Protein AF-0000000082298185 (afdb_homodimer)

Secondary structure (DSSP, 8-state):
--SS------------------------------------------TTTTTHHHHHHHHHHHHHHHHHHHHHHHHHHHHHHHHHHHHHHHHHHHHHHHHHHHHHTS-TTTT-SSPPP-B-HHHHS-TTGGGS-----SS-HHHHHHHHHHHHHHHHHHHHHHHHTS--HHHHHHHHHHHHHHHHHHHHHTTB---SHHHHHHHHHHHHHHHHHHTTTTS-TTSHHHHHHHHHHHHHHHHHHHHHHHHHHHTTT--TTSHHHHHHHHHHHHHHHHHHHHHHHHHHHHHS-GGGHHHHHHHHHHHHT----TTS---HHHHHHHHHHHHHHHHHHHHHHHHHHHHHHHTTSPPPHHHHHHHHHHHHHHHHHHHHHHGGGGS-GGGSHHHH-HHHHHHHHHHHHHHHHHHHHHHHHHHHHHHHHHTT-SSS-HHHHHHHHHHHHHHHHHHHHHHHTS---B-SSHHHHHHHHHHHHHHHHHHHHHHHHHHHHHH--STHHHHH-SSHHHHHHHHHHHHHHHHHHHHHHHHHHHHHHGGG-S-GGG-B----S--TT---SS-HHHHHHHHHHHHHHHHH----HHHHHHHH-HHHHHHHHTT-SSSS-------/--SS------------------------------------------S-TTTHHHHHHHHHHHHHHHHHHHHHHHHHHHHHHHHHHHHHHHHHHHHHHHHHHHHHTS-TTTT-SSPPP-B-HHHHS-GGGGGS-----SS-HHHHHHHHHHHHHHHHHHHHHHHHTS--HHHHHHHHHHHHHHHHHHHHHTTB---SHHHHHHHHHHHHHHHHHHTTTTS-TTSHHHHHHHHHHHHHHHHHHHHHHHHHHHTTT--TTSHHHHHHHHHHHHHHHHHHHHHHHHHHHHHS-GGGHHHHHHHHHHHHT----TTS---HHHHHHHHHHHHHHHHHHHHHHHHHHHHHHHTTSPPPHHHHHHHHHHHHHHHHHHHHHHGGGGS-GGGSHHHH-HHHHHHHHHHHHHHHHHHHHHHHHHHHHHHHHHTT-SSS-HHHHHHHHHHHHHHHHHHHHHHHTS---EESSHHHHHHHHHHHHHHHHHHHHHHHHHHHHHH--STTHHHH-SSHHHHHHHHHHHHHHHHHHHHHHHHHHHHHHGGG-S-GGGEE----S--TT---SS-HHHHHHHHHHHHHHHHH----HHHHHHHH-HHHHHHHHHHHSSS--------

Organism: NCBI:txid303405

Radius of gyration: 36.88 Å; Cα contacts (8 Å, |Δi|>4): 1419; chains: 2; bounding box: 71×133×99 Å

Nearest PDB structures (foldseek):
  7lf6-assembly1_B  TM=5.526E-01  e=3.864E-03  Homo sapiens
  8qai-assembly2_B  TM=2.306E-01  e=5.561E-01  synthetic construct
  3eb7-assembly1_A  TM=2.299E-01  e=6.810E+00  Bacillus thuringiensis
  7fii-assembly1_R  TM=1.609E-01  e=3.832E+00  Homo sapiens
  7lf6-assembly1_B  TM=5.091E-01  e=2.296E-03  Homo sapiens

Sequence (1222 aa):
MNIFRKTPSKKAAPPRVVDFEESVHSSSLSENNSNPNSNGATIITGNGNNSTKSSSKDISYYKKEIKKEKEGKRKLYHSLIKLADELKKLRSQTADLQQNDQYRNQTWYEGGLWRAPQVLPEVQREVAHNQRARQREAISLSDMFLNLVIVTGFTRVGLAITSTGQVQVESVLYFAVFWTIWGKEASYSSRFDTTDLSAQFETLLACFAVLFASLSVSLPMNSEGGARIMMMAGFCSFLHVCLMGRVLWWYMDAPISTVEHHVKHYALYNTLMNAAETATWILGWLYVPPDWRWVIFLLATVMALRIPRAFLANDFHAANSQRGVLFILLLGFMLQSVVVVATDFFQYDTPDTEQYFFIGATCLLLFCIKLLYCDDANTLASDHALLVNRTAAWFFNIGQFALLFSTTIMGSGLNLLTHSYLAAAAALPGPAKSLVCGGFAAVLLSTAFIKSMHLKRVPIIPAQRALFVGAYAIQALATVAVAVISILMAIGEGGYLQVLMQNDVELMWVLSGFAVLLVLLSWLDETLELALQGENEGDTGDFLVSPFGFWWCLTPEVDPEEMLVEEAQAAQTLSRRHPSSGARLSEFSPLLGESVANMKLSTVDLGSLQYMNIFRKTPSKKAAPPRVVDFEESVHSSSLSENNSNPNSNGATIITGNGNNSTKSSSKDISYYKKEIKKEKEGKRKLYHSLIKLADELKKLRSQTADLQQNDQYRNQTWYEGGLWRAPQVLPEVQREVAHNQRARQREAISLSDMFLNLVIVTGFTRVGLAITSTGQVQVESVLYFAVFWTIWGKEASYSSRFDTTDLSAQFETLLACFAVLFASLSVSLPMNSEGGARIMMMAGFCSFLHVCLMGRVLWWYMDAPISTVEHHVKHYALYNTLMNAAETATWILGWLYVPPDWRWVIFLLATVMALRIPRAFLANDFHAANSQRGVLFILLLGFMLQSVVVVATDFFQYDTPDTEQYFFIGATCLLLFCIKLLYCDDANTLASDHALLVNRTAAWFFNIGQFALLFSTTIMGSGLNLLTHSYLAAAAALPGPAKSLVCGGFAAVLLSTAFIKSMHLKRVPIIPAQRALFVGAYAIQALATVAVAVISILMAIGEGGYLQVLMQNDVELMWVLSGFAVLLVLLSWLDETLELALQGENEGDTGDFLVSPFGFWWCLTPEVDPEEMLVEEAQAAQTLSRRHPSSGARLSEFSPLLGESVANMKLSTVDLGSLQY

Structure (mmCIF, N/CA/C/O backbone):
data_AF-0000000082298185-model_v1
#
loop_
_entity.id
_entity.type
_entity.pdbx_description
1 polymer 'Bacterial low temperature requirement A protein LtrA'
#
loop_
_atom_site.group_PDB
_atom_site.id
_atom_site.type_symbol
_atom_site.label_atom_id
_atom_site.label_alt_id
_atom_site.label_comp_id
_atom_site.label_asym_id
_atom_site.label_entity_id
_atom_site.label_seq_id
_atom_site.pdbx_PDB_ins_code
_atom_site.Cartn_x
_atom_site.Cartn_y
_atom_site.Cartn_z
_atom_site.occupancy
_atom_site.B_iso_or_equiv
_atom_site.auth_seq_id
_atom_site.auth_comp_id
_atom_site.auth_asym_id
_atom_site.auth_atom_id
_atom_site.pdbx_PDB_model_num
ATOM 1 N N . MET A 1 1 ? 9.258 27.438 -28.516 1 20.06 1 MET A N 1
ATOM 2 C CA . MET A 1 1 ? 8.289 26.906 -27.562 1 20.06 1 MET A CA 1
ATOM 3 C C . MET A 1 1 ? 8.984 26.406 -26.297 1 20.06 1 MET A C 1
ATOM 5 O O . MET A 1 1 ? 9.852 25.531 -26.359 1 20.06 1 MET A O 1
ATOM 9 N N . ASN A 1 2 ? 9.109 27.203 -25.219 1 24.64 2 ASN A N 1
ATOM 10 C CA . ASN A 1 2 ? 10.141 27.109 -24.188 1 24.64 2 ASN A CA 1
ATOM 11 C C . ASN A 1 2 ? 9.883 25.938 -23.25 1 24.64 2 ASN A C 1
ATOM 13 O O . ASN A 1 2 ? 9.047 26.016 -22.344 1 24.64 2 ASN A O 1
ATOM 17 N N . ILE A 1 3 ? 9.945 24.719 -23.688 1 34.69 3 ILE A N 1
ATOM 18 C CA . ILE A 1 3 ? 9.844 23.406 -23.047 1 34.69 3 ILE A CA 1
ATOM 19 C C . ILE A 1 3 ? 10.617 23.422 -21.734 1 34.69 3 ILE A C 1
ATOM 21 O O . ILE A 1 3 ? 10.18 22.844 -20.734 1 34.69 3 ILE A O 1
ATOM 25 N N . PHE A 1 4 ? 11.891 23.797 -21.812 1 33.88 4 PHE A N 1
ATOM 26 C CA . PHE A 1 4 ? 12.844 23.766 -20.719 1 33.88 4 PHE A CA 1
ATOM 27 C C . PHE A 1 4 ? 12.82 25.078 -19.922 1 33.88 4 PHE A C 1
ATOM 29 O O . PHE A 1 4 ? 13.523 26.031 -20.281 1 33.88 4 PHE A O 1
ATOM 36 N N . ARG A 1 5 ? 11.727 25.688 -19.562 1 31.8 5 ARG A N 1
ATOM 37 C CA . ARG A 1 5 ? 11.938 26.969 -18.875 1 31.8 5 ARG A CA 1
ATOM 38 C C . ARG A 1 5 ? 12.617 26.766 -17.531 1 31.8 5 ARG A C 1
ATOM 40 O O . ARG A 1 5 ? 12.148 25.969 -16.703 1 31.8 5 ARG A O 1
ATOM 47 N N . LYS A 1 6 ? 13.867 27.078 -17.484 1 32.12 6 LYS A N 1
ATOM 48 C CA . LYS A 1 6 ? 14.469 27.312 -16.172 1 32.12 6 LYS A CA 1
ATOM 49 C C . LYS A 1 6 ? 13.602 28.25 -15.328 1 32.12 6 LYS A C 1
ATOM 51 O O . LYS A 1 6 ? 13.328 29.391 -15.734 1 32.12 6 LYS A O 1
ATOM 56 N N . THR A 1 7 ? 12.641 27.797 -14.773 1 30.73 7 THR A N 1
ATOM 57 C CA . THR A 1 7 ? 11.953 28.734 -13.898 1 30.73 7 THR A CA 1
ATOM 58 C C . THR A 1 7 ? 12.961 29.641 -13.188 1 30.73 7 THR A C 1
ATOM 60 O O . THR A 1 7 ? 13.922 29.172 -12.594 1 30.73 7 THR A O 1
ATOM 63 N N . PRO A 1 8 ? 13.164 30.859 -13.664 1 27.05 8 PRO A N 1
ATOM 64 C CA . PRO A 1 8 ? 14.078 31.734 -12.93 1 27.05 8 PRO A CA 1
ATOM 65 C C . PRO A 1 8 ? 13.859 31.688 -11.422 1 27.05 8 PRO A C 1
ATOM 67 O O . PRO A 1 8 ? 12.727 31.516 -10.961 1 27.05 8 PRO A O 1
ATOM 70 N N . SER A 1 9 ? 14.789 31.078 -10.75 1 27.19 9 SER A N 1
ATOM 71 C CA . SER A 1 9 ? 14.812 31.156 -9.297 1 27.19 9 SER A CA 1
ATOM 72 C C . SER A 1 9 ? 14.398 32.531 -8.812 1 27.19 9 SER A C 1
ATOM 74 O O . SER A 1 9 ? 15.016 33.531 -9.172 1 27.19 9 SER A O 1
ATOM 76 N N . LYS A 1 10 ? 13.086 32.875 -8.789 1 31.3 10 LYS A N 1
ATOM 77 C CA . LYS A 1 10 ? 12.742 34.094 -8.07 1 31.3 10 LYS A CA 1
ATOM 78 C C . LYS A 1 10 ? 13.617 34.281 -6.832 1 31.3 10 LYS A C 1
ATOM 80 O O . LYS A 1 10 ? 13.508 33.5 -5.875 1 31.3 10 LYS A O 1
ATOM 85 N N . LYS A 1 11 ? 14.828 34.719 -7.023 1 31.78 11 LYS A N 1
ATOM 86 C CA . LYS A 1 11 ? 15.609 35.281 -5.918 1 31.78 11 LYS A CA 1
ATOM 87 C C . LYS A 1 11 ? 14.742 36.125 -4.988 1 31.78 11 LYS A C 1
ATOM 89 O O . LYS A 1 11 ? 14.211 37.156 -5.398 1 31.78 11 LYS A O 1
ATOM 94 N N . ALA A 1 12 ? 13.953 35.469 -4.223 1 29.03 12 ALA A N 1
ATOM 95 C CA . ALA A 1 12 ? 13.414 36.344 -3.174 1 29.03 12 ALA A CA 1
ATOM 96 C C . ALA A 1 12 ? 14.477 37.312 -2.646 1 29.03 12 ALA A C 1
ATOM 98 O O . ALA A 1 12 ? 15.555 36.875 -2.23 1 29.03 12 ALA A O 1
ATOM 99 N N . ALA A 1 13 ? 14.602 38.438 -3.303 1 26.53 13 ALA A N 1
ATOM 100 C CA . ALA A 1 13 ? 15.5 39.5 -2.865 1 26.53 13 ALA A CA 1
ATOM 101 C C . ALA A 1 13 ? 15.562 39.594 -1.342 1 26.53 13 ALA A C 1
ATOM 103 O O . ALA A 1 13 ? 14.539 39.469 -0.664 1 26.53 13 ALA A O 1
ATOM 104 N N . PRO A 1 14 ? 16.672 39.062 -0.814 1 27.41 14 PRO A N 1
ATOM 105 C CA . PRO A 1 14 ? 16.719 39.188 0.645 1 27.41 14 PRO A CA 1
ATOM 106 C C . PRO A 1 14 ? 16.156 40.5 1.147 1 27.41 14 PRO A C 1
ATOM 108 O O . PRO A 1 14 ? 16.188 41.531 0.436 1 27.41 14 PRO A O 1
ATOM 111 N N . PRO A 1 15 ? 15 40.5 1.781 1 25.92 15 PRO A N 1
ATOM 112 C CA . PRO A 1 15 ? 14.57 41.844 2.219 1 25.92 15 PRO A CA 1
ATOM 113 C C . PRO A 1 15 ? 15.734 42.719 2.67 1 25.92 15 PRO A C 1
ATOM 115 O O . PRO A 1 15 ? 16.672 42.219 3.295 1 25.92 15 PRO A O 1
ATOM 118 N N . ARG A 1 16 ? 16.203 43.656 1.803 1 24.34 16 ARG A N 1
ATOM 119 C CA . ARG A 1 16 ? 17.25 44.625 2.127 1 24.34 16 ARG A CA 1
ATOM 120 C C . ARG A 1 16 ? 17.141 45.062 3.576 1 24.34 16 ARG A C 1
ATOM 122 O O . ARG A 1 16 ? 16.141 45.688 3.965 1 24.34 16 ARG A O 1
ATOM 129 N N . VAL A 1 17 ? 17.594 44.25 4.445 1 25.84 17 VAL A N 1
ATOM 130 C CA . VAL A 1 17 ? 17.797 44.781 5.785 1 25.84 17 VAL A CA 1
ATOM 131 C C . VAL A 1 17 ? 18.594 46.094 5.695 1 25.84 17 VAL A C 1
ATOM 133 O O . VAL A 1 17 ? 19.719 46.094 5.215 1 25.84 17 VAL A O 1
ATOM 136 N N . VAL A 1 18 ? 17.953 47.125 5.133 1 22.86 18 VAL A N 1
ATOM 137 C CA . VAL A 1 18 ? 18.609 48.406 5.23 1 22.86 18 VAL A CA 1
ATOM 138 C C . VAL A 1 18 ? 19.297 48.562 6.59 1 22.86 18 VAL A C 1
ATOM 140 O O . VAL A 1 18 ? 18.641 48.406 7.629 1 22.86 18 VAL A O 1
ATOM 143 N N . ASP A 1 19 ? 20.547 48.094 6.605 1 23.69 19 ASP A N 1
ATOM 144 C CA . ASP A 1 19 ? 21.469 48.312 7.715 1 23.69 19 ASP A CA 1
ATOM 145 C C . ASP A 1 19 ? 21.438 49.781 8.172 1 23.69 19 ASP A C 1
ATOM 147 O O . ASP A 1 19 ? 21.859 50.688 7.441 1 23.69 19 ASP A O 1
ATOM 151 N N . PHE A 1 20 ? 20.266 50.281 8.57 1 21.22 20 PHE A N 1
ATOM 152 C CA . PHE A 1 20 ? 20.297 51.625 9.109 1 21.22 20 PHE A CA 1
ATOM 153 C C . PHE A 1 20 ? 21.375 51.781 10.164 1 21.22 20 PHE A C 1
ATOM 155 O O . PHE A 1 20 ? 21.234 51.281 11.289 1 21.22 20 PHE A O 1
ATOM 162 N N . GLU A 1 21 ? 22.641 51.438 9.812 1 22.02 21 GLU A N 1
ATOM 163 C CA . GLU A 1 21 ? 23.75 51.781 10.703 1 22.02 21 GLU A CA 1
ATOM 164 C C . GLU A 1 21 ? 23.672 53.25 11.172 1 22.02 21 GLU A C 1
ATOM 166 O O . GLU A 1 21 ? 24.094 54.156 10.461 1 22.02 21 GLU A O 1
ATOM 171 N N . GLU A 1 22 ? 22.375 53.781 11.305 1 20.84 22 GLU A N 1
ATOM 172 C CA . GLU A 1 22 ? 22.5 55.156 11.75 1 20.84 22 GLU A CA 1
ATOM 173 C C . GLU A 1 22 ? 23.469 55.25 12.938 1 20.84 22 GLU A C 1
ATOM 175 O O . GLU A 1 22 ? 23.328 54.531 13.914 1 20.84 22 GLU A O 1
ATOM 180 N N . SER A 1 23 ? 24.688 55.656 12.656 1 21.39 23 SER A N 1
ATOM 181 C CA . SER A 1 23 ? 25.781 56.125 13.5 1 21.39 23 SER A CA 1
ATOM 182 C C . SER A 1 23 ? 25.281 57 14.633 1 21.39 23 SER A C 1
ATOM 184 O O . SER A 1 23 ? 24.844 58.125 14.391 1 21.39 23 SER A O 1
ATOM 186 N N . VAL A 1 24 ? 24.391 56.438 15.477 1 21.73 24 VAL A N 1
ATOM 187 C CA . VAL A 1 24 ? 23.938 57.219 16.641 1 21.73 24 VAL A CA 1
ATOM 188 C C . VAL A 1 24 ? 25.156 57.75 17.391 1 21.73 24 VAL A C 1
ATOM 190 O O . VAL A 1 24 ? 26 57 17.859 1 21.73 24 VAL A O 1
ATOM 193 N N . HIS A 1 25 ? 25.781 58.844 16.859 1 20.78 25 HIS A N 1
ATOM 194 C CA . HIS A 1 25 ? 26.781 59.625 17.562 1 20.78 25 HIS A CA 1
ATOM 195 C C . HIS A 1 25 ? 26.359 59.906 19 1 20.78 25 HIS A C 1
ATOM 197 O O . HIS A 1 25 ? 25.25 60.375 19.234 1 20.78 25 HIS A O 1
ATOM 203 N N . SER A 1 26 ? 26.719 59 19.891 1 20.78 26 SER A N 1
ATOM 204 C CA . SER A 1 26 ? 26.594 58.969 21.344 1 20.78 26 SER A CA 1
ATOM 205 C C . SER A 1 26 ? 27.031 60.312 21.953 1 20.78 26 SER A C 1
ATOM 207 O O . SER A 1 26 ? 28.219 60.625 21.953 1 20.78 26 SER A O 1
ATOM 209 N N . SER A 1 27 ? 26.438 61.438 21.438 1 20.48 27 SER A N 1
ATOM 210 C CA . SER A 1 27 ? 26.891 62.656 22.109 1 20.48 27 SER A CA 1
ATOM 211 C C . SER A 1 27 ? 26.781 62.531 23.625 1 20.48 27 SER A C 1
ATOM 213 O O . SER A 1 27 ? 25.766 62.094 24.156 1 20.48 27 SER A O 1
ATOM 215 N N . SER A 1 28 ? 27.906 62.281 24.281 1 21.08 28 SER A N 1
ATOM 216 C CA . SER A 1 28 ? 28.328 62.156 25.672 1 21.08 28 SER A CA 1
ATOM 217 C C . SER A 1 28 ? 27.828 63.344 26.5 1 21.08 28 SER A C 1
ATOM 219 O O . SER A 1 28 ? 28.312 64.5 26.344 1 21.08 28 SER A O 1
ATOM 221 N N . LEU A 1 29 ? 26.469 63.562 26.562 1 20.78 29 LEU A N 1
ATOM 222 C CA . LEU A 1 29 ? 25.984 64.688 27.359 1 20.78 29 LEU A CA 1
ATOM 223 C C . LEU A 1 29 ? 26.531 64.562 28.781 1 20.78 29 LEU A C 1
ATOM 225 O O . LEU A 1 29 ? 26.375 63.562 29.453 1 20.78 29 LEU A O 1
ATOM 229 N N . SER A 1 30 ? 27.719 65.188 28.984 1 20.84 30 SER A N 1
ATOM 230 C CA . SER A 1 30 ? 28.438 65.375 30.234 1 20.84 30 SER A CA 1
ATOM 231 C C . SER A 1 30 ? 27.531 66.062 31.281 1 20.84 30 SER A C 1
ATOM 233 O O . SER A 1 30 ? 26.969 67.125 31.031 1 20.84 30 SER A O 1
ATOM 235 N N . GLU A 1 31 ? 26.766 65.188 31.969 1 20.83 31 GLU A N 1
ATOM 236 C CA . GLU A 1 31 ? 25.812 65.562 33.031 1 20.83 31 GLU A CA 1
ATOM 237 C C . GLU A 1 31 ? 26.5 66.312 34.156 1 20.83 31 GLU A C 1
ATOM 239 O O . GLU A 1 31 ? 27.391 65.812 34.812 1 20.83 31 GLU A O 1
ATOM 244 N N . ASN A 1 32 ? 26.922 67.562 33.781 1 19.91 32 ASN A N 1
ATOM 245 C CA . ASN A 1 32 ? 27.516 68.438 34.812 1 19.91 32 ASN A CA 1
ATOM 246 C C . ASN A 1 32 ? 26.578 68.562 36.031 1 19.91 32 ASN A C 1
ATOM 248 O O . ASN A 1 32 ? 25.422 68.938 35.875 1 19.91 32 ASN A O 1
ATOM 252 N N . ASN A 1 33 ? 26.734 67.688 36.969 1 20.72 33 ASN A N 1
ATOM 253 C CA . ASN A 1 33 ? 26.078 67.438 38.25 1 20.72 33 ASN A CA 1
ATOM 254 C C . ASN A 1 33 ? 26.141 68.688 39.125 1 20.72 33 ASN A C 1
ATOM 256 O O . ASN A 1 33 ? 26.25 68.625 40.344 1 20.72 33 ASN A O 1
ATOM 260 N N . SER A 1 34 ? 26.109 69.938 38.438 1 20.3 34 SER A N 1
ATOM 261 C CA . SER A 1 34 ? 26.422 71 39.406 1 20.3 34 SER A CA 1
ATOM 262 C C . SER A 1 34 ? 25.422 71 40.562 1 20.3 34 SER A C 1
ATOM 264 O O . SER A 1 34 ? 24.219 70.812 40.344 1 20.3 34 SER A O 1
ATOM 266 N N . ASN A 1 35 ? 25.906 70.75 41.75 1 21.44 35 ASN A N 1
ATOM 267 C CA . ASN A 1 35 ? 25.406 70.625 43.125 1 21.44 35 ASN A CA 1
ATOM 268 C C . ASN A 1 35 ? 24.719 71.875 43.594 1 21.44 35 ASN A C 1
ATOM 270 O O . ASN A 1 35 ? 24.281 72 44.75 1 21.44 35 ASN A O 1
ATOM 274 N N . PRO A 1 36 ? 23.828 72.562 42.781 1 20.91 36 PRO A N 1
ATOM 275 C CA . PRO A 1 36 ? 23.594 73.875 43.312 1 20.91 36 PRO A CA 1
ATOM 276 C C . PRO A 1 36 ? 22.938 73.875 44.688 1 20.91 36 PRO A C 1
ATOM 278 O O . PRO A 1 36 ? 22.062 73.062 44.938 1 20.91 36 PRO A O 1
ATOM 281 N N . ASN A 1 37 ? 23.641 74.125 45.75 1 21.7 37 ASN A N 1
ATOM 282 C CA . ASN A 1 37 ? 23.359 74.188 47.188 1 21.7 37 ASN A CA 1
ATOM 283 C C . ASN A 1 37 ? 22.297 75.25 47.5 1 21.7 37 ASN A C 1
ATOM 285 O O . ASN A 1 37 ? 22.016 75.5 48.656 1 21.7 37 ASN A O 1
ATOM 289 N N . SER A 1 38 ? 21.578 75.688 46.438 1 19.84 38 SER A N 1
ATOM 290 C CA . SER A 1 38 ? 21.094 77 46.875 1 19.84 38 SER A CA 1
ATOM 291 C C . SER A 1 38 ? 20.141 76.938 48.062 1 19.84 38 SER A C 1
ATOM 293 O O . SER A 1 38 ? 19.422 75.938 48.188 1 19.84 38 SER A O 1
ATOM 295 N N . ASN A 1 39 ? 20.453 77.688 49.125 1 22.73 39 ASN A N 1
ATOM 296 C CA . ASN A 1 39 ? 20.016 78 50.469 1 22.73 39 ASN A CA 1
ATOM 297 C C . ASN A 1 39 ? 18.578 78.5 50.5 1 22.73 39 ASN A C 1
ATOM 299 O O . ASN A 1 39 ? 18.25 79.5 49.844 1 22.73 39 ASN A O 1
ATOM 303 N N . GLY A 1 40 ? 17.656 77.625 50.219 1 22.25 40 GLY A N 1
ATOM 304 C CA . GLY A 1 40 ? 16.234 78 50.188 1 22.25 40 GLY A CA 1
ATOM 305 C C . GLY A 1 40 ? 15.758 78.688 51.469 1 22.25 40 GLY A C 1
ATOM 306 O O . GLY A 1 40 ? 15.898 78.125 52.562 1 22.25 40 GLY A O 1
ATOM 307 N N . ALA A 1 41 ? 16.094 80 51.531 1 23.77 41 ALA A N 1
ATOM 308 C CA . ALA A 1 41 ? 15.586 80.812 52.625 1 23.77 41 ALA A CA 1
ATOM 309 C C . ALA A 1 41 ? 14.07 80.688 52.75 1 23.77 41 ALA A C 1
ATOM 311 O O . ALA A 1 41 ? 13.367 80.5 51.75 1 23.77 41 ALA A O 1
ATOM 312 N N . THR A 1 42 ? 13.672 80.312 53.938 1 23.38 42 THR A N 1
ATOM 313 C CA . THR A 1 42 ? 12.422 79.812 54.531 1 23.38 42 THR A CA 1
ATOM 314 C C . THR A 1 42 ? 11.375 80.938 54.5 1 23.38 42 THR A C 1
ATOM 316 O O . THR A 1 42 ? 10.234 80.688 54.938 1 23.38 42 THR A O 1
ATOM 319 N N . ILE A 1 43 ? 11.312 81.75 53.375 1 23.19 43 ILE A N 1
ATOM 320 C CA . ILE A 1 43 ? 10.477 82.875 53.719 1 23.19 43 ILE A CA 1
ATOM 321 C C . ILE A 1 43 ? 9.047 82.438 53.969 1 23.19 43 ILE A C 1
ATOM 323 O O . ILE A 1 43 ? 8.445 81.75 53.094 1 23.19 43 ILE A O 1
ATOM 327 N N . ILE A 1 44 ? 8.695 82.25 55.188 1 22.83 44 ILE A N 1
ATOM 328 C CA . ILE A 1 44 ? 7.457 81.75 55.781 1 22.83 44 ILE A CA 1
ATOM 329 C C . ILE A 1 44 ? 6.305 82.688 55.406 1 22.83 44 ILE A C 1
ATOM 331 O O . ILE A 1 44 ? 5.156 82.438 55.781 1 22.83 44 ILE A O 1
ATOM 335 N N . THR A 1 45 ? 6.359 83.375 54.219 1 26.88 45 THR A N 1
ATOM 336 C CA . THR A 1 45 ? 5.348 84.438 54.25 1 26.88 45 THR A CA 1
ATOM 337 C C . THR A 1 45 ? 3.945 83.812 54.25 1 26.88 45 THR A C 1
ATOM 339 O O . THR A 1 45 ? 3.652 82.938 53.438 1 26.88 45 THR A O 1
ATOM 342 N N . GLY A 1 46 ? 3.223 83.812 55.344 1 23.39 46 GLY A N 1
ATOM 343 C CA . GLY A 1 46 ? 2.016 83.188 55.844 1 23.39 46 GLY A CA 1
ATOM 344 C C . GLY A 1 46 ? 0.8 83.438 54.969 1 23.39 46 GLY A C 1
ATOM 345 O O . GLY A 1 46 ? 0.025 82.5 54.719 1 23.39 46 GLY A O 1
ATOM 346 N N . ASN A 1 47 ? 0.448 84.625 54.844 1 27.22 47 ASN A N 1
ATOM 347 C CA . ASN A 1 47 ? -0.97 84.812 55.125 1 27.22 47 ASN A CA 1
ATOM 348 C C . ASN A 1 47 ? -1.837 84.438 53.906 1 27.22 47 ASN A C 1
ATOM 350 O O . ASN A 1 47 ? -3.002 84.062 54.062 1 27.22 47 ASN A O 1
ATOM 354 N N . GLY A 1 48 ? -1.547 85 52.75 1 30.64 48 GLY A N 1
ATOM 355 C CA . GLY A 1 48 ? -2.643 85.375 51.875 1 30.64 48 GLY A CA 1
ATOM 356 C C . GLY A 1 48 ? -3.141 84.25 51 1 30.64 48 GLY A C 1
ATOM 357 O O . GLY A 1 48 ? -3.848 84.5 50.031 1 30.64 48 GLY A O 1
ATOM 358 N N . ASN A 1 49 ? -2.867 83 51.281 1 32.44 49 ASN A N 1
ATOM 359 C CA . ASN A 1 49 ? -2.641 82 50.25 1 32.44 49 ASN A CA 1
ATOM 360 C C . ASN A 1 49 ? -3.953 81.438 49.75 1 32.44 49 ASN A C 1
ATOM 362 O O . ASN A 1 49 ? -4.27 80.25 50.031 1 32.44 49 ASN A O 1
ATOM 366 N N . ASN A 1 50 ? -5.055 82.188 49.844 1 36.47 50 ASN A N 1
ATOM 367 C CA . ASN A 1 50 ? -6.285 81.438 49.625 1 36.47 50 ASN A CA 1
ATOM 368 C C . ASN A 1 50 ? -6.434 81 48.156 1 36.47 50 ASN A C 1
ATOM 370 O O . ASN A 1 50 ? -7.184 80.062 47.875 1 36.47 50 ASN A O 1
ATOM 374 N N . SER A 1 51 ? -6.09 81.875 47.188 1 41.72 51 SER A N 1
ATOM 375 C CA . SER A 1 51 ? -6.473 81.625 45.812 1 41.72 51 SER A CA 1
ATOM 376 C C . SER A 1 51 ? -5.609 80.5 45.188 1 41.72 51 SER A C 1
ATOM 378 O O . SER A 1 51 ? -5.824 80.125 44.062 1 41.72 51 SER A O 1
ATOM 380 N N . THR A 1 52 ? -4.477 80.125 45.812 1 46.12 52 THR A N 1
ATOM 381 C CA . THR A 1 52 ? -3.496 79.188 45.281 1 46.12 52 THR A CA 1
ATOM 382 C C . THR A 1 52 ? -3.988 77.75 45.406 1 46.12 52 THR A C 1
ATOM 384 O O . THR A 1 52 ? -3.332 76.812 44.938 1 46.12 52 THR A O 1
ATOM 387 N N . LYS A 1 53 ? -5.176 77.562 46.062 1 55.91 53 LYS A N 1
ATOM 388 C CA . LYS A 1 53 ? -5.59 76.188 46.344 1 55.91 53 LYS A CA 1
ATOM 389 C C . LYS A 1 53 ? -6.305 75.562 45.156 1 55.91 53 LYS A C 1
ATOM 391 O O . LYS A 1 53 ? -6.223 74.375 44.938 1 55.91 53 LYS A O 1
ATOM 396 N N . SER A 1 54 ? -6.969 76.5 44.438 1 56.59 54 SER A N 1
ATOM 397 C CA . SER A 1 54 ? -7.785 75.875 43.375 1 56.59 54 SER A CA 1
ATOM 398 C C . SER A 1 54 ? -6.922 75.375 42.25 1 56.59 54 SER A C 1
ATOM 400 O O . SER A 1 54 ? -7.18 74.25 41.688 1 56.59 54 SER A O 1
ATOM 402 N N . SER A 1 55 ? -5.852 76 42 1 61.34 55 SER A N 1
ATOM 403 C CA . SER A 1 55 ? -4.98 75.688 40.875 1 61.34 55 SER A CA 1
ATOM 404 C C . SER A 1 55 ? -4.164 74.438 41.156 1 61.34 55 SER A C 1
ATOM 406 O O . SER A 1 55 ? -3.92 73.625 40.281 1 61.34 55 SER A O 1
ATOM 408 N N . SER A 1 56 ? -3.957 74.25 42.438 1 64.38 56 SER A N 1
ATOM 409 C CA . SER A 1 56 ? -3.156 73.062 42.844 1 64.38 56 SER A CA 1
ATOM 410 C C . SER A 1 56 ? -3.969 71.812 42.781 1 64.38 56 SER A C 1
ATOM 412 O O . SER A 1 56 ? -3.434 70.75 42.469 1 64.38 56 SER A O 1
ATOM 414 N N . LYS A 1 57 ? -5.254 71.875 42.969 1 71.19 57 LYS A N 1
ATOM 415 C CA . LYS A 1 57 ? -6.129 70.688 42.906 1 71.19 57 LYS A CA 1
ATOM 416 C C . LYS A 1 57 ? -6.344 70.25 41.469 1 71.19 57 LYS A C 1
ATOM 418 O O . LYS A 1 57 ? -6.395 69.062 41.219 1 71.19 57 LYS A O 1
ATOM 423 N N . ASP A 1 58 ? -6.355 71.25 40.656 1 72.38 58 ASP A N 1
ATOM 424 C CA . ASP A 1 58 ? -6.551 70.938 39.219 1 72.38 58 ASP A CA 1
ATOM 425 C C . ASP A 1 58 ? -5.316 70.25 38.656 1 72.38 58 ASP A C 1
ATOM 427 O O . ASP A 1 58 ? -5.438 69.25 37.906 1 72.38 58 ASP A O 1
ATOM 431 N N . ILE A 1 59 ? -4.188 70.688 39.062 1 77.88 59 ILE A N 1
ATOM 432 C CA . ILE A 1 59 ? -2.939 70.062 38.594 1 77.88 59 ILE A CA 1
ATOM 433 C C . ILE A 1 59 ? -2.797 68.625 39.125 1 77.88 59 ILE A C 1
ATOM 435 O O . ILE A 1 59 ? -2.357 67.75 38.406 1 77.88 59 ILE A O 1
ATOM 439 N N . SER A 1 60 ? -3.268 68.562 40.344 1 78.62 60 SER A N 1
ATOM 440 C CA . SER A 1 60 ? -3.215 67.188 40.938 1 78.62 60 SER A CA 1
ATOM 441 C C . SER A 1 60 ? -4.156 66.25 40.219 1 78.62 60 SER A C 1
ATOM 443 O O . SER A 1 60 ? -3.812 65.062 40 1 78.62 60 SER A O 1
ATOM 445 N N . TYR A 1 61 ? -5.254 66.688 39.781 1 80.75 61 TYR A N 1
ATOM 446 C CA . TYR A 1 61 ? -6.219 65.938 39.031 1 80.75 61 TYR A CA 1
ATOM 447 C C . TYR A 1 61 ? -5.645 65.5 37.688 1 80.75 61 TYR A C 1
ATOM 449 O O . TYR A 1 61 ? -5.711 64.312 37.312 1 80.75 61 TYR A O 1
ATOM 457 N N . TYR A 1 62 ? -5.023 66.375 37 1 80 62 TYR A N 1
ATOM 458 C CA . TYR A 1 62 ? -4.5 66.062 35.688 1 80 62 TYR A CA 1
ATOM 459 C C . TYR A 1 62 ? -3.299 65.125 35.781 1 80 62 TYR A C 1
ATOM 461 O O . TYR A 1 62 ? -3.135 64.25 34.938 1 80 62 TYR A O 1
ATOM 469 N N . LYS A 1 63 ? -2.555 65.25 36.812 1 78 63 LYS A N 1
ATOM 470 C CA . LYS A 1 63 ? -1.428 64.375 37.031 1 78 63 LYS A CA 1
ATOM 471 C C . LYS A 1 63 ? -1.907 62.938 37.312 1 78 63 LYS A C 1
ATOM 473 O O . LYS A 1 63 ? -1.329 61.969 36.812 1 78 63 LYS A O 1
ATOM 478 N N . LYS A 1 64 ? -2.959 62.812 38 1 79.94 64 LYS A N 1
ATOM 479 C CA . LYS A 1 64 ? -3.527 61.5 38.312 1 79.94 64 LYS A CA 1
ATOM 480 C C . LYS A 1 64 ? -4.121 60.875 37.062 1 79.94 64 LYS A C 1
ATOM 482 O O . LYS A 1 64 ? -3.988 59.656 36.844 1 79.94 64 LYS A O 1
ATOM 487 N N . GLU A 1 65 ? -4.656 61.719 36.25 1 80.62 65 GLU A N 1
ATOM 488 C CA . GLU A 1 65 ? -5.246 61.219 35 1 80.62 65 GLU A CA 1
ATOM 489 C C . GLU A 1 65 ? -4.172 60.75 34.031 1 80.62 65 GLU A C 1
ATOM 491 O O . GLU A 1 65 ? -4.332 59.719 33.375 1 80.62 65 GLU A O 1
ATOM 496 N N . ILE A 1 66 ? -3.119 61.469 34 1 78.69 66 ILE A N 1
ATOM 497 C CA . ILE A 1 66 ? -2.004 61.062 33.156 1 78.69 66 ILE A CA 1
ATOM 498 C C . ILE A 1 66 ? -1.41 59.75 33.625 1 78.69 66 ILE A C 1
ATOM 500 O O . ILE A 1 66 ? -1.1 58.875 32.812 1 78.69 66 ILE A O 1
ATOM 504 N N . LYS A 1 67 ? -1.373 59.625 34.875 1 76.56 67 LYS A N 1
ATOM 505 C CA . LYS A 1 67 ? -0.845 58.375 35.438 1 76.56 67 LYS A CA 1
ATOM 506 C C . LYS A 1 67 ? -1.758 57.219 35.125 1 76.56 67 LYS A C 1
ATOM 508 O O . LYS A 1 67 ? -1.282 56.125 34.781 1 76.56 67 LYS A O 1
ATOM 513 N N . LYS A 1 68 ? -2.953 57.438 35.156 1 78 68 LYS A N 1
ATOM 514 C CA . LYS A 1 68 ? -3.934 56.406 34.844 1 78 68 LYS A CA 1
ATOM 515 C C . LYS A 1 68 ? -3.859 56 33.375 1 78 68 LYS A C 1
ATOM 517 O O . LYS A 1 68 ? -3.885 54.812 33.062 1 78 68 LYS A O 1
ATOM 522 N N . GLU A 1 69 ? -3.727 56.938 32.562 1 78.06 69 GLU A N 1
ATOM 523 C CA . GLU A 1 69 ? -3.654 56.688 31.125 1 78.06 69 GLU A CA 1
ATOM 524 C C . GLU A 1 69 ? -2.344 55.969 30.766 1 78.06 69 GLU A C 1
ATOM 526 O O . GLU A 1 69 ? -2.324 55.094 29.922 1 78.06 69 GLU A O 1
ATOM 531 N N . LYS A 1 70 ? -1.317 56.375 31.422 1 72.56 70 LYS A N 1
ATOM 532 C CA . LYS A 1 70 ? -0.03 55.719 31.188 1 72.56 70 LYS A CA 1
ATOM 533 C C . LYS A 1 70 ? -0.057 54.281 31.656 1 72.56 70 LYS A C 1
ATOM 535 O O . LYS A 1 70 ? 0.496 53.375 30.984 1 72.56 70 LYS A O 1
ATOM 540 N N . GLU A 1 71 ? -0.699 54 32.688 1 76.94 71 GLU A N 1
ATOM 541 C CA . GLU A 1 71 ? -0.853 52.625 33.156 1 76.94 71 GLU A CA 1
ATOM 542 C C . GLU A 1 71 ? -1.711 51.812 32.219 1 76.94 71 GLU A C 1
ATOM 544 O O . GLU A 1 71 ? -1.412 50.625 31.953 1 76.94 71 GLU A O 1
ATOM 549 N N . GLY A 1 72 ? -2.721 52.469 31.75 1 72.88 72 GLY A N 1
ATOM 550 C CA . GLY A 1 72 ? -3.537 51.812 30.75 1 72.88 72 GLY A CA 1
ATOM 551 C C . GLY A 1 72 ? -2.775 51.469 29.469 1 72.88 72 GLY A C 1
ATOM 552 O O . GLY A 1 72 ? -2.902 50.375 28.922 1 72.88 72 GLY A O 1
ATOM 553 N N . LYS A 1 73 ? -1.986 52.312 29.047 1 72.12 73 LYS A N 1
ATOM 554 C CA . LYS A 1 73 ? -1.14 52.094 27.875 1 72.12 73 LYS A CA 1
ATOM 555 C C . LYS A 1 73 ? -0.143 50.969 28.109 1 72.12 73 LYS A C 1
ATOM 557 O O . LYS A 1 73 ? 0.074 50.125 27.234 1 72.12 73 LYS A O 1
ATOM 562 N N . ARG A 1 74 ? 0.355 50.938 29.234 1 70.94 74 ARG A N 1
ATOM 563 C CA . ARG A 1 74 ? 1.308 49.875 29.562 1 70.94 74 ARG A CA 1
ATOM 564 C C . ARG A 1 74 ? 0.638 48.5 29.547 1 70.94 74 ARG A C 1
ATOM 566 O O . ARG A 1 74 ? 1.203 47.531 29.031 1 70.94 74 ARG A O 1
ATOM 573 N N . LYS A 1 75 ? -0.479 48.469 30.062 1 70.44 75 LYS A N 1
ATOM 574 C CA . LYS A 1 75 ? -1.213 47.188 30.078 1 70.44 75 LYS A CA 1
ATOM 575 C C . LYS A 1 75 ? -1.571 46.75 28.672 1 70.44 75 LYS A C 1
ATOM 577 O O . LYS A 1 75 ? -1.448 45.562 28.328 1 70.44 75 LYS A O 1
ATOM 582 N N . LEU A 1 76 ? -1.926 47.688 27.875 1 73.56 76 LEU A N 1
ATOM 583 C CA . LEU A 1 76 ? -2.271 47.375 26.5 1 73.56 76 LEU A CA 1
ATOM 584 C C . LEU A 1 76 ? -1.041 46.938 25.719 1 73.56 76 LEU A C 1
ATOM 586 O O . LEU A 1 76 ? -1.117 46 24.906 1 73.56 76 LEU A O 1
ATOM 590 N N . TYR A 1 77 ? 0.012 47.531 26.016 1 72.06 77 TYR A N 1
ATOM 591 C CA . TYR A 1 77 ? 1.257 47.156 25.359 1 72.06 77 TYR A CA 1
ATOM 592 C C . TYR A 1 77 ? 1.685 45.75 25.766 1 72.06 77 TYR A C 1
ATOM 594 O O . TYR A 1 77 ? 2.09 44.938 24.922 1 72.06 77 TYR A O 1
ATOM 602 N N . HIS A 1 78 ? 1.535 45.438 26.969 1 68.81 78 HIS A N 1
ATOM 603 C CA . HIS A 1 78 ? 1.87 44.094 27.422 1 68.81 78 HIS A CA 1
ATOM 604 C C . HIS A 1 78 ? 0.954 43.062 26.797 1 68.81 78 HIS A C 1
ATOM 606 O O . HIS A 1 78 ? 1.406 41.969 26.422 1 68.81 78 HIS A O 1
ATOM 612 N N . SER A 1 79 ? -0.258 43.406 26.688 1 71.81 79 SER A N 1
ATOM 613 C CA . SER A 1 79 ? -1.197 42.5 26.047 1 71.81 79 SER A CA 1
ATOM 614 C C . SER A 1 79 ? -0.868 42.312 24.562 1 71.81 79 SER A C 1
ATOM 616 O O . SER A 1 79 ? -0.994 41.188 24.031 1 71.81 79 SER A O 1
ATOM 618 N N . LEU A 1 80 ? -0.42 43.312 24 1 72.62 80 LEU A N 1
ATOM 619 C CA . LEU A 1 80 ? -0.021 43.25 22.594 1 72.62 80 LEU A CA 1
ATOM 620 C C . LEU A 1 80 ? 1.192 42.344 22.406 1 72.62 80 LEU A C 1
ATOM 622 O O . LEU A 1 80 ? 1.236 41.562 21.469 1 72.62 80 LEU A O 1
ATOM 626 N N . ILE A 1 81 ? 2.057 42.469 23.281 1 66.88 81 ILE A N 1
ATOM 627 C CA . ILE A 1 81 ? 3.256 41.656 23.203 1 66.88 81 ILE A CA 1
ATOM 628 C C . ILE A 1 81 ? 2.887 40.188 23.438 1 66.88 81 ILE A C 1
ATOM 630 O O . ILE A 1 81 ? 3.383 39.312 22.734 1 66.88 81 ILE A O 1
ATOM 634 N N . LYS A 1 82 ? 2.035 39.906 24.281 1 70 82 LYS A N 1
ATOM 635 C CA . LYS A 1 82 ? 1.606 38.531 24.547 1 70 82 LYS A CA 1
ATOM 636 C C . LYS A 1 82 ? 0.911 37.938 23.344 1 70 82 LYS A C 1
ATOM 638 O O . LYS A 1 82 ? 1.168 36.781 22.984 1 70 82 LYS A O 1
ATOM 643 N N . LEU A 1 83 ? 0.134 38.688 22.734 1 72.75 83 LEU A N 1
ATOM 644 C CA . LEU A 1 83 ? -0.583 38.219 21.562 1 72.75 83 LEU A CA 1
ATOM 645 C C . LEU A 1 83 ? 0.37 38 20.391 1 72.75 83 LEU A C 1
ATOM 647 O O . LEU A 1 83 ? 0.225 37.062 19.625 1 72.75 83 LEU A O 1
ATOM 651 N N . ALA A 1 84 ? 1.211 38.875 20.281 1 68 84 ALA A N 1
ATOM 652 C CA . ALA A 1 84 ? 2.197 38.75 19.219 1 68 84 ALA A CA 1
ATOM 653 C C . ALA A 1 84 ? 3.064 37.5 19.391 1 68 84 ALA A C 1
ATOM 655 O O . ALA A 1 84 ? 3.395 36.844 18.422 1 68 84 ALA A O 1
ATOM 656 N N . ASP A 1 85 ? 3.309 37.25 20.609 1 66.94 85 ASP A N 1
ATOM 657 C CA . ASP A 1 85 ? 4.094 36.062 20.906 1 66.94 85 ASP A CA 1
ATOM 658 C C . ASP A 1 85 ? 3.293 34.781 20.609 1 66.94 85 ASP A C 1
ATOM 660 O O . ASP A 1 85 ? 3.832 33.812 20.078 1 66.94 85 ASP A O 1
ATOM 664 N N . GLU A 1 86 ? 2.131 34.844 20.969 1 71.5 86 GLU A N 1
ATOM 665 C CA . GLU A 1 86 ? 1.271 33.688 20.688 1 71.5 86 GLU A CA 1
ATOM 666 C C . GLU A 1 86 ? 1.106 33.5 19.188 1 71.5 86 GLU A C 1
ATOM 668 O O . GLU A 1 86 ? 1.113 32.344 18.703 1 71.5 86 GLU A O 1
ATOM 673 N N . LEU A 1 87 ? 0.968 34.5 18.516 1 73.38 87 LEU A N 1
ATOM 674 C CA . LEU A 1 87 ? 0.829 34.406 17.062 1 73.38 87 LEU A CA 1
ATOM 675 C C . LEU A 1 87 ? 2.096 33.844 16.422 1 73.38 87 LEU A C 1
ATOM 677 O O . LEU A 1 87 ? 2.023 33.031 15.508 1 73.38 87 LEU A O 1
ATOM 681 N N . LYS A 1 88 ? 3.115 34.312 16.922 1 65.88 88 LYS A N 1
ATOM 682 C CA . LYS A 1 88 ? 4.391 33.812 16.422 1 65.88 88 LYS A CA 1
ATOM 683 C C . LYS A 1 88 ? 4.539 32.312 16.672 1 65.88 88 LYS A C 1
ATOM 685 O O . LYS A 1 88 ? 4.973 31.562 15.797 1 65.88 88 LYS A O 1
ATOM 690 N N . LYS A 1 89 ? 4.168 32 17.797 1 66.94 89 LYS A N 1
ATOM 691 C CA . LYS A 1 89 ? 4.246 30.594 18.156 1 66.94 89 LYS A CA 1
ATOM 692 C C . LYS A 1 89 ? 3.33 29.75 17.266 1 66.94 89 LYS A C 1
ATOM 694 O O . LYS A 1 89 ? 3.732 28.703 16.766 1 66.94 89 LYS A O 1
ATOM 699 N N . LEU A 1 90 ? 2.207 30.25 17.109 1 73.12 90 LEU A N 1
ATOM 700 C CA . LEU A 1 90 ? 1.242 29.531 16.297 1 73.12 90 LEU A CA 1
ATOM 701 C C . LEU A 1 90 ? 1.705 29.453 14.836 1 73.12 90 LEU A C 1
ATOM 703 O O . LEU A 1 90 ? 1.549 28.406 14.188 1 73.12 90 LEU A O 1
ATOM 707 N N . ARG A 1 91 ? 2.242 30.453 14.414 1 68.62 91 ARG A N 1
ATOM 708 C CA . ARG A 1 91 ? 2.729 30.469 13.031 1 68.62 91 ARG A CA 1
ATOM 709 C C . ARG A 1 91 ? 3.902 29.516 12.852 1 68.62 91 ARG A C 1
ATOM 711 O O . ARG A 1 91 ? 4 28.828 11.828 1 68.62 91 ARG A O 1
ATOM 718 N N . SER A 1 92 ? 4.699 29.531 13.805 1 65.06 92 SER A N 1
ATOM 719 C CA . SER A 1 92 ? 5.855 28.641 13.719 1 65.06 92 SER A CA 1
ATOM 720 C C . SER A 1 92 ? 5.438 27.188 13.781 1 65.06 92 SER A C 1
ATOM 722 O O . SER A 1 92 ? 6 26.344 13.086 1 65.06 92 SER A O 1
ATOM 724 N N . GLN A 1 93 ? 4.426 27.016 14.562 1 63.72 93 GLN A N 1
ATOM 725 C CA . GLN A 1 93 ? 3.959 25.656 14.727 1 63.72 93 GLN A CA 1
ATOM 726 C C . GLN A 1 93 ? 3.172 25.188 13.508 1 63.72 93 GLN A C 1
ATOM 728 O O . GLN A 1 93 ? 3.211 24.016 13.148 1 63.72 93 GLN A O 1
ATOM 733 N N . THR A 1 94 ? 2.535 26.172 12.914 1 66.12 94 THR A N 1
ATOM 734 C CA . THR A 1 94 ? 1.625 25.781 11.852 1 66.12 94 THR A CA 1
ATOM 735 C C . THR A 1 94 ? 2.279 25.953 10.484 1 66.12 94 THR A C 1
ATOM 737 O O . THR A 1 94 ? 1.795 25.422 9.484 1 66.12 94 THR A O 1
ATOM 740 N N . ALA A 1 95 ? 3.299 26.719 10.5 1 64.44 95 ALA A N 1
ATOM 741 C CA . ALA A 1 95 ? 3.953 26.953 9.219 1 64.44 95 ALA A CA 1
ATOM 742 C C . ALA A 1 95 ? 4.32 25.641 8.531 1 64.44 95 ALA A C 1
ATOM 744 O O . ALA A 1 95 ? 4.117 25.484 7.324 1 64.44 95 ALA A O 1
ATOM 745 N N . ASP A 1 96 ? 4.762 24.766 9.375 1 63.47 96 ASP A N 1
ATOM 746 C CA . ASP A 1 96 ? 5.168 23.484 8.836 1 63.47 96 ASP A CA 1
ATOM 747 C C . ASP A 1 96 ? 3.959 22.703 8.32 1 63.47 96 ASP A C 1
ATOM 749 O O . ASP A 1 96 ? 4.031 22.047 7.27 1 63.47 96 ASP A O 1
ATOM 753 N N . LEU A 1 97 ? 2.967 22.844 9.031 1 64.69 97 LEU A N 1
ATOM 754 C CA . LEU A 1 97 ? 1.744 22.156 8.641 1 64.69 97 LEU A CA 1
ATOM 755 C C . LEU A 1 97 ? 1.175 22.734 7.355 1 64.69 97 LEU A C 1
ATOM 757 O O . LEU A 1 97 ? 0.676 22.016 6.496 1 64.69 97 LEU A O 1
ATOM 761 N N . GLN A 1 98 ? 1.352 24.047 7.273 1 64.81 98 GLN A N 1
ATOM 762 C CA . GLN A 1 98 ? 0.844 24.703 6.078 1 64.81 98 GLN A CA 1
ATOM 763 C C . GLN A 1 98 ? 1.691 24.359 4.859 1 64.81 98 GLN A C 1
ATOM 765 O O . GLN A 1 98 ? 1.159 24.156 3.766 1 64.81 98 GLN A O 1
ATOM 770 N N . GLN A 1 99 ? 2.947 24.344 5.07 1 63.97 99 GLN A N 1
ATOM 771 C CA . GLN A 1 99 ? 3.826 23.984 3.963 1 63.97 99 GLN A CA 1
ATOM 772 C C . GLN A 1 99 ? 3.547 22.562 3.475 1 63.97 99 GLN A C 1
ATOM 774 O O . GLN A 1 99 ? 3.541 22.312 2.27 1 63.97 99 GLN A O 1
ATOM 779 N N . ASN A 1 100 ? 3.363 21.781 4.387 1 62.47 100 ASN A N 1
ATOM 780 C CA . ASN A 1 100 ? 3.021 20.422 4.031 1 62.47 100 ASN A CA 1
ATOM 781 C C . ASN A 1 100 ? 1.69 20.344 3.287 1 62.47 100 ASN A C 1
ATOM 783 O O . ASN A 1 100 ? 1.55 19.578 2.33 1 62.47 100 ASN A O 1
ATOM 787 N N . ASP A 1 101 ? 0.812 21.125 3.797 1 61.38 101 ASP A N 1
ATOM 788 C CA . ASP A 1 101 ? -0.504 21.141 3.168 1 61.38 101 ASP A CA 1
ATOM 789 C C . ASP A 1 101 ? -0.431 21.719 1.754 1 61.38 101 ASP A C 1
ATOM 791 O O . ASP A 1 101 ? -1.068 21.203 0.834 1 61.38 101 ASP A O 1
ATOM 795 N N . GLN A 1 102 ? 0.388 22.719 1.589 1 60.75 102 GLN A N 1
ATOM 796 C CA . GLN A 1 102 ? 0.566 23.312 0.268 1 60.75 102 GLN A CA 1
ATOM 797 C C . GLN A 1 102 ? 1.219 22.312 -0.696 1 60.75 102 GLN A C 1
ATOM 799 O O . GLN A 1 102 ? 0.833 22.234 -1.863 1 60.75 102 GLN A O 1
ATOM 804 N N . TYR A 1 103 ? 2.154 21.656 -0.198 1 61.91 103 TYR A N 1
ATOM 805 C CA . TYR A 1 103 ? 2.832 20.672 -1.038 1 61.91 103 TYR A CA 1
ATOM 806 C C . TYR A 1 103 ? 1.88 19.562 -1.45 1 61.91 103 TYR A C 1
ATOM 808 O O . TYR A 1 103 ? 1.914 19.094 -2.592 1 61.91 103 TYR A O 1
ATOM 816 N N . ARG A 1 104 ? 1.118 19.281 -0.538 1 61.03 104 ARG A N 1
ATOM 817 C CA . ARG A 1 104 ? 0.189 18.188 -0.799 1 61.03 104 ARG A CA 1
ATOM 818 C C . ARG A 1 104 ? -0.866 18.594 -1.821 1 61.03 104 ARG A C 1
ATOM 820 O O . ARG A 1 104 ? -1.371 17.75 -2.57 1 61.03 104 ARG A O 1
ATOM 827 N N . ASN A 1 105 ? -1.147 19.828 -1.725 1 55 105 ASN A N 1
ATOM 828 C CA . ASN A 1 105 ? -2.205 20.312 -2.605 1 55 105 ASN A CA 1
ATOM 829 C C . ASN A 1 105 ? -1.646 20.781 -3.945 1 55 105 ASN A C 1
ATOM 831 O O . ASN A 1 105 ? -2.387 21.297 -4.789 1 55 105 ASN A O 1
ATOM 835 N N . GLN A 1 106 ? -0.307 20.656 -3.9 1 56.19 106 GLN A N 1
ATOM 836 C CA . GLN A 1 106 ? 0.277 21.047 -5.18 1 56.19 106 GLN A CA 1
ATOM 837 C C . GLN A 1 106 ? -0.041 20.016 -6.266 1 56.19 106 GLN A C 1
ATOM 839 O O . GLN A 1 106 ? -0.011 18.812 -6.012 1 56.19 106 GLN A O 1
ATOM 844 N N . THR A 1 107 ? -0.604 20.562 -7.262 1 51.12 107 THR A N 1
ATOM 845 C CA . THR A 1 107 ? -0.867 19.688 -8.391 1 51.12 107 THR A CA 1
ATOM 846 C C . THR A 1 107 ? 0.427 19.047 -8.898 1 51.12 107 THR A C 1
ATOM 848 O O . THR A 1 107 ? 1.496 19.656 -8.812 1 51.12 107 THR A O 1
ATOM 851 N N . TRP A 1 108 ? 0.464 17.828 -9.078 1 52.47 108 TRP A N 1
ATOM 852 C CA . TRP A 1 108 ? 1.646 17.094 -9.5 1 52.47 108 TRP A CA 1
ATOM 853 C C . TRP A 1 108 ? 2.369 17.812 -10.633 1 52.47 108 TRP A C 1
ATOM 855 O O . TRP A 1 108 ? 3.564 17.609 -10.852 1 52.47 108 TRP A O 1
ATOM 865 N N . TYR A 1 109 ? 1.52 18.641 -11.312 1 48.62 109 TYR A N 1
ATOM 866 C CA . TYR A 1 109 ? 2.088 19.281 -12.492 1 48.62 109 TYR A CA 1
ATOM 867 C C . TYR A 1 109 ? 2.686 20.641 -12.141 1 48.62 109 TYR A C 1
ATOM 869 O O . TYR A 1 109 ? 3.221 21.328 -13.008 1 48.62 109 TYR A O 1
ATOM 877 N N . GLU A 1 110 ? 2.561 20.875 -10.883 1 50.69 110 GLU A N 1
ATOM 878 C CA . GLU A 1 110 ? 3.125 22.172 -10.547 1 50.69 110 GLU A CA 1
ATOM 879 C C . GLU A 1 110 ? 4.645 22.172 -10.672 1 50.69 110 GLU A C 1
ATOM 881 O O . GLU A 1 110 ? 5.316 21.328 -10.078 1 50.69 110 GLU A O 1
ATOM 886 N N . GLY A 1 111 ? 5.242 22.875 -11.57 1 53.78 111 GLY A N 1
ATOM 887 C CA . GLY A 1 111 ? 6.66 23.016 -11.852 1 53.78 111 GLY A CA 1
ATOM 888 C C . GLY A 1 111 ? 7.066 22.391 -13.18 1 53.78 111 GLY A C 1
ATOM 889 O O . GLY A 1 111 ? 8.234 22.453 -13.57 1 53.78 111 GLY A O 1
ATOM 890 N N . GLY A 1 112 ? 6.074 21.766 -13.93 1 59.59 112 GLY A N 1
ATOM 891 C CA . GLY A 1 112 ? 6.367 21.203 -15.234 1 59.59 112 GLY A CA 1
ATOM 892 C C . GLY A 1 112 ? 6.578 19.703 -15.195 1 59.59 112 GLY A C 1
ATOM 893 O O . GLY A 1 112 ? 6.66 19.109 -14.117 1 59.59 112 GLY A O 1
ATOM 894 N N . LEU A 1 113 ? 6.508 19.125 -16.344 1 65.69 113 LEU A N 1
ATOM 895 C CA . LEU A 1 113 ? 6.699 17.672 -16.469 1 65.69 113 LEU A CA 1
ATOM 896 C C . LEU A 1 113 ? 8.133 17.281 -16.156 1 65.69 113 LEU A C 1
ATOM 898 O O . LEU A 1 113 ? 8.375 16.25 -15.523 1 65.69 113 LEU A O 1
ATOM 902 N N . TRP A 1 114 ? 9.086 18.141 -16.625 1 73.31 114 TRP A N 1
ATOM 903 C CA . TRP A 1 114 ? 10.492 17.891 -16.297 1 73.31 114 TRP A CA 1
ATOM 904 C C . TRP A 1 114 ? 11 18.906 -15.289 1 73.31 114 TRP A C 1
ATOM 906 O O . TRP A 1 114 ? 11.75 19.828 -15.641 1 73.31 114 TRP A O 1
ATOM 916 N N . ARG A 1 115 ? 10.695 18.672 -14.164 1 76.06 115 ARG A N 1
ATOM 917 C CA . ARG A 1 115 ? 11.023 19.578 -13.078 1 76.06 115 ARG A CA 1
ATOM 918 C C . ARG A 1 115 ? 12.391 19.266 -12.484 1 76.06 115 ARG A C 1
ATOM 920 O O . ARG A 1 115 ? 12.891 18.141 -12.633 1 76.06 115 ARG A O 1
ATOM 927 N N . ALA A 1 116 ? 12.906 20.359 -11.922 1 77.81 116 ALA A N 1
ATOM 928 C CA . ALA A 1 116 ? 14.133 20.156 -11.141 1 77.81 116 ALA A CA 1
ATOM 929 C C . ALA A 1 116 ? 13.867 19.281 -9.922 1 77.81 116 ALA A C 1
ATOM 931 O O . ALA A 1 116 ? 12.758 19.266 -9.391 1 77.81 116 ALA A O 1
ATOM 932 N N . PRO A 1 117 ? 14.883 18.5 -9.625 1 81.94 117 PRO A N 1
ATOM 933 C CA . PRO A 1 117 ? 14.703 17.703 -8.414 1 81.94 117 PRO A CA 1
ATOM 934 C C . PRO A 1 117 ? 14.367 18.547 -7.191 1 81.94 117 PRO A C 1
ATOM 936 O O . PRO A 1 117 ? 15.102 19.484 -6.863 1 81.94 117 PRO A O 1
ATOM 939 N N . GLN A 1 118 ? 13.219 18.25 -6.652 1 77.94 118 GLN A N 1
ATOM 940 C CA . GLN A 1 118 ? 12.766 19.016 -5.496 1 77.94 118 GLN A CA 1
ATOM 941 C C . GLN A 1 118 ? 12.906 18.203 -4.211 1 77.94 118 GLN A C 1
ATOM 943 O O . GLN A 1 118 ? 12.492 17.047 -4.156 1 77.94 118 GLN A O 1
ATOM 948 N N . VAL A 1 119 ? 13.539 18.859 -3.256 1 78.38 119 VAL A N 1
ATOM 949 C CA . VAL A 1 119 ? 13.68 18.234 -1.945 1 78.38 119 VAL A CA 1
ATOM 950 C C . VAL A 1 119 ? 12.344 18.297 -1.203 1 78.38 119 VAL A C 1
ATOM 952 O O . VAL A 1 119 ? 11.641 19.312 -1.253 1 78.38 119 VAL A O 1
ATOM 955 N N . LEU A 1 120 ? 12.031 17.281 -0.564 1 75.19 120 LEU A N 1
ATOM 956 C CA . LEU A 1 120 ? 10.789 17.234 0.203 1 75.19 120 LEU A CA 1
ATOM 957 C C . LEU A 1 120 ? 10.82 18.234 1.351 1 75.19 120 LEU A C 1
ATOM 959 O O . LEU A 1 120 ? 11.883 18.484 1.931 1 75.19 120 LEU A O 1
ATOM 963 N N . PRO A 1 121 ? 9.727 18.859 1.611 1 68.62 121 PRO A N 1
ATOM 964 C CA . PRO A 1 121 ? 9.695 19.906 2.637 1 68.62 121 PRO A CA 1
ATOM 965 C C . PRO A 1 121 ? 10.211 19.422 3.988 1 68.62 121 PRO A C 1
ATOM 967 O O . PRO A 1 121 ? 10.828 20.188 4.73 1 68.62 121 PRO A O 1
ATOM 970 N N . GLU A 1 122 ? 10.008 18.203 4.285 1 65.5 122 GLU A N 1
ATOM 971 C CA . GLU A 1 122 ? 10.43 17.688 5.586 1 65.5 122 GLU A CA 1
ATOM 972 C C . GLU A 1 122 ? 11.945 17.609 5.684 1 65.5 122 GLU A C 1
ATOM 974 O O . GLU A 1 122 ? 12.508 17.672 6.781 1 65.5 122 GLU A O 1
ATOM 979 N N . VAL A 1 123 ? 12.539 17.453 4.559 1 63 123 VAL A N 1
ATOM 980 C CA . VAL A 1 123 ? 14 17.359 4.531 1 63 123 VAL A CA 1
ATOM 981 C C . VAL A 1 123 ? 14.602 18.766 4.676 1 63 123 VAL A C 1
ATOM 983 O O . VAL A 1 123 ? 15.688 18.922 5.234 1 63 123 VAL A O 1
ATOM 986 N N . GLN A 1 124 ? 13.844 19.672 4.105 1 59.41 124 GLN A N 1
ATOM 987 C CA . GLN A 1 124 ? 14.328 21.047 4.168 1 59.41 124 GLN A CA 1
ATOM 988 C C . GLN A 1 124 ? 14.32 21.562 5.602 1 59.41 124 GLN A C 1
ATOM 990 O O . GLN A 1 124 ? 15.102 22.453 5.945 1 59.41 124 GLN A O 1
ATOM 995 N N . ARG A 1 125 ? 13.438 20.984 6.414 1 54.25 125 ARG A N 1
ATOM 996 C CA . ARG A 1 125 ? 13.328 21.422 7.801 1 54.25 125 ARG A CA 1
ATOM 997 C C . ARG A 1 125 ? 14.555 21 8.609 1 54.25 125 ARG A C 1
ATOM 999 O O . ARG A 1 125 ? 15.172 19.984 8.32 1 54.25 125 ARG A O 1
ATOM 1006 N N . GLU A 1 126 ? 15.398 21.844 9.07 1 44.5 126 GLU A N 1
ATOM 1007 C CA . GLU A 1 126 ? 16.5 21.531 9.984 1 44.5 126 GLU A CA 1
ATOM 1008 C C . GLU A 1 126 ? 16.125 20.391 10.922 1 44.5 126 GLU A C 1
ATOM 1010 O O . GLU A 1 126 ? 14.938 20.188 11.227 1 44.5 126 GLU A O 1
ATOM 1015 N N . VAL A 1 127 ? 16.969 19.375 11.156 1 38.88 127 VAL A N 1
ATOM 1016 C CA . VAL A 1 127 ? 16.922 18.203 12.023 1 38.88 127 VAL A CA 1
ATOM 1017 C C . VAL A 1 127 ? 16.125 18.516 13.273 1 38.88 127 VAL A C 1
ATOM 1019 O O . VAL A 1 127 ? 15.438 17.641 13.82 1 38.88 127 VAL A O 1
ATOM 1022 N N . ALA A 1 128 ? 16.438 19.641 13.953 1 33.03 128 ALA A N 1
ATOM 1023 C CA . ALA A 1 128 ? 15.914 19.875 15.297 1 33.03 128 ALA A CA 1
ATOM 1024 C C . ALA A 1 128 ? 14.391 19.828 15.32 1 33.03 128 ALA A C 1
ATOM 1026 O O . ALA A 1 128 ? 13.797 19.328 16.281 1 33.03 128 ALA A O 1
ATOM 1027 N N . HIS A 1 129 ? 13.734 20.688 14.617 1 34.25 129 HIS A N 1
ATOM 1028 C CA . HIS A 1 129 ? 12.289 20.781 14.734 1 34.25 129 HIS A CA 1
ATOM 1029 C C . HIS A 1 129 ? 11.602 19.609 14.039 1 34.25 129 HIS A C 1
ATOM 1031 O O . HIS A 1 129 ? 10.375 19.578 13.93 1 34.25 129 HIS A O 1
ATOM 1037 N N . ASN A 1 130 ? 12.312 18.891 13.453 1 36.59 130 ASN A N 1
ATOM 1038 C CA . ASN A 1 130 ? 11.82 17.781 12.648 1 36.59 130 ASN A CA 1
ATOM 1039 C C . ASN A 1 130 ? 11.023 16.781 13.484 1 36.59 130 ASN A C 1
ATOM 1041 O O . ASN A 1 130 ? 10.812 15.648 13.07 1 36.59 130 ASN A O 1
ATOM 1045 N N . GLN A 1 131 ? 11.148 17.078 14.773 1 31.56 131 GLN A N 1
ATOM 1046 C CA . GLN A 1 131 ? 10.438 16.078 15.555 1 31.56 131 GLN A CA 1
ATOM 1047 C C . GLN A 1 131 ? 9.016 15.891 15.047 1 31.56 131 GLN A C 1
ATOM 1049 O O . GLN A 1 131 ? 8.32 14.961 15.461 1 31.56 131 GLN A O 1
ATOM 1054 N N . ARG A 1 132 ? 8.336 17.125 14.953 1 32.25 132 ARG A N 1
ATOM 1055 C CA . ARG A 1 132 ? 6.883 17.016 14.828 1 32.25 132 ARG A CA 1
ATOM 1056 C C . ARG A 1 132 ? 6.488 16.578 13.422 1 32.25 132 ARG A C 1
ATOM 1058 O O . ARG A 1 132 ? 6.379 17.406 12.516 1 32.25 132 ARG A O 1
ATOM 1065 N N . ALA A 1 133 ? 7.012 15.562 12.844 1 34.06 133 ALA A N 1
ATOM 1066 C CA . ALA A 1 133 ? 7.098 14.898 11.547 1 34.06 133 ALA A CA 1
ATOM 1067 C C . ALA A 1 133 ? 5.711 14.68 10.953 1 34.06 133 ALA A C 1
ATOM 1069 O O . ALA A 1 133 ? 4.848 14.062 11.578 1 34.06 133 ALA A O 1
ATOM 1070 N N . ARG A 1 134 ? 5.238 15.695 10.188 1 33.66 134 ARG A N 1
ATOM 1071 C CA . ARG A 1 134 ? 4.012 15.734 9.398 1 33.66 134 ARG A CA 1
ATOM 1072 C C . ARG A 1 134 ? 3.867 14.484 8.539 1 33.66 134 ARG A C 1
ATOM 1074 O O . ARG A 1 134 ? 4.801 14.102 7.832 1 33.66 134 ARG A O 1
ATOM 1081 N N . GLN A 1 135 ? 3.121 13.633 8.68 1 36.69 135 GLN A N 1
ATOM 1082 C CA . GLN A 1 135 ? 2.896 12.32 8.086 1 36.69 135 GLN A CA 1
ATOM 1083 C C . GLN A 1 135 ? 2.447 12.445 6.633 1 36.69 135 GLN A C 1
ATOM 1085 O O . GLN A 1 135 ? 1.388 13 6.352 1 36.69 135 GLN A O 1
ATOM 1090 N N . ARG A 1 136 ? 3.188 13.203 5.57 1 38.78 136 ARG A N 1
ATOM 1091 C CA . ARG A 1 136 ? 2.898 13.055 4.148 1 38.78 136 ARG A CA 1
ATOM 1092 C C . ARG A 1 136 ? 2.184 11.734 3.875 1 38.78 136 ARG A C 1
ATOM 1094 O O . ARG A 1 136 ? 2.342 10.766 4.625 1 38.78 136 ARG A O 1
ATOM 1101 N N . GLU A 1 137 ? 1.369 11.789 2.816 1 50.53 137 GLU A N 1
ATOM 1102 C CA . GLU A 1 137 ? 0.746 10.617 2.217 1 50.53 137 GLU A CA 1
ATOM 1103 C C . GLU A 1 137 ? 1.736 9.461 2.109 1 50.53 137 GLU A C 1
ATOM 1105 O O . GLU A 1 137 ? 2.844 9.633 1.596 1 50.53 137 GLU A O 1
ATOM 1110 N N . ALA A 1 138 ? 1.767 8.555 2.93 1 52 138 ALA A N 1
ATOM 1111 C CA . ALA A 1 138 ? 2.873 7.648 3.234 1 52 138 ALA A CA 1
ATOM 1112 C C . ALA A 1 138 ? 3.514 7.117 1.955 1 52 138 ALA A C 1
ATOM 1114 O O . ALA A 1 138 ? 4.742 7.102 1.828 1 52 138 ALA A O 1
ATOM 1115 N N . ILE A 1 139 ? 2.879 6.566 0.959 1 64.19 139 ILE A N 1
ATOM 1116 C CA . ILE A 1 139 ? 3.541 5.934 -0.176 1 64.19 139 ILE A CA 1
ATOM 1117 C C . ILE A 1 139 ? 2.812 6.297 -1.468 1 64.19 139 ILE A C 1
ATOM 1119 O O . ILE A 1 139 ? 1.583 6.223 -1.537 1 64.19 139 ILE A O 1
ATOM 1123 N N . SER A 1 140 ? 3.502 7.016 -2.465 1 74.69 140 SER A N 1
ATOM 1124 C CA . SER A 1 140 ? 2.943 7.281 -3.785 1 74.69 140 SER A CA 1
ATOM 1125 C C . SER A 1 140 ? 2.537 5.988 -4.488 1 74.69 140 SER A C 1
ATOM 1127 O O . SER A 1 140 ? 3.057 4.918 -4.172 1 74.69 140 SER A O 1
ATOM 1129 N N . LEU A 1 141 ? 1.588 6.09 -5.391 1 78 141 LEU A N 1
ATOM 1130 C CA . LEU A 1 141 ? 1.136 4.922 -6.141 1 78 141 LEU A CA 1
ATOM 1131 C C . LEU A 1 141 ? 2.26 4.363 -7.004 1 78 141 LEU A C 1
ATOM 1133 O O . LEU A 1 141 ? 2.35 3.148 -7.203 1 78 141 LEU A O 1
ATOM 1137 N N . SER A 1 142 ? 3.119 5.23 -7.461 1 79.62 142 SER A N 1
ATOM 1138 C CA . SER A 1 142 ? 4.254 4.773 -8.258 1 79.62 142 SER A CA 1
ATOM 1139 C C . SER A 1 142 ? 5.238 3.979 -7.406 1 79.62 142 SER A C 1
ATOM 1141 O O . SER A 1 142 ? 5.746 2.943 -7.844 1 79.62 142 SER A O 1
ATOM 1143 N N . ASP A 1 143 ? 5.426 4.477 -6.254 1 84.25 143 ASP A N 1
ATOM 1144 C CA . ASP A 1 143 ? 6.305 3.746 -5.348 1 84.25 143 ASP A CA 1
ATOM 1145 C C . ASP A 1 143 ? 5.699 2.396 -4.965 1 84.25 143 ASP A C 1
ATOM 1147 O O . ASP A 1 143 ? 6.418 1.405 -4.824 1 84.25 143 ASP A O 1
ATOM 1151 N N . MET A 1 144 ? 4.453 2.408 -4.891 1 87.38 144 MET A N 1
ATOM 1152 C CA . MET A 1 144 ? 3.775 1.161 -4.551 1 87.38 144 MET A CA 1
ATOM 1153 C C . MET A 1 144 ? 3.92 0.142 -5.676 1 87.38 144 MET A C 1
ATOM 1155 O O . MET A 1 144 ? 4.125 -1.046 -5.422 1 87.38 144 MET A O 1
ATOM 1159 N N . PHE A 1 145 ? 3.811 0.568 -6.859 1 88.94 145 PHE A N 1
ATOM 1160 C CA . PHE A 1 145 ? 3.973 -0.333 -7.996 1 88.94 145 PHE A CA 1
ATOM 1161 C C . PHE A 1 145 ? 5.387 -0.899 -8.039 1 88.94 145 PHE A C 1
ATOM 1163 O O . PHE A 1 145 ? 5.574 -2.094 -8.281 1 88.94 145 PHE A O 1
ATOM 1170 N N . LEU A 1 146 ? 6.297 -0.032 -7.832 1 93.06 146 LEU A N 1
ATOM 1171 C CA . LEU A 1 146 ? 7.68 -0.497 -7.777 1 93.06 146 LEU A CA 1
ATOM 1172 C C . LEU A 1 146 ? 7.867 -1.515 -6.66 1 93.06 146 LEU A C 1
ATOM 1174 O O . LEU A 1 146 ? 8.547 -2.527 -6.844 1 93.06 146 LEU A O 1
ATOM 1178 N N . ASN A 1 147 ? 7.301 -1.218 -5.512 1 94.81 147 ASN A N 1
ATOM 1179 C CA . ASN A 1 147 ? 7.387 -2.15 -4.395 1 94.81 147 ASN A CA 1
ATOM 1180 C C . ASN A 1 147 ? 6.812 -3.516 -4.758 1 94.81 147 ASN A C 1
ATOM 1182 O O . ASN A 1 147 ? 7.344 -4.551 -4.348 1 94.81 147 ASN A O 1
ATOM 1186 N N . LEU A 1 148 ? 5.793 -3.494 -5.492 1 94.69 148 LEU A N 1
ATOM 1187 C CA . LEU A 1 148 ? 5.191 -4.75 -5.926 1 94.69 148 LEU A CA 1
ATOM 1188 C C . LEU A 1 148 ? 6.137 -5.52 -6.844 1 94.69 148 LEU A C 1
ATOM 1190 O O . LEU A 1 148 ? 6.246 -6.742 -6.738 1 94.69 148 LEU A O 1
ATOM 1194 N N . VAL A 1 149 ? 6.777 -4.809 -7.684 1 95.5 149 VAL A N 1
ATOM 1195 C CA . VAL A 1 149 ? 7.738 -5.441 -8.586 1 95.5 149 VAL A CA 1
ATOM 1196 C C . VAL A 1 149 ? 8.898 -6.016 -7.777 1 95.5 149 VAL A C 1
ATOM 1198 O O . VAL A 1 149 ? 9.352 -7.129 -8.047 1 95.5 149 VAL A O 1
ATOM 1201 N N . ILE A 1 150 ? 9.312 -5.312 -6.812 1 97.25 150 ILE A N 1
ATOM 1202 C CA . ILE A 1 150 ? 10.406 -5.758 -5.965 1 97.25 150 ILE A CA 1
ATOM 1203 C C . ILE A 1 150 ? 9.984 -7.004 -5.188 1 97.25 150 ILE A C 1
ATOM 1205 O O . ILE A 1 150 ? 10.742 -7.973 -5.094 1 97.25 150 ILE A O 1
ATOM 1209 N N . VAL A 1 151 ? 8.828 -6.957 -4.676 1 97 151 VAL A N 1
ATOM 1210 C CA . VAL A 1 151 ? 8.328 -8.086 -3.9 1 97 151 VAL A CA 1
ATOM 1211 C C . VAL A 1 151 ? 8.188 -9.312 -4.805 1 97 151 VAL A C 1
ATOM 1213 O O . VAL A 1 151 ? 8.391 -10.445 -4.363 1 97 151 VAL A O 1
ATOM 1216 N N . THR A 1 152 ? 7.863 -9.047 -6.062 1 94.94 152 THR A N 1
ATOM 1217 C CA . THR A 1 152 ? 7.871 -10.148 -7.016 1 94.94 152 THR A CA 1
ATOM 1218 C C . THR A 1 152 ? 9.258 -10.781 -7.094 1 94.94 152 THR A C 1
ATOM 1220 O O . THR A 1 152 ? 9.383 -12.008 -7.152 1 94.94 152 THR A O 1
ATOM 1223 N N . GLY A 1 153 ? 10.289 -9.961 -7.105 1 96.12 153 GLY A N 1
ATOM 1224 C CA . GLY A 1 153 ? 11.641 -10.484 -7.047 1 96.12 153 GLY A CA 1
ATOM 1225 C C . GLY A 1 153 ? 11.906 -11.312 -5.805 1 96.12 153 GLY A C 1
ATOM 1226 O O . GLY A 1 153 ? 12.484 -12.398 -5.887 1 96.12 153 GLY A O 1
ATOM 1227 N N . PHE A 1 154 ? 11.414 -10.852 -4.621 1 97.38 154 PHE A N 1
ATOM 1228 C CA . PHE A 1 154 ? 11.562 -11.578 -3.367 1 97.38 154 PHE A CA 1
ATOM 1229 C C . PHE A 1 154 ? 10.875 -12.938 -3.436 1 97.38 154 PHE A C 1
ATOM 1231 O O . PHE A 1 154 ? 11.438 -13.945 -3.002 1 97.38 154 PHE A O 1
ATOM 1238 N N . THR A 1 155 ? 9.703 -12.914 -3.986 1 94.5 155 THR A N 1
ATOM 1239 C CA . THR A 1 155 ? 8.914 -14.141 -4.023 1 94.5 155 THR A CA 1
ATOM 1240 C C . THR A 1 155 ? 9.539 -15.156 -4.977 1 94.5 155 THR A C 1
ATOM 1242 O O . THR A 1 155 ? 9.461 -16.359 -4.742 1 94.5 155 THR A O 1
ATOM 1245 N N . ARG A 1 156 ? 10.188 -14.648 -5.996 1 94.25 156 ARG A N 1
ATOM 1246 C CA . ARG A 1 156 ? 10.883 -15.562 -6.898 1 94.25 156 ARG A CA 1
ATOM 1247 C C . ARG A 1 156 ? 12.055 -16.234 -6.195 1 94.25 156 ARG A C 1
ATOM 1249 O O . ARG A 1 156 ? 12.344 -17.406 -6.449 1 94.25 156 ARG A O 1
ATOM 1256 N N . VAL A 1 157 ? 12.703 -15.508 -5.383 1 95.94 157 VAL A N 1
ATOM 1257 C CA . VAL A 1 157 ? 13.75 -16.109 -4.57 1 95.94 157 VAL A CA 1
ATOM 1258 C C . VAL A 1 157 ? 13.141 -17.172 -3.65 1 95.94 157 VAL A C 1
ATOM 1260 O O . VAL A 1 157 ? 13.727 -18.25 -3.461 1 95.94 157 VAL A O 1
ATOM 1263 N N . GLY A 1 158 ? 11.969 -16.875 -3.086 1 94.56 158 GLY A N 1
ATOM 1264 C CA . GLY A 1 158 ? 11.266 -17.844 -2.264 1 94.56 158 GLY A CA 1
ATOM 1265 C C . GLY A 1 158 ? 10.938 -19.125 -3.004 1 94.56 158 GLY A C 1
ATOM 1266 O O . GLY A 1 158 ? 11.062 -20.219 -2.447 1 94.56 158 GLY A O 1
ATOM 1267 N N . LEU A 1 159 ? 10.578 -19 -4.219 1 91.12 159 LEU A N 1
ATOM 1268 C CA . LEU A 1 159 ? 10.258 -20.172 -5.02 1 91.12 159 LEU A CA 1
ATOM 1269 C C . LEU A 1 159 ? 11.508 -21 -5.297 1 91.12 159 LEU A C 1
ATOM 1271 O O . LEU A 1 159 ? 11.438 -22.234 -5.352 1 91.12 159 LEU A O 1
ATOM 1275 N N . ALA A 1 160 ? 12.586 -20.328 -5.512 1 92.25 160 ALA A N 1
ATOM 1276 C CA . ALA A 1 160 ? 13.844 -21.047 -5.676 1 92.25 160 ALA A CA 1
ATOM 1277 C C . ALA A 1 160 ? 14.188 -21.844 -4.418 1 92.25 160 ALA A C 1
ATOM 1279 O O . ALA A 1 160 ? 14.641 -22.984 -4.508 1 92.25 160 ALA A O 1
ATOM 1280 N N . ILE A 1 161 ? 13.93 -21.281 -3.275 1 94.44 161 ILE A N 1
ATOM 1281 C CA . ILE A 1 161 ? 14.164 -21.953 -2.004 1 94.44 161 ILE A CA 1
ATOM 1282 C C . ILE A 1 161 ? 13.211 -23.141 -1.863 1 94.44 161 ILE A C 1
ATOM 1284 O O . ILE A 1 161 ? 13.609 -24.203 -1.383 1 94.44 161 ILE A O 1
ATOM 1288 N N . THR A 1 162 ? 11.984 -22.906 -2.252 1 91.44 162 THR A N 1
ATOM 1289 C CA . THR A 1 162 ? 10.984 -23.984 -2.209 1 91.44 162 THR A CA 1
ATOM 1290 C C . THR A 1 162 ? 11.43 -25.172 -3.053 1 91.44 162 THR A C 1
ATOM 1292 O O . THR A 1 162 ? 11.266 -26.312 -2.645 1 91.44 162 THR A O 1
ATOM 1295 N N . SER A 1 163 ? 12.008 -24.938 -4.18 1 88.94 163 SER A N 1
ATOM 1296 C CA . SER A 1 163 ? 12.414 -25.984 -5.109 1 88.94 163 SER A CA 1
ATOM 1297 C C . SER A 1 163 ? 13.586 -26.781 -4.559 1 88.94 163 SER A C 1
ATOM 1299 O O . SER A 1 163 ? 13.656 -28 -4.75 1 88.94 163 SER A O 1
ATOM 1301 N N . THR A 1 164 ? 14.469 -26.141 -3.879 1 90.38 164 THR A N 1
ATOM 1302 C CA . THR A 1 164 ? 15.641 -26.828 -3.348 1 90.38 164 THR A CA 1
ATOM 1303 C C . THR A 1 164 ? 15.352 -27.375 -1.951 1 90.38 164 THR A C 1
ATOM 1305 O O . THR A 1 164 ? 16.031 -28.297 -1.493 1 90.38 164 THR A O 1
ATOM 1308 N N . GLY A 1 165 ? 14.43 -26.781 -1.236 1 90.5 165 GLY A N 1
ATOM 1309 C CA . GLY A 1 165 ? 14.07 -27.188 0.111 1 90.5 165 GLY A CA 1
ATOM 1310 C C . GLY A 1 165 ? 15.039 -26.688 1.167 1 90.5 165 GLY A C 1
ATOM 1311 O O . GLY A 1 165 ? 14.977 -27.125 2.32 1 90.5 165 GLY A O 1
ATOM 1312 N N . GLN A 1 166 ? 15.984 -25.906 0.736 1 91.81 166 GLN A N 1
ATOM 1313 C CA . GLN A 1 166 ? 16.969 -25.375 1.659 1 91.81 166 GLN A CA 1
ATOM 1314 C C . GLN A 1 166 ? 17.391 -23.953 1.254 1 91.81 166 GLN A C 1
ATOM 1316 O O . GLN A 1 166 ? 17.219 -23.562 0.103 1 91.81 166 GLN A O 1
ATOM 1321 N N . VAL A 1 167 ? 17.859 -23.281 2.24 1 93.81 167 VAL A N 1
ATOM 1322 C CA . VAL A 1 167 ? 18.359 -21.938 1.987 1 93.81 167 VAL A CA 1
ATOM 1323 C C . VAL A 1 167 ? 19.828 -22.016 1.543 1 93.81 167 VAL A C 1
ATOM 1325 O O . VAL A 1 167 ? 20.688 -22.469 2.301 1 93.81 167 VAL A O 1
ATOM 1328 N N . GLN A 1 168 ? 20.125 -21.625 0.35 1 93.06 168 GLN A N 1
ATOM 1329 C CA . GLN A 1 168 ? 21.484 -21.594 -0.179 1 93.06 168 GLN A CA 1
ATOM 1330 C C . GLN A 1 168 ? 22.047 -20.188 -0.145 1 93.06 168 GLN A C 1
ATOM 1332 O O . GLN A 1 168 ? 21.312 -19.203 -0.013 1 93.06 168 GLN A O 1
ATOM 1337 N N . VAL A 1 169 ? 23.297 -20.062 -0.222 1 91.19 169 VAL A N 1
ATOM 1338 C CA . VAL A 1 169 ? 23.984 -18.766 -0.204 1 91.19 169 VAL A CA 1
ATOM 1339 C C . VAL A 1 169 ? 23.531 -17.938 -1.401 1 91.19 169 VAL A C 1
ATOM 1341 O O . VAL A 1 169 ? 23.422 -16.703 -1.301 1 91.19 169 VAL A O 1
ATOM 1344 N N . GLU A 1 170 ? 23.297 -18.594 -2.498 1 93.75 170 GLU A N 1
ATOM 1345 C CA . GLU A 1 170 ? 22.859 -17.906 -3.705 1 93.75 170 GLU A CA 1
ATOM 1346 C C . GLU A 1 170 ? 21.531 -17.188 -3.482 1 93.75 170 GLU A C 1
ATOM 1348 O O . GLU A 1 170 ? 21.344 -16.062 -3.947 1 93.75 170 GLU A O 1
ATOM 1353 N N . SER A 1 171 ? 20.625 -17.844 -2.734 1 94.94 171 SER A N 1
ATOM 1354 C CA . SER A 1 171 ? 19.328 -17.25 -2.461 1 94.94 171 SER A CA 1
ATOM 1355 C C . SER A 1 171 ? 19.469 -16 -1.592 1 94.94 171 SER A C 1
ATOM 1357 O O . SER A 1 171 ? 18.734 -15.016 -1.784 1 94.94 171 SER A O 1
ATOM 1359 N N . VAL A 1 172 ? 20.406 -16 -0.705 1 95.56 172 VAL A N 1
ATOM 1360 C CA . VAL A 1 172 ? 20.625 -14.867 0.176 1 95.56 172 VAL A CA 1
ATOM 1361 C C . VAL A 1 172 ? 21.172 -13.688 -0.63 1 95.56 172 VAL A C 1
ATOM 1363 O O . VAL A 1 172 ? 20.703 -12.555 -0.477 1 95.56 172 VAL A O 1
ATOM 1366 N N . LEU A 1 173 ? 22.078 -13.992 -1.494 1 95.94 173 LEU A N 1
ATOM 1367 C CA . LEU A 1 173 ? 22.734 -12.93 -2.26 1 95.94 173 LEU A CA 1
ATOM 1368 C C . LEU A 1 173 ? 21.781 -12.367 -3.311 1 95.94 173 LEU A C 1
ATOM 1370 O O . LEU A 1 173 ? 21.766 -11.156 -3.553 1 95.94 173 LEU A O 1
ATOM 1374 N N . TYR A 1 174 ? 21.031 -13.234 -3.982 1 97 174 TYR A N 1
ATOM 1375 C CA . TYR A 1 174 ? 20.031 -12.75 -4.926 1 97 174 TYR A CA 1
ATOM 1376 C C . TYR A 1 174 ? 19 -11.875 -4.227 1 97 174 TYR A C 1
ATOM 1378 O O . TYR A 1 174 ? 18.609 -10.828 -4.742 1 97 174 TYR A O 1
ATOM 1386 N N . PHE A 1 175 ? 18.562 -12.312 -3.021 1 97.75 175 PHE A N 1
ATOM 1387 C CA . PHE A 1 175 ? 17.625 -11.523 -2.24 1 97.75 175 PHE A CA 1
ATOM 1388 C C . PHE A 1 175 ? 18.219 -10.164 -1.885 1 97.75 175 PHE A C 1
ATOM 1390 O O . PHE A 1 175 ? 17.531 -9.141 -1.961 1 97.75 175 PHE A O 1
ATOM 1397 N N . ALA A 1 176 ? 19.469 -10.164 -1.576 1 96.81 176 ALA A N 1
ATOM 1398 C CA . ALA A 1 176 ? 20.172 -8.938 -1.204 1 96.81 176 ALA A CA 1
ATOM 1399 C C . ALA A 1 176 ? 20.234 -7.965 -2.381 1 96.81 176 ALA A C 1
ATOM 1401 O O . ALA A 1 176 ? 20.141 -6.75 -2.195 1 96.81 176 ALA A O 1
ATOM 1402 N N . VAL A 1 177 ? 20.375 -8.453 -3.545 1 96.81 177 VAL A N 1
ATOM 1403 C CA . VAL A 1 177 ? 20.438 -7.609 -4.73 1 96.81 177 VAL A CA 1
ATOM 1404 C C . VAL A 1 177 ? 19.109 -6.859 -4.891 1 96.81 177 VAL A C 1
ATOM 1406 O O . VAL A 1 177 ? 19.109 -5.637 -5.062 1 96.81 177 VAL A O 1
ATOM 1409 N N . PHE A 1 178 ? 17.984 -7.574 -4.805 1 97.56 178 PHE A N 1
ATOM 1410 C CA . PHE A 1 178 ? 16.688 -6.934 -4.938 1 97.56 178 PHE A CA 1
ATOM 1411 C C . PHE A 1 178 ? 16.453 -5.945 -3.805 1 97.56 178 PHE A C 1
ATOM 1413 O O . PHE A 1 178 ? 15.891 -4.867 -4.02 1 97.56 178 PHE A O 1
ATOM 1420 N N . TRP A 1 179 ? 16.891 -6.277 -2.643 1 96.56 179 TRP A N 1
ATOM 1421 C CA . TRP A 1 179 ? 16.719 -5.406 -1.483 1 96.56 179 TRP A CA 1
ATOM 1422 C C . TRP A 1 179 ? 17.531 -4.121 -1.646 1 96.56 179 TRP A C 1
ATOM 1424 O O . TRP A 1 179 ? 17.062 -3.039 -1.283 1 96.56 179 TRP A O 1
ATOM 1434 N N . THR A 1 180 ? 18.719 -4.25 -2.148 1 95.06 180 THR A N 1
ATOM 1435 C CA . THR A 1 180 ? 19.547 -3.066 -2.316 1 95.06 180 THR A CA 1
ATOM 1436 C C . THR A 1 180 ? 19 -2.166 -3.416 1 95.06 180 THR A C 1
ATOM 1438 O O . THR A 1 180 ? 19.109 -0.94 -3.336 1 95.06 180 THR A O 1
ATOM 1441 N N . ILE A 1 181 ? 18.453 -2.77 -4.453 1 95.75 181 ILE A N 1
ATOM 1442 C CA . ILE A 1 181 ? 17.812 -1.969 -5.48 1 95.75 181 ILE A CA 1
ATOM 1443 C C . ILE A 1 181 ? 16.656 -1.181 -4.871 1 95.75 181 ILE A C 1
ATOM 1445 O O . ILE A 1 181 ? 16.531 0.025 -5.098 1 95.75 181 ILE A O 1
ATOM 1449 N N . TRP A 1 182 ? 15.852 -1.852 -4.074 1 95.56 182 TRP A N 1
ATOM 1450 C CA . TRP A 1 182 ? 14.75 -1.187 -3.387 1 95.56 182 TRP A CA 1
ATOM 1451 C C . TRP A 1 182 ? 15.266 -0.091 -2.459 1 95.56 182 TRP A C 1
ATOM 1453 O O . TRP A 1 182 ? 14.695 1.001 -2.4 1 95.56 182 TRP A O 1
ATOM 1463 N N . GLY A 1 183 ? 16.359 -0.425 -1.711 1 91.81 183 GLY A N 1
ATOM 1464 C CA . GLY A 1 183 ? 16.922 0.535 -0.777 1 91.81 183 GLY A CA 1
ATOM 1465 C C . GLY A 1 183 ? 17.328 1.838 -1.438 1 91.81 183 GLY A C 1
ATOM 1466 O O . GLY A 1 183 ? 17.125 2.916 -0.873 1 91.81 183 GLY A O 1
ATOM 1467 N N . LYS A 1 184 ? 17.844 1.738 -2.607 1 92.38 184 LYS A N 1
ATOM 1468 C CA . LYS A 1 184 ? 18.25 2.934 -3.34 1 92.38 184 LYS A CA 1
ATOM 1469 C C . LYS A 1 184 ? 17.047 3.746 -3.783 1 92.38 184 LYS A C 1
ATOM 1471 O O . LYS A 1 184 ? 17.031 4.973 -3.674 1 92.38 184 LYS A O 1
ATOM 1476 N N . GLU A 1 185 ? 16.094 3.018 -4.281 1 92.94 185 GLU A N 1
ATOM 1477 C CA . GLU A 1 185 ? 14.875 3.688 -4.715 1 92.94 185 GLU A CA 1
ATOM 1478 C C . GLU A 1 185 ? 14.164 4.355 -3.537 1 92.94 185 GLU A C 1
ATOM 1480 O O . GLU A 1 185 ? 13.703 5.492 -3.648 1 92.94 185 GLU A O 1
ATOM 1485 N N . ALA A 1 186 ? 14.117 3.656 -2.457 1 89.75 186 ALA A N 1
ATOM 1486 C CA . ALA A 1 186 ? 13.453 4.172 -1.263 1 89.75 186 ALA A CA 1
ATOM 1487 C C . ALA A 1 186 ? 14.195 5.375 -0.696 1 89.75 186 ALA A C 1
ATOM 1489 O O . ALA A 1 186 ? 13.578 6.336 -0.232 1 89.75 186 ALA A O 1
ATOM 1490 N N . SER A 1 187 ? 15.461 5.297 -0.729 1 87.94 187 SER A N 1
ATOM 1491 C CA . SER A 1 187 ? 16.266 6.414 -0.232 1 87.94 187 SER A CA 1
ATOM 1492 C C . SER A 1 187 ? 16.047 7.664 -1.078 1 87.94 187 SER A C 1
ATOM 1494 O O . SER A 1 187 ? 15.969 8.773 -0.547 1 87.94 187 SER A O 1
ATOM 1496 N N . TYR A 1 188 ? 15.945 7.445 -2.295 1 89.06 188 TYR A N 1
ATOM 1497 C CA . TYR A 1 188 ? 15.703 8.586 -3.176 1 89.06 188 TYR A CA 1
ATOM 1498 C C . TYR A 1 188 ? 14.297 9.141 -2.98 1 89.06 188 TYR A C 1
ATOM 1500 O O . TYR A 1 188 ? 14.109 10.352 -2.857 1 89.06 188 TYR A O 1
ATOM 1508 N N . SER A 1 189 ? 13.305 8.352 -2.906 1 87 189 SER A N 1
ATOM 1509 C CA . SER A 1 189 ? 11.914 8.781 -2.846 1 87 189 SER A CA 1
ATOM 1510 C C . SER A 1 189 ? 11.578 9.391 -1.488 1 87 189 SER A C 1
ATOM 1512 O O . SER A 1 189 ? 10.57 10.086 -1.345 1 87 189 SER A O 1
ATOM 1514 N N . SER A 1 190 ? 12.391 9.148 -0.493 1 84 190 SER A N 1
ATOM 1515 C CA . SER A 1 190 ? 12.156 9.734 0.823 1 84 190 SER A CA 1
ATOM 1516 C C . SER A 1 190 ? 12.82 11.102 0.947 1 84 190 SER A C 1
ATOM 1518 O O . SER A 1 190 ? 12.641 11.797 1.946 1 84 190 SER A O 1
ATOM 1520 N N . ARG A 1 191 ? 13.516 11.5 -0.054 1 84.56 191 ARG A N 1
ATOM 1521 C CA . ARG A 1 191 ? 14.211 12.773 0.016 1 84.56 191 ARG A CA 1
ATOM 1522 C C . ARG A 1 191 ? 13.789 13.695 -1.12 1 84.56 191 ARG A C 1
ATOM 1524 O O . ARG A 1 191 ? 13.781 14.922 -0.964 1 84.56 191 ARG A O 1
ATOM 1531 N N . PHE A 1 192 ? 13.5 13.062 -2.25 1 83 192 PHE A N 1
ATOM 1532 C CA . PHE A 1 192 ? 13.172 13.859 -3.43 1 83 192 PHE A CA 1
ATOM 1533 C C . PHE A 1 192 ? 11.797 13.492 -3.963 1 83 192 PHE A C 1
ATOM 1535 O O . PHE A 1 192 ? 11.328 12.359 -3.777 1 83 192 PHE A O 1
ATOM 1542 N N . ASP A 1 193 ? 11.195 14.445 -4.637 1 77.56 193 ASP A N 1
ATOM 1543 C CA . ASP A 1 193 ? 9.922 14.211 -5.301 1 77.56 193 ASP A CA 1
ATOM 1544 C C . ASP A 1 193 ? 10.102 13.336 -6.539 1 77.56 193 ASP A C 1
ATOM 1546 O O . ASP A 1 193 ? 10.961 13.609 -7.379 1 77.56 193 ASP A O 1
ATOM 1550 N N . THR A 1 194 ? 9.328 12.336 -6.641 1 79.56 194 THR A N 1
ATOM 1551 C CA . THR A 1 194 ? 9.492 11.375 -7.719 1 79.56 194 THR A CA 1
ATOM 1552 C C . THR A 1 194 ? 8.359 11.492 -8.734 1 79.56 194 THR A C 1
ATOM 1554 O O . THR A 1 194 ? 8.156 10.594 -9.555 1 79.56 194 THR A O 1
ATOM 1557 N N . THR A 1 195 ? 7.648 12.562 -8.742 1 72.44 195 THR A N 1
ATOM 1558 C CA . THR A 1 195 ? 6.516 12.711 -9.656 1 72.44 195 THR A CA 1
ATOM 1559 C C . THR A 1 195 ? 6.965 13.32 -10.977 1 72.44 195 THR A C 1
ATOM 1561 O O . THR A 1 195 ? 6.176 13.422 -11.922 1 72.44 195 THR A O 1
ATOM 1564 N N . ASP A 1 196 ? 8.258 13.68 -11.109 1 78.5 196 ASP A N 1
ATOM 1565 C CA . ASP A 1 196 ? 8.766 14.242 -12.352 1 78.5 196 ASP A CA 1
ATOM 1566 C C . ASP A 1 196 ? 9.008 13.148 -13.391 1 78.5 196 ASP A C 1
ATOM 1568 O O . ASP A 1 196 ? 9.117 11.969 -13.047 1 78.5 196 ASP A O 1
ATOM 1572 N N . LEU A 1 197 ? 9.141 13.539 -14.609 1 81.5 197 LEU A N 1
ATOM 1573 C CA . LEU A 1 197 ? 9.234 12.609 -15.727 1 81.5 197 LEU A CA 1
ATOM 1574 C C . LEU A 1 197 ? 10.516 11.781 -15.641 1 81.5 197 LEU A C 1
ATOM 1576 O O . LEU A 1 197 ? 10.508 10.586 -15.938 1 81.5 197 LEU A O 1
ATOM 1580 N N . SER A 1 198 ? 11.602 12.398 -15.289 1 86.44 198 SER A N 1
ATOM 1581 C CA . SER A 1 198 ? 12.867 11.68 -15.188 1 86.44 198 SER A CA 1
ATOM 1582 C C . SER A 1 198 ? 12.789 10.555 -14.164 1 86.44 198 SER A C 1
ATOM 1584 O O . SER A 1 198 ? 13.273 9.445 -14.414 1 86.44 198 SER A O 1
ATOM 1586 N N . ALA A 1 199 ? 12.18 10.836 -13.086 1 86.12 199 ALA A N 1
ATOM 1587 C CA . ALA A 1 199 ? 12.047 9.82 -12.047 1 86.12 199 ALA A CA 1
ATOM 1588 C C . ALA A 1 199 ? 11.102 8.711 -12.477 1 86.12 199 ALA A C 1
ATOM 1590 O O . ALA A 1 199 ? 11.328 7.535 -12.18 1 86.12 199 ALA A O 1
ATOM 1591 N N . GLN A 1 200 ? 10.102 9.055 -13.234 1 84.62 200 GLN A N 1
ATOM 1592 C CA . GLN A 1 200 ? 9.164 8.055 -13.727 1 84.62 200 GLN A CA 1
ATOM 1593 C C . GLN A 1 200 ? 9.82 7.113 -14.734 1 84.62 200 GLN A C 1
ATOM 1595 O O . GLN A 1 200 ? 9.578 5.906 -14.719 1 84.62 200 GLN A O 1
ATOM 1600 N N . PHE A 1 201 ? 10.57 7.703 -15.562 1 88.56 201 PHE A N 1
ATOM 1601 C CA . PHE A 1 201 ? 11.289 6.898 -16.547 1 88.56 201 PHE A CA 1
ATOM 1602 C C . PHE A 1 201 ? 12.289 5.977 -15.852 1 88.56 201 PHE A C 1
ATOM 1604 O O . PHE A 1 201 ? 12.43 4.809 -16.234 1 88.56 201 PHE A O 1
ATOM 1611 N N . GLU A 1 202 ? 12.992 6.512 -14.945 1 93.19 202 GLU A N 1
ATOM 1612 C CA . GLU A 1 202 ? 13.93 5.695 -14.188 1 93.19 202 GLU A CA 1
ATOM 1613 C C . GLU A 1 202 ? 13.219 4.547 -13.477 1 93.19 202 GLU A C 1
ATOM 1615 O O . GLU A 1 202 ? 13.711 3.414 -13.477 1 93.19 202 GLU A O 1
ATOM 1620 N N . THR A 1 203 ? 12.102 4.84 -12.898 1 91.06 203 THR A N 1
ATOM 1621 C CA . THR A 1 203 ? 11.328 3.809 -12.203 1 91.06 203 THR A CA 1
ATOM 1622 C C . THR A 1 203 ? 10.883 2.723 -13.18 1 91.06 203 THR A C 1
ATOM 1624 O O . THR A 1 203 ? 10.938 1.533 -12.859 1 91.06 203 THR A O 1
ATOM 1627 N N . LEU A 1 204 ? 10.461 3.121 -14.344 1 91.62 204 LEU A N 1
ATOM 1628 C CA . LEU A 1 204 ? 10.062 2.16 -15.367 1 91.62 204 LEU A CA 1
ATOM 1629 C C . LEU A 1 204 ? 11.219 1.238 -15.727 1 91.62 204 LEU A C 1
ATOM 1631 O O . LEU A 1 204 ? 11.062 0.016 -15.758 1 91.62 204 LEU A O 1
ATOM 1635 N N . LEU A 1 205 ? 12.289 1.831 -15.953 1 94.88 205 LEU A N 1
ATOM 1636 C CA . LEU A 1 205 ? 13.461 1.052 -16.328 1 94.88 205 LEU A CA 1
ATOM 1637 C C . LEU A 1 205 ? 13.891 0.131 -15.195 1 94.88 205 LEU A C 1
ATOM 1639 O O . LEU A 1 205 ? 14.32 -0.999 -15.438 1 94.88 205 LEU A O 1
ATOM 1643 N N . ALA A 1 206 ? 13.812 0.642 -14 1 95 206 ALA A N 1
ATOM 1644 C CA . ALA A 1 206 ? 14.125 -0.194 -12.844 1 95 206 ALA A CA 1
ATOM 1645 C C . ALA A 1 206 ? 13.172 -1.383 -12.75 1 95 206 ALA A C 1
ATOM 1647 O O . ALA A 1 206 ? 13.586 -2.496 -12.422 1 95 206 ALA A O 1
ATOM 1648 N N . CYS A 1 207 ? 11.938 -1.149 -13.062 1 93.81 207 CYS A N 1
ATOM 1649 C CA . CYS A 1 207 ? 10.961 -2.232 -13.062 1 93.81 207 CYS A CA 1
ATOM 1650 C C . CYS A 1 207 ? 11.328 -3.305 -14.078 1 93.81 207 CYS A C 1
ATOM 1652 O O . CYS A 1 207 ? 11.266 -4.5 -13.781 1 93.81 207 CYS A O 1
ATOM 1654 N N . PHE A 1 208 ? 11.766 -2.859 -15.25 1 93.38 208 PHE A N 1
ATOM 1655 C CA . PHE A 1 208 ? 12.211 -3.801 -16.281 1 93.38 208 PHE A CA 1
ATOM 1656 C C . PHE A 1 208 ? 13.383 -4.637 -15.766 1 93.38 208 PHE A C 1
ATOM 1658 O O . PHE A 1 208 ? 13.367 -5.867 -15.875 1 93.38 208 PHE A O 1
ATOM 1665 N N . ALA A 1 209 ? 14.281 -3.936 -15.195 1 95.38 209 ALA A N 1
ATOM 1666 C CA . ALA A 1 209 ? 15.492 -4.609 -14.742 1 95.38 209 ALA A CA 1
ATOM 1667 C C . ALA A 1 209 ? 15.18 -5.641 -13.664 1 95.38 209 ALA A C 1
ATOM 1669 O O . ALA A 1 209 ? 15.672 -6.773 -13.719 1 95.38 209 ALA A O 1
ATOM 1670 N N . VAL A 1 210 ? 14.367 -5.305 -12.719 1 95.88 210 VAL A N 1
ATOM 1671 C CA . VAL A 1 210 ? 14.016 -6.199 -11.617 1 95.88 210 VAL A CA 1
ATOM 1672 C C . VAL A 1 210 ? 13.227 -7.391 -12.156 1 95.88 210 VAL A C 1
ATOM 1674 O O . VAL A 1 210 ? 13.477 -8.531 -11.766 1 95.88 210 VAL A O 1
ATOM 1677 N N . LEU A 1 211 ? 12.344 -7.113 -13.047 1 93.56 211 LEU A N 1
ATOM 1678 C CA . LEU A 1 211 ? 11.539 -8.188 -13.625 1 93.56 211 LEU A CA 1
ATOM 1679 C C . LEU A 1 211 ? 12.414 -9.164 -14.391 1 93.56 211 LEU A C 1
ATOM 1681 O O . LEU A 1 211 ? 12.289 -10.383 -14.227 1 93.56 211 LEU A O 1
ATOM 1685 N N . PHE A 1 212 ? 13.281 -8.648 -15.18 1 93.12 212 PHE A N 1
ATOM 1686 C CA . PHE A 1 212 ? 14.156 -9.5 -15.977 1 93.12 212 PHE A CA 1
ATOM 1687 C C . PHE A 1 212 ? 15.094 -10.305 -15.086 1 93.12 212 PHE A C 1
ATOM 1689 O O . PHE A 1 212 ? 15.328 -11.492 -15.328 1 93.12 212 PHE A O 1
ATOM 1696 N N . ALA A 1 213 ? 15.586 -9.672 -14.047 1 94.5 213 ALA A N 1
ATOM 1697 C CA . ALA A 1 213 ? 16.438 -10.383 -13.102 1 94.5 213 ALA A CA 1
ATOM 1698 C C . ALA A 1 213 ? 15.664 -11.477 -12.375 1 94.5 213 ALA A C 1
ATOM 1700 O O . ALA A 1 213 ? 16.203 -12.555 -12.117 1 94.5 213 ALA A O 1
ATOM 1701 N N . SER A 1 214 ? 14.414 -11.195 -12.055 1 93.31 214 SER A N 1
ATOM 1702 C CA . SER A 1 214 ? 13.602 -12.133 -11.289 1 93.31 214 SER A CA 1
ATOM 1703 C C . SER A 1 214 ? 13.367 -13.422 -12.07 1 93.31 214 SER A C 1
ATOM 1705 O O . SER A 1 214 ? 13.156 -14.484 -11.477 1 93.31 214 SER A O 1
ATOM 1707 N N . LEU A 1 215 ? 13.461 -13.375 -13.375 1 91.75 215 LEU A N 1
ATOM 1708 C CA . LEU A 1 215 ? 13.242 -14.547 -14.219 1 91.75 215 LEU A CA 1
ATOM 1709 C C . LEU A 1 215 ? 14.422 -15.508 -14.125 1 91.75 215 LEU A C 1
ATOM 1711 O O . LEU A 1 215 ? 14.305 -16.672 -14.484 1 91.75 215 LEU A O 1
ATOM 1715 N N . SER A 1 216 ? 15.586 -15.047 -13.594 1 92 216 SER A N 1
ATOM 1716 C CA . SER A 1 216 ? 16.812 -15.859 -13.594 1 92 216 SER A CA 1
ATOM 1717 C C . SER A 1 216 ? 17.188 -16.281 -12.18 1 92 216 SER A C 1
ATOM 1719 O O . SER A 1 216 ? 18.234 -16.875 -11.961 1 92 216 SER A O 1
ATOM 1721 N N . VAL A 1 217 ? 16.344 -16.109 -11.227 1 92.88 217 VAL A N 1
ATOM 1722 C CA . VAL A 1 217 ? 16.688 -16.297 -9.82 1 92.88 217 VAL A CA 1
ATOM 1723 C C . VAL A 1 217 ? 16.797 -17.781 -9.508 1 92.88 217 VAL A C 1
ATOM 1725 O O . VAL A 1 217 ? 17.531 -18.172 -8.602 1 92.88 217 VAL A O 1
ATOM 1728 N N . SER A 1 218 ? 16.172 -18.672 -10.234 1 89.69 218 SER A N 1
ATOM 1729 C CA . SER A 1 218 ? 16.188 -20.094 -9.961 1 89.69 218 SER A CA 1
ATOM 1730 C C . SER A 1 218 ? 17.484 -20.734 -10.438 1 89.69 218 SER A C 1
ATOM 1732 O O . SER A 1 218 ? 17.797 -21.875 -10.078 1 89.69 218 SER A O 1
ATOM 1734 N N . LEU A 1 219 ? 18.266 -19.984 -11.172 1 90.75 219 LEU A N 1
ATOM 1735 C CA . LEU A 1 219 ? 19.5 -20.516 -11.734 1 90.75 219 LEU A CA 1
ATOM 1736 C C . LEU A 1 219 ? 20.688 -20.219 -10.82 1 90.75 219 LEU A C 1
ATOM 1738 O O . LEU A 1 219 ? 20.688 -19.203 -10.109 1 90.75 219 LEU A O 1
ATOM 1742 N N . PRO A 1 220 ? 21.688 -21.078 -10.891 1 91.38 220 PRO A N 1
ATOM 1743 C CA . PRO A 1 220 ? 22.875 -20.844 -10.055 1 91.38 220 PRO A CA 1
ATOM 1744 C C . PRO A 1 220 ? 23.641 -19.609 -10.461 1 91.38 220 PRO A C 1
ATOM 1746 O O . PRO A 1 220 ? 23.5 -19.125 -11.594 1 91.38 220 PRO A O 1
ATOM 1749 N N . MET A 1 221 ? 24.453 -19.125 -9.578 1 92.56 221 MET A N 1
ATOM 1750 C CA . MET A 1 221 ? 25.203 -17.891 -9.766 1 92.56 221 MET A CA 1
ATOM 1751 C C . MET A 1 221 ? 26.266 -18.062 -10.852 1 92.56 221 MET A C 1
ATOM 1753 O O . MET A 1 221 ? 26.625 -17.094 -11.523 1 92.56 221 MET A O 1
ATOM 1757 N N . ASN A 1 222 ? 26.781 -19.297 -10.992 1 92.19 222 ASN A N 1
ATOM 1758 C CA . ASN A 1 222 ? 27.828 -19.547 -11.977 1 92.19 222 ASN A CA 1
ATOM 1759 C C . ASN A 1 222 ? 27.25 -19.781 -13.367 1 92.19 222 ASN A C 1
ATOM 1761 O O . ASN A 1 222 ? 27.984 -20 -14.328 1 92.19 222 ASN A O 1
ATOM 1765 N N . SER A 1 223 ? 26 -19.641 -13.523 1 90.88 223 SER A N 1
ATOM 1766 C CA . SER A 1 223 ? 25.328 -19.859 -14.805 1 90.88 223 SER A CA 1
ATOM 1767 C C . SER A 1 223 ? 25.109 -18.547 -15.547 1 90.88 223 SER A C 1
ATOM 1769 O O . SER A 1 223 ? 25.531 -17.484 -15.078 1 90.88 223 SER A O 1
ATOM 1771 N N . GLU A 1 224 ? 24.516 -18.672 -16.766 1 89.69 224 GLU A N 1
ATOM 1772 C CA . GLU A 1 224 ? 24.172 -17.484 -17.547 1 89.69 224 GLU A CA 1
ATOM 1773 C C . GLU A 1 224 ? 23.078 -16.672 -16.844 1 89.69 224 GLU A C 1
ATOM 1775 O O . GLU A 1 224 ? 23.016 -15.453 -17.016 1 89.69 224 GLU A O 1
ATOM 1780 N N . GLY A 1 225 ? 22.344 -17.422 -16.078 1 90.12 225 GLY A N 1
ATOM 1781 C CA . GLY A 1 225 ? 21.344 -16.719 -15.289 1 90.12 225 GLY A CA 1
ATOM 1782 C C . GLY A 1 225 ? 21.938 -15.75 -14.281 1 90.12 225 GLY A C 1
ATOM 1783 O O . GLY A 1 225 ? 21.453 -14.625 -14.117 1 90.12 225 GLY A O 1
ATOM 1784 N N . GLY A 1 226 ? 23 -16.203 -13.625 1 92.25 226 GLY A N 1
ATOM 1785 C CA . GLY A 1 226 ? 23.719 -15.328 -12.719 1 92.25 226 GLY A CA 1
ATOM 1786 C C . GLY A 1 226 ? 24.297 -14.102 -13.398 1 92.25 226 GLY A C 1
ATOM 1787 O O . GLY A 1 226 ? 24.281 -13.008 -12.836 1 92.25 226 GLY A O 1
ATOM 1788 N N . ALA A 1 227 ? 24.75 -14.297 -14.617 1 93.62 227 ALA A N 1
ATOM 1789 C CA . ALA A 1 227 ? 25.297 -13.188 -15.391 1 93.62 227 ALA A CA 1
ATOM 1790 C C . ALA A 1 227 ? 24.219 -12.156 -15.711 1 93.62 227 ALA A C 1
ATOM 1792 O O . ALA A 1 227 ? 24.484 -10.953 -15.688 1 93.62 227 ALA A O 1
ATOM 1793 N N . ARG A 1 228 ? 23.094 -12.617 -16.031 1 92.69 228 ARG A N 1
ATOM 1794 C CA . ARG A 1 228 ? 21.984 -11.719 -16.344 1 92.69 228 ARG A CA 1
ATOM 1795 C C . ARG A 1 228 ? 21.578 -10.891 -15.133 1 92.69 228 ARG A C 1
ATOM 1797 O O . ARG A 1 228 ? 21.266 -9.711 -15.25 1 92.69 228 ARG A O 1
ATOM 1804 N N . ILE A 1 229 ? 21.531 -11.531 -13.969 1 95.5 229 ILE A N 1
ATOM 1805 C CA . ILE A 1 229 ? 21.203 -10.805 -12.742 1 95.5 229 ILE A CA 1
ATOM 1806 C C . ILE A 1 229 ? 22.266 -9.734 -12.484 1 95.5 229 ILE A C 1
ATOM 1808 O O . ILE A 1 229 ? 21.938 -8.609 -12.094 1 95.5 229 ILE A O 1
ATOM 1812 N N . MET A 1 230 ? 23.531 -10.062 -12.766 1 96.44 230 MET A N 1
ATOM 1813 C CA . MET A 1 230 ? 24.609 -9.094 -12.602 1 96.44 230 MET A CA 1
ATOM 1814 C C . MET A 1 230 ? 24.438 -7.91 -13.539 1 96.44 230 MET A C 1
ATOM 1816 O O . MET A 1 230 ? 24.609 -6.758 -13.141 1 96.44 230 MET A O 1
ATOM 1820 N N . MET A 1 231 ? 24.031 -8.172 -14.742 1 95.31 231 MET A N 1
ATOM 1821 C CA . MET A 1 231 ? 23.812 -7.117 -15.734 1 95.31 231 MET A CA 1
ATOM 1822 C C . MET A 1 231 ? 22.672 -6.195 -15.312 1 95.31 231 MET A C 1
ATOM 1824 O O . MET A 1 231 ? 22.797 -4.973 -15.406 1 95.31 231 MET A O 1
ATOM 1828 N N . MET A 1 232 ? 21.641 -6.824 -14.859 1 96.12 232 MET A N 1
ATOM 1829 C CA . MET A 1 232 ? 20.469 -6.031 -14.477 1 96.12 232 MET A CA 1
ATOM 1830 C C . MET A 1 232 ? 20.75 -5.234 -13.203 1 96.12 232 MET A C 1
ATOM 1832 O O . MET A 1 232 ? 20.312 -4.09 -13.078 1 96.12 232 MET A O 1
ATOM 1836 N N . ALA A 1 233 ? 21.438 -5.84 -12.266 1 97.19 233 ALA A N 1
ATOM 1837 C CA . ALA A 1 233 ? 21.828 -5.121 -11.055 1 97.19 233 ALA A CA 1
ATOM 1838 C C . ALA A 1 233 ? 22.75 -3.943 -11.383 1 97.19 233 ALA A C 1
ATOM 1840 O O . ALA A 1 233 ? 22.578 -2.85 -10.836 1 97.19 233 ALA A O 1
ATOM 1841 N N . GLY A 1 234 ? 23.719 -4.199 -12.305 1 96.94 234 GLY A N 1
ATOM 1842 C CA . GLY A 1 234 ? 24.578 -3.121 -12.758 1 96.94 234 GLY A CA 1
ATOM 1843 C C . GLY A 1 234 ? 23.828 -2.01 -13.469 1 96.94 234 GLY A C 1
ATOM 1844 O O . GLY A 1 234 ? 24.141 -0.831 -13.289 1 96.94 234 GLY A O 1
ATOM 1845 N N . PHE A 1 235 ? 22.859 -2.393 -14.195 1 97.38 235 PHE A N 1
ATOM 1846 C CA . PHE A 1 235 ? 22.047 -1.423 -14.914 1 97.38 235 PHE A CA 1
ATOM 1847 C C . PHE A 1 235 ? 21.266 -0.541 -13.938 1 97.38 235 PHE A C 1
ATOM 1849 O O . PHE A 1 235 ? 21.203 0.677 -14.117 1 97.38 235 PHE A O 1
ATOM 1856 N N . CYS A 1 236 ? 20.703 -1.144 -12.898 1 97 236 CYS A N 1
ATOM 1857 C CA . CYS A 1 236 ? 19.969 -0.374 -11.898 1 97 236 CYS A CA 1
ATOM 1858 C C . CYS A 1 236 ? 20.891 0.59 -11.164 1 97 236 CYS A C 1
ATOM 1860 O O . CYS A 1 236 ? 20.516 1.735 -10.906 1 97 236 CYS A O 1
ATOM 1862 N N . SER A 1 237 ? 22.062 0.093 -10.852 1 97 237 SER A N 1
ATOM 1863 C CA . SER A 1 237 ? 23.031 0.971 -10.211 1 97 237 SER A CA 1
ATOM 1864 C C . SER A 1 237 ? 23.438 2.127 -11.125 1 97 237 SER A C 1
ATOM 1866 O O . SER A 1 237 ? 23.594 3.26 -10.664 1 97 237 SER A O 1
ATOM 1868 N N . PHE A 1 238 ? 23.547 1.856 -12.336 1 97.5 238 PHE A N 1
ATOM 1869 C CA . PHE A 1 238 ? 23.875 2.891 -13.312 1 97.5 238 PHE A CA 1
ATOM 1870 C C . PHE A 1 238 ? 22.75 3.924 -13.406 1 97.5 238 PHE A C 1
ATOM 1872 O O . PHE A 1 238 ? 23.016 5.121 -13.523 1 97.5 238 PHE A O 1
ATOM 1879 N N . LEU A 1 239 ? 21.531 3.447 -13.414 1 97.5 239 LEU A N 1
ATOM 1880 C CA . LEU A 1 239 ? 20.391 4.363 -13.414 1 97.5 239 LEU A CA 1
ATOM 1881 C C . LEU A 1 239 ? 20.469 5.32 -12.227 1 97.5 239 LEU A C 1
ATOM 1883 O O . LEU A 1 239 ? 20.156 6.504 -12.359 1 97.5 239 LEU A O 1
ATOM 1887 N N . HIS A 1 240 ? 20.922 4.828 -11.125 1 95.75 240 HIS A N 1
ATOM 1888 C CA . HIS A 1 240 ? 20.984 5.672 -9.938 1 95.75 240 HIS A CA 1
ATOM 1889 C C . HIS A 1 240 ? 22.172 6.625 -10.016 1 95.75 240 HIS A C 1
ATOM 1891 O O . HIS A 1 240 ? 22.156 7.699 -9.406 1 95.75 240 HIS A O 1
ATOM 1897 N N . VAL A 1 241 ? 23.188 6.254 -10.734 1 96.12 241 VAL A N 1
ATOM 1898 C CA . VAL A 1 241 ? 24.266 7.195 -11.016 1 96.12 241 VAL A CA 1
ATOM 1899 C C . VAL A 1 241 ? 23.719 8.383 -11.812 1 96.12 241 VAL A C 1
ATOM 1901 O O . VAL A 1 241 ? 24 9.539 -11.492 1 96.12 241 VAL A O 1
ATOM 1904 N N . CYS A 1 242 ? 22.891 8.039 -12.75 1 95.88 242 CYS A N 1
ATOM 1905 C CA . CYS A 1 242 ? 22.312 9.078 -13.594 1 95.88 242 CYS A CA 1
ATOM 1906 C C . CYS A 1 242 ? 21.359 9.961 -12.789 1 95.88 242 CYS A C 1
ATOM 1908 O O . CYS A 1 242 ? 21.375 11.188 -12.93 1 95.88 242 CYS A O 1
ATOM 1910 N N . LEU A 1 243 ? 20.578 9.336 -11.969 1 94.56 243 LEU A N 1
ATOM 1911 C CA . LEU A 1 243 ? 19.609 10.078 -11.172 1 94.56 243 LEU A CA 1
ATOM 1912 C C . LEU A 1 243 ? 20.312 11.008 -10.188 1 94.56 243 LEU A C 1
ATOM 1914 O O . LEU A 1 243 ? 19.984 12.195 -10.102 1 94.56 243 LEU A O 1
ATOM 1918 N N . MET A 1 244 ? 21.297 10.516 -9.508 1 93.38 244 MET A N 1
ATOM 1919 C CA . MET A 1 244 ? 22.031 11.32 -8.547 1 93.38 244 MET A CA 1
ATOM 1920 C C . MET A 1 244 ? 22.938 12.32 -9.25 1 93.38 244 MET A C 1
ATOM 1922 O O . MET A 1 244 ? 23.188 13.414 -8.734 1 93.38 244 MET A O 1
ATOM 1926 N N . GLY A 1 245 ? 23.406 11.906 -10.398 1 94.12 245 GLY A N 1
ATOM 1927 C CA . GLY A 1 245 ? 24.141 12.852 -11.219 1 94.12 245 GLY A CA 1
ATOM 1928 C C . GLY A 1 245 ? 23.328 14.062 -11.625 1 94.12 245 GLY A C 1
ATOM 1929 O O . GLY A 1 245 ? 23.828 15.188 -11.641 1 94.12 245 GLY A O 1
ATOM 1930 N N . ARG A 1 246 ? 22.141 13.828 -11.883 1 93.69 246 ARG A N 1
ATOM 1931 C CA . ARG A 1 246 ? 21.219 14.922 -12.211 1 93.69 246 ARG A CA 1
ATOM 1932 C C . ARG A 1 246 ? 21.047 15.859 -11.016 1 93.69 246 ARG A C 1
ATOM 1934 O O . ARG A 1 246 ? 21.047 17.078 -11.172 1 93.69 246 ARG A O 1
ATOM 1941 N N . VAL A 1 247 ? 20.828 15.297 -9.836 1 91.69 247 VAL A N 1
ATOM 1942 C CA . VAL A 1 247 ? 20.703 16.109 -8.633 1 91.69 247 VAL A CA 1
ATOM 1943 C C . VAL A 1 247 ? 21.969 16.938 -8.422 1 91.69 247 VAL A C 1
ATOM 1945 O O . VAL A 1 247 ? 21.891 18.125 -8.117 1 91.69 247 VAL A O 1
ATOM 1948 N N . LEU A 1 248 ? 23.109 16.328 -8.609 1 91.75 248 LEU A N 1
ATOM 1949 C CA . LEU A 1 248 ? 24.391 17 -8.445 1 91.75 248 LEU A CA 1
ATOM 1950 C C . LEU A 1 248 ? 24.531 18.156 -9.445 1 91.75 248 LEU A C 1
ATOM 1952 O O . LEU A 1 248 ? 24.984 19.234 -9.086 1 91.75 248 LEU A O 1
ATOM 1956 N N . TRP A 1 249 ? 24.125 17.859 -10.602 1 91.56 249 TRP A N 1
ATOM 1957 C CA . TRP A 1 249 ? 24.234 18.875 -11.648 1 91.56 249 TRP A CA 1
ATOM 1958 C C . TRP A 1 249 ? 23.344 20.078 -11.336 1 91.56 249 TRP A C 1
ATOM 1960 O O . TRP A 1 249 ? 23.766 21.219 -11.547 1 91.56 249 TRP A O 1
ATOM 1970 N N . TRP A 1 250 ? 22.203 19.891 -10.781 1 87.62 250 TRP A N 1
ATOM 1971 C CA . TRP A 1 250 ? 21.25 20.969 -10.508 1 87.62 250 TRP A CA 1
ATOM 1972 C C . TRP A 1 250 ? 21.688 21.781 -9.297 1 87.62 250 TRP A C 1
ATOM 1974 O O . TRP A 1 250 ? 21.438 22.984 -9.227 1 87.62 250 TRP A O 1
ATOM 1984 N N . TYR A 1 251 ? 22.281 21.141 -8.328 1 86.38 251 TYR A N 1
ATOM 1985 C CA . TYR A 1 251 ? 22.625 21.828 -7.086 1 86.38 251 TYR A CA 1
ATOM 1986 C C . TYR A 1 251 ? 24.109 22.156 -7.047 1 86.38 251 TYR A C 1
ATOM 1988 O O . TYR A 1 251 ? 24.656 22.453 -5.984 1 86.38 251 TYR A O 1
ATOM 1996 N N . MET A 1 252 ? 24.75 22.109 -8.047 1 85.88 252 MET A N 1
ATOM 1997 C CA . MET A 1 252 ? 26.203 22.312 -8.109 1 85.88 252 MET A CA 1
ATOM 1998 C C . MET A 1 252 ? 26.562 23.719 -7.641 1 85.88 252 MET A C 1
ATOM 2000 O O . MET A 1 252 ? 27.594 23.906 -6.977 1 85.88 252 MET A O 1
ATOM 2004 N N . ASP A 1 253 ? 25.641 24.656 -7.875 1 80.19 253 ASP A N 1
ATOM 2005 C CA . ASP A 1 253 ? 25.984 26.047 -7.578 1 80.19 253 ASP A CA 1
ATOM 2006 C C . ASP A 1 253 ? 25.312 26.516 -6.285 1 80.19 253 ASP A C 1
ATOM 2008 O O . ASP A 1 253 ? 25.25 27.719 -6.004 1 80.19 253 ASP A O 1
ATOM 2012 N N . ALA A 1 254 ? 24.875 25.516 -5.527 1 76.19 254 ALA A N 1
ATOM 2013 C CA . ALA A 1 254 ? 24.188 25.891 -4.297 1 76.19 254 ALA A CA 1
ATOM 2014 C C . ALA A 1 254 ? 25.172 26.469 -3.279 1 76.19 254 ALA A C 1
ATOM 2016 O O . ALA A 1 254 ? 26.281 25.969 -3.119 1 76.19 254 ALA A O 1
ATOM 2017 N N . PRO A 1 255 ? 24.75 27.594 -2.699 1 70 255 PRO A N 1
ATOM 2018 C CA . PRO A 1 255 ? 25.625 28.234 -1.713 1 70 255 PRO A CA 1
ATOM 2019 C C . PRO A 1 255 ? 25.828 27.375 -0.464 1 70 255 PRO A C 1
ATOM 2021 O O . PRO A 1 255 ? 25 26.516 -0.164 1 70 255 PRO A O 1
ATOM 2024 N N . ILE A 1 256 ? 26.891 27.484 0.247 1 65.06 256 ILE A N 1
ATOM 2025 C CA . ILE A 1 256 ? 27.375 26.656 1.349 1 65.06 256 ILE A CA 1
ATOM 2026 C C . ILE A 1 256 ? 26.391 26.719 2.512 1 65.06 256 ILE A C 1
ATOM 2028 O O . ILE A 1 256 ? 26.219 25.719 3.23 1 65.06 256 ILE A O 1
ATOM 2032 N N . SER A 1 257 ? 25.719 27.734 2.787 1 58.56 257 SER A N 1
ATOM 2033 C CA . SER A 1 257 ? 25 27.875 4.047 1 58.56 257 SER A CA 1
ATOM 2034 C C . SER A 1 257 ? 23.578 27.297 3.943 1 58.56 257 SER A C 1
ATOM 2036 O O . SER A 1 257 ? 22.828 27.312 4.922 1 58.56 257 SER A O 1
ATOM 2038 N N . THR A 1 258 ? 23.312 26.625 2.875 1 63.41 258 THR A N 1
ATOM 2039 C CA . THR A 1 258 ? 21.906 26.281 2.74 1 63.41 258 THR A CA 1
ATOM 2040 C C . THR A 1 258 ? 21.719 24.766 2.689 1 63.41 258 THR A C 1
ATOM 2042 O O . THR A 1 258 ? 22.703 24.016 2.65 1 63.41 258 THR A O 1
ATOM 2045 N N . VAL A 1 259 ? 20.625 24.281 3.035 1 73.38 259 VAL A N 1
ATOM 2046 C CA . VAL A 1 259 ? 20.219 22.875 2.912 1 73.38 259 VAL A CA 1
ATOM 2047 C C . VAL A 1 259 ? 20.641 22.328 1.554 1 73.38 259 VAL A C 1
ATOM 2049 O O . VAL A 1 259 ? 20.969 21.141 1.428 1 73.38 259 VAL A O 1
ATOM 2052 N N . GLU A 1 260 ? 20.938 23.234 0.689 1 77.75 260 GLU A N 1
ATOM 2053 C CA . GLU A 1 260 ? 21.297 22.828 -0.671 1 77.75 260 GLU A CA 1
ATOM 2054 C C . GLU A 1 260 ? 22.719 22.297 -0.739 1 77.75 260 GLU A C 1
ATOM 2056 O O . GLU A 1 260 ? 23.031 21.453 -1.578 1 77.75 260 GLU A O 1
ATOM 2061 N N . HIS A 1 261 ? 23.484 22.781 0.16 1 79.69 261 HIS A N 1
ATOM 2062 C CA . HIS A 1 261 ? 24.844 22.266 0.209 1 79.69 261 HIS A CA 1
ATOM 2063 C C . HIS A 1 261 ? 24.875 20.828 0.692 1 79.69 261 HIS A C 1
ATOM 2065 O O . HIS A 1 261 ? 25.672 20.016 0.191 1 79.69 261 HIS A O 1
ATOM 2071 N N . HIS A 1 262 ? 24.062 20.562 1.623 1 82.12 262 HIS A N 1
ATOM 2072 C CA . HIS A 1 262 ? 23.984 19.188 2.1 1 82.12 262 HIS A CA 1
ATOM 2073 C C . HIS A 1 262 ? 23.438 18.25 1.01 1 82.12 262 HIS A C 1
ATOM 2075 O O . HIS A 1 262 ? 23.844 17.094 0.923 1 82.12 262 HIS A O 1
ATOM 2081 N N . VAL A 1 263 ? 22.609 18.844 0.219 1 86.25 263 VAL A N 1
ATOM 2082 C CA . VAL A 1 263 ? 22.062 18.078 -0.886 1 86.25 263 VAL A CA 1
ATOM 2083 C C . VAL A 1 263 ? 23.172 17.75 -1.893 1 86.25 263 VAL A C 1
ATOM 2085 O O . VAL A 1 263 ? 23.25 16.625 -2.391 1 86.25 263 VAL A O 1
ATOM 2088 N N . LYS A 1 264 ? 24 18.703 -2.104 1 87 264 LYS A N 1
ATOM 2089 C CA . LYS A 1 264 ? 25.109 18.516 -3.031 1 87 264 LYS A CA 1
ATOM 2090 C C . LYS A 1 264 ? 26.062 17.422 -2.541 1 87 264 LYS A C 1
ATOM 2092 O O . LYS A 1 264 ? 26.453 16.547 -3.311 1 87 264 LYS A O 1
ATOM 2097 N N . HIS A 1 265 ? 26.422 17.438 -1.336 1 86.06 265 HIS A N 1
ATOM 2098 C CA . HIS A 1 265 ? 27.344 16.438 -0.787 1 86.06 265 HIS A CA 1
ATOM 2099 C C . HIS A 1 265 ? 26.703 15.055 -0.774 1 86.06 265 HIS A C 1
ATOM 2101 O O . HIS A 1 265 ? 27.391 14.055 -1.019 1 86.06 265 HIS A O 1
ATOM 2107 N N . TYR A 1 266 ? 25.5 15.047 -0.432 1 87.25 266 TYR A N 1
ATOM 2108 C CA . TYR A 1 266 ? 24.766 13.781 -0.465 1 87.25 266 TYR A CA 1
ATOM 2109 C C . TYR A 1 266 ? 24.75 13.203 -1.872 1 87.25 266 TYR A C 1
ATOM 2111 O O . TYR A 1 266 ? 25 12.008 -2.059 1 87.25 266 TYR A O 1
ATOM 2119 N N . ALA A 1 267 ? 24.453 14.07 -2.811 1 90.69 267 ALA A N 1
ATOM 2120 C CA . ALA A 1 267 ? 24.375 13.641 -4.203 1 90.69 267 ALA A CA 1
ATOM 2121 C C . ALA A 1 267 ? 25.75 13.188 -4.715 1 90.69 267 ALA A C 1
ATOM 2123 O O . ALA A 1 267 ? 25.844 12.18 -5.422 1 90.69 267 ALA A O 1
ATOM 2124 N N . LEU A 1 268 ? 26.766 13.883 -4.352 1 90.75 268 LEU A N 1
ATOM 2125 C CA . LEU A 1 268 ? 28.125 13.516 -4.773 1 90.75 268 LEU A CA 1
ATOM 2126 C C . LEU A 1 268 ? 28.531 12.164 -4.195 1 90.75 268 LEU A C 1
ATOM 2128 O O . LEU A 1 268 ? 29.031 11.305 -4.918 1 90.75 268 LEU A O 1
ATOM 2132 N N . TYR A 1 269 ? 28.312 12.016 -2.975 1 89.5 269 TYR A N 1
ATOM 2133 C CA . TYR A 1 269 ? 28.656 10.758 -2.311 1 89.5 269 TYR A CA 1
ATOM 2134 C C . TYR A 1 269 ? 27.938 9.586 -2.955 1 89.5 269 TYR A C 1
ATOM 2136 O O . TYR A 1 269 ? 28.547 8.562 -3.258 1 89.5 269 TYR A O 1
ATOM 2144 N N . ASN A 1 270 ? 26.672 9.719 -3.16 1 91 270 ASN A N 1
ATOM 2145 C CA . ASN A 1 270 ? 25.891 8.625 -3.725 1 91 270 ASN A CA 1
ATOM 2146 C C . ASN A 1 270 ? 26.25 8.367 -5.184 1 91 270 ASN A C 1
ATOM 2148 O O . ASN A 1 270 ? 26.219 7.227 -5.648 1 91 270 ASN A O 1
ATOM 2152 N N . THR A 1 271 ? 26.547 9.422 -5.902 1 93.06 271 THR A N 1
ATOM 2153 C CA . THR A 1 271 ? 26.984 9.227 -7.277 1 93.06 271 THR A CA 1
ATOM 2154 C C . THR A 1 271 ? 28.281 8.414 -7.32 1 93.06 271 THR A C 1
ATOM 2156 O O . THR A 1 271 ? 28.406 7.477 -8.109 1 93.06 271 THR A O 1
ATOM 2159 N N . LEU A 1 272 ? 29.172 8.68 -6.434 1 92.31 272 LEU A N 1
ATOM 2160 C CA . LEU A 1 272 ? 30.453 7.977 -6.398 1 92.31 272 LEU A CA 1
ATOM 2161 C C . LEU A 1 272 ? 30.266 6.527 -5.969 1 92.31 272 LEU A C 1
ATOM 2163 O O . LEU A 1 272 ? 30.844 5.617 -6.57 1 92.31 272 LEU A O 1
ATOM 2167 N N . MET A 1 273 ? 29.516 6.332 -5 1 92.06 273 MET A N 1
ATOM 2168 C CA . MET A 1 273 ? 29.297 4.984 -4.492 1 92.06 273 MET A CA 1
ATOM 2169 C C . MET A 1 273 ? 28.562 4.129 -5.512 1 92.06 273 MET A C 1
ATOM 2171 O O . MET A 1 273 ? 28.891 2.959 -5.711 1 92.06 273 MET A O 1
ATOM 2175 N N . ASN A 1 274 ? 27.562 4.699 -6.133 1 94.5 274 ASN A N 1
ATOM 2176 C CA . ASN A 1 274 ? 26.828 3.963 -7.16 1 94.5 274 ASN A CA 1
ATOM 2177 C C . ASN A 1 274 ? 27.703 3.688 -8.383 1 94.5 274 ASN A C 1
ATOM 2179 O O . ASN A 1 274 ? 27.562 2.648 -9.031 1 94.5 274 ASN A O 1
ATOM 2183 N N . ALA A 1 275 ? 28.516 4.633 -8.672 1 95.62 275 ALA A N 1
ATOM 2184 C CA . ALA A 1 275 ? 29.453 4.41 -9.773 1 95.62 275 ALA A CA 1
ATOM 2185 C C . ALA A 1 275 ? 30.406 3.264 -9.461 1 95.62 275 ALA A C 1
ATOM 2187 O O . ALA A 1 275 ? 30.688 2.428 -10.328 1 95.62 275 ALA A O 1
ATOM 2188 N N . ALA A 1 276 ? 30.922 3.26 -8.281 1 94.69 276 ALA A N 1
ATOM 2189 C CA . ALA A 1 276 ? 31.797 2.168 -7.863 1 94.69 276 ALA A CA 1
ATOM 2190 C C . ALA A 1 276 ? 31.062 0.83 -7.914 1 94.69 276 ALA A C 1
ATOM 2192 O O . ALA A 1 276 ? 31.641 -0.181 -8.328 1 94.69 276 ALA A O 1
ATOM 2193 N N . GLU A 1 277 ? 29.875 0.811 -7.465 1 96.06 277 GLU A N 1
ATOM 2194 C CA . GLU A 1 277 ? 29.062 -0.398 -7.535 1 96.06 277 GLU A CA 1
ATOM 2195 C C . GLU A 1 277 ? 28.859 -0.838 -8.977 1 96.06 277 GLU A C 1
ATOM 2197 O O . GLU A 1 277 ? 29 -2.018 -9.305 1 96.06 277 GLU A O 1
ATOM 2202 N N . THR A 1 278 ? 28.484 0.147 -9.82 1 97 278 THR A N 1
ATOM 2203 C CA . THR A 1 278 ? 28.281 -0.143 -11.234 1 97 278 THR A CA 1
ATOM 2204 C C . THR A 1 278 ? 29.547 -0.73 -11.852 1 97 278 THR A C 1
ATOM 2206 O O . THR A 1 278 ? 29.484 -1.723 -12.578 1 97 278 THR A O 1
ATOM 2209 N N . ALA A 1 279 ? 30.625 -0.167 -11.531 1 96.56 279 ALA A N 1
ATOM 2210 C CA . ALA A 1 279 ? 31.891 -0.65 -12.047 1 96.56 279 ALA A CA 1
ATOM 2211 C C . ALA A 1 279 ? 32.188 -2.07 -11.57 1 96.56 279 ALA A C 1
ATOM 2213 O O . ALA A 1 279 ? 32.688 -2.898 -12.328 1 96.56 279 ALA A O 1
ATOM 2214 N N . THR A 1 280 ? 31.859 -2.312 -10.32 1 96.12 280 THR A N 1
ATOM 2215 C CA . THR A 1 280 ? 32.062 -3.645 -9.766 1 96.12 280 THR A CA 1
ATOM 2216 C C . THR A 1 280 ? 31.234 -4.68 -10.523 1 96.12 280 THR A C 1
ATOM 2218 O O . THR A 1 280 ? 31.75 -5.75 -10.875 1 96.12 280 THR A O 1
ATOM 2221 N N . TRP A 1 281 ? 29.984 -4.395 -10.805 1 96.88 281 TRP A N 1
ATOM 2222 C CA . TRP A 1 281 ? 29.125 -5.309 -11.539 1 96.88 281 TRP A CA 1
ATOM 2223 C C . TRP A 1 281 ? 29.641 -5.535 -12.953 1 96.88 281 TRP A C 1
ATOM 2225 O O . TRP A 1 281 ? 29.734 -6.676 -13.414 1 96.88 281 TRP A O 1
ATOM 2235 N N . ILE A 1 282 ? 30.031 -4.453 -13.648 1 95.19 282 ILE A N 1
ATOM 2236 C CA . ILE A 1 282 ? 30.469 -4.531 -15.039 1 95.19 282 ILE A CA 1
ATOM 2237 C C . ILE A 1 282 ? 31.781 -5.293 -15.133 1 95.19 282 ILE A C 1
ATOM 2239 O O . ILE A 1 282 ? 31.938 -6.188 -15.969 1 95.19 282 ILE A O 1
ATOM 2243 N N . LEU A 1 283 ? 32.688 -5.031 -14.258 1 94.31 283 LEU A N 1
ATOM 2244 C CA . LEU A 1 283 ? 33.969 -5.719 -14.258 1 94.31 283 LEU A CA 1
ATOM 2245 C C . LEU A 1 283 ? 33.812 -7.184 -13.875 1 94.31 283 LEU A C 1
ATOM 2247 O O . LEU A 1 283 ? 34.5 -8.055 -14.414 1 94.31 283 LEU A O 1
ATOM 2251 N N . GLY A 1 284 ? 32.938 -7.395 -12.93 1 94.31 284 GLY A N 1
ATOM 2252 C CA . GLY A 1 284 ? 32.656 -8.766 -12.547 1 94.31 284 GLY A CA 1
ATOM 2253 C C . GLY A 1 284 ? 32.031 -9.586 -13.672 1 94.31 284 GLY A C 1
ATOM 2254 O O . GLY A 1 284 ? 32.406 -10.742 -13.875 1 94.31 284 GLY A O 1
ATOM 2255 N N . TRP A 1 285 ? 31.156 -8.938 -14.406 1 92.44 285 TRP A N 1
ATOM 2256 C CA . TRP A 1 285 ? 30.469 -9.609 -15.508 1 92.44 285 TRP A CA 1
ATOM 2257 C C . TRP A 1 285 ? 31.422 -9.875 -16.656 1 92.44 285 TRP A C 1
ATOM 2259 O O . TRP A 1 285 ? 31.422 -10.969 -17.234 1 92.44 285 TRP A O 1
ATOM 2269 N N . LEU A 1 286 ? 32.344 -9.016 -16.969 1 92.06 286 LEU A N 1
ATOM 2270 C CA . LEU A 1 286 ? 33.188 -9.094 -18.156 1 92.06 286 LEU A CA 1
ATOM 2271 C C . LEU A 1 286 ? 34.438 -9.906 -17.859 1 92.06 286 LEU A C 1
ATOM 2273 O O . LEU A 1 286 ? 34.938 -10.633 -18.734 1 92.06 286 LEU A O 1
ATOM 2277 N N . TYR A 1 287 ? 34.969 -9.891 -16.609 1 92 287 TYR A N 1
ATOM 2278 C CA . TYR A 1 287 ? 36.344 -10.383 -16.422 1 92 287 TYR A CA 1
ATOM 2279 C C . TYR A 1 287 ? 36.375 -11.5 -15.383 1 92 287 TYR A C 1
ATOM 2281 O O . TYR A 1 287 ? 37.312 -12.281 -15.336 1 92 287 TYR A O 1
ATOM 2289 N N . VAL A 1 288 ? 35.469 -11.586 -14.523 1 92.62 288 VAL A N 1
ATOM 2290 C CA . VAL A 1 288 ? 35.562 -12.547 -13.43 1 92.62 288 VAL A CA 1
ATOM 2291 C C . VAL A 1 288 ? 34.969 -13.891 -13.875 1 92.62 288 VAL A C 1
ATOM 2293 O O . VAL A 1 288 ? 33.875 -13.961 -14.422 1 92.62 288 VAL A O 1
ATOM 2296 N N . PRO A 1 289 ? 35.781 -14.953 -13.664 1 93.56 289 PRO A N 1
ATOM 2297 C CA . PRO A 1 289 ? 35.312 -16.297 -14.008 1 93.56 289 PRO A CA 1
ATOM 2298 C C . PRO A 1 289 ? 34.031 -16.672 -13.234 1 93.56 289 PRO A C 1
ATOM 2300 O O . PRO A 1 289 ? 33.844 -16.219 -12.109 1 93.56 289 PRO A O 1
ATOM 2303 N N . PRO A 1 290 ? 33.188 -17.516 -13.773 1 92.12 290 PRO A N 1
ATOM 2304 C CA . PRO A 1 290 ? 31.875 -17.875 -13.203 1 92.12 290 PRO A CA 1
ATOM 2305 C C . PRO A 1 290 ? 31.984 -18.438 -11.789 1 92.12 290 PRO A C 1
ATOM 2307 O O . PRO A 1 290 ? 31.109 -18.188 -10.953 1 92.12 290 PRO A O 1
ATOM 2310 N N . ASP A 1 291 ? 33 -19.156 -11.469 1 91.31 291 ASP A N 1
ATOM 2311 C CA . ASP A 1 291 ? 33.125 -19.797 -10.164 1 91.31 291 ASP A CA 1
ATOM 2312 C C . ASP A 1 291 ? 33.312 -18.766 -9.055 1 91.31 291 ASP A C 1
ATOM 2314 O O . ASP A 1 291 ? 33 -19.031 -7.887 1 91.31 291 ASP A O 1
ATOM 2318 N N . TRP A 1 292 ? 33.781 -17.547 -9.43 1 92.38 292 TRP A N 1
ATOM 2319 C CA . TRP A 1 292 ? 34.062 -16.531 -8.422 1 92.38 292 TRP A CA 1
ATOM 2320 C C . TRP A 1 292 ? 33.031 -15.422 -8.438 1 92.38 292 TRP A C 1
ATOM 2322 O O . TRP A 1 292 ? 33.219 -14.383 -7.805 1 92.38 292 TRP A O 1
ATOM 2332 N N . ARG A 1 293 ? 31.953 -15.672 -9.102 1 94 293 ARG A N 1
ATOM 2333 C CA . ARG A 1 293 ? 30.922 -14.641 -9.211 1 94 293 ARG A CA 1
ATOM 2334 C C . ARG A 1 293 ? 30.312 -14.328 -7.844 1 94 293 ARG A C 1
ATOM 2336 O O . ARG A 1 293 ? 29.844 -13.219 -7.609 1 94 293 ARG A O 1
ATOM 2343 N N . TRP A 1 294 ? 30.391 -15.258 -6.934 1 92.75 294 TRP A N 1
ATOM 2344 C CA . TRP A 1 294 ? 29.844 -15.023 -5.602 1 92.75 294 TRP A CA 1
ATOM 2345 C C . TRP A 1 294 ? 30.578 -13.883 -4.906 1 92.75 294 TRP A C 1
ATOM 2347 O O . TRP A 1 294 ? 29.984 -13.141 -4.117 1 92.75 294 TRP A O 1
ATOM 2357 N N . VAL A 1 295 ? 31.812 -13.664 -5.168 1 94.06 295 VAL A N 1
ATOM 2358 C CA . VAL A 1 295 ? 32.594 -12.594 -4.57 1 94.06 295 VAL A CA 1
ATOM 2359 C C . VAL A 1 295 ? 32.125 -11.242 -5.09 1 94.06 295 VAL A C 1
ATOM 2361 O O . VAL A 1 295 ? 32.062 -10.258 -4.344 1 94.06 295 VAL A O 1
ATOM 2364 N N . ILE A 1 296 ? 31.75 -11.211 -6.363 1 94.81 296 ILE A N 1
ATOM 2365 C CA . ILE A 1 296 ? 31.266 -9.977 -6.969 1 94.81 296 ILE A CA 1
ATOM 2366 C C . ILE A 1 296 ? 29.922 -9.602 -6.359 1 94.81 296 ILE A C 1
ATOM 2368 O O . ILE A 1 296 ? 29.688 -8.438 -6.023 1 94.81 296 ILE A O 1
ATOM 2372 N N . PHE A 1 297 ? 29.062 -10.641 -6.262 1 96.12 297 PHE A N 1
ATOM 2373 C CA . PHE A 1 297 ? 27.766 -10.406 -5.633 1 96.12 297 PHE A CA 1
ATOM 2374 C C . PHE A 1 297 ? 27.938 -9.859 -4.223 1 96.12 297 PHE A C 1
ATOM 2376 O O . PHE A 1 297 ? 27.266 -8.906 -3.828 1 96.12 297 PHE A O 1
ATOM 2383 N N . LEU A 1 298 ? 28.859 -10.391 -3.498 1 93.94 298 LEU A N 1
ATOM 2384 C CA . LEU A 1 298 ? 29.109 -9.969 -2.123 1 93.94 298 LEU A CA 1
ATOM 2385 C C . LEU A 1 298 ? 29.688 -8.555 -2.084 1 93.94 298 LEU A C 1
ATOM 2387 O O . LEU A 1 298 ? 29.203 -7.703 -1.339 1 93.94 298 LEU A O 1
ATOM 2391 N N . LEU A 1 299 ? 30.641 -8.312 -2.863 1 93.44 299 LEU A N 1
ATOM 2392 C CA . LEU A 1 299 ? 31.297 -7.012 -2.881 1 93.44 299 LEU A CA 1
ATOM 2393 C C . LEU A 1 299 ? 30.328 -5.914 -3.309 1 93.44 299 LEU A C 1
ATOM 2395 O O . LEU A 1 299 ? 30.297 -4.84 -2.699 1 93.44 299 LEU A O 1
ATOM 2399 N N . ALA A 1 300 ? 29.609 -6.16 -4.367 1 94.31 300 ALA A N 1
ATOM 2400 C CA . ALA A 1 300 ? 28.656 -5.168 -4.867 1 94.31 300 ALA A CA 1
ATOM 2401 C C . ALA A 1 300 ? 27.562 -4.887 -3.842 1 94.31 300 ALA A C 1
ATOM 2403 O O . ALA A 1 300 ? 27.141 -3.742 -3.68 1 94.31 300 ALA A O 1
ATOM 2404 N N . THR A 1 301 ? 27.141 -5.902 -3.15 1 90.94 301 THR A N 1
ATOM 2405 C CA . THR A 1 301 ? 26.109 -5.734 -2.129 1 90.94 301 THR A CA 1
ATOM 2406 C C . THR A 1 301 ? 26.641 -4.895 -0.968 1 90.94 301 THR A C 1
ATOM 2408 O O . THR A 1 301 ? 25.922 -4.031 -0.447 1 90.94 301 THR A O 1
ATOM 2411 N N . VAL A 1 302 ? 27.828 -5.078 -0.581 1 86.94 302 VAL A N 1
ATOM 2412 C CA . VAL A 1 302 ? 28.438 -4.316 0.508 1 86.94 302 VAL A CA 1
ATOM 2413 C C . VAL A 1 302 ? 28.594 -2.855 0.092 1 86.94 302 VAL A C 1
ATOM 2415 O O . VAL A 1 302 ? 28.328 -1.946 0.884 1 86.94 302 VAL A O 1
ATOM 2418 N N . MET A 1 303 ? 28.953 -2.674 -1.12 1 86.81 303 MET A N 1
ATOM 2419 C CA . MET A 1 303 ? 29.094 -1.312 -1.628 1 86.81 303 MET A CA 1
ATOM 2420 C C . MET A 1 303 ? 27.75 -0.61 -1.676 1 86.81 303 MET A C 1
ATOM 2422 O O . MET A 1 303 ? 27.656 0.6 -1.457 1 86.81 303 MET A O 1
ATOM 2426 N N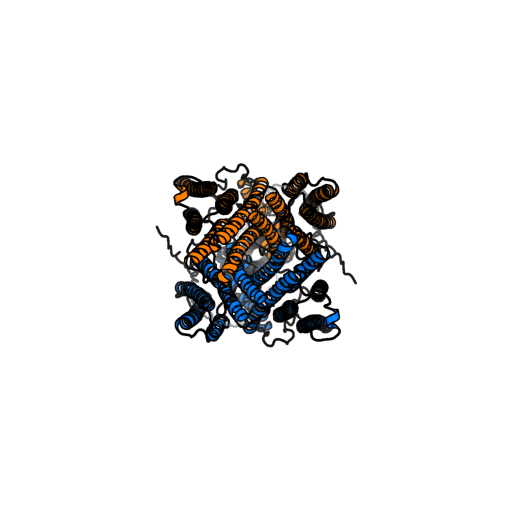 . ALA A 1 304 ? 26.734 -1.358 -1.932 1 87.12 304 ALA A N 1
ATOM 2427 C CA . ALA A 1 304 ? 25.391 -0.804 -2.025 1 87.12 304 ALA A CA 1
ATOM 2428 C C . ALA A 1 304 ? 24.859 -0.411 -0.649 1 87.12 304 ALA A C 1
ATOM 2430 O O . ALA A 1 304 ? 24.031 0.487 -0.531 1 87.12 304 ALA A O 1
ATOM 2431 N N . LEU A 1 305 ? 25.141 -1.069 0.508 1 77.81 305 LEU A N 1
ATOM 2432 C CA . LEU A 1 305 ? 24.656 -0.81 1.859 1 77.81 305 LEU A CA 1
ATOM 2433 C C . LEU A 1 305 ? 25.203 0.516 2.385 1 77.81 305 LEU A C 1
ATOM 2435 O O . LEU A 1 305 ? 24.578 1.137 3.258 1 77.81 305 LEU A O 1
ATOM 2439 N N . ARG A 1 306 ? 25.719 1.296 1.659 1 65.62 306 ARG A N 1
ATOM 2440 C CA . ARG A 1 306 ? 26.234 2.633 1.936 1 65.62 306 ARG A CA 1
ATOM 2441 C C . ARG A 1 306 ? 26.172 2.947 3.426 1 65.62 306 ARG A C 1
ATOM 2443 O O . ARG A 1 306 ? 25.188 2.627 4.09 1 65.62 306 ARG A O 1
ATOM 2450 N N . ILE A 1 307 ? 27.172 2.92 4.281 1 54.62 307 ILE A N 1
ATOM 2451 C CA . ILE A 1 307 ? 27.078 3.479 5.629 1 54.62 307 ILE A CA 1
ATOM 2452 C C . ILE A 1 307 ? 26.531 4.906 5.559 1 54.62 307 ILE A C 1
ATOM 2454 O O . ILE A 1 307 ? 27.078 5.754 4.855 1 54.62 307 ILE A O 1
ATOM 2458 N N . PRO A 1 308 ? 25.062 5.047 5.918 1 52.03 308 PRO A N 1
ATOM 2459 C CA . PRO A 1 308 ? 24.469 6.371 5.762 1 52.03 308 PRO A CA 1
ATOM 2460 C C . PRO A 1 308 ? 25.359 7.492 6.293 1 52.03 308 PRO A C 1
ATOM 2462 O O . PRO A 1 308 ? 25.859 7.402 7.414 1 52.03 308 PRO A O 1
ATOM 2465 N N . ARG A 1 309 ? 26.266 8.102 5.582 1 52.06 309 ARG A N 1
ATOM 2466 C CA . ARG A 1 309 ? 26.812 9.367 6.07 1 52.06 309 ARG A CA 1
ATOM 2467 C C . ARG A 1 309 ? 25.719 10.43 6.141 1 52.06 309 ARG A C 1
ATOM 2469 O O . ARG A 1 309 ? 24.875 10.523 5.25 1 52.06 309 ARG A O 1
ATOM 2476 N N . ALA A 1 310 ? 25.25 10.648 7.293 1 53.88 310 ALA A N 1
ATOM 2477 C CA . ALA A 1 310 ? 24.203 11.586 7.707 1 53.88 310 ALA A CA 1
ATOM 2478 C C . ALA A 1 310 ? 24.312 12.906 6.953 1 53.88 310 ALA A C 1
ATOM 2480 O O . ALA A 1 310 ? 24.578 13.945 7.551 1 53.88 310 ALA A O 1
ATOM 2481 N N . PHE A 1 311 ? 24.516 12.742 5.582 1 56.78 311 PHE A N 1
ATOM 2482 C CA . PHE A 1 311 ? 24.656 14.055 4.969 1 56.78 311 PHE A CA 1
ATOM 2483 C C . PHE A 1 311 ? 23.297 14.734 4.824 1 56.78 311 PHE A C 1
ATOM 2485 O O . PHE A 1 311 ? 23.188 15.953 4.961 1 56.78 311 PHE A O 1
ATOM 2492 N N . LEU A 1 312 ? 22.281 13.906 4.566 1 63.62 312 LEU A N 1
ATOM 2493 C CA . LEU A 1 312 ? 20.969 14.484 4.344 1 63.62 312 LEU A CA 1
ATOM 2494 C C . LEU A 1 312 ? 19.891 13.648 5.027 1 63.62 312 LEU A C 1
ATOM 2496 O O . LEU A 1 312 ? 19.781 12.445 4.793 1 63.62 312 LEU A O 1
ATOM 2500 N N . ALA A 1 313 ? 19.234 14.336 5.945 1 67 313 ALA A N 1
ATOM 2501 C CA . ALA A 1 313 ? 18.156 13.656 6.652 1 67 313 ALA A CA 1
ATOM 2502 C C . ALA A 1 313 ? 17.047 13.258 5.691 1 67 313 ALA A C 1
ATOM 2504 O O . ALA A 1 313 ? 16.844 13.898 4.656 1 67 313 ALA A O 1
ATOM 2505 N N . ASN A 1 314 ? 16.5 12.125 5.875 1 72.44 314 ASN A N 1
ATOM 2506 C CA . ASN A 1 314 ? 15.344 11.672 5.094 1 72.44 314 ASN A CA 1
ATOM 2507 C C . ASN A 1 314 ? 14.031 12.055 5.762 1 72.44 314 ASN A C 1
ATOM 2509 O O . ASN A 1 314 ? 14.008 12.438 6.934 1 72.44 314 ASN A O 1
ATOM 2513 N N . ASP A 1 315 ? 13.016 12.117 4.926 1 68.19 315 ASP A N 1
ATOM 2514 C CA . ASP A 1 315 ? 11.672 12.18 5.504 1 68.19 315 ASP A CA 1
ATOM 2515 C C . ASP A 1 315 ? 11.359 10.922 6.309 1 68.19 315 ASP A C 1
ATOM 2517 O O . ASP A 1 315 ? 11.172 9.844 5.742 1 68.19 315 ASP A O 1
ATOM 2521 N N . PHE A 1 316 ? 11.352 11.086 7.52 1 72.38 316 PHE A N 1
ATOM 2522 C CA . PHE A 1 316 ? 11.211 9.977 8.445 1 72.38 316 PHE A CA 1
ATOM 2523 C C . PHE A 1 316 ? 9.922 9.203 8.172 1 72.38 316 PHE A C 1
ATOM 2525 O O . PHE A 1 316 ? 9.93 7.973 8.109 1 72.38 316 PHE A O 1
ATOM 2532 N N . HIS A 1 317 ? 8.852 9.875 8.023 1 72.06 317 HIS A N 1
ATOM 2533 C CA . HIS A 1 317 ? 7.559 9.219 7.855 1 72.06 317 HIS A CA 1
ATOM 2534 C C . HIS A 1 317 ? 7.5 8.438 6.547 1 72.06 317 HIS A C 1
ATOM 2536 O O . HIS A 1 317 ? 6.984 7.32 6.512 1 72.06 317 HIS A O 1
ATOM 2542 N N . ALA A 1 318 ? 8.07 9.062 5.578 1 74.75 318 ALA A N 1
ATOM 2543 C CA . ALA A 1 318 ? 8.094 8.367 4.297 1 74.75 318 ALA A CA 1
ATOM 2544 C C . ALA A 1 318 ? 8.984 7.125 4.363 1 74.75 318 ALA A C 1
ATOM 2546 O O . ALA A 1 318 ? 8.633 6.066 3.842 1 74.75 318 ALA A O 1
ATOM 2547 N N . ALA A 1 319 ? 10.078 7.301 5.027 1 80.31 319 ALA A N 1
ATOM 2548 C CA . ALA A 1 319 ? 11.031 6.191 5.117 1 80.31 319 ALA A CA 1
ATOM 2549 C C . ALA A 1 319 ? 10.445 5.035 5.918 1 80.31 319 ALA A C 1
ATOM 2551 O O . ALA A 1 319 ? 10.609 3.869 5.547 1 80.31 319 ALA A O 1
ATOM 2552 N N . ASN A 1 320 ? 9.828 5.359 6.941 1 78.88 320 ASN A N 1
ATOM 2553 C CA . ASN A 1 320 ? 9.227 4.332 7.781 1 78.88 320 ASN A CA 1
ATOM 2554 C C . ASN A 1 320 ? 8.039 3.672 7.094 1 78.88 320 ASN A C 1
ATOM 2556 O O . ASN A 1 320 ? 7.875 2.451 7.16 1 78.88 320 ASN A O 1
ATOM 2560 N N . SER A 1 321 ? 7.25 4.441 6.449 1 80.31 321 SER A N 1
ATOM 2561 C CA . SER A 1 321 ? 6.086 3.914 5.746 1 80.31 321 SER A CA 1
ATOM 2562 C C . SER A 1 321 ? 6.496 2.957 4.633 1 80.31 321 SER A C 1
ATOM 2564 O O . SER A 1 321 ? 5.852 1.928 4.422 1 80.31 321 SER A O 1
ATOM 2566 N N . GLN A 1 322 ? 7.523 3.234 3.973 1 87.25 322 GLN A N 1
ATOM 2567 C CA . GLN A 1 322 ? 7.98 2.385 2.875 1 87.25 322 GLN A CA 1
ATOM 2568 C C . GLN A 1 322 ? 8.375 1 3.379 1 87.25 322 GLN A C 1
ATOM 2570 O O . GLN A 1 322 ? 8.078 -0.008 2.734 1 87.25 322 GLN A O 1
ATOM 2575 N N . ARG A 1 323 ? 9.023 0.987 4.453 1 88.62 323 ARG A N 1
ATOM 2576 C CA . ARG A 1 323 ? 9.461 -0.288 5.016 1 88.62 323 ARG A CA 1
ATOM 2577 C C . ARG A 1 323 ? 8.266 -1.112 5.488 1 88.62 323 ARG A C 1
ATOM 2579 O O . ARG A 1 323 ? 8.219 -2.324 5.273 1 88.62 323 ARG A O 1
ATOM 2586 N N . GLY A 1 324 ? 7.367 -0.45 6.105 1 88 324 GLY A N 1
ATOM 2587 C CA . GLY A 1 324 ? 6.164 -1.147 6.523 1 88 324 GLY A CA 1
ATOM 2588 C C . GLY A 1 324 ? 5.34 -1.671 5.363 1 88 324 GLY A C 1
ATOM 2589 O O . GLY A 1 324 ? 4.855 -2.803 5.398 1 88 324 GLY A O 1
ATOM 2590 N N . VAL A 1 325 ? 5.203 -0.904 4.332 1 89.5 325 VAL A N 1
ATOM 2591 C CA . VAL A 1 325 ? 4.426 -1.295 3.158 1 89.5 325 VAL A CA 1
ATOM 2592 C C . VAL A 1 325 ? 5.094 -2.482 2.469 1 89.5 325 VAL A C 1
ATOM 2594 O O . VAL A 1 325 ? 4.422 -3.441 2.082 1 89.5 325 VAL A O 1
ATOM 2597 N N . LEU A 1 326 ? 6.363 -2.436 2.336 1 93.88 326 LEU A N 1
ATOM 2598 C CA . LEU A 1 326 ? 7.094 -3.523 1.696 1 93.88 326 LEU A CA 1
ATOM 2599 C C . LEU A 1 326 ? 6.875 -4.836 2.441 1 93.88 326 LEU A C 1
ATOM 2601 O O . LEU A 1 326 ? 6.68 -5.883 1.817 1 93.88 326 LEU A O 1
ATOM 2605 N N . PHE A 1 327 ? 6.91 -4.762 3.758 1 94.62 327 PHE A N 1
ATOM 2606 C CA . PHE A 1 327 ? 6.719 -5.941 4.59 1 94.62 327 PHE A CA 1
ATOM 2607 C C . PHE A 1 327 ? 5.305 -6.492 4.43 1 94.62 327 PHE A C 1
ATOM 2609 O O . PHE A 1 327 ? 5.117 -7.703 4.289 1 94.62 327 PHE A O 1
ATOM 2616 N N . ILE A 1 328 ? 4.305 -5.668 4.398 1 93.56 328 ILE A N 1
ATOM 2617 C CA . ILE A 1 328 ? 2.916 -6.102 4.293 1 93.56 328 ILE A CA 1
ATOM 2618 C C . ILE A 1 328 ? 2.662 -6.688 2.908 1 93.56 328 ILE A C 1
ATOM 2620 O O . ILE A 1 328 ? 1.937 -7.676 2.768 1 93.56 328 ILE A O 1
ATOM 2624 N N . LEU A 1 329 ? 3.213 -6.039 1.896 1 95.06 329 LEU A N 1
ATOM 2625 C CA . LEU A 1 329 ? 3.092 -6.582 0.547 1 95.06 329 LEU A CA 1
ATOM 2626 C C . LEU A 1 329 ? 3.672 -7.988 0.476 1 95.06 329 LEU A C 1
ATOM 2628 O O . LEU A 1 329 ? 3.064 -8.883 -0.115 1 95.06 329 LEU A O 1
ATOM 2632 N N . LEU A 1 330 ? 4.805 -8.141 1.119 1 96.75 330 LEU A N 1
ATOM 2633 C CA . LEU A 1 330 ? 5.441 -9.461 1.117 1 96.75 330 LEU A CA 1
ATOM 2634 C C . LEU A 1 330 ? 4.555 -10.492 1.811 1 96.75 330 LEU A C 1
ATOM 2636 O O . LEU A 1 330 ? 4.387 -11.602 1.311 1 96.75 330 LEU A O 1
ATOM 2640 N N . LEU A 1 331 ? 3.951 -10.141 2.92 1 95.75 331 LEU A N 1
ATOM 2641 C CA . LEU A 1 331 ? 3.051 -11.039 3.637 1 95.75 331 LEU A CA 1
ATOM 2642 C C . LEU A 1 331 ? 1.851 -11.406 2.771 1 95.75 331 LEU A C 1
ATOM 2644 O O . LEU A 1 331 ? 1.438 -12.57 2.742 1 95.75 331 LEU A O 1
ATOM 2648 N N . GLY A 1 332 ? 1.344 -10.422 2.111 1 93.06 332 GLY A N 1
ATOM 2649 C CA . GLY A 1 332 ? 0.217 -10.672 1.229 1 93.06 332 GLY A CA 1
ATOM 2650 C C . GLY A 1 332 ? 0.545 -11.633 0.104 1 93.06 332 GLY A C 1
ATOM 2651 O O . GLY A 1 332 ? -0.252 -12.516 -0.218 1 93.06 332 GLY A O 1
ATOM 2652 N N . PHE A 1 333 ? 1.708 -11.484 -0.449 1 93 333 PHE A N 1
ATOM 2653 C CA . PHE A 1 333 ? 2.129 -12.367 -1.533 1 93 333 PHE A CA 1
ATOM 2654 C C . PHE A 1 333 ? 2.332 -13.789 -1.028 1 93 333 PHE A C 1
ATOM 2656 O O . PHE A 1 333 ? 2.064 -14.75 -1.75 1 93 333 PHE A O 1
ATOM 2663 N N . MET A 1 334 ? 2.762 -13.891 0.204 1 94.5 334 MET A N 1
ATOM 2664 C CA . MET A 1 334 ? 2.912 -15.219 0.784 1 94.5 334 MET A CA 1
ATOM 2665 C C . MET A 1 334 ? 1.555 -15.898 0.956 1 94.5 334 MET A C 1
ATOM 2667 O O . MET A 1 334 ? 1.404 -17.078 0.665 1 94.5 334 MET A O 1
ATOM 2671 N N . LEU A 1 335 ? 0.688 -15.133 1.393 1 93.19 335 LEU A N 1
ATOM 2672 C CA . LEU A 1 335 ? -0.66 -15.664 1.561 1 93.19 335 LEU A CA 1
ATOM 2673 C C . LEU A 1 335 ? -1.262 -16.062 0.215 1 93.19 335 LEU A C 1
ATOM 2675 O O . LEU A 1 335 ? -1.874 -17.125 0.089 1 93.19 335 LEU A O 1
ATOM 2679 N N . GLN A 1 336 ? -1.074 -15.234 -0.759 1 91 336 GLN A N 1
ATOM 2680 C CA . GLN A 1 336 ? -1.569 -15.523 -2.1 1 91 336 GLN A CA 1
ATOM 2681 C C . GLN A 1 336 ? -0.948 -16.812 -2.646 1 91 336 GLN A C 1
ATOM 2683 O O . GLN A 1 336 ? -1.628 -17.609 -3.293 1 91 336 GLN A O 1
ATOM 2688 N N . SER A 1 337 ? 0.322 -16.953 -2.4 1 91.19 337 SER A N 1
ATOM 2689 C CA . SER A 1 337 ? 1.009 -18.141 -2.896 1 91.19 337 SER A CA 1
ATOM 2690 C C . SER A 1 337 ? 0.414 -19.406 -2.299 1 91.19 337 SER A C 1
ATOM 2692 O O . SER A 1 337 ? 0.246 -20.406 -2.998 1 91.19 337 SER A O 1
ATOM 2694 N N . VAL A 1 338 ? 0.046 -19.359 -1.075 1 91.81 338 VAL A N 1
ATOM 2695 C CA . VAL A 1 338 ? -0.561 -20.516 -0.401 1 91.81 338 VAL A CA 1
ATOM 2696 C C . VAL A 1 338 ? -1.931 -20.797 -1.009 1 91.81 338 VAL A C 1
ATOM 2698 O O . VAL A 1 338 ? -2.279 -21.953 -1.242 1 91.81 338 VAL A O 1
ATOM 2701 N N . VAL A 1 339 ? -2.67 -19.781 -1.325 1 89.75 339 VAL A N 1
ATOM 2702 C CA . VAL A 1 339 ? -4.004 -19.938 -1.891 1 89.75 339 VAL A CA 1
ATOM 2703 C C . VAL A 1 339 ? -3.906 -20.516 -3.303 1 89.75 339 VAL A C 1
ATOM 2705 O O . VAL A 1 339 ? -4.691 -21.391 -3.68 1 89.75 339 VAL A O 1
ATOM 2708 N N . VAL A 1 340 ? -2.955 -20.094 -4.055 1 86.44 340 VAL A N 1
ATOM 2709 C CA . VAL A 1 340 ? -2.77 -20.562 -5.418 1 86.44 340 VAL A CA 1
ATOM 2710 C C . VAL A 1 340 ? -2.43 -22.062 -5.402 1 86.44 340 VAL A C 1
ATOM 2712 O O . VAL A 1 340 ? -2.986 -22.844 -6.176 1 86.44 340 VAL A O 1
ATOM 2715 N N . VAL A 1 341 ? -1.577 -22.438 -4.477 1 88.69 341 VAL A N 1
ATOM 2716 C CA . VAL A 1 341 ? -1.206 -23.844 -4.363 1 88.69 341 VAL A CA 1
ATOM 2717 C C . VAL A 1 341 ? -2.418 -24.656 -3.932 1 88.69 341 VAL A C 1
ATOM 2719 O O . VAL A 1 341 ? -2.666 -25.75 -4.469 1 88.69 341 VAL A O 1
ATOM 2722 N N . ALA A 1 342 ? -3.193 -24.172 -3.045 1 89.81 342 ALA A N 1
ATOM 2723 C CA . ALA A 1 342 ? -4.344 -24.875 -2.496 1 89.81 342 ALA A CA 1
ATOM 2724 C C . ALA A 1 342 ? -5.461 -25 -3.529 1 89.81 342 ALA A C 1
ATOM 2726 O O . ALA A 1 342 ? -6.164 -26 -3.58 1 89.81 342 ALA A O 1
ATOM 2727 N N . THR A 1 343 ? -5.641 -24.016 -4.344 1 85.88 343 THR A N 1
ATOM 2728 C CA . THR A 1 343 ? -6.742 -23.969 -5.297 1 85.88 343 THR A CA 1
ATOM 2729 C C . THR A 1 343 ? -6.625 -25.109 -6.312 1 85.88 343 THR A C 1
ATOM 2731 O O . THR A 1 343 ? -7.637 -25.672 -6.746 1 85.88 343 THR A O 1
ATOM 2734 N N . ASP A 1 344 ? -5.453 -25.453 -6.688 1 82.81 344 ASP A N 1
ATOM 2735 C CA . ASP A 1 344 ? -5.246 -26.531 -7.652 1 82.81 344 ASP A CA 1
ATOM 2736 C C . ASP A 1 344 ? -5.809 -27.859 -7.133 1 82.81 344 ASP A C 1
ATOM 2738 O O . ASP A 1 344 ? -6.273 -28.688 -7.914 1 82.81 344 ASP A O 1
ATOM 2742 N N . PHE A 1 345 ? -5.824 -27.969 -5.848 1 84.94 345 PHE A N 1
ATOM 2743 C CA . PHE A 1 345 ? -6.305 -29.203 -5.25 1 84.94 345 PHE A CA 1
ATOM 2744 C C . PHE A 1 345 ? -7.805 -29.141 -5.004 1 84.94 345 PHE A C 1
ATOM 2746 O O . PHE A 1 345 ? -8.484 -30.172 -5.016 1 84.94 345 PHE A O 1
ATOM 2753 N N . PHE A 1 346 ? -8.336 -28.031 -4.816 1 82.94 346 PHE A N 1
ATOM 2754 C CA . PHE A 1 346 ? -9.734 -27.875 -4.434 1 82.94 346 PHE A CA 1
ATOM 2755 C C . PHE A 1 346 ? -10.633 -27.812 -5.66 1 82.94 346 PHE A C 1
ATOM 2757 O O . PHE A 1 346 ? -11.859 -27.844 -5.543 1 82.94 346 PHE A O 1
ATOM 2764 N N . GLN A 1 347 ? -10.102 -27.688 -6.859 1 78.25 347 GLN A N 1
ATOM 2765 C CA . GLN A 1 347 ? -10.875 -27.719 -8.094 1 78.25 347 GLN A CA 1
ATOM 2766 C C . GLN A 1 347 ? -11.453 -29.109 -8.344 1 78.25 347 GLN A C 1
ATOM 2768 O O . GLN A 1 347 ? -12.531 -29.234 -8.938 1 78.25 347 GLN A O 1
ATOM 2773 N N . TYR A 1 348 ? -10.773 -30.125 -7.855 1 75 348 TYR A N 1
ATOM 2774 C CA . TYR A 1 348 ? -11.18 -31.484 -8.172 1 75 348 TYR A CA 1
ATOM 2775 C C . TYR A 1 348 ? -11.875 -32.125 -6.988 1 75 348 TYR A C 1
ATOM 2777 O O . TYR A 1 348 ? -12.805 -32.938 -7.164 1 75 348 TYR A O 1
ATOM 2785 N N . ASP A 1 349 ? -11.383 -31.719 -5.758 1 76.88 349 ASP A N 1
ATOM 2786 C CA . ASP A 1 349 ? -11.938 -32.344 -4.559 1 76.88 349 ASP A CA 1
ATOM 2787 C C . ASP A 1 349 ? -12.547 -31.281 -3.633 1 76.88 349 ASP A C 1
ATOM 2789 O O . ASP A 1 349 ? -12.031 -30.172 -3.531 1 76.88 349 ASP A O 1
ATOM 2793 N N . THR A 1 350 ? -13.68 -31.641 -3.072 1 79.75 350 THR A N 1
ATOM 2794 C CA . THR A 1 350 ? -14.281 -30.766 -2.078 1 79.75 350 THR A CA 1
ATOM 2795 C C . THR A 1 350 ? -13.414 -30.688 -0.825 1 79.75 350 THR A C 1
ATOM 2797 O O . THR A 1 350 ? -13.055 -31.719 -0.252 1 79.75 350 THR A O 1
ATOM 2800 N N . PRO A 1 351 ? -13.055 -29.531 -0.53 1 84.38 351 PRO A N 1
ATOM 2801 C CA . PRO A 1 351 ? -12.195 -29.406 0.649 1 84.38 351 PRO A CA 1
ATOM 2802 C C . PRO A 1 351 ? -12.875 -29.875 1.932 1 84.38 351 PRO A C 1
ATOM 2804 O O . PRO A 1 351 ? -14.07 -29.625 2.121 1 84.38 351 PRO A O 1
ATOM 2807 N N . ASP A 1 352 ? -12.117 -30.656 2.73 1 86.25 352 ASP A N 1
ATOM 2808 C CA . ASP A 1 352 ? -12.602 -31.094 4.035 1 86.25 352 ASP A CA 1
ATOM 2809 C C . ASP A 1 352 ? -12.406 -30 5.086 1 86.25 352 ASP A C 1
ATOM 2811 O O . ASP A 1 352 ? -11.742 -29 4.828 1 86.25 352 ASP A O 1
ATOM 2815 N N . THR A 1 353 ? -13.047 -30.156 6.215 1 88.19 353 THR A N 1
ATOM 2816 C CA . THR A 1 353 ? -12.984 -29.172 7.293 1 88.19 353 THR A CA 1
ATOM 2817 C C . THR A 1 353 ? -11.562 -29.031 7.816 1 88.19 353 THR A C 1
ATOM 2819 O O . THR A 1 353 ? -11.133 -27.938 8.18 1 88.19 353 THR A O 1
ATOM 2822 N N . GLU A 1 354 ? -10.844 -30.109 7.832 1 90.06 354 GLU A N 1
ATOM 2823 C CA . GLU A 1 354 ? -9.469 -30.062 8.32 1 90.06 354 GLU A CA 1
ATOM 2824 C C . GLU A 1 354 ? -8.586 -29.234 7.398 1 90.06 354 GLU A C 1
ATOM 2826 O O . GLU A 1 354 ? -7.672 -28.547 7.863 1 90.06 354 GLU A O 1
ATOM 2831 N N . GLN A 1 355 ? -8.898 -29.344 6.105 1 90.81 355 GLN A N 1
ATOM 2832 C CA . GLN A 1 355 ? -8.125 -28.562 5.137 1 90.81 355 GLN A CA 1
ATOM 2833 C C . GLN A 1 355 ? -8.398 -27.078 5.285 1 90.81 355 GLN A C 1
ATOM 2835 O O . GLN A 1 355 ? -7.488 -26.25 5.176 1 90.81 355 GLN A O 1
ATOM 2840 N N . TYR A 1 356 ? -9.625 -26.703 5.621 1 90.38 356 TYR A N 1
ATOM 2841 C CA . TYR A 1 356 ? -9.953 -25.312 5.883 1 90.38 356 TYR A CA 1
ATOM 2842 C C . TYR A 1 356 ? -9.266 -24.812 7.148 1 90.38 356 TYR A C 1
ATOM 2844 O O . TYR A 1 356 ? -8.812 -23.672 7.211 1 90.38 356 TYR A O 1
ATOM 2852 N N . PHE A 1 357 ? -9.172 -25.672 8.078 1 91.12 357 PHE A N 1
ATOM 2853 C CA . PHE A 1 357 ? -8.5 -25.297 9.32 1 91.12 357 PHE A CA 1
ATOM 2854 C C . PHE A 1 357 ? -7.016 -25.062 9.078 1 91.12 357 PHE A C 1
ATOM 2856 O O . PHE A 1 357 ? -6.414 -24.172 9.695 1 91.12 357 PHE A O 1
ATOM 2863 N N . PHE A 1 358 ? -6.492 -25.906 8.203 1 92.5 358 PHE A N 1
ATOM 2864 C CA . PHE A 1 358 ? -5.086 -25.734 7.871 1 92.5 358 PHE A CA 1
ATOM 2865 C C . PHE A 1 358 ? -4.84 -24.391 7.207 1 92.5 358 PHE A C 1
ATOM 2867 O O . PHE A 1 358 ? -3.949 -23.641 7.621 1 92.5 358 PHE A O 1
ATOM 2874 N N . ILE A 1 359 ? -5.66 -24.078 6.242 1 92.56 359 ILE A N 1
ATOM 2875 C CA . ILE A 1 359 ? -5.508 -22.812 5.527 1 92.56 359 ILE A CA 1
ATOM 2876 C C . ILE A 1 359 ? -5.824 -21.641 6.465 1 92.56 359 ILE A C 1
ATOM 2878 O O . ILE A 1 359 ? -5.156 -20.609 6.426 1 92.56 359 ILE A O 1
ATOM 2882 N N . GLY A 1 360 ? -6.805 -21.812 7.309 1 92.94 360 GLY A N 1
ATOM 2883 C CA . GLY A 1 360 ? -7.145 -20.797 8.297 1 92.94 360 GLY A CA 1
ATOM 2884 C C . GLY A 1 360 ? -6.027 -20.531 9.281 1 92.94 360 GLY A C 1
ATOM 2885 O O . GLY A 1 360 ? -5.781 -19.375 9.648 1 92.94 360 GLY A O 1
ATOM 2886 N N . ALA A 1 361 ? -5.359 -21.562 9.68 1 94.75 361 ALA A N 1
ATOM 2887 C CA . ALA A 1 361 ? -4.234 -21.406 10.594 1 94.75 361 ALA A CA 1
ATOM 2888 C C . ALA A 1 361 ? -3.102 -20.625 9.953 1 94.75 361 ALA A C 1
ATOM 2890 O O . ALA A 1 361 ? -2.439 -19.812 10.609 1 94.75 361 ALA A O 1
ATOM 2891 N N . THR A 1 362 ? -2.9 -20.938 8.68 1 94.5 362 THR A N 1
ATOM 2892 C CA . THR A 1 362 ? -1.874 -20.203 7.949 1 94.5 362 THR A CA 1
ATOM 2893 C C . THR A 1 362 ? -2.215 -18.719 7.891 1 94.5 362 THR A C 1
ATOM 2895 O O . THR A 1 362 ? -1.351 -17.875 8.117 1 94.5 362 THR A O 1
ATOM 2898 N N . CYS A 1 363 ? -3.414 -18.391 7.621 1 93.75 363 CYS A N 1
ATOM 2899 C CA . CYS A 1 363 ? -3.869 -17.016 7.586 1 93.75 363 CYS A CA 1
ATOM 2900 C C . CYS A 1 363 ? -3.732 -16.359 8.953 1 93.75 363 CYS A C 1
ATOM 2902 O O . CYS A 1 363 ? -3.262 -15.227 9.062 1 93.75 363 CYS A O 1
ATOM 2904 N N . LEU A 1 364 ? -4.148 -17.062 9.953 1 95.94 364 LEU A N 1
ATOM 2905 C CA . LEU A 1 364 ? -4.047 -16.547 11.32 1 95.94 364 LEU A CA 1
ATOM 2906 C C . LEU A 1 364 ? -2.594 -16.266 11.68 1 95.94 364 LEU A C 1
ATOM 2908 O O . LEU A 1 364 ? -2.295 -15.227 12.281 1 95.94 364 LEU A O 1
ATOM 2912 N N . LEU A 1 365 ? -1.746 -17.156 11.312 1 96.88 365 LEU A N 1
ATOM 2913 C CA . LEU A 1 365 ? -0.323 -16.984 11.594 1 96.88 365 LEU A CA 1
ATOM 2914 C C . LEU A 1 365 ? 0.209 -15.703 10.953 1 96.88 365 LEU A C 1
ATOM 2916 O O . LEU A 1 365 ? 0.845 -14.891 11.617 1 96.88 365 LEU A O 1
ATOM 2920 N N . LEU A 1 366 ? -0.085 -15.562 9.688 1 95.88 366 LEU A N 1
ATOM 2921 C CA . LEU A 1 366 ? 0.407 -14.391 8.969 1 95.88 366 LEU A CA 1
ATOM 2922 C C . LEU A 1 366 ? -0.237 -13.117 9.508 1 95.88 366 LEU A C 1
ATOM 2924 O O . LEU A 1 366 ? 0.411 -12.07 9.57 1 95.88 366 LEU A O 1
ATOM 2928 N N . PHE A 1 367 ? -1.482 -13.18 9.914 1 93.94 367 PHE A N 1
ATOM 2929 C CA . PHE A 1 367 ? -2.166 -12.031 10.492 1 93.94 367 PHE A CA 1
ATOM 2930 C C . PHE A 1 367 ? -1.529 -11.633 11.82 1 93.94 367 PHE A C 1
ATOM 2932 O O . PHE A 1 367 ? -1.356 -10.445 12.102 1 93.94 367 PHE A O 1
ATOM 2939 N N . CYS A 1 368 ? -1.192 -12.602 12.555 1 94.56 368 CYS A N 1
ATOM 2940 C CA . CYS A 1 368 ? -0.555 -12.32 13.836 1 94.56 368 CYS A CA 1
ATOM 2941 C C . CYS A 1 368 ? 0.831 -11.719 13.633 1 94.56 368 CYS A C 1
ATOM 2943 O O . CYS A 1 368 ? 1.234 -10.82 14.375 1 94.56 368 CYS A O 1
ATOM 2945 N N . ILE A 1 369 ? 1.538 -12.203 12.68 1 94.5 369 ILE A N 1
ATOM 2946 C CA . ILE A 1 369 ? 2.85 -11.641 12.367 1 94.5 369 ILE A CA 1
ATOM 2947 C C . ILE A 1 369 ? 2.705 -10.18 11.953 1 94.5 369 ILE A C 1
ATOM 2949 O O . ILE A 1 369 ? 3.5 -9.328 12.359 1 94.5 369 ILE A O 1
ATOM 2953 N N . LYS A 1 370 ? 1.708 -9.883 11.203 1 91.88 370 LYS A N 1
ATOM 2954 C CA . LYS A 1 370 ? 1.41 -8.508 10.82 1 91.88 370 LYS A CA 1
ATOM 2955 C C . LYS A 1 370 ? 1.147 -7.645 12.055 1 91.88 370 LYS A C 1
ATOM 2957 O O . LYS A 1 370 ? 1.656 -6.527 12.148 1 91.88 370 LYS A O 1
ATOM 2962 N N . LEU A 1 371 ? 0.412 -8.164 12.977 1 89.38 371 LEU A N 1
ATOM 2963 C CA . LEU A 1 371 ? 0.082 -7.402 14.172 1 89.38 371 LEU A CA 1
ATOM 2964 C C . LEU A 1 371 ? 1.326 -7.156 15.023 1 89.38 371 LEU A C 1
ATOM 2966 O O . LEU A 1 371 ? 1.47 -6.09 15.625 1 89.38 371 LEU A O 1
ATOM 2970 N N . LEU A 1 372 ? 2.123 -8.102 15.031 1 88.75 372 LEU A N 1
ATOM 2971 C CA . LEU A 1 372 ? 3.35 -7.965 15.805 1 88.75 372 LEU A CA 1
ATOM 2972 C C . LEU A 1 372 ? 4.25 -6.891 15.211 1 88.75 372 LEU A C 1
ATOM 2974 O O . LEU A 1 372 ? 4.953 -6.184 15.938 1 88.75 372 LEU A O 1
ATOM 2978 N N . TYR A 1 373 ? 4.207 -6.762 13.922 1 85.69 373 TYR A N 1
ATOM 2979 C CA . TYR A 1 373 ? 5.027 -5.758 13.25 1 85.69 373 TYR A CA 1
ATOM 2980 C C . TYR A 1 373 ? 4.402 -4.375 13.367 1 85.69 373 TYR A C 1
ATOM 2982 O O . TYR A 1 373 ? 5.098 -3.391 13.625 1 85.69 373 TYR A O 1
ATOM 2990 N N . CYS A 1 374 ? 3.021 -4.156 13.078 1 65.5 374 CYS A N 1
ATOM 2991 C CA . CYS A 1 374 ? 2.314 -2.881 13 1 65.5 374 CYS A CA 1
ATOM 2992 C C . CYS A 1 374 ? 2.27 -2.201 14.367 1 65.5 374 CYS A C 1
ATOM 2994 O O . CYS A 1 374 ? 2.164 -0.976 14.445 1 65.5 374 CYS A O 1
ATOM 2996 N N . ASP A 1 375 ? 2.258 -2.811 15.398 1 55.34 375 ASP A N 1
ATOM 2997 C CA . ASP A 1 375 ? 2.205 -2.236 16.734 1 55.34 375 ASP A CA 1
ATOM 2998 C C . ASP A 1 375 ? 3.363 -1.268 16.969 1 55.34 375 ASP A C 1
ATOM 3000 O O . ASP A 1 375 ? 3.217 -0.277 17.688 1 55.34 375 ASP A O 1
ATOM 3004 N N . ASP A 1 376 ? 4.383 -1.32 16.234 1 50.56 376 ASP A N 1
ATOM 3005 C CA . ASP A 1 376 ? 5.555 -0.474 16.438 1 50.56 376 ASP A CA 1
ATOM 3006 C C . ASP A 1 376 ? 5.535 0.724 15.484 1 50.56 376 ASP A C 1
ATOM 3008 O O . ASP A 1 376 ? 6.305 1.67 15.656 1 50.56 376 ASP A O 1
ATOM 3012 N N . ALA A 1 377 ? 4.723 0.619 14.5 1 49.97 377 ALA A N 1
ATOM 3013 C CA . ALA A 1 377 ? 4.672 1.719 13.539 1 49.97 377 ALA A CA 1
ATOM 3014 C C . ALA A 1 377 ? 4.184 3.004 14.203 1 49.97 377 ALA A C 1
ATOM 3016 O O . ALA A 1 377 ? 4.422 4.102 13.695 1 49.97 377 ALA A O 1
ATOM 3017 N N . ASN A 1 378 ? 3.725 2.82 15.438 1 52.59 378 ASN A N 1
ATOM 3018 C CA . ASN A 1 378 ? 3.146 3.988 16.094 1 52.59 378 ASN A CA 1
ATOM 3019 C C . ASN A 1 378 ? 4.113 4.602 17.109 1 52.59 378 ASN A C 1
ATOM 3021 O O . ASN A 1 378 ? 3.695 5.297 18.031 1 52.59 378 ASN A O 1
ATOM 3025 N N . THR A 1 379 ? 5.363 4.242 16.906 1 58.06 379 THR A N 1
ATOM 3026 C CA . THR A 1 379 ? 6.363 4.891 17.75 1 58.06 379 THR A CA 1
ATOM 3027 C C . THR A 1 379 ? 6.52 6.359 17.375 1 58.06 379 THR A C 1
ATOM 3029 O O . THR A 1 379 ? 6.422 6.719 16.203 1 58.06 379 THR A O 1
ATOM 3032 N N . LEU A 1 380 ? 6.562 7.074 18.453 1 60.6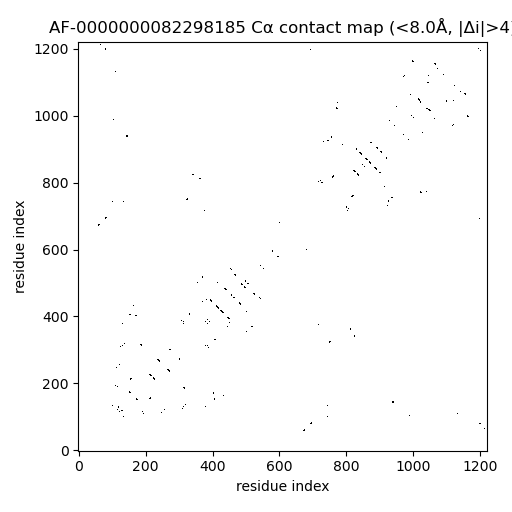6 380 LEU A N 1
ATOM 3033 C CA . LEU A 1 380 ? 6.824 8.492 18.219 1 60.66 380 LEU A CA 1
ATOM 3034 C C . LEU A 1 380 ? 8.078 8.672 17.359 1 60.66 380 LEU A C 1
ATOM 3036 O O . LEU A 1 380 ? 9.031 7.91 17.484 1 60.66 380 LEU A O 1
ATOM 3040 N N . ALA A 1 381 ? 7.992 9.523 16.516 1 62.62 381 ALA A N 1
ATOM 3041 C CA . ALA A 1 381 ? 9.086 9.797 15.594 1 62.62 381 ALA A CA 1
ATOM 3042 C C . ALA A 1 381 ? 10.398 10.016 16.328 1 62.62 381 ALA A C 1
ATOM 3044 O O . ALA A 1 381 ? 11.453 9.547 15.906 1 62.62 381 ALA A O 1
ATOM 3045 N N . SER A 1 382 ? 10.305 10.633 17.516 1 62.97 382 SER A N 1
ATOM 3046 C CA . SER A 1 382 ? 11.508 10.984 18.266 1 62.97 382 SER A CA 1
ATOM 3047 C C . SER A 1 382 ? 12.172 9.742 18.859 1 62.97 382 SER A C 1
ATOM 3049 O O . SER A 1 382 ? 13.375 9.727 19.094 1 62.97 382 SER A O 1
ATOM 3051 N N . ASP A 1 383 ? 11.422 8.758 18.984 1 69.38 383 ASP A N 1
ATOM 3052 C CA . ASP A 1 383 ? 11.93 7.562 19.641 1 69.38 383 ASP A CA 1
ATOM 3053 C C . ASP A 1 383 ? 12.281 6.484 18.625 1 69.38 383 ASP A C 1
ATOM 3055 O O . ASP A 1 383 ? 12.805 5.426 18.984 1 69.38 383 ASP A O 1
ATOM 3059 N N . HIS A 1 384 ? 12.125 6.848 17.469 1 76.19 384 HIS A N 1
ATOM 3060 C CA . HIS A 1 384 ? 12.352 5.832 16.438 1 76.19 384 HIS A CA 1
ATOM 3061 C C . HIS A 1 384 ? 13.836 5.668 16.141 1 76.19 384 HIS A C 1
ATOM 3063 O O . HIS A 1 384 ? 14.586 6.645 16.141 1 76.19 384 HIS A O 1
ATOM 3069 N N . ALA A 1 385 ? 14.289 4.551 15.906 1 75.69 385 ALA A N 1
ATOM 3070 C CA . ALA A 1 385 ? 15.68 4.172 15.719 1 75.69 385 ALA A CA 1
ATOM 3071 C C . ALA A 1 385 ? 16.328 4.977 14.586 1 75.69 385 ALA A C 1
ATOM 3073 O O . ALA A 1 385 ? 17.516 5.273 14.625 1 75.69 385 ALA A O 1
ATOM 3074 N N . LEU A 1 386 ? 15.547 5.367 13.602 1 74.25 386 LEU A N 1
ATOM 3075 C CA . LEU A 1 386 ? 16.062 6.07 12.43 1 74.25 386 LEU A CA 1
ATOM 3076 C C . LEU A 1 386 ? 16.531 7.477 12.797 1 74.25 386 LEU A C 1
ATOM 3078 O O . LEU A 1 386 ? 17.312 8.086 12.07 1 74.25 386 LEU A O 1
ATOM 3082 N N . LEU A 1 387 ? 16.016 7.898 13.977 1 71.25 387 LEU A N 1
ATOM 3083 C CA . LEU A 1 387 ? 16.312 9.281 14.336 1 71.25 387 LEU A CA 1
ATOM 3084 C C . LEU A 1 387 ? 17.234 9.352 15.539 1 71.25 387 LEU A C 1
ATOM 3086 O O . LEU A 1 387 ? 17.656 10.43 15.945 1 71.25 387 LEU A O 1
ATOM 3090 N N . VAL A 1 388 ? 17.547 8.266 16.141 1 70.31 388 VAL A N 1
ATOM 3091 C CA . VAL A 1 388 ? 18.391 8.258 17.328 1 70.31 388 VAL A CA 1
ATOM 3092 C C . VAL A 1 388 ? 19.844 8.547 16.938 1 70.31 388 VAL A C 1
ATOM 3094 O O . VAL A 1 388 ? 20.422 9.531 17.391 1 70.31 388 VAL A O 1
ATOM 3097 N N . ASN A 1 389 ? 20.438 7.695 16.25 1 70.31 389 ASN A N 1
ATOM 3098 C CA . ASN A 1 389 ? 21.781 7.852 15.734 1 70.31 389 ASN A CA 1
ATOM 3099 C C . ASN A 1 389 ? 21.984 7.059 14.445 1 70.31 389 ASN A C 1
ATOM 3101 O O . ASN A 1 389 ? 21.125 6.258 14.062 1 70.31 389 ASN A O 1
ATOM 3105 N N . ARG A 1 390 ? 23.109 7.211 13.875 1 74.81 390 ARG A N 1
ATOM 3106 C CA . ARG A 1 390 ? 23.391 6.598 12.578 1 74.81 390 ARG A CA 1
ATOM 3107 C C . ARG A 1 390 ? 23.594 5.09 12.727 1 74.81 390 ARG A C 1
ATOM 3109 O O . ARG A 1 390 ? 23.188 4.32 11.844 1 74.81 390 ARG A O 1
ATOM 3116 N N . THR A 1 391 ? 24.203 4.727 13.727 1 77.06 391 THR A N 1
ATOM 3117 C CA . THR A 1 391 ? 24.453 3.307 13.938 1 77.06 391 THR A CA 1
ATOM 3118 C C . THR A 1 391 ? 23.156 2.557 14.211 1 77.06 391 THR A C 1
ATOM 3120 O O . THR A 1 391 ? 22.953 1.451 13.703 1 77.06 391 THR A O 1
ATOM 3123 N N . ALA A 1 392 ? 22.312 3.193 14.93 1 78.88 392 ALA A N 1
ATOM 3124 C CA . ALA A 1 392 ? 21.016 2.59 15.188 1 78.88 392 ALA A CA 1
ATOM 3125 C C . ALA A 1 392 ? 20.188 2.465 13.906 1 78.88 392 ALA A C 1
ATOM 3127 O O . ALA A 1 392 ? 19.531 1.454 13.688 1 78.88 392 ALA A O 1
ATOM 3128 N N . ALA A 1 393 ? 20.312 3.43 13.094 1 80 393 ALA A N 1
ATOM 3129 C CA . ALA A 1 393 ? 19.594 3.406 11.82 1 80 393 ALA A CA 1
ATOM 3130 C C . ALA A 1 393 ? 20.125 2.297 10.914 1 80 393 ALA A C 1
ATOM 3132 O O . ALA A 1 393 ? 19.344 1.639 10.219 1 80 393 ALA A O 1
ATOM 3133 N N . TRP A 1 394 ? 21.391 2.115 10.961 1 82 394 TRP A N 1
ATOM 3134 C CA . TRP A 1 394 ? 22 1.07 10.148 1 82 394 TRP A CA 1
ATOM 3135 C C . TRP A 1 394 ? 21.547 -0.312 10.594 1 82 394 TRP A C 1
ATOM 3137 O O . TRP A 1 394 ? 21.156 -1.143 9.773 1 82 394 TRP A O 1
ATOM 3147 N N . PHE A 1 395 ? 21.531 -0.536 11.82 1 83.81 395 PHE A N 1
ATOM 3148 C CA . PHE A 1 395 ? 21.109 -1.828 12.352 1 83.81 395 PHE A CA 1
ATOM 3149 C C . PHE A 1 395 ? 19.609 -2.039 12.133 1 83.81 395 PHE A C 1
ATOM 3151 O O . PHE A 1 395 ? 19.172 -3.164 11.906 1 83.81 395 PHE A O 1
ATOM 3158 N N . PHE A 1 396 ? 18.906 -0.953 12.25 1 85.19 396 PHE A N 1
ATOM 3159 C CA . PHE A 1 396 ? 17.484 -1.038 11.969 1 85.19 396 PHE A CA 1
ATOM 3160 C C . PHE A 1 396 ? 17.234 -1.486 10.531 1 85.19 396 PHE A C 1
ATOM 3162 O O . PHE A 1 396 ? 16.375 -2.33 10.273 1 85.19 396 PHE A O 1
ATOM 3169 N N . ASN A 1 397 ? 18.078 -0.996 9.664 1 86.5 397 ASN A N 1
ATOM 3170 C CA . ASN A 1 397 ? 17.953 -1.358 8.258 1 86.5 397 ASN A CA 1
ATOM 3171 C C . ASN A 1 397 ? 18.344 -2.814 8.016 1 86.5 397 ASN A C 1
ATOM 3173 O O . ASN A 1 397 ? 17.703 -3.516 7.242 1 86.5 397 ASN A O 1
ATOM 3177 N N . ILE A 1 398 ? 19.344 -3.223 8.656 1 88.44 398 ILE A N 1
ATOM 3178 C CA . ILE A 1 398 ? 19.766 -4.613 8.531 1 88.44 398 ILE A CA 1
ATOM 3179 C C . ILE A 1 398 ? 18.703 -5.527 9.141 1 88.44 398 ILE A C 1
ATOM 3181 O O . ILE A 1 398 ? 18.453 -6.625 8.633 1 88.44 398 ILE A O 1
ATOM 3185 N N . GLY A 1 399 ? 18.172 -5.062 10.188 1 91.25 399 GLY A N 1
ATOM 3186 C CA . GLY A 1 399 ? 17.078 -5.812 10.773 1 91.25 399 GLY A CA 1
ATOM 3187 C C . GLY A 1 399 ? 15.898 -5.977 9.828 1 91.25 399 GLY A C 1
ATOM 3188 O O . GLY A 1 399 ? 15.266 -7.031 9.805 1 91.25 399 GLY A O 1
ATOM 3189 N N . GLN A 1 400 ? 15.719 -4.98 9.07 1 92.75 400 GLN A N 1
ATOM 3190 C CA . GLN A 1 400 ? 14.641 -5.055 8.102 1 92.75 400 GLN A CA 1
ATOM 3191 C C . GLN A 1 400 ? 14.953 -6.066 7 1 92.75 400 GLN A C 1
ATOM 3193 O O . GLN A 1 400 ? 14.07 -6.793 6.547 1 92.75 400 GLN A O 1
ATOM 3198 N N . PHE A 1 401 ? 16.125 -6.082 6.57 1 95.12 401 PHE A N 1
ATOM 3199 C CA . PHE A 1 401 ? 16.547 -7.098 5.613 1 95.12 401 PHE A CA 1
ATOM 3200 C C . PHE A 1 401 ? 16.312 -8.5 6.16 1 95.12 401 PHE A C 1
ATOM 3202 O O . PHE A 1 401 ? 15.75 -9.352 5.469 1 95.12 401 PHE A O 1
ATOM 3209 N N . ALA A 1 402 ? 16.734 -8.656 7.359 1 96.44 402 ALA A N 1
ATOM 3210 C CA . ALA A 1 402 ? 16.594 -9.961 8 1 96.44 402 ALA A CA 1
ATOM 3211 C C . ALA A 1 402 ? 15.117 -10.344 8.117 1 96.44 402 ALA A C 1
ATOM 3213 O O . ALA A 1 402 ? 14.758 -11.508 7.91 1 96.44 402 ALA A O 1
ATOM 3214 N N . LEU A 1 403 ? 14.328 -9.422 8.406 1 97.12 403 LEU A N 1
ATOM 3215 C CA . LEU A 1 403 ? 12.898 -9.68 8.555 1 97.12 403 LEU A CA 1
ATOM 3216 C C . LEU A 1 403 ? 12.289 -10.109 7.219 1 97.12 403 LEU A C 1
ATOM 3218 O O . LEU A 1 403 ? 11.555 -11.102 7.16 1 97.12 403 LEU A O 1
ATOM 3222 N N . LEU A 1 404 ? 12.602 -9.406 6.176 1 98.12 404 LEU A N 1
ATOM 3223 C CA . LEU A 1 404 ? 12.047 -9.711 4.863 1 98.12 404 LEU A CA 1
ATOM 3224 C C . LEU A 1 404 ? 12.547 -11.062 4.363 1 98.12 404 LEU A C 1
ATOM 3226 O O . LEU A 1 404 ? 11.766 -11.859 3.83 1 98.12 404 LEU A O 1
ATOM 3230 N N . PHE A 1 405 ? 13.773 -11.297 4.551 1 98 405 PHE A N 1
ATOM 3231 C CA . PHE A 1 405 ? 14.352 -12.555 4.09 1 98 405 PHE A CA 1
ATOM 3232 C C . PHE A 1 405 ? 13.781 -13.727 4.875 1 98 405 PHE A C 1
ATOM 3234 O O . PHE A 1 405 ? 13.438 -14.758 4.297 1 98 405 PHE A O 1
ATOM 3241 N N . SER A 1 406 ? 13.703 -13.602 6.211 1 98.06 406 SER A N 1
ATOM 3242 C CA . SER A 1 406 ? 13.141 -14.648 7.047 1 98.06 406 SER A CA 1
ATOM 3243 C C . SER A 1 406 ? 11.688 -14.93 6.68 1 98.06 406 SER A C 1
ATOM 3245 O O . SER A 1 406 ? 11.242 -16.078 6.688 1 98.06 406 SER A O 1
ATOM 3247 N N . THR A 1 407 ? 11 -13.898 6.375 1 97.81 407 THR A N 1
ATOM 3248 C CA . THR A 1 407 ? 9.609 -14.062 5.965 1 97.81 407 THR A CA 1
ATOM 3249 C C . THR A 1 407 ? 9.523 -14.828 4.645 1 97.81 407 THR A C 1
ATOM 3251 O O . THR A 1 407 ? 8.633 -15.664 4.465 1 97.81 407 THR A O 1
ATOM 3254 N N . THR A 1 408 ? 10.422 -14.516 3.777 1 97.94 408 THR A N 1
ATOM 3255 C CA . THR A 1 408 ? 10.469 -15.227 2.506 1 97.94 408 THR A CA 1
ATOM 3256 C C . THR A 1 408 ? 10.766 -16.703 2.725 1 97.94 408 THR A C 1
ATOM 3258 O O . THR A 1 408 ? 10.164 -17.562 2.074 1 97.94 408 THR A O 1
ATOM 3261 N N . ILE A 1 409 ? 11.648 -17 3.656 1 97.62 409 ILE A N 1
ATOM 3262 C CA . ILE A 1 409 ? 11.969 -18.375 3.998 1 97.62 409 ILE A CA 1
ATOM 3263 C C . ILE A 1 409 ? 10.734 -19.062 4.566 1 97.62 409 ILE A C 1
ATOM 3265 O O . ILE A 1 409 ? 10.391 -20.172 4.152 1 97.62 409 ILE A O 1
ATOM 3269 N N . MET A 1 410 ? 10.102 -18.438 5.465 1 97.44 410 MET A N 1
ATOM 3270 C CA . MET A 1 410 ? 8.891 -19 6.062 1 97.44 410 MET A CA 1
ATOM 3271 C C . MET A 1 410 ? 7.82 -19.234 4.996 1 97.44 410 MET A C 1
ATOM 3273 O O . MET A 1 410 ? 7.16 -20.281 5 1 97.44 410 MET A O 1
ATOM 3277 N N . GLY A 1 411 ? 7.66 -18.234 4.125 1 96.56 411 GLY A N 1
ATOM 3278 C CA . GLY A 1 411 ? 6.703 -18.391 3.043 1 96.56 411 GLY A CA 1
ATOM 3279 C C . GLY A 1 411 ? 7 -19.578 2.146 1 96.56 411 GLY A C 1
ATOM 3280 O O . GLY A 1 411 ? 6.082 -20.281 1.728 1 96.56 411 GLY A O 1
ATOM 3281 N N . SER A 1 412 ? 8.258 -19.781 1.867 1 95.69 412 SER A N 1
ATOM 3282 C CA . SER A 1 412 ? 8.664 -20.938 1.075 1 95.69 412 SER A CA 1
ATOM 3283 C C . SER A 1 412 ? 8.312 -22.25 1.78 1 95.69 412 SER A C 1
ATOM 3285 O O . SER A 1 412 ? 7.852 -23.203 1.145 1 95.69 412 SER A O 1
ATOM 3287 N N . GLY A 1 413 ? 8.586 -22.234 3.053 1 95.31 413 GLY A N 1
ATOM 3288 C CA . GLY A 1 413 ? 8.211 -23.391 3.838 1 95.31 413 GLY A CA 1
ATOM 3289 C C . GLY A 1 413 ? 6.711 -23.656 3.852 1 95.31 413 GLY A C 1
ATOM 3290 O O . GLY A 1 413 ? 6.273 -24.797 3.754 1 95.31 413 GLY A O 1
ATOM 3291 N N . LEU A 1 414 ? 5.91 -22.625 3.975 1 95.75 414 LEU A N 1
ATOM 3292 C CA . LEU A 1 414 ? 4.457 -22.75 3.992 1 95.75 414 LEU A CA 1
ATOM 3293 C C . LEU A 1 414 ? 3.943 -23.281 2.66 1 95.75 414 LEU A C 1
ATOM 3295 O O . LEU A 1 414 ? 3.018 -24.094 2.631 1 95.75 414 LEU A O 1
ATOM 3299 N N . ASN A 1 415 ? 4.52 -22.812 1.612 1 93.56 415 ASN A N 1
ATOM 3300 C CA . ASN A 1 415 ? 4.145 -23.312 0.294 1 93.56 415 ASN A CA 1
ATOM 3301 C C . ASN A 1 415 ? 4.434 -24.812 0.159 1 93.56 415 ASN A C 1
ATOM 3303 O O . ASN A 1 415 ? 3.588 -25.562 -0.314 1 93.56 415 ASN A O 1
ATOM 3307 N N . LEU A 1 416 ? 5.629 -25.172 0.588 1 92.62 416 LEU A N 1
ATOM 3308 C CA . LEU A 1 416 ? 6.031 -26.578 0.519 1 92.62 416 LEU A CA 1
ATOM 3309 C C . LEU A 1 416 ? 5.152 -27.438 1.423 1 92.62 416 LEU A C 1
ATOM 3311 O O . LEU A 1 416 ? 4.746 -28.531 1.035 1 92.62 416 LEU A O 1
ATOM 3315 N N . LEU A 1 417 ? 4.875 -26.953 2.561 1 92.56 417 LEU A N 1
ATOM 3316 C CA . LEU A 1 417 ? 4.051 -27.672 3.52 1 92.56 417 LEU A CA 1
ATOM 3317 C C . LEU A 1 417 ? 2.621 -27.828 3.008 1 92.56 417 LEU A C 1
ATOM 3319 O O . LEU A 1 417 ? 2.016 -28.891 3.143 1 92.56 417 LEU A O 1
ATOM 3323 N N . THR A 1 418 ? 2.061 -26.75 2.457 1 92.44 418 THR A N 1
ATOM 3324 C CA . THR A 1 418 ? 0.709 -26.781 1.91 1 92.44 418 THR A CA 1
ATOM 3325 C C . THR A 1 418 ? 0.613 -27.797 0.768 1 92.44 418 THR A C 1
ATOM 3327 O O . THR A 1 418 ? -0.328 -28.594 0.711 1 92.44 418 THR A O 1
ATOM 3330 N N . HIS A 1 419 ? 1.563 -27.766 -0.093 1 90.94 419 HIS A N 1
ATOM 3331 C CA . HIS A 1 419 ? 1.573 -28.703 -1.209 1 90.94 419 HIS A CA 1
ATOM 3332 C C . HIS A 1 419 ? 1.66 -30.141 -0.716 1 90.94 419 HIS A C 1
ATOM 3334 O O . HIS A 1 419 ? 0.917 -31.016 -1.184 1 90.94 419 HIS A O 1
ATOM 3340 N N . SER A 1 420 ? 2.574 -30.375 0.222 1 89.06 420 SER A N 1
ATOM 3341 C CA . SER A 1 420 ? 2.779 -31.734 0.719 1 89.06 420 SER A CA 1
ATOM 3342 C C . SER A 1 420 ? 1.557 -32.25 1.481 1 89.06 420 SER A C 1
ATOM 3344 O O . SER A 1 420 ? 1.174 -33.406 1.357 1 89.06 420 SER A O 1
ATOM 3346 N N . TYR A 1 421 ? 0.974 -31.391 2.285 1 89.44 421 TYR A N 1
ATOM 3347 C CA . TYR A 1 421 ? -0.203 -31.75 3.07 1 89.44 421 TYR A CA 1
ATOM 3348 C C . TYR A 1 421 ? -1.384 -32.094 2.166 1 89.44 421 TYR A C 1
ATOM 3350 O O . TYR A 1 421 ? -2.043 -33.094 2.344 1 89.44 421 TYR A O 1
ATOM 3358 N N . LEU A 1 422 ? -1.659 -31.297 1.16 1 89.38 422 LEU A N 1
ATOM 3359 C CA . LEU A 1 422 ? -2.824 -31.469 0.301 1 89.38 422 LEU A CA 1
ATOM 3360 C C . LEU A 1 422 ? -2.592 -32.594 -0.706 1 89.38 422 LEU A C 1
ATOM 3362 O O . LEU A 1 422 ? -3.541 -33.25 -1.144 1 89.38 422 LEU A O 1
ATOM 3366 N N . ALA A 1 423 ? -1.331 -32.812 -1.087 1 86.44 423 ALA A N 1
ATOM 3367 C CA . ALA A 1 423 ? -0.993 -33.906 -1.983 1 86.44 423 ALA A CA 1
ATOM 3368 C C . ALA A 1 423 ? -0.981 -35.25 -1.236 1 86.44 423 ALA A C 1
ATOM 3370 O O . ALA A 1 423 ? -0.752 -36.281 -1.835 1 86.44 423 ALA A O 1
ATOM 3371 N N . ALA A 1 424 ? -1.369 -35.188 0.044 1 76.19 424 ALA A N 1
ATOM 3372 C CA . ALA A 1 424 ? -1.382 -36.406 0.875 1 76.19 424 ALA A CA 1
ATOM 3373 C C . ALA A 1 424 ? -0.04 -37.125 0.813 1 76.19 424 ALA A C 1
ATOM 3375 O O . ALA A 1 424 ? 0.009 -38.344 0.821 1 76.19 424 ALA A O 1
ATOM 3376 N N . ALA A 1 425 ? 0.908 -36.344 0.533 1 68.5 425 ALA A N 1
ATOM 3377 C CA . ALA A 1 425 ? 2.244 -36.906 0.588 1 68.5 425 ALA A CA 1
ATOM 3378 C C . ALA A 1 425 ? 2.684 -37.156 2.031 1 68.5 425 ALA A C 1
ATOM 3380 O O . ALA A 1 425 ? 1.904 -36.938 2.965 1 68.5 425 ALA A O 1
ATOM 3381 N N . ALA A 1 426 ? 3.943 -37.5 2.27 1 63.12 426 ALA A N 1
ATOM 3382 C CA . ALA A 1 426 ? 4.473 -37.75 3.609 1 63.12 426 ALA A CA 1
ATOM 3383 C C . ALA A 1 426 ? 4.188 -36.562 4.539 1 63.12 426 ALA A C 1
ATOM 3385 O O . ALA A 1 426 ? 4.379 -35.406 4.156 1 63.12 426 ALA A O 1
ATOM 3386 N N . ALA A 1 427 ? 3.531 -36.875 5.578 1 66.06 427 ALA A N 1
ATOM 3387 C CA . ALA A 1 427 ? 3.234 -35.906 6.605 1 66.06 427 ALA A CA 1
ATOM 3388 C C . ALA A 1 427 ? 4.516 -35.281 7.16 1 66.06 427 ALA A C 1
ATOM 3390 O O . ALA A 1 427 ? 5.465 -36 7.492 1 66.06 427 ALA A O 1
ATOM 3391 N N . LEU A 1 428 ? 4.629 -33.969 7.102 1 65.69 428 LEU A N 1
ATOM 3392 C CA . LEU A 1 428 ? 5.668 -33.125 7.707 1 65.69 428 LEU A CA 1
ATOM 3393 C C . LEU A 1 428 ? 7.031 -33.438 7.086 1 65.69 428 LEU A C 1
ATOM 3395 O O . LEU A 1 428 ? 7.961 -33.844 7.785 1 65.69 428 LEU A O 1
ATOM 3399 N N . PRO A 1 429 ? 7.094 -33.25 5.781 1 72.31 429 PRO A N 1
ATOM 3400 C CA . PRO A 1 429 ? 8.43 -33.438 5.203 1 72.31 429 PRO A CA 1
ATOM 3401 C C . PRO A 1 429 ? 9.492 -32.594 5.887 1 72.31 429 PRO A C 1
ATOM 3403 O O . PRO A 1 429 ? 9.211 -31.469 6.309 1 72.31 429 PRO A O 1
ATOM 3406 N N . GLY A 1 430 ? 10.656 -33.188 6.102 1 79.31 430 GLY A N 1
ATOM 3407 C CA . GLY A 1 430 ? 11.773 -32.594 6.816 1 79.31 430 GLY A CA 1
ATOM 3408 C C . GLY A 1 430 ? 12.086 -31.188 6.352 1 79.31 430 GLY A C 1
ATOM 3409 O O . GLY A 1 430 ? 12.133 -30.25 7.16 1 79.31 430 GLY A O 1
ATOM 3410 N N . PRO A 1 431 ? 12.148 -30.969 5.023 1 86.12 431 PRO A N 1
ATOM 3411 C CA . PRO A 1 431 ? 12.523 -29.641 4.555 1 86.12 431 PRO A CA 1
ATOM 3412 C C . PRO A 1 431 ? 11.43 -28.594 4.781 1 86.12 431 PRO A C 1
ATOM 3414 O O . PRO A 1 431 ? 11.719 -27.453 5.121 1 86.12 431 PRO A O 1
ATOM 3417 N N . ALA A 1 432 ? 10.195 -29 4.586 1 90.31 432 ALA A N 1
ATOM 3418 C CA . ALA A 1 432 ? 9.086 -28.078 4.777 1 90.31 432 ALA A CA 1
ATOM 3419 C C . ALA A 1 432 ? 8.977 -27.641 6.234 1 90.31 432 ALA A C 1
ATOM 3421 O O . ALA A 1 432 ? 8.828 -26.453 6.523 1 90.31 432 ALA A O 1
ATOM 3422 N N . LYS A 1 433 ? 9.125 -28.578 7.098 1 89.94 433 LYS A N 1
ATOM 3423 C CA . LYS A 1 433 ? 9.047 -28.297 8.531 1 89.94 433 LYS A CA 1
ATOM 3424 C C . LYS A 1 433 ? 10.195 -27.391 8.969 1 89.94 433 LYS A C 1
ATOM 3426 O O . LYS A 1 433 ? 9.984 -26.438 9.727 1 89.94 433 LYS A O 1
ATOM 3431 N N . SER A 1 434 ? 11.344 -27.688 8.484 1 91.94 434 SER A N 1
ATOM 3432 C CA . SER A 1 434 ? 12.516 -26.906 8.867 1 91.94 434 SER A CA 1
ATOM 3433 C C . SER A 1 434 ? 12.391 -25.469 8.383 1 91.94 434 SER A C 1
ATOM 3435 O O . SER A 1 434 ? 12.734 -24.531 9.109 1 91.94 434 SER A O 1
ATOM 3437 N N . LEU A 1 435 ? 11.898 -25.312 7.191 1 94.56 435 LEU A N 1
ATOM 3438 C CA . LEU A 1 435 ? 11.766 -23.969 6.625 1 94.56 435 LEU A CA 1
ATOM 3439 C C . LEU A 1 435 ? 10.68 -23.188 7.344 1 94.56 435 LEU A C 1
ATOM 3441 O O . LEU A 1 435 ? 10.852 -22 7.633 1 94.56 435 LEU A O 1
ATOM 3445 N N . VAL A 1 436 ? 9.555 -23.812 7.684 1 94.94 436 VAL A N 1
ATOM 3446 C CA . VAL A 1 436 ? 8.453 -23.109 8.32 1 94.94 436 VAL A CA 1
ATOM 3447 C C . VAL A 1 436 ? 8.82 -22.75 9.758 1 94.94 436 VAL A C 1
ATOM 3449 O O . VAL A 1 436 ? 8.695 -21.594 10.164 1 94.94 436 VAL A O 1
ATOM 3452 N N . CYS A 1 437 ? 9.328 -23.688 10.477 1 93.94 437 CYS A N 1
ATOM 3453 C CA . CYS A 1 437 ? 9.664 -23.453 11.883 1 93.94 437 CYS A CA 1
ATOM 3454 C C . CYS A 1 437 ? 10.875 -22.547 12.008 1 93.94 437 CYS A C 1
ATOM 3456 O O . CYS A 1 437 ? 10.891 -21.625 12.836 1 93.94 437 CYS A O 1
ATOM 3458 N N . GLY A 1 438 ? 11.875 -22.906 11.227 1 94.81 438 GLY A N 1
ATOM 3459 C CA . GLY A 1 438 ? 13.039 -22.031 11.234 1 94.81 438 GLY A CA 1
ATOM 3460 C C . GLY A 1 438 ? 12.742 -20.625 10.773 1 94.81 438 GLY A C 1
ATOM 3461 O O . GLY A 1 438 ? 13.242 -19.656 11.352 1 94.81 438 GLY A O 1
ATOM 3462 N N . GLY A 1 439 ? 11.945 -20.562 9.664 1 97 439 GLY A N 1
ATOM 3463 C CA . GLY A 1 439 ? 11.539 -19.25 9.195 1 97 439 GLY A CA 1
ATOM 3464 C C . GLY A 1 439 ? 10.719 -18.469 10.211 1 97 439 GLY A C 1
ATOM 3465 O O . GLY A 1 439 ? 10.93 -17.281 10.406 1 97 439 GLY A O 1
ATOM 3466 N N . PHE A 1 440 ? 9.805 -19.109 10.906 1 97.5 440 PHE A N 1
ATOM 3467 C CA . PHE A 1 440 ? 8.977 -18.469 11.93 1 97.5 440 PHE A CA 1
ATOM 3468 C C . PHE A 1 440 ? 9.836 -17.953 13.078 1 97.5 440 PHE A C 1
ATOM 3470 O O . PHE A 1 440 ? 9.648 -16.828 13.531 1 97.5 440 PHE A O 1
ATOM 3477 N N . ALA A 1 441 ? 10.742 -18.719 13.484 1 97.25 441 ALA A N 1
ATOM 3478 C CA . ALA A 1 441 ? 11.641 -18.312 14.555 1 97.25 441 ALA A CA 1
ATOM 3479 C C . ALA A 1 441 ? 12.461 -17.078 14.141 1 97.25 441 ALA A C 1
ATOM 3481 O O . ALA A 1 441 ? 12.602 -16.141 14.914 1 97.25 441 ALA A O 1
ATOM 3482 N N . ALA A 1 442 ? 12.977 -17.141 12.93 1 97.19 442 ALA A N 1
ATOM 3483 C CA . ALA A 1 442 ? 13.789 -16.031 12.438 1 97.19 442 ALA A CA 1
ATOM 3484 C C . ALA A 1 442 ? 12.953 -14.766 12.305 1 97.19 442 ALA A C 1
ATOM 3486 O O . ALA A 1 442 ? 13.453 -13.664 12.539 1 97.19 442 ALA A O 1
ATOM 3487 N N . VAL A 1 443 ? 11.703 -14.891 11.922 1 97.69 443 VAL A N 1
ATOM 3488 C CA . VAL A 1 443 ? 10.812 -13.742 11.82 1 97.69 443 VAL A CA 1
ATOM 3489 C C . VAL A 1 443 ? 10.609 -13.117 13.195 1 97.69 443 VAL A C 1
ATOM 3491 O O . VAL A 1 443 ? 10.672 -11.898 13.352 1 97.69 443 VAL A O 1
ATOM 3494 N N . LEU A 1 444 ? 10.422 -13.914 14.164 1 96.75 444 LEU A N 1
ATOM 3495 C CA . LEU A 1 444 ? 10.219 -13.422 15.523 1 96.75 444 LEU A CA 1
ATOM 3496 C C . LEU A 1 444 ? 11.461 -12.727 16.047 1 96.75 444 LEU A C 1
ATOM 3498 O O . LEU A 1 444 ? 11.375 -11.633 16.609 1 96.75 444 LEU A O 1
ATOM 3502 N N . LEU A 1 445 ? 12.562 -13.305 15.781 1 95.12 445 LEU A N 1
ATOM 3503 C CA . LEU A 1 445 ? 13.805 -12.727 16.266 1 95.12 445 LEU A CA 1
ATOM 3504 C C . LEU A 1 445 ? 14.117 -11.414 15.539 1 95.12 445 LEU A C 1
ATOM 3506 O O . LEU A 1 445 ? 14.609 -10.469 16.156 1 95.12 445 LEU A O 1
ATOM 3510 N N . SER A 1 446 ? 13.836 -11.422 14.297 1 94.94 446 SER A N 1
ATOM 3511 C CA . SER A 1 446 ? 14.055 -10.188 13.547 1 94.94 446 SER A CA 1
ATOM 3512 C C . SER A 1 446 ? 13.117 -9.086 14.023 1 94.94 446 SER A C 1
ATOM 3514 O O . SER A 1 446 ? 13.523 -7.93 14.148 1 94.94 446 SER A O 1
ATOM 3516 N N . THR A 1 447 ? 11.898 -9.422 14.297 1 92.25 447 THR A N 1
ATOM 3517 C CA . THR A 1 447 ? 10.938 -8.445 14.781 1 92.25 447 THR A CA 1
ATOM 3518 C C . THR A 1 447 ? 11.344 -7.926 16.156 1 92.25 447 THR A C 1
ATOM 3520 O O . THR A 1 447 ? 11.281 -6.723 16.422 1 92.25 447 THR A O 1
ATOM 3523 N N . ALA A 1 448 ? 11.758 -8.82 16.953 1 90 448 ALA A N 1
ATOM 3524 C CA . ALA A 1 448 ? 12.227 -8.422 18.281 1 90 448 ALA A CA 1
ATOM 3525 C C . ALA A 1 448 ? 13.438 -7.504 18.188 1 90 448 ALA A C 1
ATOM 3527 O O . ALA A 1 448 ? 13.555 -6.531 18.938 1 90 448 ALA A O 1
ATOM 3528 N N . PHE A 1 449 ? 14.289 -7.836 17.281 1 88.94 449 PHE A N 1
ATOM 3529 C CA . PHE A 1 449 ? 15.484 -7.02 17.062 1 88.94 449 PHE A CA 1
ATOM 3530 C C . PHE A 1 449 ? 15.102 -5.613 16.625 1 88.94 449 PHE A C 1
ATOM 3532 O O . PHE A 1 449 ? 15.602 -4.629 17.172 1 88.94 449 PHE A O 1
ATOM 3539 N N . ILE A 1 450 ? 14.234 -5.445 15.711 1 87.88 450 ILE A N 1
ATOM 3540 C CA . ILE A 1 450 ? 13.797 -4.152 15.188 1 87.88 450 ILE A CA 1
ATOM 3541 C C . ILE A 1 450 ? 13.109 -3.354 16.297 1 87.88 450 ILE A C 1
ATOM 3543 O O . ILE A 1 450 ? 13.375 -2.162 16.469 1 87.88 450 ILE A O 1
ATOM 3547 N N . LYS A 1 451 ? 12.297 -4.004 17.062 1 83.25 451 LYS A N 1
ATOM 3548 C CA . LYS A 1 451 ? 11.562 -3.326 18.125 1 83.25 451 LYS A CA 1
ATOM 3549 C C . LYS A 1 451 ? 12.492 -2.875 19.234 1 83.25 451 LYS A C 1
ATOM 3551 O O . LYS A 1 451 ? 12.266 -1.84 19.859 1 83.25 451 LYS A O 1
ATOM 3556 N N . SER A 1 452 ? 13.492 -3.631 19.438 1 82.06 452 SER A N 1
ATOM 3557 C CA . SER A 1 452 ? 14.422 -3.314 20.516 1 82.06 452 SER A CA 1
ATOM 3558 C C . SER A 1 452 ? 15.305 -2.123 20.156 1 82.06 452 SER A C 1
ATOM 3560 O O . SER A 1 452 ? 15.93 -1.519 21.031 1 82.06 452 SER A O 1
ATOM 3562 N N . MET A 1 453 ? 15.297 -1.771 18.922 1 81.19 453 MET A N 1
ATOM 3563 C CA . MET A 1 453 ? 16.156 -0.684 18.469 1 81.19 453 MET A CA 1
ATOM 3564 C C . MET A 1 453 ? 15.5 0.669 18.703 1 81.19 453 MET A C 1
ATOM 3566 O O . MET A 1 453 ? 16.125 1.714 18.531 1 81.19 453 MET A O 1
ATOM 3570 N N . HIS A 1 454 ? 14.297 0.708 19.141 1 78.56 454 HIS A N 1
ATOM 3571 C CA . HIS A 1 454 ? 13.617 1.964 19.438 1 78.56 454 HIS A CA 1
ATOM 3572 C C . HIS A 1 454 ? 13.875 2.42 20.859 1 78.56 454 HIS A C 1
ATOM 3574 O O . HIS A 1 454 ? 14.062 1.593 21.75 1 78.56 454 HIS A O 1
ATOM 3580 N N . LEU A 1 455 ? 13.812 3.727 20.969 1 74.62 455 LEU A N 1
ATOM 3581 C CA . LEU A 1 455 ? 13.93 4.273 22.328 1 74.62 455 LEU A CA 1
ATOM 3582 C C . LEU A 1 455 ? 12.633 4.074 23.109 1 74.62 455 LEU A C 1
ATOM 3584 O O . LEU A 1 455 ? 11.539 4.203 22.547 1 74.62 455 LEU A O 1
ATOM 3588 N N . LYS A 1 456 ? 12.828 3.6 24.312 1 73.81 456 LYS A N 1
ATOM 3589 C CA . LYS A 1 456 ? 11.664 3.416 25.172 1 73.81 456 LYS A CA 1
ATOM 3590 C C . LYS A 1 456 ? 11.656 4.426 26.312 1 73.81 456 LYS A C 1
ATOM 3592 O O . LYS A 1 456 ? 12.711 4.754 26.875 1 73.81 456 LYS A O 1
ATOM 3597 N N . ARG A 1 457 ? 10.578 4.898 26.547 1 70.31 457 ARG A N 1
ATOM 3598 C CA . ARG A 1 457 ? 10.406 5.848 27.641 1 70.31 457 ARG A CA 1
ATOM 3599 C C . ARG A 1 457 ? 10.141 5.125 28.953 1 70.31 457 ARG A C 1
ATOM 3601 O O . ARG A 1 457 ? 9.039 4.605 29.172 1 70.31 457 ARG A O 1
ATOM 3608 N N . VAL A 1 458 ? 11.125 5.102 29.844 1 72.94 458 VAL A N 1
ATOM 3609 C CA . VAL A 1 458 ? 11.031 4.398 31.109 1 72.94 458 VAL A CA 1
ATOM 3610 C C . VAL A 1 458 ? 10.594 5.367 32.219 1 72.94 458 VAL A C 1
ATOM 3612 O O . VAL A 1 458 ? 11.172 6.449 32.344 1 72.94 458 VAL A O 1
ATOM 3615 N N . PRO A 1 459 ? 9.625 4.93 32.906 1 73.06 459 PRO A N 1
ATOM 3616 C CA . PRO A 1 459 ? 9.164 5.793 34 1 73.06 459 PRO A CA 1
ATOM 3617 C C . PRO A 1 459 ? 10.234 6.008 35.094 1 73.06 459 PRO A C 1
ATOM 3619 O O . PRO A 1 459 ? 11.055 5.117 35.312 1 73.06 459 PRO A O 1
ATOM 3622 N N . ILE A 1 460 ? 10.18 7.117 35.844 1 72.19 460 ILE A N 1
ATOM 3623 C CA . ILE A 1 460 ? 11.172 7.504 36.812 1 72.19 460 ILE A CA 1
ATOM 3624 C C . ILE A 1 460 ? 10.82 6.875 38.188 1 72.19 460 ILE A C 1
ATOM 3626 O O . ILE A 1 460 ? 11.711 6.5 38.938 1 72.19 460 ILE A O 1
ATOM 3630 N N . ILE A 1 461 ? 9.586 6.742 38.438 1 76.19 461 ILE A N 1
ATOM 3631 C CA . ILE A 1 461 ? 9.148 6.156 39.688 1 76.19 461 ILE A CA 1
ATOM 3632 C C . ILE A 1 461 ? 9.57 4.691 39.75 1 76.19 461 ILE A C 1
ATOM 3634 O O . ILE A 1 461 ? 9.281 3.914 38.844 1 76.19 461 ILE A O 1
ATOM 3638 N N . PRO A 1 462 ? 10.336 4.332 40.781 1 81.75 462 PRO A N 1
ATOM 3639 C CA . PRO A 1 462 ? 10.938 2.998 40.844 1 81.75 462 PRO A CA 1
ATOM 3640 C C . PRO A 1 462 ? 9.906 1.879 40.688 1 81.75 462 PRO A C 1
ATOM 3642 O O . PRO A 1 462 ? 10.164 0.869 40.031 1 81.75 462 PRO A O 1
ATOM 3645 N N . ALA A 1 463 ? 8.766 2.006 41.344 1 82.75 463 ALA A N 1
ATOM 3646 C CA . ALA A 1 463 ? 7.746 0.965 41.25 1 82.75 463 ALA A CA 1
ATOM 3647 C C . ALA A 1 463 ? 7.25 0.813 39.812 1 82.75 463 ALA A C 1
ATOM 3649 O O . ALA A 1 463 ? 7.074 -0.305 39.312 1 82.75 463 ALA A O 1
ATOM 3650 N N . GLN A 1 464 ? 7.074 1.919 39.219 1 80.75 464 GLN A N 1
ATOM 3651 C CA . GLN A 1 464 ? 6.605 1.91 37.844 1 80.75 464 GLN A CA 1
ATOM 3652 C C . GLN A 1 464 ? 7.703 1.442 36.875 1 80.75 464 GLN A C 1
ATOM 3654 O O . GLN A 1 464 ? 7.43 0.759 35.906 1 80.75 464 GLN A O 1
ATOM 3659 N N . ARG A 1 465 ? 8.891 1.768 37.281 1 81.06 465 ARG A N 1
ATOM 3660 C CA . ARG A 1 465 ? 10.023 1.32 36.469 1 81.06 465 ARG A CA 1
ATOM 3661 C C . ARG A 1 465 ? 10.172 -0.197 36.531 1 81.06 465 ARG A C 1
ATOM 3663 O O . ARG A 1 465 ? 10.43 -0.843 35.531 1 81.06 465 ARG A O 1
ATOM 3670 N N . ALA A 1 466 ? 10.016 -0.671 37.688 1 84.56 466 ALA A N 1
ATOM 3671 C CA . ALA A 1 466 ? 10.125 -2.117 37.875 1 84.56 466 ALA A CA 1
ATOM 3672 C C . ALA A 1 466 ? 9.039 -2.848 37.094 1 84.56 466 ALA A C 1
ATOM 3674 O O . ALA A 1 466 ? 9.297 -3.895 36.5 1 84.56 466 ALA A O 1
ATOM 3675 N N . LEU A 1 467 ? 7.93 -2.281 37.125 1 83.81 467 LEU A N 1
ATOM 3676 C CA . LEU A 1 467 ? 6.828 -2.895 36.375 1 83.81 467 LEU A CA 1
ATOM 3677 C C . LEU A 1 467 ? 7.074 -2.83 34.875 1 83.81 467 LEU A C 1
ATOM 3679 O O . LEU A 1 467 ? 6.785 -3.785 34.156 1 83.81 467 LEU A O 1
ATOM 3683 N N . PHE A 1 468 ? 7.559 -1.75 34.469 1 81.44 468 PHE A N 1
ATOM 3684 C CA . PHE A 1 468 ? 7.863 -1.579 33.062 1 81.44 468 PHE A CA 1
ATOM 3685 C C . PHE A 1 468 ? 8.953 -2.547 32.625 1 81.44 468 PHE A C 1
ATOM 3687 O O . PHE A 1 468 ? 8.797 -3.254 31.609 1 81.44 468 PHE A O 1
ATOM 3694 N N . VAL A 1 469 ? 9.977 -2.611 33.344 1 81.94 469 VAL A N 1
ATOM 3695 C CA . VAL A 1 469 ? 11.102 -3.477 33 1 81.94 469 VAL A CA 1
ATOM 3696 C C . VAL A 1 469 ? 10.68 -4.941 33.094 1 81.94 469 VAL A C 1
ATOM 3698 O O . VAL A 1 469 ? 11.078 -5.77 32.281 1 81.94 469 VAL A O 1
ATOM 3701 N N . GLY A 1 470 ? 9.906 -5.18 34.094 1 84.25 470 GLY A N 1
ATOM 3702 C CA . GLY A 1 470 ? 9.398 -6.535 34.219 1 84.25 470 GLY A CA 1
ATOM 3703 C C . GLY A 1 470 ? 8.539 -6.973 33.062 1 84.25 470 GLY A C 1
ATOM 3704 O O . GLY A 1 470 ? 8.695 -8.086 32.531 1 84.25 470 GLY A O 1
ATOM 3705 N N . ALA A 1 471 ? 7.695 -6.121 32.625 1 84.69 471 ALA A N 1
ATOM 3706 C CA . ALA A 1 471 ? 6.828 -6.434 31.5 1 84.69 471 ALA A CA 1
ATOM 3707 C C . ALA A 1 471 ? 7.641 -6.633 30.219 1 84.69 471 ALA A C 1
ATOM 3709 O O . ALA A 1 471 ? 7.398 -7.574 29.469 1 84.69 471 ALA A O 1
ATOM 3710 N N . TYR A 1 472 ? 8.547 -5.836 30 1 82.81 472 TYR A N 1
ATOM 3711 C CA . TYR A 1 472 ? 9.391 -5.934 28.812 1 82.81 472 TYR A CA 1
ATOM 3712 C C . TYR A 1 472 ? 10.234 -7.199 28.859 1 82.81 472 TYR A C 1
ATOM 3714 O O . TYR A 1 472 ? 10.43 -7.855 27.828 1 82.81 472 TYR A O 1
ATOM 3722 N N . ALA A 1 473 ? 10.758 -7.5 30.016 1 85.5 473 ALA A N 1
ATOM 3723 C CA . ALA A 1 473 ? 11.57 -8.703 30.156 1 85.5 473 ALA A CA 1
ATOM 3724 C C . ALA A 1 473 ? 10.742 -9.961 29.906 1 85.5 473 ALA A C 1
ATOM 3726 O O . ALA A 1 473 ? 11.211 -10.906 29.281 1 85.5 473 ALA A O 1
ATOM 3727 N N . ILE A 1 474 ? 9.555 -9.953 30.359 1 88.88 474 ILE A N 1
ATOM 3728 C CA . ILE A 1 474 ? 8.68 -11.102 30.156 1 88.88 474 ILE A CA 1
ATOM 3729 C C . ILE A 1 474 ? 8.383 -11.266 28.656 1 88.88 474 ILE A C 1
ATOM 3731 O O . ILE A 1 474 ? 8.398 -12.383 28.141 1 88.88 474 ILE A O 1
ATOM 3735 N N . GLN A 1 475 ? 8.125 -10.219 28.031 1 89.06 475 GLN A N 1
ATOM 3736 C CA . GLN A 1 475 ? 7.859 -10.273 26.594 1 89.06 475 GLN A CA 1
ATOM 3737 C C . GLN A 1 475 ? 9.086 -10.773 25.828 1 89.06 475 GLN A C 1
ATOM 3739 O O . GLN A 1 475 ? 8.961 -11.586 24.906 1 89.06 475 GLN A O 1
ATOM 3744 N N . ALA A 1 476 ? 10.195 -10.289 26.188 1 88.5 476 ALA A N 1
ATOM 3745 C CA . ALA A 1 476 ? 11.43 -10.711 25.516 1 88.5 476 ALA A CA 1
ATOM 3746 C C . ALA A 1 476 ? 11.703 -12.195 25.766 1 88.5 476 ALA A C 1
ATOM 3748 O O . ALA A 1 476 ? 12.055 -12.93 24.844 1 88.5 476 ALA A O 1
ATOM 3749 N N . LEU A 1 477 ? 11.484 -12.578 26.969 1 92.38 477 LEU A N 1
ATOM 3750 C CA . LEU A 1 477 ? 11.711 -13.977 27.328 1 92.38 477 LEU A CA 1
ATOM 3751 C C . LEU A 1 477 ? 10.727 -14.883 26.609 1 92.38 477 LEU A C 1
ATOM 3753 O O . LEU A 1 477 ? 11.094 -15.969 26.141 1 92.38 477 LEU A O 1
ATOM 3757 N N . ALA A 1 478 ? 9.539 -14.43 26.562 1 94.5 478 ALA A N 1
ATOM 3758 C CA . ALA A 1 478 ? 8.531 -15.211 25.859 1 94.5 478 ALA A CA 1
ATOM 3759 C C . ALA A 1 478 ? 8.867 -15.336 24.375 1 94.5 478 ALA A C 1
ATOM 3761 O O . ALA A 1 478 ? 8.734 -16.406 23.781 1 94.5 478 ALA A O 1
ATOM 3762 N N . THR A 1 479 ? 9.258 -14.273 23.781 1 94.31 479 THR A N 1
ATOM 3763 C CA . THR A 1 479 ? 9.609 -14.289 22.359 1 94.31 479 THR A CA 1
ATOM 3764 C C . THR A 1 479 ? 10.805 -15.211 22.109 1 94.31 479 THR A C 1
ATOM 3766 O O . THR A 1 479 ? 10.797 -16 21.172 1 94.31 479 THR A O 1
ATOM 3769 N N . VAL A 1 480 ? 11.766 -15.172 22.969 1 94.38 480 VAL A N 1
ATOM 3770 C CA . VAL A 1 480 ? 12.945 -16.016 22.828 1 94.38 480 VAL A CA 1
ATOM 3771 C C . VAL A 1 480 ? 12.578 -17.469 23.062 1 94.38 480 VAL A C 1
ATOM 3773 O O . VAL A 1 480 ? 13.039 -18.359 22.344 1 94.38 480 VAL A O 1
ATOM 3776 N N . ALA A 1 481 ? 11.742 -17.656 24 1 95.25 481 ALA A N 1
ATOM 3777 C CA . ALA A 1 481 ? 11.312 -19.016 24.297 1 95.25 481 ALA A CA 1
ATOM 3778 C C . ALA A 1 481 ? 10.586 -19.625 23.094 1 95.25 481 ALA A C 1
ATOM 3780 O O . ALA A 1 481 ? 10.875 -20.75 22.688 1 95.25 481 ALA A O 1
ATOM 3781 N N . VAL A 1 482 ? 9.672 -18.891 22.562 1 95.31 482 VAL A N 1
ATOM 3782 C CA . VAL A 1 482 ? 8.914 -19.375 21.422 1 95.31 482 VAL A CA 1
ATOM 3783 C C . VAL A 1 482 ? 9.852 -19.578 20.234 1 95.31 482 VAL A C 1
ATOM 3785 O O . VAL A 1 482 ? 9.727 -20.562 19.5 1 95.31 482 VAL A O 1
ATOM 3788 N N . ALA A 1 483 ? 10.773 -18.672 20.016 1 95.69 483 ALA A N 1
ATOM 3789 C CA . ALA A 1 483 ? 11.727 -18.797 18.906 1 95.69 483 ALA A CA 1
ATOM 3790 C C . ALA A 1 483 ? 12.594 -20.047 19.094 1 95.69 483 ALA A C 1
ATOM 3792 O O . ALA A 1 483 ? 12.82 -20.781 18.125 1 95.69 483 ALA A O 1
ATOM 3793 N N . VAL A 1 484 ? 13.055 -20.297 20.328 1 93.06 484 VAL A N 1
ATOM 3794 C CA . VAL A 1 484 ? 13.922 -21.438 20.594 1 93.06 484 VAL A CA 1
ATOM 3795 C C . VAL A 1 484 ? 13.141 -22.734 20.406 1 93.06 484 VAL A C 1
ATOM 3797 O O . VAL A 1 484 ? 13.633 -23.688 19.781 1 93.06 484 VAL A O 1
ATOM 3800 N N . ILE A 1 485 ? 11.914 -22.781 20.891 1 91.94 485 ILE A N 1
ATOM 3801 C CA . ILE A 1 485 ? 11.086 -23.969 20.703 1 91.94 485 ILE A CA 1
ATOM 3802 C C . ILE A 1 485 ? 10.859 -24.219 19.219 1 91.94 485 ILE A C 1
ATOM 3804 O O . ILE A 1 485 ? 10.93 -25.359 18.766 1 91.94 485 ILE A O 1
ATOM 3808 N N . SER A 1 486 ? 10.609 -23.172 18.469 1 92.81 486 SER A N 1
ATOM 3809 C CA . SER A 1 486 ? 10.391 -23.312 17.031 1 92.81 486 SER A CA 1
ATOM 3810 C C . SER A 1 486 ? 11.641 -23.812 16.328 1 92.81 486 SER A C 1
ATOM 3812 O O . SER A 1 486 ? 11.547 -24.625 15.398 1 92.81 486 SER A O 1
ATOM 3814 N N . ILE A 1 487 ? 12.828 -23.359 16.75 1 91.44 487 ILE A N 1
ATOM 3815 C CA . ILE A 1 487 ? 14.086 -23.828 16.172 1 91.44 487 ILE A CA 1
ATOM 3816 C C . ILE A 1 487 ? 14.289 -25.297 16.484 1 91.44 487 ILE A C 1
ATOM 3818 O O . ILE A 1 487 ? 14.719 -26.078 15.625 1 91.44 487 ILE A O 1
ATOM 3822 N N . LEU A 1 488 ? 13.938 -25.672 17.688 1 89.69 488 LEU A N 1
ATOM 3823 C CA . LEU A 1 488 ? 14.07 -27.078 18.078 1 89.69 488 LEU A CA 1
ATOM 3824 C C . LEU A 1 488 ? 13.102 -27.953 17.281 1 89.69 488 LEU A C 1
ATOM 3826 O O . LEU A 1 488 ? 13.43 -29.094 16.953 1 89.69 488 LEU A O 1
ATOM 3830 N N . MET A 1 489 ? 11.961 -27.406 17.031 1 87.94 489 MET A N 1
ATOM 3831 C CA . MET A 1 489 ? 11 -28.125 16.203 1 87.94 489 MET A CA 1
ATOM 3832 C C . MET A 1 489 ? 11.523 -28.281 14.773 1 87.94 489 MET A C 1
ATOM 3834 O O . MET A 1 489 ? 11.227 -29.266 14.109 1 87.94 489 MET A O 1
ATOM 3838 N N . ALA A 1 490 ? 12.281 -27.312 14.25 1 86.88 490 ALA A N 1
ATOM 3839 C CA . ALA A 1 490 ? 12.836 -27.359 12.898 1 86.88 490 ALA A CA 1
ATOM 3840 C C . ALA A 1 490 ? 13.898 -28.438 12.773 1 86.88 490 ALA A C 1
ATOM 3842 O O . ALA A 1 490 ? 14.008 -29.094 11.734 1 86.88 490 ALA A O 1
ATOM 3843 N N . ILE A 1 491 ? 14.672 -28.688 13.781 1 79.44 491 ILE A N 1
ATOM 3844 C CA . ILE A 1 491 ? 15.773 -29.641 13.742 1 79.44 491 ILE A CA 1
ATOM 3845 C C . ILE A 1 491 ? 15.266 -31.047 14.055 1 79.44 491 ILE A C 1
ATOM 3847 O O . ILE A 1 491 ? 15.859 -32.031 13.625 1 79.44 491 ILE A O 1
ATOM 3851 N N . GLY A 1 492 ? 13.953 -31.453 14.367 1 68.94 492 GLY A N 1
ATOM 3852 C CA . GLY A 1 492 ? 13.312 -32.75 14.43 1 68.94 492 GLY A CA 1
ATOM 3853 C C . GLY A 1 492 ? 13.633 -33.531 15.703 1 68.94 492 GLY A C 1
ATOM 3854 O O . GLY A 1 492 ? 13.133 -34.625 15.914 1 68.94 492 GLY A O 1
ATOM 3855 N N . GLU A 1 493 ? 14.867 -33.375 16.344 1 55.34 493 GLU A N 1
ATOM 3856 C CA . GLU A 1 493 ? 15.602 -34.469 16.922 1 55.34 493 GLU A CA 1
ATOM 3857 C C . GLU A 1 493 ? 15.039 -34.844 18.297 1 55.34 493 GLU A C 1
ATOM 3859 O O . GLU A 1 493 ? 15.461 -35.844 18.906 1 55.34 493 GLU A O 1
ATOM 3864 N N . GLY A 1 494 ? 13.953 -35.031 18.953 1 53.97 494 GLY A N 1
ATOM 3865 C CA . GLY A 1 494 ? 13.82 -35.812 20.172 1 53.97 494 GLY A CA 1
ATOM 3866 C C . GLY A 1 494 ? 13.016 -35.125 21.25 1 53.97 494 GLY A C 1
ATOM 3867 O O . GLY A 1 494 ? 12.875 -33.906 21.219 1 53.97 494 GLY A O 1
ATOM 3868 N N . GLY A 1 495 ? 11.938 -35.812 21.922 1 55.53 495 GLY A N 1
ATOM 3869 C CA . GLY A 1 495 ? 11.289 -35.656 23.219 1 55.53 495 GLY A CA 1
ATOM 3870 C C . GLY A 1 495 ? 9.938 -34.969 23.125 1 55.53 495 GLY A C 1
ATOM 3871 O O . GLY A 1 495 ? 9.172 -35.219 22.188 1 55.53 495 GLY A O 1
ATOM 3872 N N . TYR A 1 496 ? 9.609 -34.062 23.891 1 57.78 496 TYR A N 1
ATOM 3873 C CA . TYR A 1 496 ? 8.359 -33.344 24.156 1 57.78 496 TYR A CA 1
ATOM 3874 C C . TYR A 1 496 ? 7.977 -32.469 22.984 1 57.78 496 TYR A C 1
ATOM 3876 O O . TYR A 1 496 ? 6.797 -32.188 22.75 1 57.78 496 TYR A O 1
ATOM 3884 N N . LEU A 1 497 ? 8.883 -32.25 22.016 1 63.56 497 LEU A N 1
ATOM 3885 C CA . LEU A 1 497 ? 8.617 -31.359 20.906 1 63.56 497 LEU A CA 1
ATOM 3886 C C . LEU A 1 497 ? 7.934 -32.094 19.766 1 63.56 497 LEU A C 1
ATOM 3888 O O . LEU A 1 497 ? 7.203 -31.484 18.969 1 63.56 497 LEU A O 1
ATOM 3892 N N . GLN A 1 498 ? 8.172 -33.344 19.75 1 63.47 498 GLN A N 1
ATOM 3893 C CA . GLN A 1 498 ? 7.504 -34.188 18.766 1 63.47 498 GLN A CA 1
ATOM 3894 C C . GLN A 1 498 ? 6.004 -34.25 19.031 1 63.47 498 GLN A C 1
ATOM 3896 O O . GLN A 1 498 ? 5.207 -34.438 18.109 1 63.47 498 GLN A O 1
ATOM 3901 N N . VAL A 1 499 ? 5.707 -34.094 20.297 1 59.03 499 VAL A N 1
ATOM 3902 C CA . VAL A 1 499 ? 4.297 -34.094 20.688 1 59.03 499 VAL A CA 1
ATOM 3903 C C . VAL A 1 499 ? 3.586 -32.906 20.094 1 59.03 499 VAL A C 1
ATOM 3905 O O . VAL A 1 499 ? 2.404 -32.969 19.75 1 59.03 499 VAL A O 1
ATOM 3908 N N . LEU A 1 500 ? 4.387 -31.875 19.859 1 65.06 500 LEU A N 1
ATOM 3909 C CA . LEU A 1 500 ? 3.756 -30.656 19.375 1 65.06 500 LEU A CA 1
ATOM 3910 C C . LEU A 1 500 ? 3.521 -30.734 17.859 1 65.06 500 LEU A C 1
ATOM 3912 O O . LEU A 1 500 ? 2.715 -29.984 17.312 1 65.06 500 LEU A O 1
ATOM 3916 N N . MET A 1 501 ? 4.23 -31.797 17.328 1 71.69 501 MET A N 1
ATOM 3917 C CA . MET A 1 501 ? 4.184 -31.844 15.859 1 71.69 501 MET A CA 1
ATOM 3918 C C . MET A 1 501 ? 3.789 -33.25 15.383 1 71.69 501 MET A C 1
ATOM 3920 O O . MET A 1 501 ? 4.637 -34 14.938 1 71.69 501 MET A O 1
ATOM 3924 N N . GLN A 1 502 ? 2.59 -33.625 15.539 1 71 502 GLN A N 1
ATOM 3925 C CA . GLN A 1 502 ? 2.199 -34.969 15.078 1 71 502 GLN A CA 1
ATOM 3926 C C . GLN A 1 502 ? 1.803 -34.938 13.609 1 71 502 GLN A C 1
ATOM 3928 O O . GLN A 1 502 ? 2.176 -35.844 12.844 1 71 502 GLN A O 1
ATOM 3933 N N . ASN A 1 503 ? 1.042 -33.938 13.297 1 83.56 503 ASN A N 1
ATOM 3934 C CA . ASN A 1 503 ? 0.61 -33.781 11.906 1 83.56 503 ASN A CA 1
ATOM 3935 C C . ASN A 1 503 ? 0.731 -32.344 11.438 1 83.56 503 ASN A C 1
ATOM 3937 O O . ASN A 1 503 ? 1.029 -31.438 12.234 1 83.56 503 ASN A O 1
ATOM 3941 N N . ASP A 1 504 ? 0.632 -32.156 10.18 1 88 504 ASP A N 1
ATOM 3942 C CA . ASP A 1 504 ? 0.81 -30.859 9.555 1 88 504 ASP A CA 1
ATOM 3943 C C . ASP A 1 504 ? -0.173 -29.844 10.125 1 88 504 ASP A C 1
ATOM 3945 O O . ASP A 1 504 ? 0.187 -28.688 10.352 1 88 504 ASP A O 1
ATOM 3949 N N . VAL A 1 505 ? -1.363 -30.266 10.43 1 88.88 505 VAL A N 1
ATOM 3950 C CA . VAL A 1 505 ? -2.396 -29.359 10.945 1 88.88 505 VAL A CA 1
ATOM 3951 C C . VAL A 1 505 ? -2.057 -28.953 12.375 1 88.88 505 VAL A C 1
ATOM 3953 O O . VAL A 1 505 ? -2.186 -27.766 12.727 1 88.88 505 VAL A O 1
ATOM 3956 N N . GLU A 1 506 ? -1.574 -29.859 13.172 1 88.69 506 GLU A N 1
ATOM 3957 C CA . GLU A 1 506 ? -1.202 -29.562 14.555 1 88.69 506 GLU A CA 1
ATOM 3958 C C . GLU A 1 506 ? 0.003 -28.625 14.602 1 88.69 506 GLU A C 1
ATOM 3960 O O . GLU A 1 506 ? 0.062 -27.719 15.445 1 88.69 506 GLU A O 1
ATOM 3965 N N . LEU A 1 507 ? 0.932 -28.875 13.734 1 90.94 507 LEU A N 1
ATOM 3966 C CA . LEU A 1 507 ? 2.094 -28 13.656 1 90.94 507 LEU A CA 1
ATOM 3967 C C . LEU A 1 507 ? 1.67 -26.562 13.406 1 90.94 507 LEU A C 1
ATOM 3969 O O . LEU A 1 507 ? 2.145 -25.641 14.078 1 90.94 507 LEU A O 1
ATOM 3973 N N . MET A 1 508 ? 0.766 -26.406 12.43 1 93.06 508 MET A N 1
ATOM 3974 C CA . MET A 1 508 ? 0.326 -25.062 12.07 1 93.06 508 MET A CA 1
ATOM 3975 C C . MET A 1 508 ? -0.439 -24.422 13.219 1 93.06 508 MET A C 1
ATOM 3977 O O . MET A 1 508 ? -0.291 -23.219 13.477 1 93.06 508 MET A O 1
ATOM 3981 N N . TRP A 1 509 ? -1.189 -25.141 13.961 1 92.56 509 TRP A N 1
ATOM 3982 C CA . TRP A 1 509 ? -1.956 -24.594 15.07 1 92.56 509 TRP A CA 1
ATOM 3983 C C . TRP A 1 509 ? -1.044 -24.25 16.25 1 92.56 509 TRP A C 1
ATOM 3985 O O . TRP A 1 509 ? -1.293 -23.281 16.984 1 92.56 509 TRP A O 1
ATOM 3995 N N . VAL A 1 510 ? -0.021 -25.031 16.391 1 92.81 510 VAL A N 1
ATOM 3996 C CA . VAL A 1 510 ? 0.946 -24.719 17.438 1 92.81 510 VAL A CA 1
ATOM 3997 C C . VAL A 1 510 ? 1.655 -23.406 17.109 1 92.81 510 VAL A C 1
ATOM 3999 O O . VAL A 1 510 ? 1.766 -22.531 17.969 1 92.81 510 VAL A O 1
ATOM 4002 N N . LEU A 1 511 ? 2.119 -23.328 15.891 1 94.94 511 LEU A N 1
ATOM 4003 C CA . LEU A 1 511 ? 2.793 -22.094 15.492 1 94.94 511 LEU A CA 1
ATOM 4004 C C . LEU A 1 511 ? 1.847 -20.906 15.594 1 94.94 511 LEU A C 1
ATOM 4006 O O . LEU A 1 511 ? 2.232 -19.844 16.078 1 94.94 511 LEU A O 1
ATOM 4010 N N . SER A 1 512 ? 0.629 -21.062 15.156 1 95.56 512 SER A N 1
ATOM 4011 C CA . SER A 1 512 ? -0.366 -20 15.258 1 95.56 512 SER A CA 1
ATOM 4012 C C . SER A 1 512 ? -0.661 -19.656 16.719 1 95.56 512 SER A C 1
ATOM 4014 O O . SER A 1 512 ? -0.832 -18.484 17.062 1 95.56 512 SER A O 1
ATOM 4016 N N . GLY A 1 513 ? -0.736 -20.688 17.547 1 94.88 513 GLY A N 1
ATOM 4017 C CA . GLY A 1 513 ? -0.93 -20.453 18.969 1 94.88 513 GLY A CA 1
ATOM 4018 C C . GLY A 1 513 ? 0.193 -19.656 19.594 1 94.88 513 GLY A C 1
ATOM 4019 O O . GLY A 1 513 ? -0.055 -18.766 20.406 1 94.88 513 GLY A O 1
ATOM 4020 N N . PHE A 1 514 ? 1.379 -19.984 19.172 1 95.62 514 PHE A N 1
ATOM 4021 C CA . PHE A 1 514 ? 2.529 -19.219 19.641 1 95.62 514 PHE A CA 1
ATOM 4022 C C . PHE A 1 514 ? 2.424 -17.766 19.219 1 95.62 514 PHE A C 1
ATOM 4024 O O . PHE A 1 514 ? 2.686 -16.859 20 1 95.62 514 PHE A O 1
ATOM 4031 N N . ALA A 1 515 ? 2.078 -17.578 17.984 1 96.19 515 ALA A N 1
ATOM 4032 C CA . ALA A 1 515 ? 1.955 -16.219 17.484 1 96.19 515 ALA A CA 1
ATOM 4033 C C . ALA A 1 515 ? 0.861 -15.445 18.219 1 96.19 515 ALA A C 1
ATOM 4035 O O . ALA A 1 515 ? 1.039 -14.273 18.562 1 96.19 515 ALA A O 1
ATOM 4036 N N . VAL A 1 516 ? -0.276 -16.062 18.5 1 95.75 516 VAL A N 1
ATOM 4037 C CA . VAL A 1 516 ? -1.377 -15.43 19.219 1 95.75 516 VAL A CA 1
ATOM 4038 C C . VAL A 1 516 ? -0.928 -15.07 20.641 1 95.75 516 VAL A C 1
ATOM 4040 O O . VAL A 1 516 ? -1.227 -13.984 21.125 1 95.75 516 VAL A O 1
ATOM 4043 N N . LEU A 1 517 ? -0.229 -15.961 21.172 1 95.69 517 LEU A N 1
ATOM 4044 C CA . LEU A 1 517 ? 0.286 -15.719 22.516 1 95.69 517 LEU A CA 1
ATOM 4045 C C . LEU A 1 517 ? 1.176 -14.484 22.547 1 95.69 517 LEU A C 1
ATOM 4047 O O . LEU A 1 517 ? 1.043 -13.633 23.438 1 95.69 517 LEU A O 1
ATOM 4051 N N . LEU A 1 518 ? 2.02 -14.383 21.625 1 95.19 518 LEU A N 1
ATOM 4052 C CA . LEU A 1 518 ? 2.936 -13.242 21.578 1 95.19 518 LEU A CA 1
ATOM 4053 C C . LEU A 1 518 ? 2.182 -11.945 21.312 1 95.19 518 LEU A C 1
ATOM 4055 O O . LEU A 1 518 ? 2.547 -10.891 21.828 1 95.19 518 LEU A O 1
ATOM 4059 N N . VAL A 1 519 ? 1.164 -12 20.5 1 91.69 519 VAL A N 1
ATOM 4060 C CA . VAL A 1 519 ? 0.346 -10.82 20.234 1 91.69 519 VAL A CA 1
ATOM 4061 C C . VAL A 1 519 ? -0.366 -10.398 21.531 1 91.69 519 VAL A C 1
ATOM 4063 O O . VAL A 1 519 ? -0.399 -9.219 21.859 1 91.69 519 VAL A O 1
ATOM 4066 N N . LEU A 1 520 ? -0.877 -11.328 22.25 1 90.44 520 LEU A N 1
ATOM 4067 C CA . LEU A 1 520 ? -1.56 -11.039 23.516 1 90.44 520 LEU A CA 1
ATOM 4068 C C . LEU A 1 520 ? -0.601 -10.414 24.516 1 90.44 520 LEU A C 1
ATOM 4070 O O . LEU A 1 520 ? -0.957 -9.453 25.203 1 90.44 520 LEU A O 1
ATOM 4074 N N . LEU A 1 521 ? 0.555 -10.922 24.516 1 90.38 521 LEU A N 1
ATOM 4075 C CA . LEU A 1 521 ? 1.554 -10.367 25.422 1 90.38 521 LEU A CA 1
ATOM 4076 C C . LEU A 1 521 ? 1.936 -8.953 25.016 1 90.38 521 LEU A C 1
ATOM 4078 O O . LEU A 1 521 ? 2.152 -8.086 25.859 1 90.38 521 LEU A O 1
ATOM 4082 N N . SER A 1 522 ? 2.059 -8.773 23.75 1 85.62 522 SER A N 1
ATOM 4083 C CA . SER A 1 522 ? 2.363 -7.434 23.266 1 85.62 522 SER A CA 1
ATOM 4084 C C . SER A 1 522 ? 1.254 -6.449 23.625 1 85.62 522 SER A C 1
ATOM 4086 O O . SER A 1 522 ? 1.526 -5.305 23.984 1 85.62 522 SER A O 1
ATOM 4088 N N . TRP A 1 523 ? 0.065 -6.891 23.547 1 82.06 523 TRP A N 1
ATOM 4089 C CA . TRP A 1 523 ? -1.065 -6.035 23.891 1 82.06 523 TRP A CA 1
ATOM 4090 C C . TRP A 1 523 ? -1.099 -5.754 25.391 1 82.06 523 TRP A C 1
ATOM 4092 O O . TRP A 1 523 ? -1.451 -4.652 25.812 1 82.06 523 TRP A O 1
ATOM 4102 N N . LEU A 1 524 ? -0.744 -6.695 26.141 1 82.81 524 LEU A N 1
ATOM 4103 C CA . LEU A 1 524 ? -0.696 -6.508 27.578 1 82.81 524 LEU A CA 1
ATOM 4104 C C . LEU A 1 524 ? 0.381 -5.5 27.969 1 82.81 524 LEU A C 1
ATOM 4106 O O . LEU A 1 524 ? 0.167 -4.66 28.844 1 82.81 524 LEU A O 1
ATOM 4110 N N . ASP A 1 525 ? 1.418 -5.59 27.328 1 78.94 525 ASP A N 1
ATOM 4111 C CA . ASP A 1 525 ? 2.498 -4.641 27.562 1 78.94 525 ASP A CA 1
ATOM 4112 C C . ASP A 1 525 ? 2.076 -3.221 27.188 1 78.94 525 ASP A C 1
ATOM 4114 O O . ASP A 1 525 ? 2.381 -2.266 27.906 1 78.94 525 ASP A O 1
ATOM 4118 N N . GLU A 1 526 ? 1.427 -3.168 26.156 1 75.88 526 GLU A N 1
ATOM 4119 C CA . GLU A 1 526 ? 0.95 -1.857 25.719 1 75.88 526 GLU A CA 1
ATOM 4120 C C . GLU A 1 526 ? -0.079 -1.293 26.688 1 75.88 526 GLU A C 1
ATOM 4122 O O . GLU A 1 526 ? -0.094 -0.089 26.953 1 75.88 526 GLU A O 1
ATOM 4127 N N . THR A 1 527 ? -0.899 -2.102 27.156 1 75.25 527 THR A N 1
ATOM 4128 C CA . THR A 1 527 ? -1.883 -1.674 28.141 1 75.25 527 THR A CA 1
ATOM 4129 C C . THR A 1 527 ? -1.196 -1.205 29.422 1 75.25 527 THR A C 1
ATOM 4131 O O . THR A 1 527 ? -1.625 -0.229 30.047 1 75.25 527 THR A O 1
ATOM 4134 N N . LEU A 1 528 ? -0.188 -1.879 29.703 1 78.12 528 LEU A N 1
ATOM 4135 C CA . LEU A 1 528 ? 0.57 -1.491 30.891 1 78.12 528 LEU A CA 1
ATOM 4136 C C . LEU A 1 528 ? 1.27 -0.154 30.672 1 78.12 528 LEU A C 1
ATOM 4138 O O . LEU A 1 528 ? 1.284 0.695 31.562 1 78.12 528 LEU A O 1
ATOM 4142 N N . GLU A 1 529 ? 1.788 0.017 29.562 1 75.75 529 GLU A N 1
ATOM 4143 C CA . GLU A 1 529 ? 2.445 1.282 29.25 1 75.75 529 GLU A CA 1
ATOM 4144 C C . GLU A 1 529 ? 1.453 2.441 29.281 1 75.75 529 GLU A C 1
ATOM 4146 O O . GLU A 1 529 ? 1.77 3.523 29.781 1 75.75 529 GLU A O 1
ATOM 4151 N N . LEU A 1 530 ? 0.33 2.197 28.781 1 71.75 530 LEU A N 1
ATOM 4152 C CA . LEU A 1 530 ? -0.706 3.225 28.797 1 71.75 530 LEU A CA 1
ATOM 4153 C C . LEU A 1 530 ? -1.151 3.533 30.219 1 71.75 530 LEU A C 1
ATOM 4155 O O . LEU A 1 530 ? -1.422 4.691 30.547 1 71.75 530 LEU A O 1
ATOM 4159 N N . ALA A 1 531 ? -1.249 2.537 30.969 1 73.69 531 ALA A N 1
ATOM 4160 C CA . ALA A 1 531 ? -1.65 2.727 32.344 1 73.69 531 ALA A CA 1
ATOM 4161 C C . ALA A 1 531 ? -0.596 3.514 33.125 1 73.69 531 ALA A C 1
ATOM 4163 O O . ALA A 1 531 ? -0.929 4.316 34 1 73.69 531 ALA A O 1
ATOM 4164 N N . LEU A 1 532 ? 0.545 3.303 32.719 1 72.12 532 LEU A N 1
ATOM 4165 C CA . LEU A 1 532 ? 1.64 3.982 33.375 1 72.12 532 LEU A CA 1
ATOM 4166 C C . LEU A 1 532 ? 1.78 5.418 32.906 1 72.12 532 LEU A C 1
ATOM 4168 O O . LEU A 1 532 ? 2.141 6.312 33.656 1 72.12 532 LEU A O 1
ATOM 4172 N N . GLN A 1 533 ? 1.481 5.652 31.5 1 62 533 GLN A N 1
ATOM 4173 C CA . GLN A 1 533 ? 1.61 6.98 30.922 1 62 533 GLN A CA 1
ATOM 4174 C C . GLN A 1 533 ? 0.358 7.816 31.172 1 62 533 GLN A C 1
ATOM 4176 O O . GLN A 1 533 ? 0.42 9.047 31.188 1 62 533 GLN A O 1
ATOM 4181 N N . GLY A 1 534 ? -0.833 7.492 30.906 1 56.75 534 GLY A N 1
ATOM 4182 C CA . GLY A 1 534 ? -2.082 8.219 31.062 1 56.75 534 GLY A CA 1
ATOM 4183 C C . GLY A 1 534 ? -2.164 9 32.344 1 56.75 534 GLY A C 1
ATOM 4184 O O . GLY A 1 534 ? -2.908 9.977 32.469 1 56.75 534 GLY A O 1
ATOM 4185 N N . GLU A 1 535 ? -1.71 8.523 33.438 1 48.84 535 GLU A N 1
ATOM 4186 C CA . GLU A 1 535 ? -1.85 9.359 34.625 1 48.84 535 GLU A CA 1
ATOM 4187 C C . GLU A 1 535 ? -1.049 10.648 34.469 1 48.84 535 GLU A C 1
ATOM 4189 O O . GLU A 1 535 ? -1.435 11.688 35.031 1 48.84 535 GLU A O 1
ATOM 4194 N N . ASN A 1 536 ? 0.129 10.773 34.031 1 40.5 536 ASN A N 1
ATOM 4195 C CA . ASN A 1 536 ? 0.985 11.953 34.031 1 40.5 536 ASN A CA 1
ATOM 4196 C C . ASN A 1 536 ? 1.054 12.609 32.656 1 40.5 536 ASN A C 1
ATOM 4198 O O . ASN A 1 536 ? 2.1 12.594 32 1 40.5 536 ASN A O 1
ATOM 4202 N N . GLU A 1 537 ? 0.245 12.664 31.828 1 43.03 537 GLU A N 1
ATOM 4203 C CA . GLU A 1 537 ? 0.211 13.219 30.484 1 43.03 537 GLU A CA 1
ATOM 4204 C C . GLU A 1 537 ? 0.959 14.555 30.406 1 43.03 537 GLU A C 1
ATOM 4206 O O . GLU A 1 537 ? 1.388 14.977 29.344 1 43.03 537 GLU A O 1
ATOM 4211 N N . GLY A 1 538 ? 0.754 15.516 31.328 1 38.53 538 GLY A N 1
ATOM 4212 C CA . GLY A 1 538 ? 1.32 16.859 31.328 1 38.53 538 GLY A CA 1
ATOM 4213 C C . GLY A 1 538 ? 2.836 16.859 31.266 1 38.53 538 GLY A C 1
ATOM 4214 O O . GLY A 1 538 ? 3.439 17.812 30.766 1 38.53 538 GLY A O 1
ATOM 4215 N N . ASP A 1 539 ? 3.65 16.312 32.25 1 37.28 539 ASP A N 1
ATOM 4216 C CA . ASP A 1 539 ? 5.07 16.578 32.469 1 37.28 539 ASP A CA 1
ATOM 4217 C C . ASP A 1 539 ? 5.941 15.641 31.641 1 37.28 539 ASP A C 1
ATOM 4219 O O . ASP A 1 539 ? 6.32 14.562 32.125 1 37.28 539 ASP A O 1
ATOM 4223 N N . THR A 1 540 ? 5.75 15.414 30.453 1 42.75 540 THR A N 1
ATOM 4224 C CA . THR A 1 540 ? 6.562 14.742 29.453 1 42.75 540 THR A CA 1
ATOM 4225 C C . THR A 1 540 ? 8.039 14.789 29.828 1 42.75 540 THR A C 1
ATOM 4227 O O . THR A 1 540 ? 8.875 14.18 29.156 1 42.75 540 THR A O 1
ATOM 4230 N N . GLY A 1 541 ? 8.445 15.719 30.609 1 41.88 541 GLY A N 1
ATOM 4231 C CA . GLY A 1 541 ? 9.82 15.922 31.031 1 41.88 541 GLY A CA 1
ATOM 4232 C C . GLY A 1 541 ? 10.422 14.703 31.719 1 41.88 541 GLY A C 1
ATOM 4233 O O . GLY A 1 541 ? 11.633 14.633 31.922 1 41.88 541 GLY A O 1
ATOM 4234 N N . ASP A 1 542 ? 9.633 13.953 32.312 1 45.5 542 ASP A N 1
ATOM 4235 C CA . ASP A 1 542 ? 10.219 13.078 33.312 1 45.5 542 ASP A CA 1
ATOM 4236 C C . ASP A 1 542 ? 10.688 11.758 32.688 1 45.5 542 ASP A C 1
ATOM 4238 O O . ASP A 1 542 ? 10.922 10.781 33.406 1 45.5 542 ASP A O 1
ATOM 4242 N N . PHE A 1 543 ? 10.523 11.508 31.469 1 50.47 543 PHE A N 1
ATOM 4243 C CA . PHE A 1 543 ? 10.891 10.172 31.016 1 50.47 543 PHE A CA 1
ATOM 4244 C C . PHE A 1 543 ? 12.352 10.125 30.594 1 50.47 543 PHE A C 1
ATOM 4246 O O . PHE A 1 543 ? 12.836 11.031 29.906 1 50.47 543 PHE A O 1
ATOM 4253 N N . LEU A 1 544 ? 13.188 9.672 31.5 1 49.22 544 LEU A N 1
ATOM 4254 C CA . LEU A 1 544 ? 14.57 9.391 31.141 1 49.22 544 LEU A CA 1
ATOM 4255 C C . LEU A 1 544 ? 14.633 8.375 30 1 49.22 544 LEU A C 1
ATOM 4257 O O . LEU A 1 544 ? 14.039 7.297 30.094 1 49.22 544 LEU A O 1
ATOM 4261 N N . VAL A 1 545 ? 14.68 8.711 28.828 1 52.81 545 VAL A N 1
ATOM 4262 C CA . VAL A 1 545 ? 14.656 8 27.562 1 52.81 545 VAL A CA 1
ATOM 4263 C C . VAL A 1 545 ? 15.75 6.941 27.531 1 52.81 545 VAL A C 1
ATOM 4265 O O . VAL A 1 545 ? 16.5 6.832 26.562 1 52.81 545 VAL A O 1
ATOM 4268 N N . SER A 1 546 ? 16.641 6.68 28.609 1 47.91 546 SER A N 1
ATOM 4269 C CA . SER A 1 546 ? 17.797 5.844 28.297 1 47.91 546 SER A CA 1
ATOM 4270 C C . SER A 1 546 ? 17.359 4.473 27.797 1 47.91 546 SER A C 1
ATOM 4272 O O . SER A 1 546 ? 16.516 3.816 28.406 1 47.91 546 SER A O 1
ATOM 4274 N N . PRO A 1 547 ? 17.5 4.211 26.578 1 48.56 547 PRO A N 1
ATOM 4275 C CA . PRO A 1 547 ? 17.234 2.865 26.062 1 48.5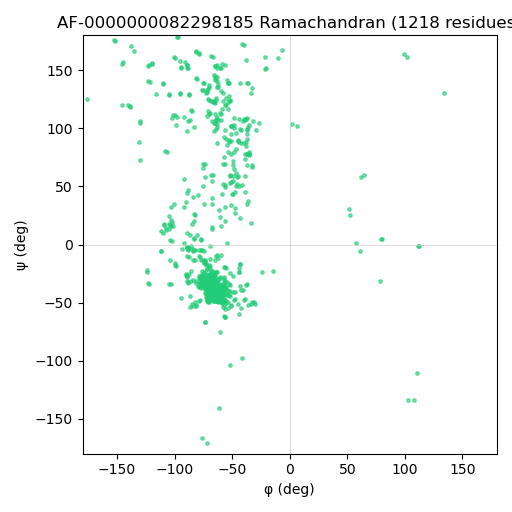6 547 PRO A CA 1
ATOM 4276 C C . PRO A 1 547 ? 17.656 1.767 27.047 1 48.56 547 PRO A C 1
ATOM 4278 O O . PRO A 1 547 ? 18.484 2.002 27.922 1 48.56 547 PRO A O 1
ATOM 4281 N N . PHE A 1 548 ? 16.953 0.602 27.328 1 49.84 548 PHE A N 1
ATOM 4282 C CA . PHE A 1 548 ? 17.188 -0.549 28.188 1 49.84 548 PHE A CA 1
ATOM 4283 C C . PHE A 1 548 ? 18.688 -0.879 28.266 1 49.84 548 PHE A C 1
ATOM 4285 O O . PHE A 1 548 ? 19.078 -1.855 28.906 1 49.84 548 PHE A O 1
ATOM 4292 N N . GLY A 1 549 ? 19.547 0.094 27.906 1 48 549 GLY A N 1
ATOM 4293 C CA . GLY A 1 549 ? 20.984 -0.073 28.016 1 48 549 GLY A CA 1
ATOM 4294 C C . GLY A 1 549 ? 21.531 -1.211 27.172 1 48 549 GLY A C 1
ATOM 4295 O O . GLY A 1 549 ? 22.703 -1.562 27.266 1 48 549 GLY A O 1
ATOM 4296 N N . PHE A 1 550 ? 20.594 -1.99 26.516 1 53.12 550 PHE A N 1
ATOM 4297 C CA . PHE A 1 550 ? 21.172 -3.172 25.891 1 53.12 550 PHE A CA 1
ATOM 4298 C C . PHE A 1 550 ? 21.891 -2.803 24.594 1 53.12 550 PHE A C 1
ATOM 4300 O O . PHE A 1 550 ? 22.953 -3.35 24.297 1 53.12 550 PHE A O 1
ATOM 4307 N N . TRP A 1 551 ? 21.297 -1.868 23.906 1 60 551 TRP A N 1
ATOM 4308 C CA . TRP A 1 551 ? 21.984 -1.533 22.672 1 60 551 TRP A CA 1
ATOM 4309 C C . TRP A 1 551 ? 22.844 -0.289 22.828 1 60 551 TRP A C 1
ATOM 4311 O O . TRP A 1 551 ? 22.328 0.813 23.031 1 60 551 TRP A O 1
ATOM 4321 N N . TRP A 1 552 ? 24.078 -0.456 22.953 1 58.34 552 TRP A N 1
ATOM 4322 C CA . TRP A 1 552 ? 25.078 0.602 23.141 1 58.34 552 TRP A CA 1
ATOM 4323 C C . TRP A 1 552 ? 24.891 1.707 22.109 1 58.34 552 TRP A C 1
ATOM 4325 O O . TRP A 1 552 ? 25.219 2.869 22.375 1 58.34 552 TRP A O 1
ATOM 4335 N N . CYS A 1 553 ? 24.359 1.333 21.016 1 59.75 553 CYS A N 1
ATOM 4336 C CA . CYS A 1 553 ? 24.281 2.275 19.906 1 59.75 553 CYS A CA 1
ATOM 4337 C C . CYS A 1 553 ? 23.078 3.207 20.062 1 59.75 553 CYS A C 1
ATOM 4339 O O . CYS A 1 553 ? 22.938 4.172 19.312 1 59.75 553 CYS A O 1
ATOM 4341 N N . LEU A 1 554 ? 22.297 2.992 21.016 1 61.94 554 LEU A N 1
ATOM 4342 C CA . LEU A 1 554 ? 21.078 3.785 21.141 1 61.94 554 LEU A CA 1
ATOM 4343 C C . LEU A 1 554 ? 21.312 5.016 22.016 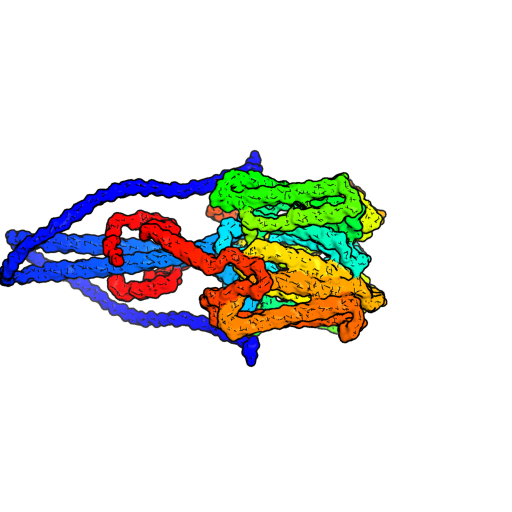1 61.94 554 LEU A C 1
ATOM 4345 O O . LEU A 1 554 ? 20.484 5.348 22.859 1 61.94 554 LEU A O 1
ATOM 4349 N N . THR A 1 555 ? 22.422 5.555 22.016 1 62.66 555 THR A N 1
ATOM 4350 C CA . THR A 1 555 ? 22.641 6.824 22.703 1 62.66 555 THR A CA 1
ATOM 4351 C C . THR A 1 555 ? 22.422 8 21.75 1 62.66 555 THR A C 1
ATOM 4353 O O . THR A 1 555 ? 23.078 8.102 20.719 1 62.66 555 THR A O 1
ATOM 4356 N N . PRO A 1 556 ? 21.281 8.688 22.062 1 59.34 556 PRO A N 1
ATOM 4357 C CA . PRO A 1 556 ? 21.062 9.812 21.156 1 59.34 556 PRO A CA 1
ATOM 4358 C C . PRO A 1 556 ? 22.281 10.719 21.031 1 59.34 556 PRO A C 1
ATOM 4360 O O . PRO A 1 556 ? 23.031 10.867 21.984 1 59.34 556 PRO A O 1
ATOM 4363 N N . GLU A 1 557 ? 22.75 10.906 19.859 1 56.81 557 GLU A N 1
ATOM 4364 C CA . GLU A 1 557 ? 23.922 11.758 19.641 1 56.81 557 GLU A CA 1
ATOM 4365 C C . GLU A 1 557 ? 23.766 13.094 20.359 1 56.81 557 GLU A C 1
ATOM 4367 O O . GLU A 1 557 ? 24.766 13.695 20.781 1 56.81 557 GLU A O 1
ATOM 4372 N N . VAL A 1 558 ? 22.547 13.711 20.328 1 50.41 558 VAL A N 1
ATOM 4373 C CA . VAL A 1 558 ? 22.375 14.992 21 1 50.41 558 VAL A CA 1
ATOM 4374 C C . VAL A 1 558 ? 21.719 14.789 22.359 1 50.41 558 VAL A C 1
ATOM 4376 O O . VAL A 1 558 ? 20.719 14.07 22.469 1 50.41 558 VAL A O 1
ATOM 4379 N N . ASP A 1 559 ? 22.422 15.008 23.391 1 47.22 559 ASP A N 1
ATOM 4380 C CA . ASP A 1 559 ? 21.922 14.93 24.766 1 47.22 559 ASP A CA 1
ATOM 4381 C C . ASP A 1 559 ? 20.516 15.5 24.875 1 47.22 559 ASP A C 1
ATOM 4383 O O . ASP A 1 559 ? 20.281 16.656 24.5 1 47.22 559 ASP A O 1
ATOM 4387 N N . PRO A 1 560 ? 19.641 14.68 25.031 1 44.22 560 PRO A N 1
ATOM 4388 C CA . PRO A 1 560 ? 18.266 15.18 25.078 1 44.22 560 PRO A CA 1
ATOM 4389 C C . PRO A 1 560 ? 18.125 16.453 25.922 1 44.22 560 PRO A C 1
ATOM 4391 O O . PRO A 1 560 ? 17.297 17.297 25.609 1 44.22 560 PRO A O 1
ATOM 4394 N N . GLU A 1 561 ? 18.859 16.562 26.984 1 44.56 561 GLU A N 1
ATOM 4395 C CA . GLU A 1 561 ? 18.859 17.781 27.781 1 44.56 561 GLU A CA 1
ATOM 4396 C C . GLU A 1 561 ? 19.359 18.969 26.969 1 44.56 561 GLU A C 1
ATOM 4398 O O . GLU A 1 561 ? 18.828 20.078 27.078 1 44.56 561 GLU A O 1
ATOM 4403 N N . GLU A 1 562 ? 20.25 18.703 26.203 1 48.41 562 GLU A N 1
ATOM 4404 C CA . GLU A 1 562 ? 20.797 19.797 25.406 1 48.41 562 GLU A CA 1
ATOM 4405 C C . GLU A 1 562 ? 19.828 20.203 24.297 1 48.41 562 GLU A C 1
ATOM 4407 O O . GLU A 1 562 ? 19.703 21.375 23.969 1 48.41 562 GLU A O 1
ATOM 4412 N N . MET A 1 563 ? 19.219 19.266 23.828 1 44.78 563 MET A N 1
ATOM 4413 C CA . MET A 1 563 ? 18.188 19.562 22.828 1 44.78 563 MET A CA 1
ATOM 4414 C C . MET A 1 563 ? 17.047 20.344 23.438 1 44.78 563 MET A C 1
ATOM 4416 O O . MET A 1 563 ? 16.531 21.281 22.828 1 44.78 563 MET A O 1
ATOM 4420 N N . LEU A 1 564 ? 16.625 19.938 24.547 1 44.91 564 LEU A N 1
ATOM 4421 C CA . LEU A 1 564 ? 15.609 20.688 25.281 1 44.91 564 LEU A CA 1
ATOM 4422 C C . LEU A 1 564 ? 16.125 22.062 25.672 1 44.91 564 LEU A C 1
ATOM 4424 O O . LEU A 1 564 ? 15.391 23.047 25.609 1 44.91 564 LEU A O 1
ATOM 4428 N N . VAL A 1 565 ? 17.375 22.141 26.078 1 46.59 565 VAL A N 1
ATOM 4429 C CA . VAL A 1 565 ? 17.984 23.422 26.406 1 46.59 565 VAL A CA 1
ATOM 4430 C C . VAL A 1 565 ? 18.156 24.25 25.141 1 46.59 565 VAL A C 1
ATOM 4432 O O . VAL A 1 565 ? 17.875 25.453 25.141 1 46.59 565 VAL A O 1
ATOM 4435 N N . GLU A 1 566 ? 18.516 23.641 24.141 1 45.62 566 GLU A N 1
ATOM 4436 C CA . GLU A 1 566 ? 18.672 24.375 22.891 1 45.62 566 GLU A CA 1
ATOM 4437 C C . GLU A 1 566 ? 17.312 24.781 22.312 1 45.62 566 GLU A C 1
ATOM 4439 O O . GLU A 1 566 ? 17.141 25.891 21.812 1 45.62 566 GLU A O 1
ATOM 4444 N N . GLU A 1 567 ? 16.469 23.859 22.375 1 43.56 567 GLU A N 1
ATOM 4445 C CA . GLU A 1 567 ? 15.094 24.25 22.031 1 43.56 567 GLU A CA 1
ATOM 4446 C C . GLU A 1 567 ? 14.57 25.328 22.969 1 43.56 567 GLU A C 1
ATOM 4448 O O . GLU A 1 567 ? 13.914 26.281 22.531 1 43.56 567 GLU A O 1
ATOM 4453 N N . ALA A 1 568 ? 14.844 25.141 24.203 1 43.22 568 ALA A N 1
ATOM 4454 C CA . ALA A 1 568 ? 14.531 26.172 25.188 1 43.22 568 ALA A CA 1
ATOM 4455 C C . ALA A 1 568 ? 15.359 27.422 24.953 1 43.22 568 ALA A C 1
ATOM 4457 O O . ALA A 1 568 ? 14.852 28.547 25.031 1 43.22 568 ALA A O 1
ATOM 4458 N N . GLN A 1 569 ? 16.609 27.266 24.641 1 46.44 569 GLN A N 1
ATOM 4459 C CA . GLN A 1 569 ? 17.453 28.406 24.328 1 46.44 569 GLN A CA 1
ATOM 4460 C C . GLN A 1 569 ? 17.094 29 22.969 1 46.44 569 GLN A C 1
ATOM 4462 O O . GLN A 1 569 ? 17.062 30.219 22.812 1 46.44 569 GLN A O 1
ATOM 4467 N N . ALA A 1 570 ? 16.953 28.172 22.016 1 42.25 570 ALA A N 1
ATOM 4468 C CA . ALA A 1 570 ? 16.469 28.641 20.719 1 42.25 570 ALA A CA 1
ATOM 4469 C C . ALA A 1 570 ? 15.094 29.281 20.859 1 42.25 570 ALA A C 1
ATOM 4471 O O . ALA A 1 570 ? 14.828 30.328 20.25 1 42.25 570 ALA A O 1
ATOM 4472 N N . ALA A 1 571 ? 14.281 28.625 21.562 1 39.03 571 ALA A N 1
ATOM 4473 C CA . ALA A 1 571 ? 13.016 29.25 21.953 1 39.03 571 ALA A CA 1
ATOM 4474 C C . ALA A 1 571 ? 13.266 30.484 22.797 1 39.03 571 ALA A C 1
ATOM 4476 O O . ALA A 1 571 ? 12.602 31.516 22.625 1 39.03 571 ALA A O 1
ATOM 4477 N N . GLN A 1 572 ? 14.219 30.328 23.656 1 40.81 572 GLN A N 1
ATOM 4478 C CA . GLN A 1 572 ? 14.625 31.5 24.438 1 40.81 572 GLN A CA 1
ATOM 4479 C C . GLN A 1 572 ? 15.375 32.5 23.578 1 40.81 572 GLN A C 1
ATOM 4481 O O . GLN A 1 572 ? 15.211 33.719 23.734 1 40.81 572 GLN A O 1
ATOM 4486 N N . THR A 1 573 ? 16.375 32.031 22.812 1 42 573 THR A N 1
ATOM 4487 C CA . THR A 1 573 ? 17.047 32.938 21.891 1 42 573 THR A CA 1
ATOM 4488 C C . THR A 1 573 ? 16.047 33.5 20.875 1 42 573 THR A C 1
ATOM 4490 O O . THR A 1 573 ? 16.141 34.688 20.5 1 42 573 THR A O 1
ATOM 4493 N N . LEU A 1 574 ? 15.305 32.562 20.328 1 36.69 574 LEU A N 1
ATOM 4494 C CA . LEU A 1 574 ? 14.188 33.094 19.547 1 36.69 574 LEU A CA 1
ATOM 4495 C C . LEU A 1 574 ? 13.305 33.969 20.422 1 36.69 574 LEU A C 1
ATOM 4497 O O . LEU A 1 574 ? 12.773 35 19.953 1 36.69 574 LEU A O 1
ATOM 4501 N N . SER A 1 575 ? 13.156 33.5 21.688 1 33.81 575 SER A N 1
ATOM 4502 C CA . SER A 1 575 ? 12.5 34.375 22.641 1 33.81 575 SER A CA 1
ATOM 4503 C C . SER A 1 575 ? 13.406 35.562 23.047 1 33.81 575 SER A C 1
ATOM 4505 O O . SER A 1 575 ? 12.938 36.656 23.281 1 33.81 575 SER A O 1
ATOM 4507 N N . ARG A 1 576 ? 14.664 35.312 23.328 1 39.25 576 ARG A N 1
ATOM 4508 C CA . ARG A 1 576 ? 15.555 36.375 23.766 1 39.25 576 ARG A CA 1
ATOM 4509 C C . ARG A 1 576 ? 15.906 37.281 22.594 1 39.25 576 ARG A C 1
ATOM 4511 O O . ARG A 1 576 ? 16.562 38.312 22.781 1 39.25 576 ARG A O 1
ATOM 4518 N N . ARG A 1 577 ? 16.047 36.781 21.375 1 38.62 577 ARG A N 1
ATOM 4519 C CA . ARG A 1 577 ? 16.203 37.906 20.453 1 38.62 577 ARG A CA 1
ATOM 4520 C C . ARG A 1 577 ? 15.031 38.875 20.562 1 38.62 577 ARG A C 1
ATOM 4522 O O . ARG A 1 577 ? 14 38.719 19.906 1 38.62 577 ARG A O 1
ATOM 4529 N N . HIS A 1 578 ? 14.734 39.219 21.656 1 30.56 578 HIS A N 1
ATOM 4530 C CA . HIS A 1 578 ? 14.008 40.438 22 1 30.56 578 HIS A CA 1
ATOM 4531 C C . HIS A 1 578 ? 14.602 41.625 21.297 1 30.56 578 HIS A C 1
ATOM 4533 O O . HIS A 1 578 ? 15.516 42.281 21.812 1 30.56 578 HIS A O 1
ATOM 4539 N N . PRO A 1 579 ? 14.969 41.656 19.938 1 33.22 579 PRO A N 1
ATOM 4540 C CA . PRO A 1 579 ? 15.359 43.031 19.641 1 33.22 579 PRO A CA 1
ATOM 4541 C C . PRO A 1 579 ? 14.461 44.062 20.312 1 33.22 579 PRO A C 1
ATOM 4543 O O . PRO A 1 579 ? 13.375 43.719 20.797 1 33.22 579 PRO A O 1
ATOM 4546 N N . SER A 1 580 ? 14.789 45.375 20.281 1 33.06 580 SER A N 1
ATOM 4547 C CA . SER A 1 580 ? 13.953 46.469 20.734 1 33.06 580 SER A CA 1
ATOM 4548 C C . SER A 1 580 ? 12.484 46.219 20.422 1 33.06 580 SER A C 1
ATOM 4550 O O . SER A 1 580 ? 12.164 45.5 19.484 1 33.06 580 SER A O 1
ATOM 4552 N N . SER A 1 581 ? 11.469 46.562 21.406 1 35.47 581 SER A N 1
ATOM 4553 C CA . SER A 1 581 ? 10.016 46.438 21.453 1 35.47 581 SER A CA 1
ATOM 4554 C C . SER A 1 581 ? 9.406 46.594 20.062 1 35.47 581 SER A C 1
ATOM 4556 O O . SER A 1 581 ? 8.445 45.906 19.719 1 35.47 581 SER A O 1
ATOM 4558 N N . GLY A 1 582 ? 9.781 47.625 19.359 1 38 582 GLY A N 1
ATOM 4559 C CA . GLY A 1 582 ? 9.25 48 18.062 1 38 582 GLY A CA 1
ATOM 4560 C C . GLY A 1 582 ? 9.562 47 16.969 1 38 582 GLY A C 1
ATOM 4561 O O . GLY A 1 582 ? 8.758 46.781 16.062 1 38 582 GLY A O 1
ATOM 4562 N N . ALA A 1 583 ? 10.758 46.438 16.922 1 42.56 583 ALA A N 1
ATOM 4563 C CA . ALA A 1 583 ? 11.234 45.531 15.883 1 42.56 583 ALA A CA 1
ATOM 4564 C C . ALA A 1 583 ? 10.586 44.156 16.016 1 42.56 583 ALA A C 1
ATOM 4566 O O . ALA A 1 583 ? 10.359 43.469 15.008 1 42.56 583 ALA A O 1
ATOM 4567 N N . ARG A 1 584 ? 10.242 43.875 17.156 1 45.12 584 ARG A N 1
ATOM 4568 C CA . ARG A 1 584 ? 9.648 42.562 17.453 1 45.12 584 ARG A CA 1
ATOM 4569 C C . ARG A 1 584 ? 8.242 42.469 16.859 1 45.12 584 ARG A C 1
ATOM 4571 O O . ARG A 1 584 ? 7.859 41.406 16.344 1 45.12 584 ARG A O 1
ATOM 4578 N N . LEU A 1 585 ? 7.605 43.531 17.016 1 43 585 LEU A N 1
ATOM 4579 C CA . LEU A 1 585 ? 6.23 43.5 16.531 1 43 585 LEU A CA 1
ATOM 4580 C C . LEU A 1 585 ? 6.184 43.312 15.023 1 43 585 LEU A C 1
ATOM 4582 O O . LEU A 1 585 ? 5.289 42.656 14.5 1 43 585 LEU A O 1
ATOM 4586 N N . SER A 1 586 ? 7.242 43.906 14.297 1 43.56 586 SER A N 1
ATOM 4587 C CA . SER A 1 586 ? 7.289 43.781 12.844 1 43.56 586 SER A CA 1
ATOM 4588 C C . SER A 1 586 ? 7.582 42.344 12.422 1 43.56 586 SER A C 1
ATOM 4590 O O . SER A 1 586 ? 7.16 41.906 11.344 1 43.56 586 SER A O 1
ATOM 4592 N N . GLU A 1 587 ? 8.32 41.719 13.133 1 45.59 587 GLU A N 1
ATOM 4593 C CA . GLU A 1 587 ? 8.703 40.344 12.773 1 45.59 587 GLU A CA 1
ATOM 4594 C C . GLU A 1 587 ? 7.547 39.375 12.961 1 45.59 587 GLU A C 1
ATOM 4596 O O . GLU A 1 587 ? 7.461 38.375 12.273 1 45.59 587 GLU A O 1
ATOM 4601 N N . PHE A 1 588 ? 6.68 39.75 13.898 1 43.59 588 PHE A N 1
ATOM 4602 C CA . PHE A 1 588 ? 5.641 38.812 14.297 1 43.59 588 PHE A CA 1
ATOM 4603 C C . PHE A 1 588 ? 4.469 38.844 13.328 1 43.59 588 PHE A C 1
ATOM 4605 O O . PHE A 1 588 ? 3.84 37.844 13.055 1 43.59 588 PHE A O 1
ATOM 4612 N N . SER A 1 589 ? 3.9 40.125 12.977 1 40.34 589 SER A N 1
ATOM 4613 C CA . SER A 1 589 ? 2.848 40.344 11.984 1 40.34 589 SER A CA 1
ATOM 4614 C C . SER A 1 589 ? 3.223 41.438 11.008 1 40.34 589 SER A C 1
ATOM 4616 O O . SER A 1 589 ? 3.541 42.562 11.414 1 40.34 589 SER A O 1
ATOM 4618 N N . PRO A 1 590 ? 3.6 41 9.773 1 43.19 590 PRO A N 1
ATOM 4619 C CA . PRO A 1 590 ? 3.814 42.125 8.852 1 43.19 590 PRO A CA 1
ATOM 4620 C C . PRO A 1 590 ? 2.797 43.25 9.039 1 43.19 590 PRO A C 1
ATOM 4622 O O . PRO A 1 590 ? 3.117 44.438 8.812 1 43.19 590 PRO A O 1
ATOM 4625 N N . LEU A 1 591 ? 1.623 42.906 9.352 1 38.38 591 LEU A N 1
ATOM 4626 C CA . LEU A 1 591 ? 0.613 43.969 9.539 1 38.38 591 LEU A CA 1
ATOM 4627 C C . LEU A 1 591 ? 0.958 44.844 10.734 1 38.38 591 LEU A C 1
ATOM 4629 O O . LEU A 1 591 ? 0.742 46.062 10.695 1 38.38 591 LEU A O 1
ATOM 4633 N N . LEU A 1 592 ? 1.425 44.188 11.688 1 42.22 592 LEU A N 1
ATOM 4634 C CA . LEU A 1 592 ? 1.83 45 12.836 1 42.22 592 LEU A CA 1
ATOM 4635 C C . LEU A 1 592 ? 3.133 45.75 12.555 1 42.22 592 LEU A C 1
ATOM 4637 O O . LEU A 1 592 ? 3.361 46.812 13.086 1 42.22 592 LEU A O 1
ATOM 4641 N N . GLY A 1 593 ? 3.963 45.156 11.742 1 36.91 593 GLY A N 1
ATOM 4642 C CA . GLY A 1 593 ? 5.148 45.875 11.344 1 36.91 593 GLY A CA 1
ATOM 4643 C C . GLY A 1 593 ? 4.832 47.219 10.727 1 36.91 593 GLY A C 1
ATOM 4644 O O . GLY A 1 593 ? 5.449 48.25 11.07 1 36.91 593 GLY A O 1
ATOM 4645 N N . GLU A 1 594 ? 3.885 47.156 9.742 1 39.09 594 GLU A N 1
ATOM 4646 C CA . GLU A 1 594 ? 3.512 48.438 9.125 1 39.09 594 GLU A CA 1
ATOM 4647 C C . GLU A 1 594 ? 2.812 49.344 10.125 1 39.09 594 GLU A C 1
ATOM 4649 O O . GLU A 1 594 ? 3.066 50.531 10.156 1 39.09 594 GLU A O 1
ATOM 4654 N N . SER A 1 595 ? 1.916 48.75 10.82 1 36.16 595 SER A N 1
ATOM 4655 C CA . SER A 1 595 ? 1.194 49.594 11.766 1 36.16 595 SER A CA 1
ATOM 4656 C C . SER A 1 595 ? 2.092 50 12.922 1 36.16 595 SER A C 1
ATOM 4658 O O . SER A 1 595 ? 2.027 51.156 13.375 1 36.16 595 SER A O 1
ATOM 4660 N N . VAL A 1 596 ? 2.836 49.062 13.336 1 38.06 596 VAL A N 1
ATOM 4661 C CA . VAL A 1 596 ? 3.736 49.406 14.422 1 38.06 596 VAL A CA 1
ATOM 4662 C C . VAL A 1 596 ? 4.938 50.188 13.867 1 38.06 596 VAL A C 1
ATOM 4664 O O . VAL A 1 596 ? 5.496 51.031 14.547 1 38.06 596 VAL A O 1
ATOM 4667 N N . ALA A 1 597 ? 5.371 49.844 12.727 1 35.59 597 ALA A N 1
ATOM 4668 C CA . ALA A 1 597 ? 6.383 50.719 12.164 1 35.59 597 ALA A CA 1
ATOM 4669 C C . ALA A 1 597 ? 5.902 52.188 12.156 1 35.59 597 ALA A C 1
ATOM 4671 O O . ALA A 1 597 ? 6.688 53.094 12.383 1 35.59 597 ALA A O 1
ATOM 4672 N N . ASN A 1 598 ? 4.641 52.344 11.758 1 32.56 598 ASN A N 1
ATOM 4673 C CA . ASN A 1 598 ? 4.094 53.688 11.93 1 32.56 598 ASN A CA 1
ATOM 4674 C C . ASN A 1 598 ? 3.857 54.031 13.406 1 32.56 598 ASN A C 1
ATOM 4676 O O . ASN A 1 598 ? 3.467 55.156 13.742 1 32.56 598 ASN A O 1
ATOM 4680 N N . MET A 1 599 ? 3.639 53.062 14.219 1 33.66 599 MET A N 1
ATOM 4681 C CA . MET A 1 599 ? 3.715 53.312 15.648 1 33.66 599 MET A CA 1
ATOM 4682 C C . MET A 1 599 ? 5.152 53.594 16.078 1 33.66 599 MET A C 1
ATOM 4684 O O . MET A 1 599 ? 5.5 53.469 17.25 1 33.66 599 MET A O 1
ATOM 4688 N N . LYS A 1 600 ? 6.07 53.562 15.227 1 35.16 600 LYS A N 1
ATOM 4689 C CA . LYS A 1 600 ? 7.348 54.156 15.602 1 35.16 600 LYS A CA 1
ATOM 4690 C C . LYS A 1 600 ? 7.176 55.156 16.75 1 35.16 600 LYS A C 1
ATOM 4692 O O . LYS A 1 600 ? 6.094 55.719 16.938 1 35.16 600 LYS A O 1
ATOM 4697 N N . LEU A 1 601 ? 8.375 55.406 17.391 1 30.86 601 LEU A N 1
ATOM 4698 C CA . LEU A 1 601 ? 8.992 56.125 18.484 1 30.86 601 LEU A CA 1
ATOM 4699 C C . LEU A 1 601 ? 8.453 57.562 18.547 1 30.86 601 LEU A C 1
ATOM 4701 O O . LEU A 1 601 ? 8.922 58.375 19.359 1 30.86 601 LEU A O 1
ATOM 4705 N N . SER A 1 602 ? 7.914 58.031 17.484 1 30.88 602 SER A N 1
ATOM 4706 C CA . SER A 1 602 ? 7.727 59.438 17.828 1 30.88 602 SER A CA 1
ATOM 4707 C C . SER A 1 602 ? 6.992 59.594 19.156 1 30.88 602 SER A C 1
ATOM 4709 O O . SER A 1 602 ? 7.457 60.281 20.062 1 30.88 602 SER A O 1
ATOM 4711 N N . THR A 1 603 ? 5.578 59.969 19.125 1 32.47 603 THR A N 1
ATOM 4712 C CA . THR A 1 603 ? 4.871 60.656 20.203 1 32.47 603 THR A CA 1
ATOM 4713 C C . THR A 1 603 ? 4.531 59.719 21.344 1 32.47 603 THR A C 1
ATOM 4715 O O . THR A 1 603 ? 3.969 60.125 22.359 1 32.47 603 THR A O 1
ATOM 4718 N N . VAL A 1 604 ? 4.309 58.438 21.109 1 33.94 604 VAL A N 1
ATOM 4719 C CA . VAL A 1 604 ? 4.035 57.75 22.375 1 33.94 604 VAL A CA 1
ATOM 4720 C C . VAL A 1 604 ? 5.336 57.562 23.141 1 33.94 604 VAL A C 1
ATOM 4722 O O . VAL A 1 604 ? 6.207 56.781 22.734 1 33.94 604 VAL A O 1
ATOM 4725 N N . ASP A 1 605 ? 6.008 58.594 23.688 1 31.64 605 ASP A N 1
ATOM 4726 C CA . ASP A 1 605 ? 6.996 58.594 24.75 1 31.64 605 ASP A CA 1
ATOM 4727 C C . ASP A 1 605 ? 6.73 57.5 25.766 1 31.64 605 ASP A C 1
ATOM 4729 O O . ASP A 1 605 ? 5.766 57.562 26.531 1 31.64 605 ASP A O 1
ATOM 4733 N N . LEU A 1 606 ? 6.926 56.25 25.281 1 33.03 606 LEU A N 1
ATOM 4734 C CA . LEU A 1 606 ? 6.953 55.281 26.359 1 33.03 606 LEU A CA 1
ATOM 4735 C C . LEU A 1 606 ? 7.941 55.688 27.438 1 33.03 606 LEU A C 1
ATOM 4737 O O . LEU A 1 606 ? 9.148 55.781 27.188 1 33.03 606 LEU A O 1
ATOM 4741 N N . GLY A 1 607 ? 7.953 56.844 28.031 1 30.36 607 GLY A N 1
ATOM 4742 C CA . GLY A 1 607 ? 8.828 57.188 29.141 1 30.36 607 GLY A CA 1
ATOM 4743 C C . GLY A 1 607 ? 9.625 56.031 29.672 1 30.36 607 GLY A C 1
ATOM 4744 O O . GLY A 1 607 ? 9.406 54.875 29.281 1 30.36 607 GLY A O 1
ATOM 4745 N N . SER A 1 608 ? 10.781 56.312 30.625 1 29.14 608 SER A N 1
ATOM 4746 C CA . SER A 1 608 ? 11.562 55.469 31.531 1 29.14 608 SER A CA 1
ATOM 4747 C C . SER A 1 608 ? 10.688 54.406 32.188 1 29.14 608 SER A C 1
ATOM 4749 O O . SER A 1 608 ? 10.047 54.656 33.188 1 29.14 608 SER A O 1
ATOM 4751 N N . LEU A 1 609 ? 9.703 53.844 31.547 1 26.16 609 LEU A N 1
ATOM 4752 C CA . LEU A 1 609 ? 9.281 52.688 32.312 1 26.16 609 LEU A CA 1
ATOM 4753 C C . LEU A 1 609 ? 10.484 51.812 32.688 1 26.16 609 LEU A C 1
ATOM 4755 O O . LEU A 1 609 ? 10.977 51.031 31.859 1 26.16 609 LEU A O 1
ATOM 4759 N N . GLN A 1 610 ? 11.68 52.375 33.156 1 23.83 610 GLN A N 1
ATOM 4760 C CA . GLN A 1 610 ? 12.656 51.75 34.062 1 23.83 610 GLN A CA 1
ATOM 4761 C C . GLN A 1 610 ? 12 50.719 34.969 1 23.83 610 GLN A C 1
ATOM 4763 O O . GLN A 1 610 ? 11.047 51 35.656 1 23.83 610 GLN A O 1
ATOM 4768 N N . TYR A 1 611 ? 12.203 49.375 34.688 1 23.11 611 TYR A N 1
ATOM 4769 C CA . TYR A 1 611 ? 12.359 48.469 35.812 1 23.11 611 TYR A CA 1
ATOM 4770 C C . TYR A 1 611 ? 13.508 48.906 36.719 1 23.11 611 TYR A C 1
ATOM 4772 O O . TYR A 1 611 ? 14.547 49.375 36.2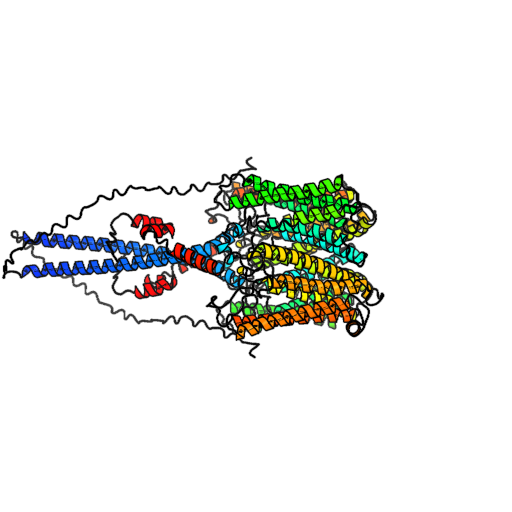19 1 23.11 611 TYR A O 1
ATOM 4780 N N . MET B 1 1 ? -11 -5.355 38.594 1 20.11 1 MET B N 1
ATOM 4781 C CA . MET B 1 1 ? -9.969 -4.859 37.688 1 20.11 1 MET B CA 1
ATOM 4782 C C . MET B 1 1 ? -10.602 -4.227 36.438 1 20.11 1 MET B C 1
ATOM 4784 O O . MET B 1 1 ? -11.383 -4.867 35.75 1 20.11 1 MET B O 1
ATOM 4788 N N . ASN B 1 2 ? -10.742 -2.852 36.344 1 24.91 2 ASN B N 1
ATOM 4789 C CA . ASN B 1 2 ? -11.711 -2.09 35.562 1 24.91 2 ASN B CA 1
ATOM 4790 C C . ASN B 1 2 ? -11.375 -2.117 34.062 1 24.91 2 ASN B C 1
ATOM 4792 O O . ASN B 1 2 ? -10.578 -1.305 33.594 1 24.91 2 ASN B O 1
ATOM 4796 N N . ILE B 1 3 ? -11.289 -3.23 33.438 1 33.72 3 ILE B N 1
ATOM 4797 C CA . ILE B 1 3 ? -11.039 -3.57 32.031 1 33.72 3 ILE B CA 1
ATOM 4798 C C . ILE B 1 3 ? -11.867 -2.658 31.141 1 33.72 3 ILE B C 1
ATOM 4800 O O . ILE B 1 3 ? -11.391 -2.221 30.094 1 33.72 3 ILE B O 1
ATOM 4804 N N . PHE B 1 4 ? -13.172 -2.746 31.344 1 33.06 4 PHE B N 1
ATOM 4805 C CA . PHE B 1 4 ? -14.156 -2.059 30.516 1 33.06 4 PHE B CA 1
ATOM 4806 C C . PHE B 1 4 ? -14.352 -0.623 31 1 33.06 4 PHE B C 1
ATOM 4808 O O . PHE B 1 4 ? -15.227 -0.35 31.812 1 33.06 4 PHE B O 1
ATOM 4815 N N . ARG B 1 5 ? -13.375 0.165 31.391 1 30.84 5 ARG B N 1
ATOM 4816 C CA . ARG B 1 5 ? -13.773 1.469 31.906 1 30.84 5 ARG B CA 1
ATOM 4817 C C . ARG B 1 5 ? -14.43 2.311 30.812 1 30.84 5 ARG B C 1
ATOM 4819 O O . ARG B 1 5 ? -13.875 2.482 29.734 1 30.84 5 ARG B O 1
ATOM 4826 N N . LYS B 1 6 ? -15.711 2.416 30.875 1 31.69 6 LYS B N 1
ATOM 4827 C CA . LYS B 1 6 ? -16.375 3.492 30.141 1 31.69 6 LYS B CA 1
ATOM 4828 C C . LYS B 1 6 ? -15.656 4.824 30.359 1 31.69 6 LYS B C 1
ATOM 4830 O O . LYS B 1 6 ? -15.484 5.27 31.484 1 31.69 6 LYS B O 1
ATOM 4835 N N . THR B 1 7 ? -14.688 5.031 29.672 1 29.95 7 THR B N 1
ATOM 4836 C CA . THR B 1 7 ? -14.125 6.363 29.859 1 29.95 7 THR B CA 1
ATOM 4837 C C . THR B 1 7 ? -15.234 7.391 30.078 1 29.95 7 THR B C 1
ATOM 4839 O O . THR B 1 7 ? -16.188 7.465 29.297 1 29.95 7 THR B O 1
ATOM 4842 N N . PRO B 1 8 ? -15.57 7.715 31.328 1 26.34 8 PRO B N 1
ATOM 4843 C CA . PRO B 1 8 ? -16.609 8.734 31.484 1 26.34 8 PRO B CA 1
ATOM 4844 C C . PRO B 1 8 ? -16.469 9.891 30.5 1 26.34 8 PRO B C 1
ATOM 4846 O O . PRO B 1 8 ? -15.336 10.266 30.156 1 26.34 8 PRO B O 1
ATOM 4849 N N . SER B 1 9 ? -17.328 9.906 29.547 1 26.47 9 SER B N 1
ATOM 4850 C CA . SER B 1 9 ? -17.406 11.086 28.688 1 26.47 9 SER B CA 1
ATOM 4851 C C . SER B 1 9 ? -17.188 12.367 29.484 1 26.47 9 SER B C 1
ATOM 4853 O O . SER B 1 9 ? -17.891 12.641 30.453 1 26.47 9 SER B O 1
ATOM 4855 N N . LYS B 1 10 ? -15.914 12.703 29.828 1 31.83 10 LYS B N 1
ATOM 4856 C CA . LYS B 1 10 ? -15.75 14.055 30.375 1 31.83 10 LYS B CA 1
ATOM 4857 C C . LYS B 1 10 ? -16.703 15.039 29.688 1 31.83 10 LYS B C 1
ATOM 4859 O O . LYS B 1 10 ? -16.547 15.328 28.5 1 31.83 10 LYS B O 1
ATOM 4864 N N . LYS B 1 11 ? -17.953 15.023 30.031 1 32.19 11 LYS B N 1
ATOM 4865 C CA . LYS B 1 11 ? -18.844 16.125 29.703 1 32.19 11 LYS B CA 1
ATOM 4866 C C . LYS B 1 11 ? -18.141 17.469 29.859 1 32.19 11 LYS B C 1
ATOM 4868 O O . LYS B 1 11 ? -17.719 17.828 30.953 1 32.19 11 LYS B O 1
ATOM 4873 N N . ALA B 1 12 ? -17.359 17.797 28.922 1 28.81 12 ALA B N 1
ATOM 4874 C CA . ALA B 1 12 ? -16.969 19.203 28.984 1 28.81 12 ALA B CA 1
ATOM 4875 C C . ALA B 1 12 ? -18.125 20.078 29.422 1 28.81 12 ALA B C 1
ATOM 4877 O O . ALA B 1 12 ? -19.203 20.031 28.828 1 28.81 12 ALA B O 1
ATOM 4878 N N . ALA B 1 13 ? -18.297 20.188 30.703 1 26.44 13 ALA B N 1
ATOM 4879 C CA . ALA B 1 13 ? -19.312 21.094 31.25 1 26.44 13 ALA B CA 1
ATOM 4880 C C . ALA B 1 13 ? -19.5 22.312 30.375 1 26.44 13 ALA B C 1
ATOM 4882 O O . ALA B 1 13 ? -18.531 22.875 29.859 1 26.44 13 ALA B O 1
ATOM 4883 N N . PRO B 1 14 ? -20.625 22.312 29.672 1 26.98 14 PRO B N 1
ATOM 4884 C CA . PRO B 1 14 ? -20.797 23.516 28.844 1 26.98 14 PRO B CA 1
ATOM 4885 C C . PRO B 1 14 ? -20.297 24.781 29.547 1 26.98 14 PRO B C 1
ATOM 4887 O O . PRO B 1 14 ? -20.312 24.859 30.781 1 26.98 14 PRO B O 1
ATOM 4890 N N . PRO B 1 15 ? -19.188 25.359 29.125 1 25.33 15 PRO B N 1
ATOM 4891 C CA . PRO B 1 15 ? -18.859 26.547 29.906 1 25.33 15 PRO B CA 1
ATOM 4892 C C . PRO B 1 15 ? -20.078 27.344 30.328 1 25.33 15 PRO B C 1
ATOM 4894 O O . PRO B 1 15 ? -21.062 27.438 29.578 1 25.33 15 PRO B O 1
ATOM 4897 N N . ARG B 1 16 ? -20.547 27.172 31.562 1 24.53 16 ARG B N 1
ATOM 4898 C CA . ARG B 1 16 ? -21.656 27.953 32.094 1 24.53 16 ARG B CA 1
ATOM 4899 C C . ARG B 1 16 ? -21.625 29.375 31.578 1 24.53 16 ARG B C 1
ATOM 4901 O O . ARG B 1 16 ? -20.672 30.125 31.812 1 24.53 16 ARG B O 1
ATOM 4908 N N . VAL B 1 17 ? -22.094 29.484 30.391 1 25.39 17 VAL B N 1
ATOM 4909 C CA . VAL B 1 17 ? -22.406 30.844 29.969 1 25.39 17 VAL B CA 1
ATOM 4910 C C . VAL B 1 17 ? -23.219 31.547 31.047 1 25.39 17 VAL B C 1
ATOM 4912 O O . VAL B 1 17 ? -24.328 31.109 31.375 1 25.39 17 VAL B O 1
ATOM 4915 N N . VAL B 1 18 ? -22.609 31.766 32.219 1 22.39 18 VAL B N 1
ATOM 4916 C CA . VAL B 1 18 ? -23.344 32.594 33.156 1 22.39 18 VAL B CA 1
ATOM 4917 C C . VAL B 1 18 ? -24.078 33.688 32.406 1 22.39 18 VAL B C 1
ATOM 4919 O O . VAL B 1 18 ? -23.469 34.469 31.672 1 22.39 18 VAL B O 1
ATOM 4922 N N . ASP B 1 19 ? -25.312 33.375 32.031 1 22.91 19 ASP B N 1
ATOM 4923 C CA . ASP B 1 19 ? -26.297 34.312 31.5 1 22.91 19 ASP B CA 1
ATOM 4924 C C . ASP B 1 19 ? -26.312 35.594 32.344 1 22.91 19 ASP B C 1
ATOM 4926 O O . ASP B 1 19 ? -26.75 35.562 33.5 1 22.91 19 ASP B O 1
ATOM 4930 N N . PHE B 1 20 ? -25.203 36.25 32.438 1 21.33 20 PHE B N 1
ATOM 4931 C CA . PHE B 1 20 ? -25.312 37.531 33.156 1 21.33 20 PHE B CA 1
ATOM 4932 C C . PHE B 1 20 ? -26.453 38.375 32.594 1 21.33 20 PHE B C 1
ATOM 4934 O O . PHE B 1 20 ? -26.312 38.969 31.516 1 21.33 20 PHE B O 1
ATOM 4941 N N . GLU B 1 21 ? -27.656 37.812 32.531 1 21.66 21 GLU B N 1
ATOM 4942 C CA . GLU B 1 21 ? -28.828 38.625 32.219 1 21.66 21 GLU B CA 1
ATOM 4943 C C . GLU B 1 21 ? -28.844 39.906 33.062 1 21.66 21 GLU B C 1
ATOM 4945 O O . GLU B 1 21 ? -29.328 39.906 34.188 1 21.66 21 GLU B O 1
ATOM 4950 N N . GLU B 1 22 ? -27.641 40.406 33.5 1 20.89 22 GLU B N 1
ATOM 4951 C CA . GLU B 1 22 ? -27.938 41.594 34.281 1 20.89 22 GLU B CA 1
ATOM 4952 C C . GLU B 1 22 ? -28.844 42.562 33.531 1 20.89 22 GLU B C 1
ATOM 4954 O O . GLU B 1 22 ? -28.562 42.906 32.375 1 20.89 22 GLU B O 1
ATOM 4959 N N . SER B 1 23 ? -30.125 42.438 33.812 1 20.89 23 SER B N 1
ATOM 4960 C CA . SER B 1 23 ? -31.25 43.312 33.5 1 20.89 23 SER B CA 1
ATOM 4961 C C . SER B 1 23 ? -30.828 44.781 33.594 1 20.89 23 SER B C 1
ATOM 4963 O O . SER B 1 23 ? -30.516 45.281 34.688 1 20.89 23 SER B O 1
ATOM 4965 N N . VAL B 1 24 ? -29.969 45.219 32.656 1 21.64 24 VAL B N 1
ATOM 4966 C CA . VAL B 1 24 ? -29.594 46.625 32.531 1 21.64 24 VAL B CA 1
ATOM 4967 C C . VAL B 1 24 ? -30.859 47.469 32.531 1 21.64 24 VAL B C 1
ATOM 4969 O O . VAL B 1 24 ? -31.719 47.344 31.641 1 21.64 24 VAL B O 1
ATOM 4972 N N . HIS B 1 25 ? -31.531 47.594 33.719 1 20.67 25 HIS B N 1
ATOM 4973 C CA . HIS B 1 25 ? -32.594 48.594 33.875 1 20.67 25 HIS B CA 1
ATOM 4974 C C . HIS B 1 25 ? -32.219 49.938 33.25 1 20.67 25 HIS B C 1
ATOM 4976 O O . HIS B 1 25 ? -31.156 50.469 33.531 1 20.67 25 HIS B O 1
ATOM 4982 N N . SER B 1 26 ? -32.531 50.031 31.969 1 20.62 26 SER B N 1
ATOM 4983 C CA . SER B 1 26 ? -32.438 51.188 31.094 1 20.62 26 SER B CA 1
ATOM 4984 C C . SER B 1 26 ? -32.969 52.469 31.781 1 20.62 26 SER B C 1
ATOM 4986 O O . SER B 1 26 ? -34.188 52.594 32 1 20.62 26 SER B O 1
ATOM 4988 N N . SER B 1 27 ? -32.469 52.75 33.031 1 20.08 27 SER B N 1
ATOM 4989 C CA . SER B 1 27 ? -33 53.969 33.562 1 20.08 27 SER B CA 1
ATOM 4990 C C . SER B 1 27 ? -32.938 55.125 32.562 1 20.08 27 SER B C 1
ATOM 4992 O O . SER B 1 27 ? -31.922 55.312 31.891 1 20.08 27 SER B O 1
ATOM 4994 N N . SER B 1 28 ? -34.094 55.438 31.953 1 20.69 28 SER B N 1
ATOM 4995 C CA . SER B 1 28 ? -34.562 56.469 31.031 1 20.69 28 SER B CA 1
ATOM 4996 C C . SER B 1 28 ? -34.094 57.844 31.484 1 20.69 28 SER B C 1
ATOM 4998 O O . SER B 1 28 ? -34.562 58.375 32.469 1 20.69 28 SER B O 1
ATOM 5000 N N . LEU B 1 29 ? -32.719 58.031 31.547 1 20.83 29 LEU B N 1
ATOM 5001 C CA . LEU B 1 29 ? -32.281 59.344 31.953 1 20.83 29 LEU B CA 1
ATOM 5002 C C . LEU B 1 29 ? -32.844 60.406 31.031 1 20.83 29 LEU B C 1
ATOM 5004 O O . LEU B 1 29 ? -32.594 60.406 29.812 1 20.83 29 LEU B O 1
ATOM 5008 N N . SER B 1 30 ? -34.125 60.688 31.203 1 20.52 30 SER B N 1
ATOM 5009 C CA . SER B 1 30 ? -34.812 61.781 30.5 1 20.52 30 SER B CA 1
ATOM 5010 C C . SER B 1 30 ? -33.969 63.062 30.562 1 20.52 30 SER B C 1
ATOM 5012 O O . SER B 1 30 ? -33.562 63.5 31.641 1 20.52 30 SER B O 1
ATOM 5014 N N . GLU B 1 31 ? -33.188 63.281 29.484 1 21 31 GLU B N 1
ATOM 5015 C CA . GLU B 1 31 ? -32.312 64.375 29.141 1 21 31 GLU B CA 1
ATOM 5016 C C . GLU B 1 31 ? -33.031 65.75 29.25 1 21 31 GLU B C 1
ATOM 5018 O O . GLU B 1 31 ? -33.938 66 28.484 1 21 31 GLU B O 1
ATOM 5023 N N . ASN B 1 32 ? -33.5 66 30.5 1 19.95 32 ASN B N 1
ATOM 5024 C CA . ASN B 1 32 ? -34.156 67.312 30.594 1 19.95 32 ASN B CA 1
ATOM 5025 C C . ASN B 1 32 ? -33.219 68.438 30.062 1 19.95 32 ASN B C 1
ATOM 5027 O O . ASN B 1 32 ? -32.094 68.562 30.516 1 19.95 32 ASN B O 1
ATOM 5031 N N . ASN B 1 33 ? -33.344 68.625 28.781 1 20.64 33 ASN B N 1
ATOM 5032 C CA . ASN B 1 33 ? -32.688 69.625 27.922 1 20.64 33 ASN B CA 1
ATOM 5033 C C . ASN B 1 33 ? -32.844 71.062 28.5 1 20.64 33 ASN B C 1
ATOM 5035 O O . ASN B 1 33 ? -33.281 71.938 27.812 1 20.64 33 ASN B O 1
ATOM 5039 N N . SER B 1 34 ? -32.844 71.125 29.906 1 20.03 34 SER B N 1
ATOM 5040 C CA . SER B 1 34 ? -33.219 72.5 30.25 1 20.03 34 SER B CA 1
ATOM 5041 C C . SER B 1 34 ? -32.25 73.5 29.672 1 20.03 34 SER B C 1
ATOM 5043 O O . SER B 1 34 ? -31.031 73.312 29.672 1 20.03 34 SER B O 1
ATOM 5045 N N . ASN B 1 35 ? -32.719 74.312 28.703 1 21.06 35 ASN B N 1
ATOM 5046 C CA . ASN B 1 35 ? -32.219 75.375 27.875 1 21.06 35 ASN B CA 1
ATOM 5047 C C . ASN B 1 35 ? -31.641 76.5 28.719 1 21.06 35 ASN B C 1
ATOM 5049 O O . ASN B 1 35 ? -32.375 77.188 29.406 1 21.06 35 ASN B O 1
ATOM 5053 N N . PRO B 1 36 ? -30.703 76.188 29.719 1 20.41 36 PRO B N 1
ATOM 5054 C CA . PRO B 1 36 ? -30.484 77.375 30.594 1 20.41 36 PRO B CA 1
ATOM 5055 C C . PRO B 1 36 ? -29.891 78.562 29.859 1 20.41 36 PRO B C 1
ATOM 5057 O O . PRO B 1 36 ? -28.875 78.438 29.188 1 20.41 36 PRO B O 1
ATOM 5060 N N . ASN B 1 37 ? -30.641 79.438 29.25 1 21.11 37 ASN B N 1
ATOM 5061 C CA . ASN B 1 37 ? -30.266 80.625 28.516 1 21.11 37 ASN B CA 1
ATOM 5062 C C . ASN B 1 37 ? -29.438 81.562 29.375 1 21.11 37 ASN B C 1
ATOM 5064 O O . ASN B 1 37 ? -29.156 82.688 28.984 1 21.11 37 ASN B O 1
ATOM 5068 N N . SER B 1 38 ? -28.797 81.125 30.484 1 19.09 38 SER B N 1
ATOM 5069 C CA . SER B 1 38 ? -28.547 82.25 31.375 1 19.09 38 SER B CA 1
ATOM 5070 C C . SER B 1 38 ? -27.562 83.188 30.75 1 19.09 38 SER B C 1
ATOM 5072 O O . SER B 1 38 ? -26.609 82.812 30.062 1 19.09 38 SER B O 1
ATOM 5074 N N . ASN B 1 39 ? -27.938 84.5 30.578 1 21.7 39 ASN B N 1
ATOM 5075 C CA . ASN B 1 39 ? -27.516 85.812 30.062 1 21.7 39 ASN B CA 1
ATOM 5076 C C . ASN B 1 39 ? -26.281 86.312 30.766 1 21.7 39 ASN B C 1
ATOM 5078 O O . ASN B 1 39 ? -25.875 87.438 30.578 1 21.7 39 ASN B O 1
ATOM 5082 N N . GLY B 1 40 ? -25.422 85.438 31.375 1 19.55 40 GLY B N 1
ATOM 5083 C CA . GLY B 1 40 ? -24.625 86.125 32.375 1 19.55 40 GLY B CA 1
ATOM 5084 C C . GLY B 1 40 ? -23.75 87.188 31.781 1 19.55 40 GLY B C 1
ATOM 5085 O O . GLY B 1 40 ? -23.438 87.188 30.578 1 19.55 40 GLY B O 1
ATOM 5086 N N . ALA B 1 41 ? -23.719 88.375 32.531 1 25.16 41 ALA B N 1
ATOM 5087 C CA . ALA B 1 41 ? -23.203 89.75 32.562 1 25.16 41 ALA B CA 1
ATOM 5088 C C . ALA B 1 41 ? -21.672 89.75 32.531 1 25.16 41 ALA B C 1
ATOM 5090 O O . ALA B 1 41 ? -21.031 88.938 33.219 1 25.16 41 ALA B O 1
ATOM 5091 N N . THR B 1 42 ? -21.125 90.25 31.422 1 23.44 42 THR B N 1
ATOM 5092 C CA . THR B 1 42 ? -19.75 90.312 30.969 1 23.44 42 THR B CA 1
ATOM 5093 C C . THR B 1 42 ? -18.953 91.25 31.906 1 23.44 42 THR B C 1
ATOM 5095 O O . THR B 1 42 ? -19.172 92.438 31.969 1 23.44 42 THR B O 1
ATOM 5098 N N . ILE B 1 43 ? -18.906 90.875 33.281 1 22.84 43 ILE B N 1
ATOM 5099 C CA . ILE B 1 43 ? -18.188 91.875 34.094 1 22.84 43 ILE B CA 1
ATOM 5100 C C . ILE B 1 43 ? -16.734 91.938 33.656 1 22.84 43 ILE B C 1
ATOM 5102 O O . ILE B 1 43 ? -16.047 90.875 33.562 1 22.84 43 ILE B O 1
ATOM 5106 N N . ILE B 1 44 ? -16.375 93 33 1 22.69 44 ILE B N 1
ATOM 5107 C CA . ILE B 1 44 ? -15.141 93.375 32.312 1 22.69 44 ILE B CA 1
ATOM 5108 C C . ILE B 1 44 ? -14.031 93.562 33.344 1 22.69 44 ILE B C 1
ATOM 5110 O O . ILE B 1 44 ? -12.898 93.875 33 1 22.69 44 ILE B O 1
ATOM 5114 N N . THR B 1 45 ? -13.992 92.75 34.469 1 26.39 45 THR B N 1
ATOM 5115 C CA . THR B 1 45 ? -13.047 93.312 35.438 1 26.39 45 THR B CA 1
ATOM 5116 C C . THR B 1 45 ? -11.609 93.125 34.938 1 26.39 45 THR B C 1
ATOM 5118 O O . THR B 1 45 ? -11.219 92.062 34.5 1 26.39 45 THR B O 1
ATOM 5121 N N . GLY B 1 46 ? -10.906 94.188 34.562 1 23.12 46 GLY B N 1
ATOM 5122 C CA . GLY B 1 46 ? -9.688 94.5 33.812 1 23.12 46 GLY B CA 1
ATOM 5123 C C . GLY B 1 46 ? -8.445 93.875 34.469 1 23.12 46 GLY B C 1
ATOM 5124 O O . GLY B 1 46 ? -7.652 93.25 33.812 1 23.12 46 GLY B O 1
ATOM 5125 N N . ASN B 1 47 ? -8.008 94.438 35.531 1 27.58 47 ASN B N 1
ATOM 5126 C CA . ASN B 1 47 ? -6.605 94.875 35.469 1 27.58 47 ASN B CA 1
ATOM 5127 C C . ASN B 1 47 ? -5.68 93.688 35.875 1 27.58 47 ASN B C 1
ATOM 5129 O O . ASN B 1 47 ? -4.508 93.688 35.5 1 27.58 47 ASN B O 1
ATOM 5133 N N . GLY B 1 48 ? -5.938 93.125 37 1 31.33 48 GLY B N 1
ATOM 5134 C CA . GLY B 1 48 ? -4.816 92.688 37.812 1 31.33 48 GLY B CA 1
ATOM 5135 C C . GLY B 1 48 ? -4.262 91.312 37.375 1 31.33 48 GLY B C 1
ATOM 5136 O O . GLY B 1 48 ? -3.566 90.688 38.156 1 31.33 48 GLY B O 1
ATOM 5137 N N . ASN B 1 49 ? -4.391 90.875 36.188 1 32.97 49 ASN B N 1
ATOM 5138 C CA . ASN B 1 49 ? -4.512 89.5 35.781 1 32.97 49 ASN B CA 1
ATOM 5139 C C . ASN B 1 49 ? -3.145 88.812 35.656 1 32.97 49 ASN B C 1
ATOM 5141 O O . ASN B 1 49 ? -2.773 88.375 34.594 1 32.97 49 ASN B O 1
ATOM 5145 N N . ASN B 1 50 ? -2.141 89.375 36.312 1 36.84 50 ASN B N 1
ATOM 5146 C CA . ASN B 1 50 ? -0.848 88.875 35.875 1 36.84 50 ASN B CA 1
ATOM 5147 C C . ASN B 1 50 ? -0.62 87.438 36.375 1 36.84 50 ASN B C 1
ATOM 5149 O O . ASN B 1 50 ? 0.207 86.75 35.812 1 36.84 50 ASN B O 1
ATOM 5153 N N . SER B 1 51 ? -1.024 87.125 37.594 1 42.19 51 SER B N 1
ATOM 5154 C CA . SER B 1 51 ? -0.59 85.875 38.188 1 42.19 51 SER B CA 1
ATOM 5155 C C . SER B 1 51 ? -1.365 84.688 37.625 1 42.19 51 SER B C 1
ATOM 5157 O O . SER B 1 51 ? -1.068 83.562 37.938 1 42.19 51 SER B O 1
ATOM 5159 N N . THR B 1 52 ? -2.498 84.938 36.906 1 46.56 52 THR B N 1
ATOM 5160 C CA . THR B 1 52 ? -3.408 83.875 36.438 1 46.56 52 THR B CA 1
ATOM 5161 C C . THR B 1 52 ? -2.844 83.188 35.188 1 46.56 52 THR B C 1
ATOM 5163 O O . THR B 1 52 ? -3.428 82.25 34.688 1 46.56 52 THR B O 1
ATOM 5166 N N . LYS B 1 53 ? -1.7 83.688 34.656 1 56.56 53 LYS B N 1
ATOM 5167 C CA . LYS B 1 53 ? -1.214 83.188 33.406 1 56.56 53 LYS B CA 1
ATOM 5168 C C . LYS B 1 53 ? -0.429 81.875 33.594 1 56.56 53 LYS B C 1
ATOM 5170 O O . LYS B 1 53 ? -0.45 81 32.719 1 56.56 53 LYS B O 1
ATOM 5175 N N . SER B 1 54 ? 0.193 81.812 34.75 1 57.5 54 SER B N 1
ATOM 5176 C CA . SER B 1 54 ? 1.074 80.688 34.906 1 57.5 54 SER B CA 1
ATOM 5177 C C . SER B 1 54 ? 0.275 79.375 35.094 1 57.5 54 SER B C 1
ATOM 5179 O O . SER B 1 54 ? 0.603 78.375 34.531 1 57.5 54 SER B O 1
ATOM 5181 N N . SER B 1 55 ? -0.856 79.5 35.719 1 62.34 55 SER B N 1
ATOM 5182 C CA . SER B 1 55 ? -1.675 78.312 36.062 1 62.34 55 SER B CA 1
ATOM 5183 C C . SER B 1 55 ? -2.432 77.812 34.844 1 62.34 55 SER B C 1
ATOM 5185 O O . SER B 1 55 ? -2.596 76.625 34.656 1 62.34 55 SER B O 1
ATOM 5187 N N . SER B 1 56 ? -2.68 78.812 33.969 1 64.75 56 SER B N 1
ATOM 5188 C CA . SER B 1 56 ? -3.43 78.438 32.781 1 64.75 56 SER B CA 1
ATOM 5189 C C . SER B 1 56 ? -2.547 77.688 31.781 1 64.75 56 SER B C 1
ATOM 5191 O O . SER B 1 56 ? -3.016 76.812 31.062 1 64.75 56 SER B O 1
ATOM 5193 N N . LYS B 1 57 ? -1.292 77.938 31.75 1 70.62 57 LYS B N 1
ATOM 5194 C CA . LYS B 1 57 ? -0.35 77.312 30.844 1 70.62 57 LYS B CA 1
ATOM 5195 C C . LYS B 1 57 ? -0.063 75.875 31.297 1 70.62 57 LYS B C 1
ATOM 5197 O O . LYS B 1 57 ? 0.059 74.938 30.469 1 70.62 57 LYS B O 1
ATOM 5202 N N . ASP B 1 58 ? -0.097 75.75 32.594 1 72.31 58 ASP B N 1
ATOM 5203 C CA . ASP B 1 58 ? 0.163 74.438 33.156 1 72.31 58 ASP B CA 1
ATOM 5204 C C . ASP B 1 58 ? -1.009 73.5 32.875 1 72.31 58 ASP B C 1
ATOM 5206 O O . ASP B 1 58 ? -0.809 72.312 32.531 1 72.31 58 ASP B O 1
ATOM 5210 N N . ILE B 1 59 ? -2.176 74 32.938 1 78.12 59 ILE B N 1
ATOM 5211 C CA . ILE B 1 59 ? -3.369 73.188 32.688 1 78.12 59 ILE B CA 1
ATOM 5212 C C . ILE B 1 59 ? -3.445 72.812 31.219 1 78.12 59 ILE B C 1
ATOM 5214 O O . ILE B 1 59 ? -3.809 71.688 30.875 1 78.12 59 ILE B O 1
ATOM 5218 N N . SER B 1 60 ? -3.01 73.812 30.438 1 78.12 60 SER B N 1
ATOM 5219 C CA . SER B 1 60 ? -3.01 73.5 29.016 1 78.12 60 SER B CA 1
ATOM 5220 C C . SER B 1 60 ? -1.991 72.438 28.656 1 78.12 60 SER B C 1
ATOM 5222 O O . SER B 1 60 ? -2.262 71.562 27.812 1 78.12 60 SER B O 1
ATOM 5224 N N . TYR B 1 61 ? -0.891 72.375 29.312 1 80.75 61 TYR B N 1
ATOM 5225 C CA . TYR B 1 61 ? 0.141 71.375 29.109 1 80.75 61 TYR B CA 1
ATOM 5226 C C . TYR B 1 61 ? -0.365 70 29.516 1 80.75 61 TYR B C 1
ATOM 5228 O O . TYR B 1 61 ? -0.223 69 28.75 1 80.75 61 TYR B O 1
ATOM 5236 N N . TYR B 1 62 ? -1.038 69.875 30.625 1 80.31 62 TYR B N 1
ATOM 5237 C CA . TYR B 1 62 ? -1.502 68.562 31.109 1 80.31 62 TYR B CA 1
ATOM 5238 C C . TYR B 1 62 ? -2.65 68.062 30.25 1 80.31 62 TYR B C 1
ATOM 5240 O O . TYR B 1 62 ? -2.736 66.875 29.984 1 80.31 62 TYR B O 1
ATOM 5248 N N . LYS B 1 63 ? -3.428 68.938 29.719 1 78.56 63 LYS B N 1
ATOM 5249 C CA . LYS B 1 63 ? -4.508 68.562 28.828 1 78.56 63 LYS B CA 1
ATOM 5250 C C . LYS B 1 63 ? -3.957 68 27.516 1 78.56 63 LYS B C 1
ATOM 5252 O O . LYS B 1 63 ? -4.465 67 26.984 1 78.56 63 LYS B O 1
ATOM 5257 N N . LYS B 1 64 ? -2.939 68.625 27.062 1 79.75 64 LYS B N 1
ATOM 5258 C CA . LYS B 1 64 ? -2.309 68.125 25.828 1 79.75 64 LYS B CA 1
ATOM 5259 C C . LYS B 1 64 ? -1.642 66.75 26.031 1 79.75 64 LYS B C 1
ATOM 5261 O O . LYS B 1 64 ? -1.705 65.875 25.156 1 79.75 64 LYS B O 1
ATOM 5266 N N . GLU B 1 65 ? -1.132 66.625 27.172 1 80.56 65 GLU B N 1
ATOM 5267 C CA . GLU B 1 65 ? -0.477 65.312 27.484 1 80.56 65 GLU B CA 1
ATOM 5268 C C . GLU B 1 65 ? -1.496 64.188 27.641 1 80.56 65 GLU B C 1
ATOM 5270 O O . GLU B 1 65 ? -1.259 63.094 27.172 1 80.56 65 GLU B O 1
ATOM 5275 N N . ILE B 1 66 ? -2.602 64.5 28.172 1 79.31 66 ILE B N 1
ATOM 5276 C CA . ILE B 1 66 ? -3.67 63.531 28.312 1 79.31 66 ILE B CA 1
ATOM 5277 C C . ILE B 1 66 ? -4.199 63.125 26.938 1 79.31 66 ILE B C 1
ATOM 5279 O O . ILE B 1 66 ? -4.441 61.938 26.672 1 79.31 66 ILE B O 1
ATOM 5283 N N . LYS B 1 67 ? -4.27 64.125 26.141 1 76.62 67 LYS B N 1
ATOM 5284 C CA . LYS B 1 67 ? -4.742 63.844 24.797 1 76.62 67 LYS B CA 1
ATOM 5285 C C . LYS B 1 67 ? -3.758 62.969 24.031 1 76.62 67 LYS B C 1
ATOM 5287 O O . LYS B 1 67 ? -4.16 62.031 23.328 1 76.62 67 LYS B O 1
ATOM 5292 N N . LYS B 1 68 ? -2.578 63.188 24.219 1 78 68 LYS B N 1
ATOM 5293 C CA . LYS B 1 68 ? -1.533 62.406 23.578 1 78 68 LYS B CA 1
ATOM 5294 C C . LYS B 1 68 ? -1.542 60.969 24.094 1 78 68 LYS B C 1
ATOM 5296 O O . LYS B 1 68 ? -1.44 60.031 23.297 1 78 68 LYS B O 1
ATOM 5301 N N . GLU B 1 69 ? -1.72 60.812 25.312 1 78.12 69 GLU B N 1
ATOM 5302 C CA . GLU B 1 69 ? -1.739 59.469 25.906 1 78.12 69 GLU B CA 1
ATOM 5303 C C . GLU B 1 69 ? -2.998 58.719 25.5 1 78.12 69 GLU B C 1
ATOM 5305 O O . GLU B 1 69 ? -2.943 57.5 25.25 1 78.12 69 GLU B O 1
ATOM 5310 N N . LYS B 1 70 ? -4.07 59.406 25.422 1 73.19 70 LYS B N 1
ATOM 5311 C CA . LYS B 1 70 ? -5.312 58.781 24.984 1 73.19 70 LYS B CA 1
ATOM 5312 C C . LYS B 1 70 ? -5.219 58.344 23.516 1 73.19 70 LYS B C 1
ATOM 5314 O O . LYS B 1 70 ? -5.707 57.281 23.156 1 73.19 70 LYS B O 1
ATOM 5319 N N . GLU B 1 71 ? -4.59 59.094 22.734 1 77.25 71 GLU B N 1
ATOM 5320 C CA . GLU B 1 71 ? -4.375 58.719 21.344 1 77.25 71 GLU B CA 1
ATOM 5321 C C . GLU B 1 71 ? -3.447 57.5 21.219 1 77.25 71 GLU B C 1
ATOM 5323 O O . GLU B 1 71 ? -3.68 56.594 20.406 1 77.25 71 GLU B O 1
ATOM 5328 N N . GLY B 1 72 ? -2.463 57.531 22.047 1 72.88 72 GLY B N 1
ATOM 5329 C CA . GLY B 1 72 ? -1.585 56.375 22.094 1 72.88 72 GLY B CA 1
ATOM 5330 C C . GLY B 1 72 ? -2.289 55.125 22.531 1 72.88 72 GLY B C 1
ATOM 5331 O O . GLY B 1 72 ? -2.088 54.062 21.953 1 72.88 72 GLY B O 1
ATOM 5332 N N . LYS B 1 73 ? -3.104 55.188 23.438 1 72.12 73 LYS B N 1
ATOM 5333 C CA . LYS B 1 73 ? -3.898 54.062 23.906 1 72.12 73 LYS B CA 1
ATOM 5334 C C . LYS B 1 73 ? -4.84 53.531 22.828 1 72.12 73 LYS B C 1
ATOM 5336 O O . LYS B 1 73 ? -4.988 52.344 22.641 1 72.12 73 LYS B O 1
ATOM 5341 N N . ARG B 1 74 ? -5.383 54.406 22.125 1 71 74 ARG B N 1
ATOM 5342 C CA . ARG B 1 74 ? -6.285 54.031 21.047 1 71 74 ARG B CA 1
ATOM 5343 C C . ARG B 1 74 ? -5.543 53.281 19.953 1 71 74 ARG B C 1
ATOM 5345 O O . ARG B 1 74 ? -6.035 52.281 19.438 1 71 74 ARG B O 1
ATOM 5352 N N . LYS B 1 75 ? -4.438 53.75 19.641 1 70.94 75 LYS B N 1
ATOM 5353 C CA . LYS B 1 75 ? -3.635 53.062 18.609 1 70.94 75 LYS B CA 1
ATOM 5354 C C . LYS B 1 75 ? -3.215 51.688 19.078 1 70.94 75 LYS B C 1
ATOM 5356 O O . LYS B 1 75 ? -3.266 50.719 18.297 1 70.94 75 LYS B O 1
ATOM 5361 N N . LEU B 1 76 ? -2.889 51.594 20.312 1 74.06 76 LEU B N 1
ATOM 5362 C CA . LEU B 1 76 ? -2.49 50.312 20.844 1 74.06 76 LEU B CA 1
ATOM 5363 C C . LEU B 1 76 ? -3.676 49.344 20.891 1 74.06 76 LEU B C 1
ATOM 5365 O O . LEU B 1 76 ? -3.527 48.156 20.594 1 74.06 76 LEU B O 1
ATOM 5369 N N . TYR B 1 77 ? -4.77 49.875 21.188 1 72.25 77 TYR B N 1
ATOM 5370 C CA . TYR B 1 77 ? -5.973 49.062 21.203 1 72.25 77 TYR B CA 1
ATOM 5371 C C . TYR B 1 77 ? -6.336 48.562 19.812 1 72.25 77 TYR B C 1
ATOM 5373 O O . TYR B 1 77 ? -6.68 47.406 19.625 1 72.25 77 TYR B O 1
ATOM 5381 N N . HIS B 1 78 ? -6.203 49.375 18.875 1 69.19 78 HIS B N 1
ATOM 5382 C CA . HIS B 1 78 ? -6.473 48.969 17.5 1 69.19 78 HIS B CA 1
ATOM 5383 C C . HIS B 1 78 ? -5.484 47.906 17.031 1 69.19 78 HIS B C 1
ATOM 5385 O O . HIS B 1 78 ? -5.867 46.938 16.344 1 69.19 78 HIS B O 1
ATOM 5391 N N . SER B 1 79 ? -4.309 48.062 17.391 1 71.69 79 SER B N 1
ATOM 5392 C CA . SER B 1 79 ? -3.303 47.062 17.047 1 71.69 79 SER B CA 1
ATOM 5393 C C . SER B 1 79 ? -3.58 45.719 17.734 1 71.69 79 SER B C 1
ATOM 5395 O O . SER B 1 79 ? -3.379 44.656 17.141 1 71.69 79 SER B O 1
ATOM 5397 N N . LEU B 1 80 ? -4.07 45.812 18.875 1 72.69 80 LEU B N 1
ATOM 5398 C CA . LEU B 1 80 ? -4.422 44.625 19.625 1 72.69 80 LEU B CA 1
ATOM 5399 C C . LEU B 1 80 ? -5.578 43.875 18.953 1 72.69 80 LEU B C 1
ATOM 5401 O O . LEU B 1 80 ? -5.547 42.656 18.828 1 72.69 80 LEU B O 1
ATOM 5405 N N . ILE B 1 81 ? -6.488 44.625 18.531 1 67.19 81 ILE B N 1
ATOM 5406 C CA . ILE B 1 81 ? -7.637 44.031 17.859 1 67.19 81 ILE B CA 1
ATOM 5407 C C . ILE B 1 81 ? -7.191 43.375 16.547 1 67.19 81 ILE B C 1
ATOM 5409 O O . ILE B 1 81 ? -7.613 42.281 16.219 1 67.19 81 ILE B O 1
ATOM 5413 N N . LYS B 1 82 ? -6.355 43.969 15.844 1 69.81 82 LYS B N 1
ATOM 5414 C CA . LYS B 1 82 ? -5.859 43.406 14.586 1 69.81 82 LYS B CA 1
ATOM 5415 C C . LYS B 1 82 ? -5.086 42.125 14.805 1 69.81 82 LYS B C 1
ATOM 5417 O O . LYS B 1 82 ? -5.258 41.156 14.062 1 69.81 82 LYS B O 1
ATOM 5422 N N . LEU B 1 83 ? -4.363 42.125 15.797 1 72.94 83 LEU B N 1
ATOM 5423 C CA . LEU B 1 83 ? -3.582 40.938 16.109 1 72.94 83 LEU B CA 1
ATOM 5424 C C . LEU B 1 83 ? -4.48 39.812 16.594 1 72.94 83 LEU B C 1
ATOM 5426 O O . LEU B 1 83 ? -4.254 38.625 16.266 1 72.94 83 LEU B O 1
ATOM 5430 N N . ALA B 1 84 ? -5.379 40.188 17.312 1 68.5 84 ALA B N 1
ATOM 5431 C CA . ALA B 1 84 ? -6.32 39.188 17.812 1 68.5 84 ALA B CA 1
ATOM 5432 C C . ALA B 1 84 ? -7.117 38.562 16.672 1 68.5 84 ALA B C 1
ATOM 5434 O O . ALA B 1 84 ? -7.375 37.375 16.672 1 68.5 84 ALA B O 1
ATOM 5435 N N . ASP B 1 85 ? -7.383 39.375 15.75 1 67.12 85 ASP B N 1
ATOM 5436 C CA . ASP B 1 85 ? -8.102 38.906 14.578 1 67.12 85 ASP B CA 1
ATOM 5437 C C . ASP B 1 85 ? -7.223 37.969 13.727 1 67.12 85 ASP B C 1
ATOM 5439 O O . ASP B 1 85 ? -7.684 36.938 13.234 1 67.12 85 ASP B O 1
ATOM 5443 N N . GLU B 1 86 ? -6.09 38.375 13.602 1 71.94 86 GLU B N 1
ATOM 5444 C CA . GLU B 1 86 ? -5.156 37.531 12.852 1 71.94 86 GLU B CA 1
ATOM 5445 C C . GLU B 1 86 ? -4.922 36.188 13.555 1 71.94 86 GLU B C 1
ATOM 5447 O O . GLU B 1 86 ? -4.848 35.156 12.906 1 71.94 86 GLU B O 1
ATOM 5452 N N . LEU B 1 87 ? -4.812 36.25 14.758 1 73.06 87 LEU B N 1
ATOM 5453 C CA . LEU B 1 87 ? -4.621 35.031 15.547 1 73.06 87 LEU B CA 1
ATOM 5454 C C . LEU B 1 87 ? -5.832 34.125 15.422 1 73.06 87 LEU B C 1
ATOM 5456 O O . LEU B 1 87 ? -5.68 32.906 15.281 1 73.06 87 LEU B O 1
ATOM 5460 N N . LYS B 1 88 ? -6.895 34.719 15.469 1 66.38 88 LYS B N 1
ATOM 5461 C CA . LYS B 1 88 ? -8.117 33.938 15.32 1 66.38 88 LYS B CA 1
ATOM 5462 C C . LYS B 1 88 ? -8.188 33.281 13.945 1 66.38 88 LYS B C 1
ATOM 5464 O O . LYS B 1 88 ? -8.547 32.125 13.836 1 66.38 88 LYS B O 1
ATOM 5469 N N . LYS B 1 89 ? -7.832 34.062 13.039 1 66.88 89 LYS B N 1
ATOM 5470 C CA . LYS B 1 89 ? -7.84 33.5 11.68 1 66.88 89 LYS B CA 1
ATOM 5471 C C . LYS B 1 89 ? -6.844 32.375 11.539 1 66.88 89 LYS B C 1
ATOM 5473 O O . LYS B 1 89 ? -7.164 31.328 10.953 1 66.88 89 LYS B O 1
ATOM 5478 N N . LEU B 1 90 ? -5.762 32.594 12.07 1 74 90 LEU B N 1
ATOM 5479 C CA . LEU B 1 90 ? -4.73 31.562 11.977 1 74 90 LEU B CA 1
ATOM 5480 C C . LEU B 1 90 ? -5.137 30.312 12.742 1 74 90 LEU B C 1
ATOM 5482 O O . LEU B 1 90 ? -4.895 29.188 12.281 1 74 90 LEU B O 1
ATOM 5486 N N . ARG B 1 91 ? -5.707 30.484 13.789 1 68.62 91 ARG B N 1
ATOM 5487 C CA . ARG B 1 91 ? -6.152 29.359 14.586 1 68.62 91 ARG B CA 1
ATOM 5488 C C . ARG B 1 91 ? -7.254 28.578 13.867 1 68.62 91 ARG B C 1
ATOM 5490 O O . ARG B 1 91 ? -7.27 27.344 13.898 1 68.62 91 ARG B O 1
ATOM 5497 N N . SER B 1 92 ? -8.086 29.312 13.305 1 65.06 92 SER B N 1
ATOM 5498 C CA . SER B 1 92 ? -9.18 28.656 12.602 1 65.06 92 SER B CA 1
ATOM 5499 C C . SER B 1 92 ? -8.664 27.891 11.383 1 65.06 92 SER B C 1
ATOM 5501 O O . SER B 1 92 ? -9.164 26.812 11.07 1 65.06 92 SER B O 1
ATOM 5503 N N . GLN B 1 93 ? -7.66 28.5 10.844 1 63.94 93 GLN B N 1
ATOM 5504 C CA . GLN B 1 93 ? -7.121 27.875 9.641 1 63.94 93 GLN B CA 1
ATOM 5505 C C . GLN B 1 93 ? -6.266 26.672 9.992 1 63.94 93 GLN B C 1
ATOM 5507 O O . GLN B 1 93 ? -6.195 25.703 9.219 1 63.94 93 GLN B O 1
ATOM 5512 N N . THR B 1 94 ? -5.695 26.75 11.188 1 66.25 94 THR B N 1
ATOM 5513 C CA . THR B 1 94 ? -4.73 25.703 11.492 1 66.25 94 THR B CA 1
ATOM 5514 C C . THR B 1 94 ? -5.328 24.672 12.453 1 66.25 94 THR B C 1
ATOM 5516 O O . THR B 1 94 ? -4.738 23.625 12.688 1 66.25 94 THR B O 1
ATOM 5519 N N . ALA B 1 95 ? -6.418 25.047 13 1 64.62 95 ALA B N 1
ATOM 5520 C CA . ALA B 1 95 ? -7.027 24.156 13.977 1 64.62 95 ALA B CA 1
ATOM 5521 C C . ALA B 1 95 ? -7.227 22.75 13.391 1 64.62 95 ALA B C 1
ATOM 5523 O O . ALA B 1 95 ? -6.941 21.75 14.047 1 64.62 95 ALA B O 1
ATOM 5524 N N . ASP B 1 96 ? -7.617 22.797 12.164 1 63.62 96 ASP B N 1
ATOM 5525 C CA . ASP B 1 96 ? -7.871 21.516 11.508 1 63.62 96 ASP B CA 1
ATOM 5526 C C . ASP B 1 96 ? -6.57 20.75 11.289 1 63.62 96 ASP B C 1
ATOM 5528 O O . ASP B 1 96 ? -6.535 19.531 11.461 1 63.62 96 ASP B O 1
ATOM 5532 N N . LEU B 1 97 ? -5.656 21.469 10.977 1 65.06 97 LEU B N 1
ATOM 5533 C CA . LEU B 1 97 ? -4.355 20.844 10.75 1 65.06 97 LEU B CA 1
ATOM 5534 C C . LEU B 1 97 ? -3.785 20.297 12.047 1 65.06 97 LEU B C 1
ATOM 5536 O O . LEU B 1 97 ? -3.186 19.219 12.062 1 65.06 97 LEU B O 1
ATOM 5540 N N . GLN B 1 98 ? -4.074 21.047 13.094 1 65.31 98 GLN B N 1
ATOM 5541 C CA . GLN B 1 98 ? -3.574 20.609 14.391 1 65.31 98 GLN B CA 1
ATOM 5542 C C . GLN B 1 98 ? -4.332 19.375 14.875 1 65.31 98 GLN B C 1
ATOM 5544 O O . GLN B 1 98 ? -3.736 18.453 15.445 1 65.31 98 GLN B O 1
ATOM 5549 N N . GLN B 1 99 ? -5.586 19.422 14.672 1 64.38 99 GLN B N 1
ATOM 5550 C CA . GLN B 1 99 ? -6.375 18.266 15.078 1 64.38 99 GLN B CA 1
ATOM 5551 C C . GLN B 1 99 ? -5.945 17 14.312 1 64.38 99 GLN B C 1
ATOM 5553 O O . GLN B 1 99 ? -5.863 15.922 14.891 1 64.38 99 GLN B O 1
ATOM 5558 N N . ASN B 1 100 ? -5.734 17.203 13.133 1 62.94 100 ASN B N 1
ATOM 5559 C CA . ASN B 1 100 ? -5.258 16.094 12.32 1 62.94 100 ASN B CA 1
ATOM 5560 C C . ASN B 1 100 ? -3.893 15.602 12.789 1 62.94 100 ASN B C 1
ATOM 5562 O O . ASN B 1 100 ? -3.639 14.398 12.812 1 62.94 100 ASN B O 1
ATOM 5566 N N . ASP B 1 101 ? -3.104 16.578 13.086 1 61.91 101 ASP B N 1
ATOM 5567 C CA . ASP B 1 101 ? -1.767 16.219 13.555 1 61.91 101 ASP B CA 1
ATOM 5568 C C . ASP B 1 101 ? -1.825 15.5 14.898 1 61.91 101 ASP B C 1
ATOM 5570 O O . ASP B 1 101 ? -1.1 14.523 15.125 1 61.91 101 ASP B O 1
ATOM 5574 N N . GLN B 1 102 ? -2.727 15.953 15.734 1 60.97 102 GLN B N 1
ATOM 5575 C CA . GLN B 1 102 ? -2.896 15.312 17.031 1 60.97 102 GLN B CA 1
ATOM 5576 C C . GLN B 1 102 ? -3.404 13.883 16.875 1 60.97 102 GLN B C 1
ATOM 5578 O O . GLN B 1 102 ? -2.957 12.977 17.578 1 60.97 102 GLN B O 1
ATOM 5583 N N . TYR B 1 103 ? -4.305 13.742 16.016 1 62.47 103 TYR B N 1
ATOM 5584 C CA . TYR B 1 103 ? -4.844 12.406 15.781 1 62.47 103 TYR B CA 1
ATOM 5585 C C . TYR B 1 103 ? -3.77 11.469 15.234 1 62.47 103 TYR B C 1
ATOM 5587 O O . TYR B 1 103 ? -3.697 10.305 15.617 1 62.47 103 TYR B O 1
ATOM 5595 N N . ARG B 1 104 ? -3.043 12.055 14.461 1 61.47 104 ARG B N 1
ATOM 5596 C CA . ARG B 1 104 ? -2.004 11.25 13.828 1 61.47 104 ARG B CA 1
ATOM 5597 C C . ARG B 1 104 ? -0.948 10.828 14.844 1 61.47 104 ARG B C 1
ATOM 5599 O O . ARG B 1 104 ? -0.336 9.766 14.711 1 61.47 104 ARG B O 1
ATOM 5606 N N . ASN B 1 105 ? -0.784 11.711 15.734 1 55.44 105 ASN B N 1
ATOM 5607 C CA . ASN B 1 105 ? 0.262 11.445 16.719 1 55.44 105 ASN B CA 1
ATOM 5608 C C . ASN B 1 105 ? -0.271 10.641 17.906 1 55.44 105 ASN B C 1
ATOM 5610 O O . ASN B 1 105 ? 0.474 10.328 18.828 1 55.44 105 ASN B O 1
ATOM 5614 N N . GLN B 1 106 ? -1.597 10.492 17.734 1 56.84 106 GLN B N 1
ATOM 5615 C CA . GLN B 1 106 ? -2.154 9.688 18.812 1 56.84 106 GLN B CA 1
ATOM 5616 C C . GLN B 1 106 ? -1.713 8.234 18.703 1 56.84 106 GLN B C 1
ATOM 5618 O O . GLN B 1 106 ? -1.681 7.676 17.594 1 56.84 106 GLN B O 1
ATOM 5623 N N . THR B 1 107 ? -1.138 7.84 19.766 1 52.16 107 THR B N 1
ATOM 5624 C CA . THR B 1 107 ? -0.762 6.434 19.781 1 52.16 107 THR B CA 1
ATOM 5625 C C . THR B 1 107 ? -1.988 5.543 19.609 1 52.16 107 THR B C 1
ATOM 5627 O O . THR B 1 107 ? -3.096 5.914 20 1 52.16 107 THR B O 1
ATOM 5630 N N . TRP B 1 108 ? -1.933 4.637 18.797 1 53.09 108 TRP B N 1
ATOM 5631 C CA . TRP B 1 108 ? -3.049 3.758 18.469 1 53.09 108 TRP B CA 1
ATOM 5632 C C . TRP B 1 108 ? -3.775 3.299 19.734 1 53.09 108 TRP B C 1
ATOM 5634 O O . TRP B 1 108 ? -4.945 2.908 19.672 1 53.09 108 TRP B O 1
ATOM 5644 N N . TYR B 1 109 ? -2.996 3.363 20.797 1 49.25 109 TYR B N 1
ATOM 5645 C CA . TYR B 1 109 ? -3.578 2.818 22.031 1 49.25 109 TYR B CA 1
ATOM 5646 C C . TYR B 1 109 ? -4.246 3.914 22.844 1 49.25 109 TYR B C 1
ATOM 5648 O O . TYR B 1 109 ? -4.793 3.65 23.922 1 49.25 109 TYR B O 1
ATOM 5656 N N . GLU B 1 110 ? -4.066 5.051 22.297 1 51.97 110 GLU B N 1
ATOM 5657 C CA . GLU B 1 110 ? -4.723 6.105 23.062 1 51.97 110 GLU B CA 1
ATOM 5658 C C . GLU B 1 110 ? -6.238 5.926 23.062 1 51.97 110 GLU B C 1
ATOM 5660 O O . GLU B 1 110 ? -6.855 5.809 22 1 51.97 110 GLU B O 1
ATOM 5665 N N . GLY B 1 111 ? -6.863 5.625 24.156 1 55.31 111 GLY B N 1
ATOM 5666 C CA . GLY B 1 111 ? -8.273 5.375 24.391 1 55.31 111 GLY B CA 1
ATOM 5667 C C . GLY B 1 111 ? -8.578 3.938 24.766 1 55.31 111 GLY B C 1
ATOM 5668 O O . GLY B 1 111 ? -9.734 3.578 25 1 55.31 111 GLY B O 1
ATOM 5669 N N . GLY B 1 112 ? -7.477 3.055 24.812 1 60.59 112 GLY B N 1
ATOM 5670 C CA . GLY B 1 112 ? -7.668 1.665 25.203 1 60.59 112 GLY B CA 1
ATOM 5671 C C . GLY B 1 112 ? -7.691 0.716 24.016 1 60.59 112 GLY B C 1
ATOM 5672 O O . GLY B 1 112 ? -7.762 1.151 22.875 1 60.59 112 GLY B O 1
ATOM 5673 N N . LEU B 1 113 ? -7.469 -0.531 24.328 1 66.06 113 LEU B N 1
ATOM 5674 C CA . LEU B 1 113 ? -7.48 -1.567 23.312 1 66.06 113 LEU B CA 1
ATOM 5675 C C . LEU B 1 113 ? -8.875 -1.725 22.703 1 66.06 113 LEU B C 1
ATOM 5677 O O . LEU B 1 113 ? -9.016 -1.906 21.5 1 66.06 113 LEU B O 1
ATOM 5681 N N . TRP B 1 114 ? -9.898 -1.651 23.609 1 74.5 114 TRP B N 1
ATOM 5682 C CA . TRP B 1 114 ? -11.273 -1.714 23.141 1 74.5 114 TRP B CA 1
ATOM 5683 C C . TRP B 1 114 ? -11.945 -0.344 23.219 1 74.5 114 TRP B C 1
ATOM 5685 O O . TRP B 1 114 ? -12.758 -0.096 24.125 1 74.5 114 TRP B O 1
ATOM 5695 N N . ARG B 1 115 ? -11.672 0.393 22.312 1 76.5 115 ARG B N 1
ATOM 5696 C CA . ARG B 1 115 ? -12.148 1.774 22.281 1 76.5 115 ARG B CA 1
ATOM 5697 C C . ARG B 1 115 ? -13.5 1.879 21.594 1 76.5 115 ARG B C 1
ATOM 5699 O O . ARG B 1 115 ? -13.875 1.002 20.812 1 76.5 115 ARG B O 1
ATOM 5706 N N . ALA B 1 116 ? -14.148 2.955 22.031 1 78.56 116 ALA B N 1
ATOM 5707 C CA . ALA B 1 116 ? -15.383 3.293 21.328 1 78.56 116 ALA B CA 1
ATOM 5708 C C . ALA B 1 116 ? -15.094 3.695 19.875 1 78.56 116 ALA B C 1
ATOM 5710 O O . ALA B 1 116 ? -14.016 4.203 19.578 1 78.56 116 ALA B O 1
ATOM 5711 N N . PRO B 1 117 ? -16.047 3.332 19.062 1 82.69 117 PRO B N 1
ATOM 5712 C CA . PRO B 1 117 ? -15.844 3.762 17.672 1 82.69 117 PRO B CA 1
ATOM 5713 C C . PRO B 1 117 ? -15.656 5.273 17.547 1 82.69 117 PRO B C 1
ATOM 5715 O O . PRO B 1 117 ? -16.5 6.043 18.016 1 82.69 117 PRO B O 1
ATOM 5718 N N . GLN B 1 118 ? -14.508 5.609 17.016 1 79.12 118 GLN B N 1
ATOM 5719 C CA . GLN B 1 118 ? -14.188 7.023 16.859 1 79.12 118 GLN B CA 1
ATOM 5720 C C . GLN B 1 118 ? -14.305 7.473 15.414 1 79.12 118 GLN B C 1
ATOM 5722 O O . GLN B 1 118 ? -13.781 6.812 14.508 1 79.12 118 GLN B O 1
ATOM 5727 N N . VAL B 1 119 ? -15.055 8.555 15.273 1 79.81 119 VAL B N 1
ATOM 5728 C CA . VAL B 1 119 ? -15.188 9.141 13.945 1 79.81 119 VAL B CA 1
ATOM 5729 C C . VAL B 1 119 ? -13.906 9.883 13.57 1 79.81 119 VAL B C 1
ATOM 5731 O O . VAL B 1 119 ? -13.305 10.562 14.406 1 79.81 119 VAL B O 1
ATOM 5734 N N . LEU B 1 120 ? -13.516 9.75 12.398 1 76 120 LEU B N 1
ATOM 5735 C CA . LEU B 1 120 ? -12.312 10.43 11.93 1 76 120 LEU B CA 1
ATOM 5736 C C . LEU B 1 120 ? -12.508 11.938 11.945 1 76 120 LEU B C 1
ATOM 5738 O O . LEU B 1 120 ? -13.609 12.43 11.695 1 76 120 LEU B O 1
ATOM 5742 N N . PRO B 1 121 ? -11.477 12.656 12.281 1 69.69 121 PRO B N 1
ATOM 5743 C CA . PRO B 1 121 ? -11.594 14.109 12.406 1 69.69 121 PRO B CA 1
ATOM 5744 C C . PRO B 1 121 ? -12.109 14.766 11.125 1 69.69 121 PRO B C 1
ATOM 5746 O O . PRO B 1 121 ? -12.828 15.773 11.195 1 69.69 121 PRO B O 1
ATOM 5749 N N . GLU B 1 122 ? -11.789 14.227 10.031 1 67.75 122 GLU B N 1
ATOM 5750 C CA . GLU B 1 122 ? -12.211 14.836 8.773 1 67.75 122 GLU B CA 1
ATOM 5751 C C . GLU B 1 122 ? -13.719 14.711 8.57 1 67.75 122 GLU B C 1
ATOM 5753 O O . GLU B 1 122 ? -14.328 15.523 7.879 1 67.75 122 GLU B O 1
ATOM 5758 N N . VAL B 1 123 ? -14.258 13.711 9.164 1 65.56 123 VAL B N 1
ATOM 5759 C CA . VAL B 1 123 ? -15.695 13.492 9.047 1 65.56 123 VAL B CA 1
ATOM 5760 C C . VAL B 1 123 ? -16.453 14.445 9.969 1 65.56 123 VAL B C 1
ATOM 5762 O O . VAL B 1 123 ? -17.562 14.867 9.664 1 65.56 123 VAL B O 1
ATOM 5765 N N . GLN B 1 124 ? -15.758 14.656 11.078 1 59.88 124 GLN B N 1
ATOM 5766 C CA . GLN B 1 124 ? -16.375 15.547 12.055 1 59.88 124 GLN B CA 1
ATOM 5767 C C . GLN B 1 124 ? -16.484 16.969 11.516 1 59.88 124 GLN B C 1
ATOM 5769 O O . GLN B 1 124 ? -17.344 17.734 11.945 1 59.88 124 GLN B O 1
ATOM 5774 N N . ARG B 1 125 ? -15.586 17.297 10.602 1 55.16 125 ARG B N 1
ATOM 5775 C CA . ARG B 1 125 ? -15.57 18.656 10.047 1 55.16 125 ARG B CA 1
ATOM 5776 C C . ARG B 1 125 ? -16.766 18.891 9.133 1 55.16 125 ARG B C 1
ATOM 5778 O O . ARG B 1 125 ? -17.266 17.953 8.508 1 55.16 125 ARG B O 1
ATOM 5785 N N . GLU B 1 126 ? -17.656 19.734 9.422 1 45.78 126 GLU B N 1
ATOM 5786 C CA . GLU B 1 126 ? -18.75 20.125 8.531 1 45.78 126 GLU B CA 1
ATOM 5787 C C . GLU B 1 126 ? -18.297 20.109 7.07 1 45.78 126 GLU B C 1
ATOM 5789 O O . GLU B 1 126 ? -17.125 20.312 6.777 1 45.78 126 GLU B O 1
ATOM 5794 N N . VAL B 1 127 ? -19.031 19.484 6.145 1 39.91 127 VAL B N 1
ATOM 5795 C CA . VAL B 1 127 ? -18.906 19.328 4.699 1 39.91 127 VAL B CA 1
ATOM 5796 C C . VAL B 1 127 ? -18.203 20.547 4.109 1 39.91 127 VAL B C 1
ATOM 5798 O O . VAL B 1 127 ? -17.453 20.422 3.131 1 39.91 127 VAL B O 1
ATOM 5801 N N . ALA B 1 128 ? -18.688 21.734 4.445 1 34.12 128 ALA B N 1
ATOM 5802 C CA . ALA B 1 128 ? -18.281 22.938 3.729 1 34.12 128 ALA B CA 1
ATOM 5803 C C . ALA B 1 128 ? -16.766 23.109 3.746 1 34.12 128 ALA B C 1
ATOM 5805 O O . ALA B 1 128 ? -16.172 23.594 2.775 1 34.12 128 ALA B O 1
ATOM 5806 N N . HIS B 1 129 ? -16.141 23.125 4.879 1 35.47 129 HIS B N 1
ATOM 5807 C CA . HIS B 1 129 ? -14.719 23.422 4.953 1 35.47 129 HIS B CA 1
ATOM 5808 C C . HIS B 1 129 ? -13.875 22.234 4.535 1 35.47 129 HIS B C 1
ATOM 5810 O O . HIS B 1 129 ? -12.641 22.266 4.637 1 35.47 129 HIS B O 1
ATOM 5816 N N . ASN B 1 130 ? -14.453 21.234 4.305 1 37.5 130 ASN B N 1
ATOM 5817 C CA . ASN B 1 130 ? -13.789 19.969 3.988 1 37.5 130 ASN B CA 1
ATOM 5818 C C . ASN B 1 130 ? -12.969 20.078 2.709 1 37.5 130 ASN B C 1
ATOM 5820 O O . ASN B 1 130 ? -12.555 19.062 2.145 1 37.5 130 ASN B O 1
ATOM 5824 N N . GLN B 1 131 ? -13.25 21.203 2.053 1 32.66 131 GLN B N 1
ATOM 5825 C CA . GLN B 1 131 ? -12.523 21.266 0.793 1 32.66 131 GLN B CA 1
ATOM 5826 C C . GLN B 1 131 ? -11.031 21 1.008 1 32.66 131 GLN B C 1
ATOM 5828 O O . GLN B 1 131 ? -10.281 20.828 0.045 1 32.66 131 GLN B O 1
ATOM 5833 N N . ARG B 1 132 ? -10.492 21.875 2.025 1 32.91 132 ARG B N 1
ATOM 5834 C CA . ARG B 1 132 ? -9.031 21.906 2.086 1 32.91 132 ARG B CA 1
ATOM 5835 C C . ARG B 1 132 ? -8.477 20.641 2.723 1 32.91 132 ARG B C 1
ATOM 5837 O O . ARG B 1 132 ? -8.258 20.594 3.934 1 32.91 132 ARG B O 1
ATOM 5844 N N . ALA B 1 133 ? -9.016 19.484 2.574 1 34.19 133 ALA B N 1
ATOM 5845 C CA . ALA B 1 133 ? -8.953 18.156 3.191 1 34.19 133 ALA B CA 1
ATOM 5846 C C . ALA B 1 133 ? -7.523 17.609 3.188 1 34.19 133 ALA B C 1
ATOM 5848 O O . ALA B 1 133 ? -6.883 17.547 2.139 1 34.19 133 ALA B O 1
ATOM 5849 N N . ARG B 1 134 ? -6.895 17.781 4.359 1 33.25 134 ARG B N 1
ATOM 5850 C CA . ARG B 1 134 ? -5.566 17.328 4.754 1 33.25 134 ARG B CA 1
ATOM 5851 C C . ARG B 1 134 ? -5.406 15.836 4.523 1 33.25 134 ARG B C 1
ATOM 5853 O O . ARG B 1 134 ? -6.289 15.047 4.875 1 33.25 134 ARG B O 1
ATOM 5860 N N . GLN B 1 135 ? -4.668 15.336 3.803 1 37.5 135 GLN B N 1
ATOM 5861 C CA . GLN B 1 135 ? -4.387 14.008 3.264 1 37.5 135 GLN B CA 1
ATOM 5862 C C . GLN B 1 135 ? -3.861 13.07 4.348 1 37.5 135 GLN B C 1
ATOM 5864 O O . GLN B 1 135 ? -2.828 13.344 4.961 1 37.5 135 GLN B O 1
ATOM 5869 N N . ARG B 1 136 ? -4.574 12.68 5.605 1 38.88 136 ARG B N 1
ATOM 5870 C CA . ARG B 1 136 ? -4.172 11.547 6.43 1 38.88 136 ARG B CA 1
ATOM 5871 C C . ARG B 1 136 ? -3.32 10.57 5.629 1 38.88 136 ARG B C 1
ATOM 5873 O O . ARG B 1 136 ? -3.424 10.508 4.402 1 38.88 136 ARG B O 1
ATOM 5880 N N . GLU B 1 137 ? -2.469 9.906 6.418 1 51.16 137 GLU B N 1
ATOM 5881 C CA . GLU B 1 137 ? -1.768 8.734 5.906 1 51.16 137 GLU B CA 1
ATOM 5882 C C . GLU B 1 137 ? -2.707 7.832 5.109 1 51.16 137 GLU B C 1
ATOM 5884 O O . GLU B 1 137 ? -3.799 7.496 5.574 1 51.16 137 GLU B O 1
ATOM 5889 N N . ALA B 1 138 ? -2.723 7.871 3.871 1 52.62 138 ALA B N 1
ATOM 5890 C CA . ALA B 1 138 ? -3.775 7.414 2.969 1 52.62 138 ALA B CA 1
ATOM 5891 C C . ALA B 1 138 ? -4.258 6.016 3.355 1 52.62 138 ALA B C 1
ATOM 5893 O O . ALA B 1 138 ? -5.453 5.727 3.295 1 52.62 138 ALA B O 1
ATOM 5894 N N . ILE B 1 139 ? -3.449 5.008 3.742 1 64.5 139 ILE B N 1
ATOM 5895 C CA . ILE B 1 139 ? -3.967 3.662 3.963 1 64.5 139 ILE B CA 1
ATOM 5896 C C . ILE B 1 139 ? -3.201 2.994 5.102 1 64.5 139 ILE B C 1
ATOM 5898 O O . ILE B 1 139 ? -1.97 3.043 5.145 1 64.5 139 ILE B O 1
ATOM 5902 N N . SER B 1 140 ? -3.898 2.578 6.223 1 74.88 140 SER B N 1
ATOM 5903 C CA . SER B 1 140 ? -3.301 1.804 7.305 1 74.88 140 SER B CA 1
ATOM 5904 C C . SER B 1 140 ? -2.734 0.483 6.793 1 74.88 140 SER B C 1
ATOM 5906 O O . SER B 1 140 ? -3.158 -0.015 5.746 1 74.88 140 SER B O 1
ATOM 5908 N N . LEU B 1 141 ? -1.767 -0.062 7.488 1 78.62 141 LEU B N 1
ATOM 5909 C CA . LEU B 1 141 ? -1.164 -1.334 7.105 1 78.62 141 LEU B CA 1
ATOM 5910 C C . LEU B 1 141 ? -2.184 -2.465 7.191 1 78.62 141 LEU B C 1
ATOM 5912 O O . LEU B 1 141 ? -2.143 -3.404 6.395 1 78.62 141 LEU B O 1
ATOM 5916 N N . SER B 1 142 ? -3.098 -2.324 8.117 1 80.25 142 SER B N 1
ATOM 5917 C CA . SER B 1 142 ? -4.141 -3.338 8.234 1 80.25 142 SER B CA 1
ATOM 5918 C C . SER B 1 142 ? -5.082 -3.305 7.039 1 80.25 142 SER B C 1
ATOM 5920 O O . SER B 1 142 ? -5.465 -4.352 6.516 1 80.25 142 SER B O 1
ATOM 5922 N N . ASP B 1 143 ? -5.375 -2.139 6.648 1 84.5 143 ASP B N 1
ATOM 5923 C CA . ASP B 1 143 ? -6.219 -2.008 5.465 1 84.5 143 ASP B CA 1
ATOM 5924 C C . ASP B 1 143 ? -5.508 -2.529 4.223 1 84.5 143 ASP B C 1
ATOM 5926 O O . ASP B 1 143 ? -6.133 -3.137 3.35 1 84.5 143 ASP B O 1
ATOM 5930 N N . MET B 1 144 ? -4.277 -2.332 4.238 1 87.69 144 MET B N 1
ATOM 5931 C CA . MET B 1 144 ? -3.496 -2.811 3.1 1 87.69 144 MET B CA 1
ATOM 5932 C C . MET B 1 144 ? -3.482 -4.336 3.053 1 87.69 144 MET B C 1
ATOM 5934 O O . MET B 1 144 ? -3.578 -4.93 1.978 1 87.69 144 MET B O 1
ATOM 5938 N N . PHE B 1 145 ? -3.361 -4.945 4.156 1 89.62 145 PHE B N 1
ATOM 5939 C CA . PHE B 1 145 ? -3.375 -6.402 4.203 1 89.62 145 PHE B CA 1
ATOM 5940 C C . PHE B 1 145 ? -4.723 -6.945 3.74 1 89.62 145 PHE B C 1
ATOM 5942 O O . PHE B 1 145 ? -4.777 -7.918 2.982 1 89.62 145 PHE B O 1
ATOM 5949 N N . LEU B 1 146 ? -5.719 -6.32 4.219 1 93.31 146 LEU B N 1
ATOM 5950 C CA . LEU B 1 146 ? -7.047 -6.723 3.768 1 93.31 146 LEU B CA 1
ATOM 5951 C C . LEU B 1 146 ? -7.188 -6.551 2.258 1 93.31 146 LEU B C 1
ATOM 5953 O O . LEU B 1 146 ? -7.75 -7.41 1.581 1 93.31 146 LEU B O 1
ATOM 5957 N N . ASN B 1 147 ? -6.699 -5.43 1.756 1 95 147 ASN B N 1
ATOM 5958 C CA . ASN B 1 147 ? -6.742 -5.191 0.317 1 95 147 ASN B CA 1
ATOM 5959 C C . ASN B 1 147 ? -6.012 -6.289 -0.455 1 95 147 ASN B C 1
ATOM 5961 O O . ASN B 1 147 ? -6.457 -6.695 -1.529 1 95 147 ASN B O 1
ATOM 5965 N N . LEU B 1 148 ? -4.973 -6.738 0.093 1 94.94 148 LEU B N 1
ATOM 5966 C CA . LEU B 1 148 ? -4.223 -7.816 -0.546 1 94.94 148 LEU B CA 1
ATOM 5967 C C . LEU B 1 148 ? -5.043 -9.102 -0.576 1 94.94 148 LEU B C 1
ATOM 5969 O O . LEU B 1 148 ? -5.035 -9.828 -1.575 1 94.94 148 LEU B O 1
ATOM 5973 N N . VAL B 1 149 ? -5.719 -9.336 0.478 1 95.81 149 VAL B N 1
ATOM 5974 C CA . VAL B 1 149 ? -6.566 -10.516 0.541 1 95.81 149 VAL B CA 1
ATOM 5975 C C . VAL B 1 149 ? -7.703 -10.391 -0.473 1 95.81 149 VAL B C 1
ATOM 5977 O O . VAL B 1 149 ? -8.031 -11.359 -1.169 1 95.81 149 VAL B O 1
ATOM 5980 N N . ILE B 1 150 ? -8.227 -9.25 -0.593 1 97.44 150 ILE B N 1
ATOM 5981 C CA . ILE B 1 150 ? -9.312 -9 -1.536 1 97.44 150 ILE B CA 1
ATOM 5982 C C . ILE B 1 150 ? -8.805 -9.172 -2.965 1 97.44 150 ILE B C 1
ATOM 5984 O O . ILE B 1 150 ? -9.461 -9.797 -3.797 1 97.44 150 ILE B O 1
ATOM 5988 N N . VAL B 1 151 ? -7.68 -8.625 -3.207 1 97.19 151 VAL B N 1
ATOM 5989 C CA . VAL B 1 151 ? -7.102 -8.719 -4.547 1 97.19 151 VAL B CA 1
ATOM 5990 C C . VAL B 1 151 ? -6.797 -10.18 -4.879 1 97.19 151 VAL B C 1
ATOM 5992 O O . VAL B 1 151 ? -6.902 -10.594 -6.035 1 97.19 151 VAL B O 1
ATOM 5995 N N . THR B 1 152 ? -6.441 -10.93 -3.84 1 95.25 152 THR B N 1
ATOM 5996 C CA . THR B 1 152 ? -6.297 -12.367 -4.059 1 95.25 152 THR B CA 1
ATOM 5997 C C . THR B 1 152 ? -7.605 -12.977 -4.551 1 95.25 152 THR B C 1
ATOM 5999 O O . THR B 1 152 ? -7.602 -13.828 -5.441 1 95.25 152 THR B O 1
ATOM 6002 N N . GLY B 1 153 ? -8.711 -12.555 -3.971 1 96.31 153 GLY B N 1
ATOM 6003 C CA . GLY B 1 153 ? -10.008 -12.984 -4.473 1 96.31 153 GLY B CA 1
ATOM 6004 C C . GLY B 1 153 ? -10.242 -12.609 -5.926 1 96.31 153 GLY B C 1
ATOM 6005 O O . GLY B 1 153 ? -10.703 -13.43 -6.719 1 96.31 153 GLY B O 1
ATOM 6006 N N . PHE B 1 154 ? -9.852 -11.359 -6.32 1 97.5 154 PHE B N 1
ATOM 6007 C CA . PHE B 1 154 ? -9.984 -10.891 -7.695 1 97.5 154 PHE B CA 1
ATOM 6008 C C . PHE B 1 154 ? -9.164 -11.742 -8.648 1 97.5 154 PHE B C 1
ATOM 6010 O O . PHE B 1 154 ? -9.633 -12.125 -9.719 1 97.5 154 PHE B O 1
ATOM 6017 N N . THR B 1 155 ? -7.965 -12.031 -8.211 1 94.62 155 THR B N 1
ATOM 6018 C CA . THR B 1 155 ? -7.062 -12.781 -9.086 1 94.62 155 THR B CA 1
ATOM 6019 C C . THR B 1 155 ? -7.543 -14.219 -9.258 1 94.62 155 THR B C 1
ATOM 6021 O O . THR B 1 155 ? -7.355 -14.812 -10.32 1 94.62 155 THR B O 1
ATOM 6024 N N . ARG B 1 156 ? -8.188 -14.734 -8.242 1 94.44 156 ARG B N 1
ATOM 6025 C CA . ARG B 1 156 ? -8.742 -16.078 -8.375 1 94.44 156 ARG B CA 1
ATOM 6026 C C . ARG B 1 156 ? -9.875 -16.094 -9.398 1 94.44 156 ARG B C 1
ATOM 6028 O O . ARG B 1 156 ? -10.039 -17.078 -10.133 1 94.44 156 ARG B O 1
ATOM 6035 N N . VAL B 1 157 ? -10.633 -15.07 -9.406 1 96.12 157 VAL B N 1
ATOM 6036 C CA . VAL B 1 157 ? -11.648 -14.945 -10.445 1 96.12 157 VAL B CA 1
ATOM 6037 C C . VAL B 1 157 ? -10.984 -14.867 -11.82 1 96.12 157 VAL B C 1
ATOM 6039 O O . VAL B 1 157 ? -11.461 -15.469 -12.781 1 96.12 157 VAL B O 1
ATOM 6042 N N . GLY B 1 158 ? -9.875 -14.133 -11.906 1 94.81 158 GLY B N 1
ATOM 6043 C CA . GLY B 1 158 ? -9.117 -14.062 -13.148 1 94.81 158 GLY B CA 1
ATOM 6044 C C . GLY B 1 158 ? -8.633 -15.422 -13.625 1 94.81 158 GLY B C 1
ATOM 6045 O O . GLY B 1 158 ? -8.672 -15.711 -14.82 1 94.81 158 GLY B O 1
ATOM 6046 N N . LEU B 1 159 ? -8.242 -16.219 -12.711 1 91.38 159 LEU B N 1
ATOM 6047 C CA . LEU B 1 159 ? -7.766 -17.547 -13.07 1 91.38 159 LEU B CA 1
ATOM 6048 C C . LEU B 1 159 ? -8.914 -18.422 -13.57 1 91.38 159 LEU B C 1
ATOM 6050 O O . LEU B 1 159 ? -8.727 -19.25 -14.469 1 91.38 159 LEU B O 1
ATOM 6054 N N . ALA B 1 160 ? -10.039 -18.266 -12.977 1 92.44 160 ALA B N 1
ATOM 6055 C CA . ALA B 1 160 ? -11.211 -18.969 -13.477 1 92.44 160 ALA B CA 1
ATOM 6056 C C . ALA B 1 160 ? -11.531 -18.562 -14.914 1 92.44 160 ALA B C 1
ATOM 6058 O O . ALA B 1 160 ? -11.867 -19.422 -15.742 1 92.44 160 ALA B O 1
ATOM 6059 N N . ILE B 1 161 ? -11.383 -17.297 -15.219 1 94.75 161 ILE B N 1
ATOM 6060 C CA . ILE B 1 161 ? -11.602 -16.797 -16.578 1 94.75 161 ILE B CA 1
ATOM 6061 C C . ILE B 1 161 ? -10.547 -17.359 -17.516 1 94.75 161 ILE B C 1
ATOM 6063 O O . ILE B 1 161 ? -10.852 -17.719 -18.656 1 94.75 161 ILE B O 1
ATOM 6067 N N . THR B 1 162 ? -9.328 -17.406 -17.031 1 91.88 162 THR B N 1
ATOM 6068 C CA . THR B 1 162 ? -8.234 -17.953 -17.828 1 91.88 162 THR B CA 1
ATOM 6069 C C . THR B 1 162 ? -8.516 -19.406 -18.203 1 91.88 162 THR B C 1
ATOM 6071 O O . THR B 1 162 ? -8.258 -19.828 -19.328 1 91.88 162 THR B O 1
ATOM 6074 N N . SER B 1 163 ? -9.055 -20.172 -17.312 1 89.25 163 SER B N 1
ATOM 6075 C CA . SER B 1 163 ? -9.312 -21.594 -17.516 1 89.25 163 SER B CA 1
ATOM 6076 C C . SER B 1 163 ? -10.43 -21.812 -18.547 1 89.25 163 SER B C 1
ATOM 6078 O O . SER B 1 163 ? -10.375 -22.75 -19.344 1 89.25 163 SER B O 1
ATOM 6080 N N . THR B 1 164 ? -11.406 -20.953 -18.547 1 90.75 164 THR B N 1
ATOM 6081 C CA . THR B 1 164 ? -12.523 -21.109 -19.469 1 90.75 164 THR B CA 1
ATOM 6082 C C . THR B 1 164 ? -12.25 -20.375 -20.766 1 90.75 164 THR B C 1
ATOM 6084 O O . THR B 1 164 ? -12.852 -20.672 -21.797 1 90.75 164 THR B O 1
ATOM 6087 N N . GLY B 1 165 ? -11.422 -19.344 -20.734 1 91.12 165 GLY B N 1
ATOM 6088 C CA . GLY B 1 165 ? -11.078 -18.547 -21.906 1 91.12 165 GLY B CA 1
ATOM 6089 C C . GLY B 1 165 ? -12.141 -17.531 -22.25 1 91.12 165 GLY B C 1
ATOM 6090 O O . GLY B 1 165 ? -12.094 -16.922 -23.328 1 91.12 165 GLY B O 1
ATOM 6091 N N . GLN B 1 166 ? -13.148 -17.438 -21.422 1 92.31 166 GLN B N 1
ATOM 6092 C CA . GLN B 1 166 ? -14.227 -16.5 -21.656 1 92.31 166 GLN B CA 1
ATOM 6093 C C . GLN B 1 166 ? -14.766 -15.938 -20.344 1 92.31 166 GLN B C 1
ATOM 6095 O O . GLN B 1 166 ? -14.555 -16.531 -19.281 1 92.31 166 GLN B O 1
ATOM 6100 N N . VAL B 1 167 ? -15.328 -14.797 -20.484 1 94.06 167 VAL B N 1
ATOM 6101 C CA . VAL B 1 167 ? -15.953 -14.172 -19.328 1 94.06 167 VAL B CA 1
ATOM 6102 C C . VAL B 1 167 ? -17.375 -14.703 -19.156 1 94.06 167 VAL B C 1
ATOM 6104 O O . VAL B 1 167 ? -18.234 -14.492 -20.031 1 94.06 167 VAL B O 1
ATOM 6107 N N . GLN B 1 168 ? -17.656 -15.398 -18.109 1 93.38 168 GLN B N 1
ATOM 6108 C CA . GLN B 1 168 ? -18.984 -15.922 -17.797 1 93.38 168 GLN B CA 1
ATOM 6109 C C . GLN B 1 168 ? -19.703 -15.047 -16.781 1 93.38 168 GLN B C 1
ATOM 6111 O O . GLN B 1 168 ? -19.062 -14.242 -16.094 1 93.38 168 GLN B O 1
ATOM 6116 N N . VAL B 1 169 ? -20.938 -15.148 -16.703 1 91.69 169 VAL B N 1
ATOM 6117 C CA . VAL B 1 169 ? -21.75 -14.375 -15.773 1 91.69 169 VAL B CA 1
ATOM 6118 C C . VAL B 1 169 ? -21.344 -14.703 -14.336 1 91.69 169 VAL B C 1
ATOM 6120 O O . VAL B 1 169 ? -21.359 -13.828 -13.469 1 91.69 169 VAL B O 1
ATOM 6123 N N . GLU B 1 170 ? -20.984 -15.93 -14.125 1 93.81 170 GLU B N 1
ATOM 6124 C CA . GLU B 1 170 ? -20.562 -16.359 -12.789 1 93.81 170 GLU B CA 1
ATOM 6125 C C . GLU B 1 170 ? -19.328 -15.586 -12.328 1 93.81 170 GLU B C 1
ATOM 6127 O O . GLU B 1 170 ? -19.234 -15.195 -11.164 1 93.81 170 GLU B O 1
ATOM 6132 N N . SER B 1 171 ? -18.391 -15.359 -13.266 1 95 171 SER B N 1
ATOM 6133 C CA . SER B 1 171 ? -17.172 -14.641 -12.922 1 95 171 SER B CA 1
ATOM 6134 C C . SER B 1 171 ? -17.484 -13.188 -12.555 1 95 171 SER B C 1
ATOM 6136 O O . SER B 1 171 ? -16.844 -12.633 -11.648 1 95 171 SER B O 1
ATOM 6138 N N . VAL B 1 172 ? -18.453 -12.609 -13.172 1 95.69 172 VAL B N 1
ATOM 6139 C CA . VAL B 1 172 ? -18.828 -11.227 -12.898 1 95.69 172 VAL B CA 1
ATOM 6140 C C . VAL B 1 172 ? -19.453 -11.141 -11.508 1 95.69 172 VAL B C 1
ATOM 6142 O O . VAL B 1 172 ? -19.109 -10.242 -10.727 1 95.69 172 VAL B O 1
ATOM 6145 N N . LEU B 1 173 ? -20.281 -12.086 -11.219 1 96.06 173 LEU B N 1
ATOM 6146 C CA . LEU B 1 173 ? -21 -12.047 -9.953 1 96.06 173 LEU B CA 1
ATOM 6147 C C . LEU B 1 173 ? -20.062 -12.383 -8.789 1 96.06 173 LEU B C 1
ATOM 6149 O O . LEU B 1 173 ? -20.172 -11.781 -7.719 1 96.06 173 LEU B O 1
ATOM 6153 N N . TYR B 1 174 ? -19.203 -13.375 -8.977 1 97.12 174 TYR B N 1
ATOM 6154 C CA . TYR B 1 174 ? -18.219 -13.68 -7.945 1 97.12 174 TYR B CA 1
ATOM 6155 C C . TYR B 1 174 ? -17.312 -12.484 -7.688 1 97.12 174 TYR B C 1
ATOM 6157 O O . TYR B 1 174 ? -17.016 -12.156 -6.535 1 97.12 174 TYR B O 1
ATOM 6165 N N . PHE B 1 175 ? -16.891 -11.797 -8.789 1 97.75 175 PHE B N 1
ATOM 6166 C CA . PHE B 1 175 ? -16.062 -10.594 -8.656 1 97.75 175 PHE B CA 1
ATOM 6167 C C . PHE B 1 175 ? -16.812 -9.516 -7.883 1 97.75 175 PHE B C 1
ATOM 6169 O O . PHE B 1 175 ? -16.234 -8.844 -7.027 1 97.75 175 PHE B O 1
ATOM 6176 N N . ALA B 1 176 ? -18.094 -9.406 -8.148 1 96.75 176 ALA B N 1
ATOM 6177 C CA . ALA B 1 176 ? -18.922 -8.398 -7.492 1 96.75 176 ALA B CA 1
ATOM 6178 C C . ALA B 1 176 ? -19.031 -8.672 -5.992 1 96.75 176 ALA B C 1
ATOM 6180 O O . ALA B 1 176 ? -19.062 -7.742 -5.188 1 96.75 176 ALA B O 1
ATOM 6181 N N . VAL B 1 177 ? -19.062 -9.891 -5.621 1 96.75 177 VAL B N 1
ATOM 6182 C CA . VAL B 1 177 ? -19.156 -10.25 -4.207 1 96.75 177 VAL B CA 1
ATOM 6183 C C . VAL B 1 177 ? -17.906 -9.758 -3.473 1 96.75 177 VAL B C 1
ATOM 6185 O O . VAL B 1 177 ? -18.016 -9.102 -2.434 1 96.75 177 VAL B O 1
ATOM 6188 N N . PHE B 1 178 ? -16.734 -10.047 -4.02 1 97.62 178 PHE B N 1
ATOM 6189 C CA . PHE B 1 178 ? -15.492 -9.602 -3.391 1 97.62 178 PHE B CA 1
ATOM 6190 C C . PHE B 1 178 ? -15.406 -8.078 -3.365 1 97.62 178 PHE B C 1
ATOM 6192 O O . PHE B 1 178 ? -14.953 -7.492 -2.381 1 97.62 178 PHE B O 1
ATOM 6199 N N . TRP B 1 179 ? -15.859 -7.457 -4.398 1 96.62 179 TRP B N 1
ATOM 6200 C CA . TRP B 1 179 ? -15.836 -6 -4.488 1 96.62 179 TRP B CA 1
ATOM 6201 C C . TRP B 1 179 ? -16.75 -5.375 -3.447 1 96.62 179 TRP B C 1
ATOM 6203 O O . TRP B 1 179 ? -16.422 -4.352 -2.844 1 96.62 179 TRP B O 1
ATOM 6213 N N . THR B 1 180 ? -17.906 -5.957 -3.262 1 95.19 180 THR B N 1
ATOM 6214 C CA . THR B 1 180 ? -18.844 -5.406 -2.291 1 95.19 180 THR B CA 1
ATOM 6215 C C . THR B 1 180 ? -18.328 -5.605 -0.868 1 95.19 180 THR B C 1
ATOM 6217 O O . THR B 1 180 ? -18.562 -4.766 0.003 1 95.19 180 THR B O 1
ATOM 6220 N N . ILE B 1 181 ? -17.688 -6.723 -0.628 1 95.81 181 ILE B N 1
ATOM 6221 C CA . ILE B 1 181 ? -17.062 -6.926 0.678 1 95.81 181 ILE B CA 1
ATOM 6222 C C . ILE B 1 181 ? -16.031 -5.836 0.929 1 95.81 181 ILE B C 1
ATOM 6224 O O . ILE B 1 181 ? -16.016 -5.219 1.996 1 95.81 181 ILE B O 1
ATOM 6228 N N . TRP B 1 182 ? -15.195 -5.59 -0.058 1 95.81 182 TRP B N 1
ATOM 6229 C CA . TRP B 1 182 ? -14.195 -4.531 0.054 1 95.81 182 TRP B CA 1
ATOM 6230 C C . TRP B 1 182 ? -14.867 -3.174 0.258 1 95.81 182 TRP B C 1
ATOM 6232 O O . TRP B 1 182 ? -14.406 -2.371 1.074 1 95.81 182 TRP B O 1
ATOM 6242 N N . GLY B 1 183 ? -15.945 -2.926 -0.541 1 92.06 183 GLY B N 1
ATOM 6243 C CA . GLY B 1 183 ? -16.641 -1.654 -0.446 1 92.06 183 GLY B CA 1
ATOM 6244 C C . GLY B 1 183 ? -17.156 -1.355 0.952 1 92.06 183 GLY B C 1
ATOM 6245 O O . GLY B 1 183 ? -17.078 -0.215 1.413 1 92.06 183 GLY B O 1
ATOM 6246 N N . LYS B 1 184 ? -17.609 -2.354 1.613 1 92.56 184 LYS B N 1
ATOM 6247 C CA . LYS B 1 184 ? -18.109 -2.18 2.977 1 92.56 184 LYS B CA 1
ATOM 6248 C C . LYS B 1 184 ? -16.953 -1.877 3.939 1 92.56 184 LYS B C 1
ATOM 6250 O O . LYS B 1 184 ? -17.078 -1 4.797 1 92.56 184 LYS B O 1
ATOM 6255 N N . GLU B 1 185 ? -15.93 -2.637 3.768 1 93.12 185 GLU B N 1
ATOM 6256 C CA . GLU B 1 185 ? -14.766 -2.414 4.613 1 93.12 185 GLU B CA 1
ATOM 6257 C C . GLU B 1 185 ? -14.18 -1.021 4.391 1 93.12 185 GLU B C 1
ATOM 6259 O O . GLU B 1 185 ? -13.828 -0.328 5.348 1 93.12 185 GLU B O 1
ATOM 6264 N N . ALA B 1 186 ? -14.102 -0.634 3.158 1 90 186 ALA B N 1
ATOM 6265 C CA . ALA B 1 186 ? -13.547 0.669 2.803 1 90 186 ALA B CA 1
ATOM 6266 C C . ALA B 1 186 ? -14.438 1.801 3.311 1 90 186 ALA B C 1
ATOM 6268 O O . ALA B 1 186 ? -13.938 2.834 3.764 1 90 186 ALA B O 1
ATOM 6269 N N . SER B 1 187 ? -15.695 1.597 3.215 1 88.44 187 SER B N 1
ATOM 6270 C CA . SER B 1 187 ? -16.625 2.611 3.703 1 88.44 187 SER B CA 1
ATOM 6271 C C . SER B 1 187 ? -16.5 2.795 5.211 1 88.44 187 SER B C 1
ATOM 6273 O O . SER B 1 187 ? -16.562 3.918 5.715 1 88.44 187 SER B O 1
ATOM 6275 N N . TYR B 1 188 ? -16.312 1.737 5.836 1 89.5 188 TYR B N 1
ATOM 6276 C CA . TYR B 1 188 ? -16.156 1.822 7.285 1 89.5 188 TYR B CA 1
ATOM 6277 C C . TYR B 1 188 ? -14.82 2.467 7.645 1 89.5 188 TYR B C 1
ATOM 6279 O O . TYR B 1 188 ? -14.766 3.357 8.5 1 89.5 188 TYR B O 1
ATOM 6287 N N . SER B 1 189 ? -13.758 2.125 7.051 1 87.5 189 SER B N 1
ATOM 6288 C CA . SER B 1 189 ? -12.422 2.588 7.402 1 87.5 189 SER B CA 1
ATOM 6289 C C . SER B 1 189 ? -12.219 4.043 6.996 1 87.5 189 SER B C 1
ATOM 6291 O O . SER B 1 189 ? -11.289 4.699 7.469 1 87.5 189 SER B O 1
ATOM 6293 N N . SER B 1 190 ? -13.047 4.559 6.137 1 84.81 190 SER B N 1
ATOM 6294 C CA . SER B 1 190 ? -12.945 5.957 5.738 1 84.81 190 SER B CA 1
ATOM 6295 C C . SER B 1 190 ? -13.742 6.863 6.668 1 84.81 190 SER B C 1
ATOM 6297 O O . SER B 1 190 ? -13.672 8.086 6.566 1 84.81 190 SER B O 1
ATOM 6299 N N . ARG B 1 191 ? -14.43 6.289 7.582 1 85.19 191 ARG B N 1
ATOM 6300 C CA . ARG B 1 191 ? -15.258 7.086 8.477 1 85.19 191 ARG B CA 1
ATOM 6301 C C . ARG B 1 191 ? -14.875 6.863 9.938 1 85.19 191 ARG B C 1
ATOM 6303 O O . ARG B 1 191 ? -15 7.766 10.766 1 85.19 191 ARG B O 1
ATOM 6310 N N . PHE B 1 192 ? -14.469 5.629 10.195 1 83.5 192 PHE B N 1
ATOM 6311 C CA . PHE B 1 192 ? -14.172 5.273 11.578 1 83.5 192 PHE B CA 1
ATOM 6312 C C . PHE B 1 192 ? -12.742 4.77 11.711 1 83.5 192 PHE B C 1
ATOM 6314 O O . PHE B 1 192 ? -12.172 4.234 10.75 1 83.5 192 PHE B O 1
ATOM 6321 N N . ASP B 1 193 ? -12.203 4.938 12.906 1 78.06 193 ASP B N 1
ATOM 6322 C CA . ASP B 1 193 ? -10.875 4.402 13.211 1 78.06 193 ASP B CA 1
ATOM 6323 C C . ASP B 1 193 ? -10.914 2.881 13.336 1 78.06 193 ASP B C 1
ATOM 6325 O O . ASP B 1 193 ? -11.766 2.334 14.039 1 78.06 193 ASP B O 1
ATOM 6329 N N . THR B 1 194 ? -10.039 2.229 12.688 1 80.44 194 THR B N 1
ATOM 6330 C CA . THR B 1 194 ? -10.07 0.77 12.641 1 80.44 194 THR B CA 1
ATOM 6331 C C . THR B 1 194 ? -8.914 0.179 13.445 1 80.44 194 THR B C 1
ATOM 6333 O O . THR B 1 194 ? -8.602 -1.008 13.312 1 80.44 194 THR B O 1
ATOM 6336 N N . THR B 1 195 ? -8.289 0.934 14.289 1 73.44 195 THR B N 1
ATOM 6337 C CA . THR B 1 195 ? -7.137 0.439 15.031 1 73.44 195 THR B CA 1
ATOM 6338 C C . THR B 1 195 ? -7.574 -0.21 16.344 1 73.44 195 THR B C 1
ATOM 6340 O O . THR B 1 195 ? -6.758 -0.791 17.047 1 73.44 195 THR B O 1
ATOM 6343 N N . ASP B 1 196 ? -8.883 -0.202 16.641 1 79.12 196 ASP B N 1
ATOM 6344 C CA . ASP B 1 196 ? -9.375 -0.837 17.859 1 79.12 196 ASP B CA 1
ATOM 6345 C C . ASP B 1 196 ? -9.461 -2.352 17.703 1 79.12 196 ASP B C 1
ATOM 6347 O O . ASP B 1 196 ? -9.469 -2.859 16.578 1 79.12 196 ASP B O 1
ATOM 6351 N N . LEU B 1 197 ? -9.586 -3.033 18.781 1 82.56 197 LEU B N 1
ATOM 6352 C CA . LEU B 1 197 ? -9.523 -4.488 18.797 1 82.56 197 LEU B CA 1
ATOM 6353 C C . LEU B 1 197 ? -10.727 -5.086 18.062 1 82.56 197 LEU B C 1
ATOM 6355 O O . LEU B 1 197 ? -10.594 -6.09 17.359 1 82.56 197 LEU B O 1
ATOM 6359 N N . SER B 1 198 ? -11.875 -4.531 18.266 1 86.88 198 SER B N 1
ATOM 6360 C CA . SER B 1 198 ? -13.07 -5.051 17.594 1 86.88 198 SER B CA 1
ATOM 6361 C C . SER B 1 198 ? -12.93 -4.996 16.078 1 86.88 198 SER B C 1
ATOM 6363 O O . SER B 1 198 ? -13.289 -5.945 15.383 1 86.88 198 SER B O 1
ATOM 6365 N N . ALA B 1 199 ? -12.414 -3.934 15.617 1 86.62 199 ALA B N 1
ATOM 6366 C CA . ALA B 1 199 ? -12.234 -3.783 14.172 1 86.62 199 ALA B CA 1
ATOM 6367 C C . ALA B 1 199 ? -11.156 -4.73 13.656 1 86.62 199 ALA B C 1
ATOM 6369 O O . ALA B 1 199 ? -11.273 -5.273 12.555 1 86.62 199 ALA B O 1
ATOM 6370 N N . GLN B 1 200 ? -10.156 -4.969 14.453 1 85.69 200 GLN B N 1
ATOM 6371 C CA . GLN B 1 200 ? -9.102 -5.887 14.062 1 85.69 200 GLN B CA 1
ATOM 6372 C C . GLN B 1 200 ? -9.617 -7.32 13.969 1 85.69 200 GLN B C 1
ATOM 6374 O O . GLN B 1 200 ? -9.258 -8.055 13.047 1 85.69 200 GLN B O 1
ATOM 6379 N N . PHE B 1 201 ? -10.383 -7.652 14.914 1 89.31 201 PHE B N 1
ATOM 6380 C CA . PHE B 1 201 ? -10.977 -8.984 14.898 1 89.31 201 PHE B CA 1
ATOM 6381 C C . PHE B 1 201 ? -11.906 -9.148 13.703 1 89.31 201 PHE B C 1
ATOM 6383 O O . PHE B 1 201 ? -11.906 -10.195 13.055 1 89.31 201 PHE B O 1
ATOM 6390 N N . GLU B 1 202 ? -12.695 -8.195 13.5 1 93.62 202 GLU B N 1
ATOM 6391 C CA . GLU B 1 202 ? -13.586 -8.234 12.344 1 93.62 202 GLU B CA 1
ATOM 6392 C C . GLU B 1 202 ? -12.797 -8.359 11.047 1 93.62 202 GLU B C 1
ATOM 6394 O O . GLU B 1 202 ? -13.164 -9.141 10.164 1 93.62 202 GLU B O 1
ATOM 6399 N N . THR B 1 203 ? -11.734 -7.617 10.938 1 91.69 203 THR B N 1
ATOM 6400 C CA . THR B 1 203 ? -10.898 -7.68 9.742 1 91.69 203 THR B CA 1
ATOM 6401 C C . THR B 1 203 ? -10.305 -9.07 9.57 1 91.69 203 THR B C 1
ATOM 6403 O O . THR B 1 203 ? -10.25 -9.602 8.461 1 91.69 203 THR B O 1
ATOM 6406 N N . LEU B 1 204 ? -9.859 -9.672 10.648 1 92.38 204 LEU B N 1
ATOM 6407 C CA . LEU B 1 204 ? -9.32 -11.023 10.609 1 92.38 204 LEU B CA 1
ATOM 6408 C C . LEU B 1 204 ? -10.367 -12.008 10.086 1 92.38 204 LEU B C 1
ATOM 6410 O O . LEU B 1 204 ? -10.086 -12.805 9.188 1 92.38 204 LEU B O 1
ATOM 6414 N N . LEU B 1 205 ? -11.484 -11.883 10.633 1 95.25 205 LEU B N 1
ATOM 6415 C CA . LEU B 1 205 ? -12.562 -12.789 10.234 1 95.25 205 LEU B CA 1
ATOM 6416 C C . LEU B 1 205 ? -12.945 -12.562 8.773 1 95.25 205 LEU B C 1
ATOM 6418 O O . LEU B 1 205 ? -13.25 -13.516 8.055 1 95.25 205 LEU B O 1
ATOM 6422 N N . ALA B 1 206 ? -12.969 -11.32 8.383 1 95.25 206 ALA B N 1
ATOM 6423 C CA . ALA B 1 206 ? -13.25 -11.016 6.98 1 95.25 206 ALA B CA 1
ATOM 6424 C C . ALA B 1 206 ? -12.188 -11.609 6.062 1 95.25 206 ALA B C 1
ATOM 6426 O O . ALA B 1 206 ? -12.508 -12.117 4.984 1 95.25 206 ALA B O 1
ATOM 6427 N N . CYS B 1 207 ? -10.969 -11.578 6.504 1 94.25 207 CYS B N 1
ATOM 6428 C CA . CYS B 1 207 ? -9.883 -12.18 5.73 1 94.25 207 CYS B CA 1
ATOM 6429 C C . CYS B 1 207 ? -10.109 -13.68 5.555 1 94.25 207 CYS B C 1
ATOM 6431 O O . CYS B 1 207 ? -9.93 -14.211 4.461 1 94.25 207 CYS B O 1
ATOM 6433 N N . PHE B 1 208 ? -10.523 -14.328 6.633 1 93.5 208 PHE B N 1
ATOM 6434 C CA . PHE B 1 208 ? -10.828 -15.75 6.559 1 93.5 208 PHE B CA 1
ATOM 6435 C C . PHE B 1 208 ? -11.93 -16.016 5.535 1 93.5 208 PHE B C 1
ATOM 6437 O O . PHE B 1 208 ? -11.781 -16.891 4.672 1 93.5 208 PHE B O 1
ATOM 6444 N N . ALA B 1 209 ? -12.922 -15.219 5.668 1 95.62 209 ALA B N 1
ATOM 6445 C CA . ALA B 1 209 ? -14.086 -15.43 4.805 1 95.62 209 ALA B CA 1
ATOM 6446 C C . ALA B 1 209 ? -13.711 -15.25 3.334 1 95.62 209 ALA B C 1
ATOM 6448 O O . ALA B 1 209 ? -14.086 -16.062 2.486 1 95.62 209 ALA B O 1
ATOM 6449 N N . VAL B 1 210 ? -12.984 -14.227 3.008 1 96.12 210 VAL B N 1
ATOM 6450 C CA . VAL B 1 210 ? -12.594 -13.938 1.632 1 96.12 210 VAL B CA 1
ATOM 6451 C C . VAL B 1 210 ? -11.664 -15.031 1.115 1 96.12 210 VAL B C 1
ATOM 6453 O O . VAL B 1 210 ? -11.812 -15.5 -0.016 1 96.12 210 VAL B O 1
ATOM 6456 N N . LEU B 1 211 ? -10.766 -15.445 1.952 1 93.88 211 LEU B N 1
ATOM 6457 C CA . LEU B 1 211 ? -9.828 -16.484 1.558 1 93.88 211 LEU B CA 1
ATOM 6458 C C . LEU B 1 211 ? -10.562 -17.797 1.274 1 93.88 211 LEU B C 1
ATOM 6460 O O . LEU B 1 211 ? -10.32 -18.438 0.251 1 93.88 211 LEU B O 1
ATOM 6464 N N . PHE B 1 212 ? -11.445 -18.141 2.123 1 93.31 212 PHE B N 1
ATOM 6465 C CA . PHE B 1 212 ? -12.195 -19.391 1.956 1 93.31 212 PHE B CA 1
ATOM 6466 C C . PHE B 1 212 ? -13.086 -19.312 0.719 1 93.31 212 PHE B C 1
ATOM 6468 O O . PHE B 1 212 ? -13.188 -20.297 -0.029 1 93.31 212 PHE B O 1
ATOM 6475 N N . ALA B 1 213 ? -13.672 -18.172 0.513 1 94.69 213 ALA B N 1
ATOM 6476 C CA . ALA B 1 213 ? -14.492 -18 -0.681 1 94.69 213 ALA B CA 1
ATOM 6477 C C . ALA B 1 213 ? -13.648 -18.078 -1.947 1 94.69 213 ALA B C 1
ATOM 6479 O O . ALA B 1 213 ? -14.086 -18.625 -2.961 1 94.69 213 ALA B O 1
ATOM 6480 N N . SER B 1 214 ? -12.461 -17.516 -1.887 1 93.69 214 SER B N 1
ATOM 6481 C CA . SER B 1 214 ? -11.586 -17.453 -3.057 1 93.69 214 SER B CA 1
ATOM 6482 C C . SER B 1 214 ? -11.188 -18.859 -3.518 1 93.69 214 SER B C 1
ATOM 6484 O O . SER B 1 214 ? -10.906 -19.062 -4.699 1 93.69 214 SER B O 1
ATOM 6486 N N . LEU B 1 215 ? -11.227 -19.828 -2.639 1 92 215 LEU B N 1
ATOM 6487 C CA . LEU B 1 215 ? -10.852 -21.188 -2.971 1 92 215 LEU B CA 1
ATOM 6488 C C . LEU B 1 215 ? -11.938 -21.859 -3.807 1 92 215 LEU B C 1
ATOM 6490 O O . LEU B 1 215 ? -11.68 -22.875 -4.461 1 92 215 LEU B O 1
ATOM 6494 N N . SER B 1 216 ? -13.148 -21.297 -3.842 1 92.19 216 SER B N 1
ATOM 6495 C CA . SER B 1 216 ? -14.281 -21.922 -4.508 1 92.19 216 SER B CA 1
ATOM 6496 C C . SER B 1 216 ? -14.672 -21.172 -5.773 1 92.19 216 SER B C 1
ATOM 6498 O O . SER B 1 216 ? -15.672 -21.516 -6.422 1 92.19 216 SER B O 1
ATOM 6500 N N . VAL B 1 217 ? -13.914 -20.25 -6.227 1 93 217 VAL B N 1
ATOM 6501 C CA . VAL B 1 217 ? -14.297 -19.328 -7.297 1 93 217 VAL B CA 1
ATOM 6502 C C . VAL B 1 217 ? -14.273 -20.062 -8.633 1 93 217 VAL B C 1
ATOM 6504 O O . VAL B 1 217 ? -15.008 -19.719 -9.562 1 93 217 VAL B O 1
ATOM 6507 N N . SER B 1 218 ? -13.531 -21.125 -8.805 1 89.81 218 SER B N 1
ATOM 6508 C CA . SER B 1 218 ? -13.414 -21.844 -10.07 1 89.81 218 SER B CA 1
ATOM 6509 C C . SER B 1 218 ? -14.617 -22.734 -10.312 1 89.81 218 SER B C 1
ATOM 6511 O O . SER B 1 218 ? -14.828 -23.234 -11.422 1 89.81 218 SER B O 1
ATOM 6513 N N . LEU B 1 219 ? -15.453 -22.906 -9.297 1 90.81 219 LEU B N 1
ATOM 6514 C CA . LEU B 1 219 ? -16.594 -23.797 -9.406 1 90.81 219 LEU B CA 1
ATOM 6515 C C . LEU B 1 219 ? -17.844 -23.016 -9.82 1 90.81 219 LEU B C 1
ATOM 6517 O O . LEU B 1 219 ? -17.984 -21.828 -9.516 1 90.81 219 LEU B O 1
ATOM 6521 N N . PRO B 1 220 ? -18.766 -23.734 -10.484 1 91.56 220 PRO B N 1
ATOM 6522 C CA . PRO B 1 220 ? -19.984 -23.062 -10.914 1 91.56 220 PRO B CA 1
ATOM 6523 C C . PRO B 1 220 ? -20.875 -22.656 -9.734 1 91.56 220 PRO B C 1
ATOM 6525 O O . PRO B 1 220 ? -20.719 -23.188 -8.633 1 91.56 220 PRO B O 1
ATOM 6528 N N . MET B 1 221 ? -21.766 -21.766 -9.984 1 92.62 221 MET B N 1
ATOM 6529 C CA . MET B 1 221 ? -22.625 -21.188 -8.953 1 92.62 221 MET B CA 1
ATOM 6530 C C . MET B 1 221 ? -23.609 -22.234 -8.43 1 92.62 221 MET B C 1
ATOM 6532 O O . MET B 1 221 ? -24.047 -22.156 -7.277 1 92.62 221 MET B O 1
ATOM 6536 N N . ASN B 1 222 ? -23.984 -23.172 -9.305 1 92.31 222 ASN B N 1
ATOM 6537 C CA . ASN B 1 222 ? -24.953 -24.188 -8.898 1 92.31 222 ASN B CA 1
ATOM 6538 C C . ASN B 1 222 ? -24.297 -25.328 -8.156 1 92.31 222 ASN B C 1
ATOM 6540 O O . ASN B 1 222 ? -24.953 -26.281 -7.738 1 92.31 222 ASN B O 1
ATOM 6544 N N . SER B 1 223 ? -23.078 -25.25 -7.867 1 91.12 223 SER B N 1
ATOM 6545 C CA . SER B 1 223 ? -22.328 -26.281 -7.176 1 91.12 223 SER B CA 1
ATOM 6546 C C . SER B 1 223 ? -22.203 -25.984 -5.688 1 91.12 223 SER B C 1
ATOM 6548 O O . SER B 1 223 ? -22.734 -24.984 -5.203 1 91.12 223 SER B O 1
ATOM 6550 N N . GLU B 1 224 ? -21.531 -26.938 -4.988 1 89.94 224 GLU B N 1
ATOM 6551 C CA . GLU B 1 224 ? -21.266 -26.719 -3.568 1 89.94 224 GLU B CA 1
ATOM 6552 C C . GLU B 1 224 ? -20.297 -25.562 -3.354 1 89.94 224 GLU B C 1
ATOM 6554 O O . GLU B 1 224 ? -20.344 -24.891 -2.316 1 89.94 224 GLU B O 1
ATOM 6559 N N . GLY B 1 225 ? -19.516 -25.375 -4.363 1 90.31 225 GLY B N 1
ATOM 6560 C CA . GLY B 1 225 ? -18.625 -24.234 -4.293 1 90.31 225 GLY B CA 1
ATOM 6561 C C . GLY B 1 225 ? -19.375 -22.906 -4.246 1 90.31 225 GLY B C 1
ATOM 6562 O O . GLY B 1 225 ? -19.016 -22.016 -3.477 1 90.31 225 GLY B O 1
ATOM 6563 N N . GLY B 1 226 ? -20.422 -22.828 -5.066 1 92.44 226 GLY B N 1
ATOM 6564 C CA . GLY B 1 226 ? -21.266 -21.641 -5.02 1 92.44 226 GLY B CA 1
ATOM 6565 C C . GLY B 1 226 ? -21.938 -21.422 -3.674 1 92.44 226 GLY B C 1
ATOM 6566 O O . GLY B 1 226 ? -22.062 -20.297 -3.207 1 92.44 226 GLY B O 1
ATOM 6567 N N . ALA B 1 227 ? -22.312 -22.531 -3.062 1 93.81 227 ALA B N 1
ATOM 6568 C CA . ALA B 1 227 ? -22.938 -22.453 -1.741 1 93.81 227 ALA B CA 1
ATOM 6569 C C . ALA B 1 227 ? -21.953 -21.922 -0.701 1 93.81 227 ALA B C 1
ATOM 6571 O O . ALA B 1 227 ? -22.328 -21.156 0.189 1 93.81 227 ALA B O 1
ATOM 6572 N N . ARG B 1 228 ? -20.766 -22.359 -0.788 1 92.88 228 ARG B N 1
ATOM 6573 C CA . ARG B 1 228 ? -19.734 -21.906 0.15 1 92.88 228 ARG B CA 1
ATOM 6574 C C . ARG B 1 228 ? -19.484 -20.406 0.004 1 92.88 228 ARG B C 1
ATOM 6576 O O . ARG B 1 228 ? -19.281 -19.703 0.997 1 92.88 228 ARG B O 1
ATOM 6583 N N . ILE B 1 229 ? -19.406 -19.906 -1.226 1 95.62 229 ILE B N 1
ATOM 6584 C CA . ILE B 1 229 ? -19.219 -18.484 -1.451 1 95.62 229 ILE B CA 1
ATOM 6585 C C . ILE B 1 229 ? -20.391 -17.703 -0.857 1 95.62 229 ILE B C 1
ATOM 6587 O O . ILE B 1 229 ? -20.203 -16.656 -0.241 1 95.62 229 ILE B O 1
ATOM 6591 N N . MET B 1 230 ? -21.609 -18.25 -0.987 1 96.56 230 MET B N 1
ATOM 6592 C CA . MET B 1 230 ? -22.781 -17.625 -0.408 1 96.56 230 MET B CA 1
ATOM 6593 C C . MET B 1 230 ? -22.688 -17.547 1.111 1 96.56 230 MET B C 1
ATOM 6595 O O . MET B 1 230 ? -22.984 -16.531 1.715 1 96.56 230 MET B O 1
ATOM 6599 N N . MET B 1 231 ? -22.203 -18.594 1.705 1 95.5 231 MET B N 1
ATOM 6600 C CA . MET B 1 231 ? -22.047 -18.641 3.156 1 95.5 231 MET B CA 1
ATOM 6601 C C . MET B 1 231 ? -21.031 -17.625 3.637 1 95.5 231 MET B C 1
ATOM 6603 O O . MET B 1 231 ? -21.266 -16.922 4.621 1 95.5 231 MET B O 1
ATOM 6607 N N . MET B 1 232 ? -19.938 -17.578 2.92 1 96.31 232 MET B N 1
ATOM 6608 C CA . MET B 1 232 ? -18.891 -16.656 3.33 1 96.31 232 MET B CA 1
ATOM 6609 C C . MET B 1 232 ? -19.312 -15.211 3.1 1 96.31 232 MET B C 1
ATOM 6611 O O . MET B 1 232 ? -18.984 -14.336 3.9 1 96.31 232 MET B O 1
ATOM 6615 N N . ALA B 1 233 ? -19.984 -14.945 1.99 1 97.25 233 ALA B N 1
ATOM 6616 C CA . ALA B 1 233 ? -20.5 -13.609 1.735 1 97.25 233 ALA B CA 1
ATOM 6617 C C . ALA B 1 233 ? -21.516 -13.195 2.801 1 97.25 233 ALA B C 1
ATOM 6619 O O . ALA B 1 233 ? -21.484 -12.062 3.293 1 97.25 233 ALA B O 1
ATOM 6620 N N . GLY B 1 234 ? -22.406 -14.164 3.148 1 97.12 234 GLY B N 1
ATOM 6621 C CA . GLY B 1 234 ? -23.344 -13.898 4.223 1 97.12 234 GLY B CA 1
ATOM 6622 C C . GLY B 1 234 ? -22.672 -13.648 5.559 1 97.12 234 GLY B C 1
ATOM 6623 O O . GLY B 1 234 ? -23.109 -12.789 6.328 1 97.12 234 GLY B O 1
ATOM 6624 N N . PHE B 1 235 ? -21.641 -14.336 5.789 1 97.5 235 PHE B N 1
ATOM 6625 C CA . PHE B 1 235 ? -20.891 -14.172 7.027 1 97.5 235 PHE B CA 1
ATOM 6626 C C . PHE B 1 235 ? -20.266 -12.789 7.098 1 97.5 235 PHE B C 1
ATOM 6628 O O . PHE B 1 235 ? -20.297 -12.133 8.141 1 97.5 235 PHE B O 1
ATOM 6635 N N . CYS B 1 236 ? -19.688 -12.336 5.992 1 97.12 236 CYS B N 1
ATOM 6636 C CA . CYS B 1 236 ? -19.078 -11.016 5.961 1 97.12 236 CYS B CA 1
ATOM 6637 C C . CYS B 1 236 ? -20.125 -9.93 6.176 1 97.12 236 CYS B C 1
ATOM 6639 O O . CYS B 1 236 ? -19.875 -8.953 6.887 1 97.12 236 CYS B O 1
ATOM 6641 N N . SER B 1 237 ? -21.266 -10.117 5.543 1 97.06 237 SER B N 1
ATOM 6642 C CA . SER B 1 237 ? -22.344 -9.156 5.746 1 97.06 237 SER B CA 1
ATOM 6643 C C . SER B 1 237 ? -22.812 -9.148 7.203 1 97.06 237 SER B C 1
ATOM 6645 O O . SER B 1 237 ? -23.109 -8.094 7.758 1 97.06 237 SER B O 1
ATOM 6647 N N . PHE B 1 238 ? -22.828 -10.266 7.773 1 97.56 238 PHE B N 1
ATOM 6648 C CA . PHE B 1 238 ? -23.219 -10.375 9.18 1 97.56 238 PHE B CA 1
ATOM 6649 C C . PHE B 1 238 ? -22.203 -9.664 10.07 1 97.56 238 PHE B C 1
ATOM 6651 O O . PHE B 1 238 ? -22.578 -9.008 11.047 1 97.56 238 PHE B O 1
ATOM 6658 N N . LEU B 1 239 ? -20.938 -9.852 9.766 1 97.5 239 LEU B N 1
ATOM 6659 C CA . LEU B 1 239 ? -19.906 -9.148 10.508 1 97.5 239 LEU B CA 1
ATOM 6660 C C . LEU B 1 239 ? -20.125 -7.641 10.469 1 97.5 239 LEU B C 1
ATOM 6662 O O . LEU B 1 239 ? -19.922 -6.949 11.469 1 97.5 239 LEU B O 1
ATOM 6666 N N . HIS B 1 240 ? -20.578 -7.16 9.359 1 95.75 240 HIS B N 1
ATOM 6667 C CA . HIS B 1 240 ? -20.797 -5.723 9.234 1 95.75 240 HIS B CA 1
ATOM 6668 C C . HIS B 1 240 ? -22.062 -5.289 9.969 1 95.75 240 HIS B C 1
ATOM 6670 O O . HIS B 1 240 ? -22.172 -4.141 10.398 1 95.75 240 HIS B O 1
ATOM 6676 N N . VAL B 1 241 ? -23 -6.184 10.094 1 96.25 241 VAL B N 1
ATOM 6677 C CA . VAL B 1 241 ? -24.141 -5.898 10.945 1 96.25 241 VAL B CA 1
ATOM 6678 C C . VAL B 1 241 ? -23.672 -5.695 12.391 1 96.25 241 VAL B C 1
ATOM 6680 O O . VAL B 1 241 ? -24.094 -4.734 13.047 1 96.25 241 VAL B O 1
ATOM 6683 N N . CYS B 1 242 ? -22.797 -6.551 12.773 1 96.06 242 CYS B N 1
ATOM 6684 C CA . CYS B 1 242 ? -22.281 -6.461 14.141 1 96.06 242 CYS B CA 1
ATOM 6685 C C . CYS B 1 242 ? -21.453 -5.195 14.328 1 96.06 242 CYS B C 1
ATOM 6687 O O . CYS B 1 242 ? -21.578 -4.516 15.352 1 96.06 242 CYS B O 1
ATOM 6689 N N . LEU B 1 243 ? -20.656 -4.883 13.367 1 94.81 243 LEU B N 1
ATOM 6690 C CA . LEU B 1 243 ? -19.812 -3.701 13.461 1 94.81 243 LEU B CA 1
ATOM 6691 C C . LEU B 1 243 ? -20.656 -2.43 13.5 1 94.81 243 LEU B C 1
ATOM 6693 O O . LEU B 1 243 ? -20.438 -1.57 14.359 1 94.81 243 LEU B O 1
ATOM 6697 N N . MET B 1 244 ? -21.609 -2.322 12.633 1 93.56 244 MET B N 1
ATOM 6698 C CA . MET B 1 244 ? -22.469 -1.146 12.586 1 93.56 244 MET B CA 1
ATOM 6699 C C . MET B 1 244 ? -23.438 -1.135 13.766 1 93.56 244 MET B C 1
ATOM 6701 O O . MET B 1 244 ? -23.812 -0.068 14.25 1 93.56 244 MET B O 1
ATOM 6705 N N . GLY B 1 245 ? -23.797 -2.326 14.172 1 94.44 245 GLY B N 1
ATOM 6706 C CA . GLY B 1 245 ? -24.578 -2.414 15.391 1 94.44 245 GLY B CA 1
ATOM 6707 C C . GLY B 1 245 ? -23.859 -1.867 16.609 1 94.44 245 GLY B C 1
ATOM 6708 O O . GLY B 1 245 ? -24.469 -1.208 17.453 1 94.44 245 GLY B O 1
ATOM 6709 N N . ARG B 1 246 ? -22.641 -2.104 16.656 1 93.88 246 ARG B N 1
ATOM 6710 C CA . ARG B 1 246 ? -21.828 -1.557 17.734 1 93.88 246 ARG B CA 1
ATOM 6711 C C . ARG B 1 246 ? -21.797 -0.032 17.672 1 93.88 246 ARG B C 1
ATOM 6713 O O . ARG B 1 246 ? -21.906 0.631 18.703 1 93.88 246 ARG B O 1
ATOM 6720 N N . VAL B 1 247 ? -21.594 0.524 16.5 1 92.06 247 VAL B N 1
ATOM 6721 C CA . VAL B 1 247 ? -21.609 1.975 16.344 1 92.06 247 VAL B CA 1
ATOM 6722 C C . VAL B 1 247 ? -22.953 2.539 16.781 1 92.06 247 VAL B C 1
ATOM 6724 O O . VAL B 1 247 ? -23.016 3.539 17.5 1 92.06 247 VAL B O 1
ATOM 6727 N N . LEU B 1 248 ? -24.016 1.893 16.375 1 92.12 248 LEU B N 1
ATOM 6728 C CA . LEU B 1 248 ? -25.375 2.32 16.734 1 92.12 248 LEU B CA 1
ATOM 6729 C C . LEU B 1 248 ? -25.562 2.287 18.25 1 92.12 248 LEU B C 1
ATOM 6731 O O . LEU B 1 248 ? -26.141 3.213 18.828 1 92.12 248 LEU B O 1
ATOM 6735 N N . TRP B 1 249 ? -25.078 1.266 18.797 1 91.88 249 TRP B N 1
ATOM 6736 C CA . TRP B 1 249 ? -25.219 1.097 20.25 1 91.88 249 TRP B CA 1
ATOM 6737 C C . TRP B 1 249 ? -24.484 2.197 21 1 91.88 249 TRP B C 1
ATOM 6739 O O . TRP B 1 249 ? -25 2.732 21.984 1 91.88 249 TRP B O 1
ATOM 6749 N N . TRP B 1 250 ? -23.375 2.635 20.562 1 87.94 250 TRP B N 1
ATOM 6750 C CA . TRP B 1 250 ? -22.547 3.631 21.25 1 87.94 250 TRP B CA 1
ATOM 6751 C C . TRP B 1 250 ? -23.125 5.031 21.062 1 87.94 250 TRP B C 1
ATOM 6753 O O . TRP B 1 250 ? -22.984 5.887 21.938 1 87.94 250 TRP B O 1
ATOM 6763 N N . TYR B 1 251 ? -23.688 5.289 19.906 1 86.81 251 TYR B N 1
ATOM 6764 C CA . TYR B 1 251 ? -24.172 6.637 19.594 1 86.81 251 TYR B CA 1
ATOM 6765 C C . TYR B 1 251 ? -25.688 6.727 19.75 1 86.81 251 TYR B C 1
ATOM 6767 O O . TYR B 1 251 ? -26.312 7.668 19.266 1 86.81 251 TYR B O 1
ATOM 6775 N N . MET B 1 252 ? -26.266 5.863 20.359 1 86.12 252 MET B N 1
ATOM 6776 C CA . MET B 1 252 ? -27.719 5.797 20.469 1 86.12 252 MET B CA 1
ATOM 6777 C C . MET B 1 252 ? -28.25 7.012 21.219 1 86.12 252 MET B C 1
ATOM 6779 O O . MET B 1 252 ? -29.328 7.527 20.875 1 86.12 252 MET B O 1
ATOM 6783 N N . ASP B 1 253 ? -27.422 7.559 22.109 1 80.62 253 ASP B N 1
ATOM 6784 C CA . ASP B 1 253 ? -27.922 8.641 22.953 1 80.62 253 ASP B CA 1
ATOM 6785 C C . ASP B 1 253 ? -27.375 9.992 22.484 1 80.62 253 ASP B C 1
ATOM 6787 O O . ASP B 1 253 ? -27.453 10.984 23.219 1 80.62 253 ASP B O 1
ATOM 6791 N N . ALA B 1 254 ? -26.891 9.961 21.25 1 77.12 254 ALA B N 1
ATOM 6792 C CA . ALA B 1 254 ? -26.297 11.211 20.766 1 77.12 254 ALA B CA 1
ATOM 6793 C C . ALA B 1 254 ? -27.375 12.258 20.5 1 77.12 254 ALA B C 1
ATOM 6795 O O . ALA B 1 254 ? -28.438 11.945 19.969 1 77.12 254 ALA B O 1
ATOM 6796 N N . PRO B 1 255 ? -27.094 13.461 21.016 1 71 255 PRO B N 1
ATOM 6797 C CA . PRO B 1 255 ? -28.078 14.531 20.828 1 71 255 PRO B CA 1
ATOM 6798 C C . PRO B 1 255 ? -28.25 14.914 19.359 1 71 255 PRO B C 1
ATOM 6800 O O . PRO B 1 255 ? -27.344 14.672 18.547 1 71 255 PRO B O 1
ATOM 6803 N N . ILE B 1 256 ? -29.344 15.43 18.922 1 66.06 256 ILE B N 1
ATOM 6804 C CA . ILE B 1 256 ? -29.812 15.695 17.562 1 66.06 256 ILE B CA 1
ATOM 6805 C C . ILE B 1 256 ? -28.875 16.703 16.891 1 66.06 256 ILE B C 1
ATOM 6807 O O . ILE B 1 256 ? -28.641 16.625 15.68 1 66.06 256 ILE B O 1
ATOM 6811 N N . SER B 1 257 ? -28.328 17.656 17.516 1 59.5 257 SER B N 1
ATOM 6812 C CA . SER B 1 257 ? -27.672 18.766 16.828 1 59.5 257 SER B CA 1
ATOM 6813 C C . SER B 1 257 ? -26.219 18.453 16.516 1 59.5 257 SER B C 1
ATOM 6815 O O . SER B 1 257 ? -25.516 19.266 15.906 1 59.5 257 SER B O 1
ATOM 6817 N N . THR B 1 258 ? -25.828 17.234 16.734 1 64.5 258 THR B N 1
ATOM 6818 C CA . THR B 1 258 ? -24.391 17.062 16.625 1 64.5 258 THR B CA 1
ATOM 6819 C C . THR B 1 258 ? -24.047 16.062 15.523 1 64.5 258 THR B C 1
ATOM 6821 O O . THR B 1 258 ? -24.938 15.453 14.93 1 64.5 258 THR B O 1
ATOM 6824 N N . VAL B 1 259 ? -22.906 16.094 14.969 1 73.88 259 VAL B N 1
ATOM 6825 C CA . VAL B 1 259 ? -22.344 15.148 14.016 1 73.88 259 VAL B CA 1
ATOM 6826 C C . VAL B 1 259 ? -22.656 13.719 14.461 1 73.88 259 VAL B C 1
ATOM 6828 O O . VAL B 1 259 ? -22.844 12.828 13.633 1 73.88 259 VAL B O 1
ATOM 6831 N N . GLU B 1 260 ? -23.031 13.609 15.703 1 78.44 260 GLU B N 1
ATOM 6832 C CA . GLU B 1 260 ? -23.281 12.281 16.266 1 78.44 260 GLU B CA 1
ATOM 6833 C C . GLU B 1 260 ? -24.641 11.742 15.836 1 78.44 260 GLU B C 1
ATOM 6835 O O . GLU B 1 260 ? -24.828 10.531 15.719 1 78.44 260 GLU B O 1
ATOM 6840 N N . HIS B 1 261 ? -25.469 12.656 15.586 1 80.62 261 HIS B N 1
ATOM 6841 C CA . HIS B 1 261 ? -26.781 12.227 15.102 1 80.62 261 HIS B CA 1
ATOM 6842 C C . HIS B 1 261 ? -26.688 11.664 13.688 1 80.62 261 HIS B C 1
ATOM 6844 O O . HIS B 1 261 ? -27.359 10.68 13.359 1 80.62 261 HIS B O 1
ATOM 6850 N N . HIS B 1 262 ? -25.906 12.273 12.922 1 82.75 262 HIS B N 1
ATOM 6851 C CA . HIS B 1 262 ? -25.688 11.766 11.57 1 82.75 262 HIS B CA 1
ATOM 6852 C C . HIS B 1 262 ? -25.016 10.398 11.602 1 82.75 262 HIS B C 1
ATOM 6854 O O . HIS B 1 262 ? -25.281 9.547 10.75 1 82.75 262 HIS B O 1
ATOM 6860 N N . VAL B 1 263 ? -24.219 10.266 12.617 1 86.88 263 VAL B N 1
ATOM 6861 C CA . VAL B 1 263 ? -23.547 8.984 12.773 1 86.88 263 VAL B CA 1
ATOM 6862 C C . VAL B 1 263 ? -24.562 7.898 13.125 1 86.88 263 VAL B C 1
ATOM 6864 O O . VAL B 1 263 ? -24.516 6.793 12.586 1 86.88 263 VAL B O 1
ATOM 6867 N N . LYS B 1 264 ? -25.469 8.258 13.938 1 87.56 264 LYS B N 1
ATOM 6868 C CA . LYS B 1 264 ? -26.516 7.324 14.344 1 87.56 264 LYS B CA 1
ATOM 6869 C C . LYS B 1 264 ? -27.359 6.902 13.156 1 87.56 264 LYS B C 1
ATOM 6871 O O . LYS B 1 264 ? -27.625 5.715 12.969 1 87.56 264 LYS B O 1
ATOM 6876 N N . HIS B 1 265 ? -27.781 7.793 12.367 1 86.75 265 HIS B N 1
ATOM 6877 C CA . HIS B 1 265 ? -28.625 7.48 11.211 1 86.75 265 HIS B CA 1
ATOM 6878 C C . HIS B 1 265 ? -27.859 6.66 10.18 1 86.75 265 HIS B C 1
ATOM 6880 O O . HIS B 1 265 ? -28.422 5.766 9.547 1 86.75 265 HIS B O 1
ATOM 6886 N N . TYR B 1 266 ? -26.656 7.055 10 1 87.62 266 TYR B N 1
ATOM 6887 C CA . TYR B 1 266 ? -25.797 6.293 9.094 1 87.62 266 TYR B CA 1
ATOM 6888 C C . TYR B 1 266 ? -25.672 4.848 9.562 1 87.62 266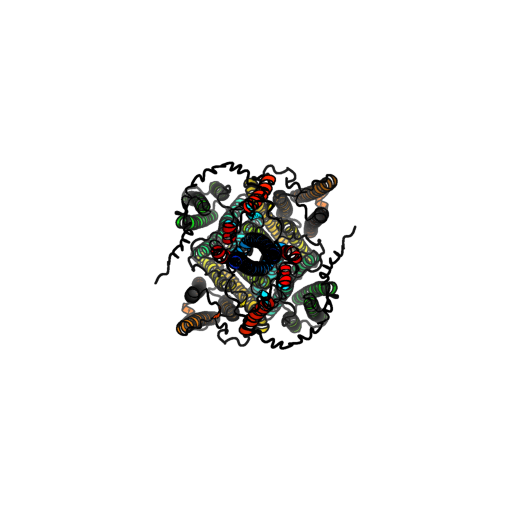 TYR B C 1
ATOM 6890 O O . TYR B 1 266 ? -25.797 3.916 8.766 1 87.62 266 TYR B O 1
ATOM 6898 N N . ALA B 1 267 ? -25.422 4.711 10.859 1 91.06 267 ALA B N 1
ATOM 6899 C CA . ALA B 1 267 ? -25.234 3.383 11.438 1 91.06 267 ALA B CA 1
ATOM 6900 C C . ALA B 1 267 ? -26.531 2.568 11.367 1 91.06 267 ALA B C 1
ATOM 6902 O O . ALA B 1 267 ? -26.5 1.373 11.062 1 91.06 267 ALA B O 1
ATOM 6903 N N . LEU B 1 268 ? -27.625 3.201 11.617 1 91 268 LEU B N 1
ATOM 6904 C CA . LEU B 1 268 ? -28.906 2.516 11.555 1 91 268 LEU B CA 1
ATOM 6905 C C . LEU B 1 268 ? -29.203 2.041 10.141 1 91 268 LEU B C 1
ATOM 6907 O O . LEU B 1 268 ? -29.594 0.888 9.93 1 91 268 LEU B O 1
ATOM 6911 N N . TYR B 1 269 ? -29.047 2.891 9.234 1 89.88 269 TYR B N 1
ATOM 6912 C CA . TYR B 1 269 ? -29.297 2.555 7.84 1 89.88 269 TYR B CA 1
ATOM 6913 C C . TYR B 1 269 ? -28.438 1.384 7.395 1 89.88 269 TYR B C 1
ATOM 6915 O O . TYR B 1 269 ? -28.922 0.433 6.781 1 89.88 269 TYR B O 1
ATOM 6923 N N . ASN B 1 270 ? -27.188 1.436 7.68 1 91.31 270 ASN B N 1
ATOM 6924 C CA . ASN B 1 270 ? -26.266 0.384 7.246 1 91.31 270 ASN B CA 1
ATOM 6925 C C . ASN B 1 270 ? -26.531 -0.927 7.98 1 91.31 270 ASN B C 1
ATOM 6927 O O . ASN B 1 270 ? -26.359 -2.008 7.418 1 91.31 270 ASN B O 1
ATOM 6931 N N . THR B 1 271 ? -26.891 -0.832 9.234 1 93.25 271 THR B N 1
ATOM 6932 C CA . THR B 1 271 ? -27.25 -2.047 9.961 1 93.25 271 THR B CA 1
ATOM 6933 C C . THR B 1 271 ? -28.453 -2.732 9.305 1 93.25 271 THR B C 1
ATOM 6935 O O . THR B 1 271 ? -28.438 -3.945 9.094 1 93.25 271 THR B O 1
ATOM 6938 N N . LEU B 1 272 ? -29.422 -1.975 8.914 1 92.56 272 LEU B N 1
ATOM 6939 C CA . LEU B 1 272 ? -30.625 -2.527 8.305 1 92.56 272 LEU B CA 1
ATOM 6940 C C . LEU B 1 272 ? -30.297 -3.115 6.93 1 92.56 272 LEU B C 1
ATOM 6942 O O . LEU B 1 272 ? -30.75 -4.215 6.602 1 92.56 272 LEU B O 1
ATOM 6946 N N . MET B 1 273 ? -29.594 -2.422 6.184 1 92.38 273 MET B N 1
ATOM 6947 C CA . MET B 1 273 ? -29.281 -2.877 4.836 1 92.38 273 MET B CA 1
ATOM 6948 C C . MET B 1 273 ? -28.406 -4.121 4.875 1 92.38 273 MET B C 1
ATOM 6950 O O . MET B 1 273 ? -28.609 -5.055 4.094 1 92.38 273 MET B O 1
ATOM 6954 N N . ASN B 1 274 ? -27.422 -4.141 5.754 1 94.75 274 ASN B N 1
ATOM 6955 C CA . ASN B 1 274 ? -26.578 -5.316 5.887 1 94.75 274 ASN B CA 1
ATOM 6956 C C . ASN B 1 274 ? -27.359 -6.512 6.434 1 94.75 274 ASN B C 1
ATOM 6958 O O . ASN B 1 274 ? -27.078 -7.656 6.07 1 94.75 274 ASN B O 1
ATOM 6962 N N . ALA B 1 275 ? -28.25 -6.219 7.301 1 95.75 275 ALA B N 1
ATOM 6963 C CA . ALA B 1 275 ? -29.094 -7.297 7.809 1 95.75 275 ALA B CA 1
ATOM 6964 C C . ALA B 1 275 ? -29.953 -7.895 6.695 1 95.75 275 ALA B C 1
ATOM 6966 O O . ALA B 1 275 ? -30.094 -9.117 6.605 1 95.75 275 ALA B O 1
ATOM 6967 N N . ALA B 1 276 ? -30.516 -7.051 5.902 1 94.81 276 ALA B N 1
ATOM 6968 C CA . ALA B 1 276 ? -31.297 -7.523 4.762 1 94.81 276 ALA B CA 1
ATOM 6969 C C . ALA B 1 276 ? -30.438 -8.344 3.809 1 94.81 276 ALA B C 1
ATOM 6971 O O . ALA B 1 276 ? -30.875 -9.367 3.291 1 94.81 276 ALA B O 1
ATOM 6972 N N . GLU B 1 277 ? -29.281 -7.887 3.553 1 96.12 277 GLU B N 1
ATOM 6973 C CA . GLU B 1 277 ? -28.344 -8.625 2.713 1 96.12 277 GLU B CA 1
ATOM 6974 C C . GLU B 1 277 ? -28 -9.984 3.32 1 96.12 277 GLU B C 1
ATOM 6976 O O . GLU B 1 277 ? -28.016 -11 2.623 1 96.12 277 GLU B O 1
ATOM 6981 N N . THR B 1 278 ? -27.703 -9.961 4.629 1 97.06 278 THR B N 1
ATOM 6982 C CA . THR B 1 278 ? -27.391 -11.203 5.332 1 97.06 278 THR B CA 1
ATOM 6983 C C . THR B 1 278 ? -28.562 -12.18 5.227 1 97.06 278 THR B C 1
ATOM 6985 O O . THR B 1 278 ? -28.359 -13.359 4.945 1 97.06 278 THR B O 1
ATOM 6988 N N . ALA B 1 279 ? -29.703 -11.68 5.402 1 96.75 279 ALA B N 1
ATOM 6989 C CA . ALA B 1 279 ? -30.891 -12.516 5.309 1 96.75 279 ALA B CA 1
ATOM 6990 C C . ALA B 1 279 ? -31.062 -13.094 3.904 1 96.75 279 ALA B C 1
ATOM 6992 O O . ALA B 1 279 ? -31.438 -14.25 3.742 1 96.75 279 ALA B O 1
ATOM 6993 N N . THR B 1 280 ? -30.766 -12.266 2.928 1 96.25 280 THR B N 1
ATOM 6994 C CA . THR B 1 280 ? -30.875 -12.719 1.545 1 96.25 280 THR B CA 1
ATOM 6995 C C . THR B 1 280 ? -29.906 -13.875 1.28 1 96.25 280 THR B C 1
ATOM 6997 O O . THR B 1 280 ? -30.281 -14.875 0.676 1 96.25 280 THR B O 1
ATOM 7000 N N . TRP B 1 281 ? -28.672 -13.773 1.741 1 96.94 281 TRP B N 1
ATOM 7001 C CA . TRP B 1 281 ? -27.688 -14.828 1.558 1 96.94 281 TRP B CA 1
ATOM 7002 C C . TRP B 1 281 ? -28.109 -16.109 2.281 1 96.94 281 TRP B C 1
ATOM 7004 O O . TRP B 1 281 ? -28.062 -17.188 1.704 1 96.94 281 TRP B O 1
ATOM 7014 N N . ILE B 1 282 ? -28.578 -15.977 3.539 1 95.38 282 ILE B N 1
ATOM 7015 C CA . ILE B 1 282 ? -28.922 -17.125 4.367 1 95.38 282 ILE B CA 1
ATOM 7016 C C . ILE B 1 282 ? -30.156 -17.828 3.799 1 95.38 282 ILE B C 1
ATOM 7018 O O . ILE B 1 282 ? -30.172 -19.047 3.656 1 95.38 282 ILE B O 1
ATOM 7022 N N . LEU B 1 283 ? -31.125 -17.094 3.395 1 94.5 283 LEU B N 1
ATOM 7023 C CA . LEU B 1 283 ? -32.344 -17.672 2.82 1 94.5 283 LEU B CA 1
ATOM 7024 C C . LEU B 1 283 ? -32.062 -18.312 1.465 1 94.5 283 LEU B C 1
ATOM 7026 O O . LEU B 1 283 ? -32.625 -19.344 1.124 1 94.5 283 LEU B O 1
ATOM 7030 N N . GLY B 1 284 ? -31.219 -17.625 0.735 1 94.5 284 GLY B N 1
ATOM 7031 C CA . GLY B 1 284 ? -30.812 -18.188 -0.544 1 94.5 284 GLY B CA 1
ATOM 7032 C C . GLY B 1 284 ? -30.078 -19.5 -0.411 1 94.5 284 GLY B C 1
ATOM 7033 O O . GLY B 1 284 ? -30.312 -20.438 -1.178 1 94.5 284 GLY B O 1
ATOM 7034 N N . TRP B 1 285 ? -29.203 -19.547 0.589 1 92.56 285 TRP B N 1
ATOM 7035 C CA . TRP B 1 285 ? -28.391 -20.75 0.831 1 92.56 285 TRP B CA 1
ATOM 7036 C C . TRP B 1 285 ? -29.266 -21.891 1.33 1 92.56 285 TRP B C 1
ATOM 7038 O O . TRP B 1 285 ? -29.125 -23.031 0.88 1 92.56 285 TRP B O 1
ATOM 7048 N N . LEU B 1 286 ? -30.266 -21.656 2.141 1 92.25 286 LEU B N 1
ATOM 7049 C CA . LEU B 1 286 ? -31.047 -22.688 2.809 1 92.25 286 LEU B CA 1
ATOM 7050 C C . LEU B 1 286 ? -32.219 -23.125 1.942 1 92.25 286 LEU B C 1
ATOM 7052 O O . LEU B 1 286 ? -32.594 -24.297 1.928 1 92.25 286 LEU B O 1
ATOM 7056 N N . TYR B 1 287 ? -32.812 -22.219 1.127 1 92.12 287 TYR B N 1
ATOM 7057 C CA . TYR B 1 287 ? -34.125 -22.531 0.566 1 92.12 287 TYR B CA 1
ATOM 7058 C C . TYR B 1 287 ? -34.094 -22.453 -0.956 1 92.12 287 TYR B C 1
ATOM 7060 O O . TYR B 1 287 ? -34.969 -23.016 -1.627 1 92.12 287 TYR B O 1
ATOM 7068 N N . VAL B 1 288 ? -33.219 -21.781 -1.543 1 92.75 288 VAL B N 1
ATOM 7069 C CA . VAL B 1 288 ? -33.281 -21.578 -2.988 1 92.75 288 VAL B CA 1
ATOM 7070 C C . VAL B 1 288 ? -32.562 -22.734 -3.689 1 92.75 288 VAL B C 1
ATOM 7072 O O . VAL B 1 288 ? -31.422 -23.078 -3.328 1 92.75 288 VAL B O 1
ATOM 7075 N N . PRO B 1 289 ? -33.25 -23.328 -4.668 1 93.62 289 PRO B N 1
ATOM 7076 C CA . PRO B 1 289 ? -32.625 -24.406 -5.43 1 93.62 289 PRO B CA 1
ATOM 7077 C C . PRO B 1 289 ? -31.359 -23.938 -6.168 1 93.62 289 PRO B C 1
ATOM 7079 O O . PRO B 1 289 ? -31.266 -22.781 -6.551 1 93.62 289 PRO B O 1
ATOM 7082 N N . PRO B 1 290 ? -30.391 -24.812 -6.418 1 92.31 290 PRO B N 1
ATOM 7083 C CA . PRO B 1 290 ? -29.094 -24.484 -6.992 1 92.31 290 PRO B CA 1
ATOM 7084 C C . PRO B 1 290 ? -29.203 -23.781 -8.344 1 92.31 290 PRO B C 1
ATOM 7086 O O . PRO B 1 290 ? -28.391 -22.891 -8.656 1 92.31 290 PRO B O 1
ATOM 7089 N N . ASP B 1 291 ? -30.172 -24.094 -9.156 1 91.44 291 ASP B N 1
ATOM 7090 C CA . ASP B 1 291 ? -30.266 -23.531 -10.5 1 91.44 291 ASP B CA 1
ATOM 7091 C C . ASP B 1 291 ? -30.625 -22.047 -10.445 1 91.44 291 ASP B C 1
ATOM 7093 O O . ASP B 1 291 ? -30.359 -21.297 -11.398 1 91.44 291 ASP B O 1
ATOM 7097 N N . TRP B 1 292 ? -31.188 -21.594 -9.297 1 92.5 292 TRP B N 1
ATOM 7098 C CA . TRP B 1 292 ? -31.641 -20.203 -9.195 1 92.5 292 TRP B CA 1
ATOM 7099 C C . TRP B 1 292 ? -30.703 -19.391 -8.297 1 92.5 292 TRP B C 1
ATOM 7101 O O . TRP B 1 292 ? -31.016 -18.266 -7.922 1 92.5 292 TRP B O 1
ATOM 7111 N N . ARG B 1 293 ? -29.594 -19.953 -8.008 1 94.06 293 ARG B N 1
ATOM 7112 C CA . ARG B 1 293 ? -28.672 -19.266 -7.109 1 94.06 293 ARG B CA 1
ATOM 7113 C C . ARG B 1 293 ? -28.156 -17.969 -7.73 1 94.06 293 ARG B C 1
ATOM 7115 O O . ARG B 1 293 ? -27.812 -17.031 -7.016 1 94.06 293 ARG B O 1
ATOM 7122 N N . TRP B 1 294 ? -28.156 -17.891 -9.023 1 92.81 294 TRP B N 1
ATOM 7123 C CA . TRP B 1 294 ? -27.688 -16.672 -9.688 1 92.81 294 TRP B CA 1
ATOM 7124 C C . TRP B 1 294 ? -28.562 -15.477 -9.312 1 92.81 294 TRP B C 1
ATOM 7126 O O . TRP B 1 294 ? -28.078 -14.344 -9.242 1 92.81 294 TRP B O 1
ATOM 7136 N N . VAL B 1 295 ? -29.812 -15.656 -9.031 1 94.19 295 VAL B N 1
ATOM 7137 C CA . VAL B 1 295 ? -30.719 -14.586 -8.648 1 94.19 295 VAL B CA 1
ATOM 7138 C C . VAL B 1 295 ? -30.359 -14.055 -7.266 1 94.19 295 VAL B C 1
ATOM 7140 O O . VAL B 1 295 ? -30.438 -12.852 -7.008 1 94.19 295 VAL B O 1
ATOM 7143 N N . ILE B 1 296 ? -29.953 -14.969 -6.391 1 94.81 296 ILE B N 1
ATOM 7144 C CA . ILE B 1 296 ? -29.562 -14.578 -5.039 1 94.81 296 ILE B CA 1
ATOM 7145 C C . ILE B 1 296 ? -28.281 -13.742 -5.09 1 94.81 296 ILE B C 1
ATOM 7147 O O . ILE B 1 296 ? -28.172 -12.719 -4.418 1 94.81 296 ILE B O 1
ATOM 7151 N N . PHE B 1 297 ? -27.328 -14.258 -5.91 1 96.19 297 PHE B N 1
ATOM 7152 C CA . PHE B 1 297 ? -26.094 -13.5 -6.078 1 96.19 297 PHE B CA 1
ATOM 7153 C C . PHE B 1 297 ? -26.391 -12.094 -6.598 1 96.19 297 PHE B C 1
ATOM 7155 O O . PHE B 1 297 ? -25.828 -11.117 -6.102 1 96.19 297 PHE B O 1
ATOM 7162 N N . LEU B 1 298 ? -27.281 -11.984 -7.527 1 93.94 298 LEU B N 1
ATOM 7163 C CA . LEU B 1 298 ? -27.625 -10.695 -8.117 1 93.94 298 LEU B CA 1
ATOM 7164 C C . LEU B 1 298 ? -28.344 -9.812 -7.102 1 93.94 298 LEU B C 1
ATOM 7166 O O . LEU B 1 298 ? -27.969 -8.648 -6.918 1 93.94 298 LEU B O 1
ATOM 7170 N N . LEU B 1 299 ? -29.281 -10.336 -6.438 1 93.44 299 LEU B N 1
ATOM 7171 C CA . LEU B 1 299 ? -30.062 -9.578 -5.477 1 93.44 299 LEU B CA 1
ATOM 7172 C C . LEU B 1 299 ? -29.203 -9.094 -4.32 1 93.44 299 LEU B C 1
ATOM 7174 O O . LEU B 1 299 ? -29.297 -7.934 -3.908 1 93.44 299 LEU B O 1
ATOM 7178 N N . ALA B 1 300 ? -28.406 -9.992 -3.787 1 94.38 300 ALA B N 1
ATOM 7179 C CA . ALA B 1 300 ? -27.547 -9.633 -2.658 1 94.38 300 ALA B CA 1
ATOM 7180 C C . ALA B 1 300 ? -26.531 -8.57 -3.057 1 94.38 300 ALA B C 1
ATOM 7182 O O . ALA B 1 300 ? -26.234 -7.66 -2.277 1 94.38 300 ALA B O 1
ATOM 7183 N N . THR B 1 301 ? -26.031 -8.656 -4.254 1 91 301 THR B N 1
ATOM 7184 C CA . THR B 1 301 ? -25.062 -7.68 -4.738 1 91 301 THR B CA 1
ATOM 7185 C C . THR B 1 301 ? -25.719 -6.309 -4.902 1 91 301 THR B C 1
ATOM 7187 O O . THR B 1 301 ? -25.125 -5.285 -4.559 1 91 301 THR B O 1
ATOM 7190 N N . VAL B 1 302 ? -26.891 -6.25 -5.375 1 87.25 302 VAL B N 1
ATOM 7191 C CA . VAL B 1 302 ? -27.609 -4.992 -5.555 1 87.25 302 VAL B CA 1
ATOM 7192 C C . VAL B 1 302 ? -27.906 -4.371 -4.195 1 87.25 302 VAL B C 1
ATOM 7194 O O . VAL B 1 302 ? -27.781 -3.156 -4.02 1 87.25 302 VAL B O 1
ATOM 7197 N N . MET B 1 303 ? -28.266 -5.207 -3.271 1 87.12 303 MET B N 1
ATOM 7198 C CA . MET B 1 303 ? -28.531 -4.719 -1.922 1 87.12 303 MET B CA 1
ATOM 7199 C C . MET B 1 303 ? -27.266 -4.156 -1.284 1 87.12 303 MET B C 1
ATOM 7201 O O . MET B 1 303 ? -27.312 -3.189 -0.524 1 87.12 303 MET B O 1
ATOM 7205 N N . ALA B 1 304 ? -26.156 -4.73 -1.615 1 87.19 304 ALA B N 1
ATOM 7206 C CA . ALA B 1 304 ? -24.891 -4.301 -1.058 1 87.19 304 ALA B CA 1
ATOM 7207 C C . ALA B 1 304 ? -24.453 -2.957 -1.641 1 87.19 304 ALA B C 1
ATOM 7209 O O . ALA B 1 304 ? -23.719 -2.201 -0.999 1 87.19 304 ALA B O 1
ATOM 7210 N N . LEU B 1 305 ? -24.719 -2.549 -2.916 1 77.5 305 LEU B N 1
ATOM 7211 C CA . LEU B 1 305 ? -24.312 -1.312 -3.58 1 77.5 305 LEU B CA 1
ATOM 7212 C C . LEU B 1 305 ? -25.016 -0.11 -2.957 1 77.5 305 LEU B C 1
ATOM 7214 O O . LEU B 1 305 ? -24.516 1.016 -3.041 1 77.5 305 LEU B O 1
ATOM 7218 N N . ARG B 1 306 ? -25.562 -0.196 -1.893 1 65.88 306 ARG B N 1
ATOM 7219 C CA . ARG B 1 306 ? -26.25 0.815 -1.091 1 65.88 306 ARG B CA 1
ATOM 7220 C C . ARG B 1 306 ? -26.266 2.16 -1.81 1 65.88 306 ARG B C 1
ATOM 7222 O O . ARG B 1 306 ? -25.281 2.562 -2.416 1 65.88 306 ARG B O 1
ATOM 7229 N N . ILE B 1 307 ? -27.281 2.688 -2.434 1 55.09 307 ILE B N 1
ATOM 7230 C CA . ILE B 1 307 ? -27.312 4.078 -2.865 1 55.09 307 ILE B CA 1
ATOM 7231 C C . ILE B 1 307 ? -26.938 4.992 -1.699 1 55.09 307 ILE B C 1
ATOM 7233 O O . ILE B 1 307 ? -27.562 4.926 -0.632 1 55.09 307 ILE B O 1
ATOM 7237 N N . PRO B 1 308 ? -25.547 5.523 -1.728 1 52.31 308 PRO B N 1
ATOM 7238 C CA . PRO B 1 308 ? -25.094 6.309 -0.575 1 52.31 308 PRO B CA 1
ATOM 7239 C C . PRO B 1 308 ? -26.125 7.34 -0.123 1 52.31 308 PRO B C 1
ATOM 7241 O O . PRO B 1 308 ? -26.688 8.062 -0.952 1 52.31 308 PRO B O 1
ATOM 7244 N N . ARG B 1 309 ? -27.062 7.098 0.768 1 53.16 309 ARG B N 1
ATOM 7245 C CA . ARG B 1 309 ? -27.766 8.219 1.396 1 53.16 309 ARG B CA 1
ATOM 7246 C C . ARG B 1 309 ? -26.797 9.062 2.221 1 53.16 309 ARG B C 1
ATOM 7248 O O . ARG B 1 309 ? -25.938 8.531 2.918 1 53.16 309 ARG B O 1
ATOM 7255 N N . ALA B 1 310 ? -26.359 10.133 1.664 1 56.22 310 ALA B N 1
ATOM 7256 C CA . ALA B 1 310 ? -25.406 11.109 2.166 1 56.22 310 ALA B CA 1
ATOM 7257 C C . ALA B 1 310 ? -25.641 11.406 3.643 1 56.22 310 ALA B C 1
ATOM 7259 O O . ALA B 1 310 ? -26.078 12.508 4 1 56.22 310 ALA B O 1
ATOM 7260 N N . PHE B 1 311 ? -25.719 10.242 4.438 1 56.19 311 PHE B N 1
ATOM 7261 C CA . PHE B 1 311 ? -25.969 10.594 5.828 1 56.19 311 PHE B CA 1
ATOM 7262 C C . PHE B 1 311 ? -24.688 11.07 6.504 1 56.19 311 PHE B C 1
ATOM 7264 O O . PHE B 1 311 ? -24.719 11.945 7.367 1 56.19 311 PHE B O 1
ATOM 7271 N N . LEU B 1 312 ? -23.609 10.484 6.066 1 64.75 312 LEU B N 1
ATOM 7272 C CA . LEU B 1 312 ? -22.328 10.805 6.707 1 64.75 312 LEU B CA 1
ATOM 7273 C C . LEU B 1 312 ? -21.203 10.898 5.676 1 64.75 312 LEU B C 1
ATOM 7275 O O . LEU B 1 312 ? -21 9.969 4.891 1 64.75 312 LEU B O 1
ATOM 7279 N N . ALA B 1 313 ? -20.656 12.078 5.676 1 68 313 ALA B N 1
ATOM 7280 C CA . ALA B 1 313 ? -19.547 12.289 4.754 1 68 313 ALA B CA 1
ATOM 7281 C C . ALA B 1 313 ? -18.375 11.391 5.109 1 68 313 ALA B C 1
ATOM 7283 O O . ALA B 1 313 ? -18.219 10.969 6.258 1 68 313 ALA B O 1
ATOM 7284 N N . ASN B 1 314 ? -17.703 10.93 4.152 1 73.25 314 ASN B N 1
ATOM 7285 C CA . ASN B 1 314 ? -16.484 10.148 4.359 1 73.25 314 ASN B CA 1
ATOM 7286 C C . ASN B 1 314 ? -15.234 11.023 4.277 1 73.25 314 ASN B C 1
ATOM 7288 O O . ASN B 1 314 ? -15.305 12.172 3.838 1 73.25 314 ASN B O 1
ATOM 7292 N N . ASP B 1 315 ? -14.18 10.508 4.887 1 69.38 315 ASP B N 1
ATOM 7293 C CA . ASP B 1 315 ? -12.875 11.117 4.629 1 69.38 315 ASP B CA 1
ATOM 7294 C C . ASP B 1 315 ? -12.477 10.961 3.164 1 69.38 315 ASP B C 1
ATOM 7296 O O . ASP B 1 315 ? -12.141 9.859 2.721 1 69.38 315 ASP B O 1
ATOM 7300 N N . PHE B 1 316 ? -12.547 11.992 2.512 1 73.19 316 PHE B N 1
ATOM 7301 C CA . PHE B 1 316 ? -12.328 12 1.069 1 73.19 316 PHE B CA 1
ATOM 7302 C C . PHE B 1 316 ? -10.961 11.422 0.724 1 73.19 316 PHE B C 1
ATOM 7304 O O . PHE B 1 316 ? -10.844 10.586 -0.176 1 73.19 316 PHE B O 1
ATOM 7311 N N . HIS B 1 317 ? -9.961 11.836 1.377 1 72.5 317 HIS B N 1
ATOM 7312 C CA . HIS B 1 317 ? -8.602 11.414 1.048 1 72.5 317 HIS B CA 1
ATOM 7313 C C . HIS B 1 317 ? -8.406 9.922 1.303 1 72.5 317 HIS B C 1
ATOM 7315 O O . HIS B 1 317 ? -7.785 9.227 0.496 1 72.5 317 HIS B O 1
ATOM 7321 N N . ALA B 1 318 ? -9 9.531 2.377 1 75.25 318 ALA B N 1
ATOM 7322 C CA . ALA B 1 318 ? -8.898 8.102 2.674 1 75.25 318 ALA B CA 1
ATOM 7323 C C . ALA B 1 318 ? -9.672 7.273 1.648 1 75.25 318 ALA B C 1
ATOM 7325 O O . ALA B 1 318 ? -9.18 6.238 1.188 1 75.25 318 ALA B O 1
ATOM 7326 N N . ALA B 1 319 ? -10.797 7.766 1.303 1 81.06 319 ALA B N 1
ATOM 7327 C CA . ALA B 1 319 ? -11.633 7.035 0.359 1 81.06 319 ALA B CA 1
ATOM 7328 C C . ALA B 1 319 ? -10.977 6.961 -1.017 1 81.06 319 ALA B C 1
ATOM 7330 O O . ALA B 1 319 ? -11.016 5.922 -1.676 1 81.06 319 ALA B O 1
ATOM 7331 N N . ASN B 1 320 ? -10.453 8.016 -1.404 1 79.25 320 ASN B N 1
ATOM 7332 C CA . ASN B 1 320 ? -9.797 8.055 -2.707 1 79.25 320 ASN B CA 1
ATOM 7333 C C . ASN B 1 320 ? -8.516 7.23 -2.715 1 79.25 320 ASN B C 1
ATOM 7335 O O . ASN B 1 320 ? -8.234 6.516 -3.682 1 79.25 320 ASN B O 1
ATOM 7339 N N . SER B 1 321 ? -7.766 7.309 -1.693 1 80.81 321 SER B N 1
ATOM 7340 C CA . SER B 1 321 ? -6.52 6.559 -1.593 1 80.81 321 SER B CA 1
ATOM 7341 C C . SER B 1 321 ? -6.777 5.055 -1.616 1 80.81 321 SER B C 1
ATOM 7343 O O . SER B 1 321 ? -6.023 4.301 -2.236 1 80.81 321 SER B O 1
ATOM 7345 N N . GLN B 1 322 ? -7.805 4.629 -1.021 1 87.62 322 GLN B N 1
ATOM 7346 C CA . GLN B 1 322 ? -8.117 3.205 -0.974 1 87.62 322 GLN B CA 1
ATOM 7347 C C . GLN B 1 322 ? -8.398 2.656 -2.371 1 87.62 322 GLN B C 1
ATOM 7349 O O . GLN B 1 322 ? -7.98 1.546 -2.703 1 87.62 322 GLN B O 1
ATOM 7354 N N . ARG B 1 323 ? -9.086 3.404 -3.111 1 88.88 323 ARG B N 1
ATOM 7355 C CA . ARG B 1 323 ? -9.414 2.969 -4.465 1 88.88 323 ARG B CA 1
ATOM 7356 C C . ARG B 1 323 ? -8.172 2.912 -5.34 1 88.88 323 ARG B C 1
ATOM 7358 O O . ARG B 1 323 ? -7.996 1.974 -6.121 1 88.88 323 ARG B O 1
ATOM 7365 N N . GLY B 1 324 ? -7.367 3.896 -5.199 1 88.06 324 GLY B N 1
ATOM 7366 C CA . GLY B 1 324 ? -6.121 3.883 -5.945 1 88.06 324 GLY B CA 1
ATOM 7367 C C . GLY B 1 324 ? -5.199 2.746 -5.547 1 88.06 324 GLY B C 1
ATOM 7368 O O . GLY B 1 324 ? -4.605 2.09 -6.406 1 88.06 324 GLY B O 1
ATOM 7369 N N . VAL B 1 325 ? -5.098 2.461 -4.293 1 89.56 325 VAL B N 1
ATOM 7370 C CA . VAL B 1 325 ? -4.234 1.399 -3.789 1 89.56 325 VAL B CA 1
ATOM 7371 C C . VAL B 1 325 ? -4.746 0.044 -4.27 1 89.56 325 VAL B C 1
ATOM 7373 O O . VAL B 1 325 ? -3.967 -0.801 -4.715 1 89.56 325 VAL B O 1
ATOM 7376 N N . LEU B 1 326 ? -6 -0.15 -4.215 1 94.06 326 LEU B N 1
ATOM 7377 C CA . LEU B 1 326 ? -6.586 -1.41 -4.656 1 94.06 326 LEU B CA 1
ATOM 7378 C C . LEU B 1 326 ? -6.27 -1.67 -6.125 1 94.06 326 LEU B C 1
ATOM 7380 O O . LEU B 1 326 ? -5.945 -2.797 -6.508 1 94.06 326 LEU B O 1
ATOM 7384 N N . PHE B 1 327 ? -6.375 -0.633 -6.93 1 94.75 327 PHE B N 1
ATOM 7385 C CA . PHE B 1 327 ? -6.105 -0.746 -8.359 1 94.75 327 PHE B CA 1
ATOM 7386 C C . PHE B 1 327 ? -4.641 -1.082 -8.609 1 94.75 327 PHE B C 1
ATOM 7388 O O . PHE B 1 327 ? -4.328 -1.949 -9.43 1 94.75 327 PHE B O 1
ATOM 7395 N N . ILE B 1 328 ? -3.721 -0.475 -7.922 1 93.5 328 ILE B N 1
ATOM 7396 C CA . ILE B 1 328 ? -2.293 -0.697 -8.117 1 93.5 328 ILE B CA 1
ATOM 7397 C C . ILE B 1 328 ? -1.92 -2.102 -7.648 1 93.5 328 ILE B C 1
ATOM 7399 O O . ILE B 1 328 ? -1.097 -2.773 -8.273 1 93.5 328 ILE B O 1
ATOM 7403 N N . LEU B 1 329 ? -2.496 -2.504 -6.52 1 95.12 329 LEU B N 1
ATOM 7404 C CA . LEU B 1 329 ? -2.262 -3.865 -6.055 1 95.12 329 LEU B CA 1
ATOM 7405 C C . LEU B 1 329 ? -2.693 -4.883 -7.105 1 95.12 329 LEU B C 1
ATOM 7407 O O . LEU B 1 329 ? -1.971 -5.844 -7.379 1 95.12 329 LEU B O 1
ATOM 7411 N N . LEU B 1 330 ? -3.824 -4.602 -7.695 1 96.81 330 LEU B N 1
ATOM 7412 C CA . LEU B 1 330 ? -4.324 -5.512 -8.719 1 96.81 330 LEU B CA 1
ATOM 7413 C C . LEU B 1 330 ? -3.375 -5.559 -9.914 1 96.81 330 LEU B C 1
ATOM 7415 O O . LEU B 1 330 ? -3.068 -6.641 -10.422 1 96.81 330 LEU B O 1
ATOM 7419 N N . LEU B 1 331 ? -2.859 -4.434 -10.336 1 95.69 331 LEU B N 1
ATOM 7420 C CA . LEU B 1 331 ? -1.909 -4.379 -11.438 1 95.69 331 LEU B CA 1
ATOM 7421 C C . LEU B 1 331 ? -0.64 -5.156 -11.109 1 95.69 331 LEU B C 1
ATOM 7423 O O . LEU B 1 331 ? -0.113 -5.883 -11.953 1 95.69 331 LEU B O 1
ATOM 7427 N N . GLY B 1 332 ? -0.205 -4.969 -9.898 1 93.06 332 GLY B N 1
ATOM 7428 C CA . GLY B 1 332 ? 0.981 -5.691 -9.469 1 93.06 332 GLY B CA 1
ATOM 7429 C C . GLY B 1 332 ? 0.799 -7.195 -9.484 1 93.06 332 GLY B C 1
ATOM 7430 O O . GLY B 1 332 ? 1.693 -7.934 -9.898 1 93.06 332 GLY B O 1
ATOM 7431 N N . PHE B 1 333 ? -0.346 -7.645 -9.062 1 93.12 333 PHE B N 1
ATOM 7432 C CA . PHE B 1 333 ? -0.63 -9.07 -9.039 1 93.12 333 PHE B CA 1
ATOM 7433 C C . PHE B 1 333 ? -0.719 -9.633 -10.453 1 93.12 333 PHE B C 1
ATOM 7435 O O . PHE B 1 333 ? -0.332 -10.773 -10.703 1 93.12 333 PHE B O 1
ATOM 7442 N N . MET B 1 334 ? -1.184 -8.797 -11.359 1 94.56 334 MET B N 1
ATOM 7443 C CA . MET B 1 334 ? -1.229 -9.227 -12.758 1 94.56 334 MET B CA 1
ATOM 7444 C C . MET B 1 334 ? 0.178 -9.398 -13.32 1 94.56 334 MET B C 1
ATOM 7446 O O . MET B 1 334 ? 0.458 -10.375 -14.023 1 94.56 334 MET B O 1
ATOM 7450 N N . LEU B 1 335 ? 0.939 -8.492 -12.977 1 93.12 335 LEU B N 1
ATOM 7451 C CA . LEU B 1 335 ? 2.324 -8.57 -13.43 1 93.12 335 LEU B CA 1
ATOM 7452 C C . LEU B 1 335 ? 3.023 -9.789 -12.828 1 93.12 335 LEU B C 1
ATOM 7454 O O . LEU B 1 335 ? 3.742 -10.508 -13.523 1 93.12 335 LEU B O 1
ATOM 7458 N N . GLN B 1 336 ? 2.801 -10.016 -11.578 1 90.81 336 GLN B N 1
ATOM 7459 C CA . GLN B 1 336 ? 3.389 -11.172 -10.906 1 90.81 336 GLN B CA 1
ATOM 7460 C C . GLN B 1 336 ? 2.924 -12.477 -11.547 1 90.81 336 GLN B C 1
ATOM 7462 O O . GLN B 1 336 ? 3.709 -13.414 -11.703 1 90.81 336 GLN B O 1
ATOM 7467 N N . SER B 1 337 ? 1.67 -12.508 -11.875 1 91.31 337 SER B N 1
ATOM 7468 C CA . SER B 1 337 ? 1.131 -13.719 -12.484 1 91.31 337 SER B CA 1
ATOM 7469 C C . SER B 1 337 ? 1.822 -14.023 -13.805 1 91.31 337 SER B C 1
ATOM 7471 O O . SER B 1 337 ? 2.121 -15.18 -14.109 1 91.31 337 SER B O 1
ATOM 7473 N N . VAL B 1 338 ? 2.123 -13.031 -14.562 1 91.88 338 VAL B N 1
ATOM 7474 C CA . VAL B 1 338 ? 2.811 -13.195 -15.836 1 91.88 338 VAL B CA 1
ATOM 7475 C C . VAL B 1 338 ? 4.23 -13.703 -15.602 1 91.88 338 VAL B C 1
ATOM 7477 O O . VAL B 1 338 ? 4.703 -14.594 -16.312 1 91.88 338 VAL B O 1
ATOM 7480 N N . VAL B 1 339 ? 4.875 -13.219 -14.586 1 89.56 339 VAL B N 1
ATOM 7481 C CA . VAL B 1 339 ? 6.246 -13.609 -14.273 1 89.56 339 VAL B CA 1
ATOM 7482 C C . VAL B 1 339 ? 6.27 -15.062 -13.805 1 89.56 339 VAL B C 1
ATOM 7484 O O . VAL B 1 339 ? 7.16 -15.836 -14.188 1 89.56 339 VAL B O 1
ATOM 7487 N N . VAL B 1 340 ? 5.316 -15.461 -13.047 1 86.44 340 VAL B N 1
ATOM 7488 C CA . VAL B 1 340 ? 5.246 -16.828 -12.539 1 86.44 340 VAL B CA 1
ATOM 7489 C C . VAL B 1 340 ? 5.051 -17.797 -13.703 1 86.44 340 VAL B C 1
ATOM 7491 O O . VAL B 1 340 ? 5.719 -18.828 -13.773 1 86.44 340 VAL B O 1
ATOM 7494 N N . VAL B 1 341 ? 4.195 -17.422 -14.617 1 88.69 341 VAL B N 1
ATOM 7495 C CA . VAL B 1 341 ? 3.961 -18.281 -15.781 1 88.69 341 VAL B CA 1
ATOM 7496 C C . VAL B 1 341 ? 5.23 -18.359 -16.625 1 88.69 341 VAL B C 1
ATOM 7498 O O . VAL B 1 341 ? 5.609 -19.438 -17.094 1 88.69 341 VAL B O 1
ATOM 7501 N N . ALA B 1 342 ? 5.918 -17.297 -16.781 1 89.81 342 ALA B N 1
ATOM 7502 C CA . ALA B 1 342 ? 7.109 -17.219 -17.625 1 89.81 342 ALA B CA 1
ATOM 7503 C C . ALA B 1 342 ? 8.273 -17.969 -16.984 1 89.81 342 ALA B C 1
ATOM 7505 O O . ALA B 1 342 ? 9.07 -18.609 -17.688 1 89.81 342 ALA B O 1
ATOM 7506 N N . THR B 1 343 ? 8.391 -17.938 -15.703 1 85.75 343 THR B N 1
ATOM 7507 C CA . THR B 1 343 ? 9.516 -18.531 -14.992 1 85.75 343 THR B CA 1
ATOM 7508 C C . THR B 1 343 ? 9.547 -20.047 -15.195 1 85.75 343 THR B C 1
ATOM 7510 O O . THR B 1 343 ? 10.625 -20.641 -15.281 1 85.75 343 THR B O 1
ATOM 7513 N N . ASP B 1 344 ? 8.43 -20.672 -15.273 1 82.75 344 ASP B N 1
ATOM 7514 C CA . ASP B 1 344 ? 8.359 -22.109 -15.469 1 82.75 344 ASP B CA 1
ATOM 7515 C C . ASP B 1 344 ? 9.031 -22.516 -16.781 1 82.75 344 ASP B C 1
ATOM 7517 O O . ASP B 1 344 ? 9.602 -23.609 -16.875 1 82.75 344 ASP B O 1
ATOM 7521 N N . PHE B 1 345 ? 9.008 -21.625 -17.688 1 84.81 345 PHE B N 1
ATOM 7522 C CA . PHE B 1 345 ? 9.586 -21.922 -19 1 84.81 345 PHE B CA 1
ATOM 7523 C C . PHE B 1 345 ? 11.062 -21.562 -19.031 1 84.81 345 PHE B C 1
ATOM 7525 O O . PHE B 1 345 ? 11.836 -22.188 -19.766 1 84.81 345 PHE B O 1
ATOM 7532 N N . PHE B 1 346 ? 11.477 -20.656 -18.281 1 82.75 346 PHE B N 1
ATOM 7533 C CA . PHE B 1 346 ? 12.836 -20.125 -18.359 1 82.75 346 PHE B CA 1
ATOM 7534 C C . PHE B 1 346 ? 13.766 -20.938 -17.453 1 82.75 346 PHE B C 1
ATOM 7536 O O . PHE B 1 346 ? 14.984 -20.734 -17.484 1 82.75 346 PHE B O 1
ATOM 7543 N N . GLN B 1 347 ? 13.273 -21.812 -16.625 1 78.31 347 GLN B N 1
ATOM 7544 C CA . GLN B 1 347 ? 14.094 -22.703 -15.805 1 78.31 347 GLN B CA 1
ATOM 7545 C C . GLN B 1 347 ? 14.812 -23.734 -16.672 1 78.31 347 GLN B C 1
ATOM 7547 O O . GLN B 1 347 ? 15.914 -24.172 -16.328 1 78.31 347 GLN B O 1
ATOM 7552 N N . TYR B 1 348 ? 14.203 -24.062 -17.766 1 75 348 TYR B N 1
ATOM 7553 C CA . TYR B 1 348 ? 14.742 -25.141 -18.594 1 75 348 TYR B CA 1
ATOM 7554 C C . TYR B 1 348 ? 15.453 -24.594 -19.812 1 75 348 TYR B C 1
ATOM 7556 O O . TYR B 1 348 ? 16.438 -25.172 -20.281 1 75 348 TYR B O 1
ATOM 7564 N N . ASP B 1 349 ? 14.891 -23.438 -20.312 1 77.19 349 ASP B N 1
ATOM 7565 C CA . ASP B 1 349 ? 15.461 -22.875 -21.531 1 77.19 349 ASP B CA 1
ATOM 7566 C C . ASP B 1 349 ? 15.922 -21.422 -21.297 1 77.19 349 ASP B C 1
ATOM 7568 O O . ASP B 1 349 ? 15.289 -20.688 -20.547 1 77.19 349 ASP B O 1
ATOM 7572 N N . THR B 1 350 ? 17.047 -21.109 -21.891 1 79.69 350 THR B N 1
ATOM 7573 C CA . THR B 1 350 ? 17.516 -19.734 -21.828 1 79.69 350 THR B CA 1
ATOM 7574 C C . THR B 1 350 ? 16.594 -18.812 -22.641 1 79.69 350 THR B C 1
ATOM 7576 O O . THR B 1 350 ? 16.312 -19.078 -23.812 1 79.69 350 THR B O 1
ATOM 7579 N N . PRO B 1 351 ? 16.109 -17.875 -21.984 1 84 351 PRO B N 1
ATOM 7580 C CA . PRO B 1 351 ? 15.195 -16.984 -22.703 1 84 351 PRO B CA 1
ATOM 7581 C C . PRO B 1 351 ? 15.883 -16.25 -23.844 1 84 351 PRO B C 1
ATOM 7583 O O . PRO B 1 351 ? 17.031 -15.852 -23.734 1 84 351 PRO B O 1
ATOM 7586 N N . ASP B 1 352 ? 15.164 -16.234 -25 1 86 352 ASP B N 1
ATOM 7587 C CA . ASP B 1 352 ? 15.641 -15.477 -26.156 1 86 352 ASP B CA 1
ATOM 7588 C C . ASP B 1 352 ? 15.289 -14 -26.016 1 86 352 ASP B C 1
ATOM 7590 O O . ASP B 1 352 ? 14.523 -13.609 -25.125 1 86 352 ASP B O 1
ATOM 7594 N N . THR B 1 353 ? 15.883 -13.164 -26.828 1 87.81 353 THR B N 1
ATOM 7595 C CA . THR B 1 353 ? 15.68 -11.727 -26.797 1 87.81 353 THR B CA 1
ATOM 7596 C C . THR B 1 353 ? 14.227 -11.375 -27.094 1 87.81 353 THR B C 1
ATOM 7598 O O . THR B 1 353 ? 13.68 -10.43 -26.516 1 87.81 353 THR B O 1
ATOM 7601 N N . GLU B 1 354 ? 13.633 -12.125 -27.969 1 90.31 354 GLU B N 1
ATOM 7602 C CA . GLU B 1 354 ? 12.242 -11.859 -28.312 1 90.31 354 GLU B CA 1
ATOM 7603 C C . GLU B 1 354 ? 11.32 -12.109 -27.125 1 90.31 354 GLU B C 1
ATOM 7605 O O . GLU B 1 354 ? 10.32 -11.406 -26.953 1 90.31 354 GLU B O 1
ATOM 7610 N N . GLN B 1 355 ? 11.703 -13.133 -26.359 1 90.94 355 GLN B N 1
ATOM 7611 C CA . GLN B 1 355 ? 10.906 -13.438 -25.188 1 90.94 355 GLN B CA 1
ATOM 7612 C C . GLN B 1 355 ? 11.023 -12.336 -24.141 1 90.94 355 GLN B C 1
ATOM 7614 O O . GLN B 1 355 ? 10.031 -11.984 -23.484 1 90.94 355 GLN B O 1
ATOM 7619 N N . TYR B 1 356 ? 12.18 -11.742 -24.031 1 90 356 TYR B N 1
ATOM 7620 C CA . TYR B 1 356 ? 12.352 -10.609 -23.125 1 90 356 TYR B CA 1
ATOM 7621 C C . TYR B 1 356 ? 11.562 -9.398 -23.609 1 90 356 TYR B C 1
ATOM 7623 O O . TYR B 1 356 ? 10.984 -8.664 -22.797 1 90 356 TYR B O 1
ATOM 7631 N N . PHE B 1 357 ? 11.523 -9.25 -24.844 1 90.94 357 PHE B N 1
ATOM 7632 C CA . PHE B 1 357 ? 10.766 -8.133 -25.422 1 90.94 357 PHE B CA 1
ATOM 7633 C C . PHE B 1 357 ? 9.273 -8.305 -25.156 1 90.94 357 PHE B C 1
ATOM 7635 O O . PHE B 1 357 ? 8.562 -7.332 -24.922 1 90.94 357 PHE B O 1
ATOM 7642 N N . PHE B 1 358 ? 8.883 -9.562 -25.25 1 92.88 358 PHE B N 1
ATOM 7643 C CA . PHE B 1 358 ? 7.477 -9.844 -24.969 1 92.88 358 PHE B CA 1
ATOM 7644 C C . PHE B 1 358 ? 7.125 -9.508 -23.531 1 92.88 358 PHE B C 1
ATOM 7646 O O . PHE B 1 358 ? 6.145 -8.805 -23.281 1 92.88 358 PHE B O 1
ATOM 7653 N N . ILE B 1 359 ? 7.926 -9.961 -22.625 1 92.44 359 ILE B N 1
ATOM 7654 C CA . ILE B 1 359 ? 7.68 -9.703 -21.219 1 92.44 359 ILE B CA 1
ATOM 7655 C C . ILE B 1 359 ? 7.836 -8.211 -20.922 1 92.44 359 ILE B C 1
ATOM 7657 O O . ILE B 1 359 ? 7.07 -7.637 -20.141 1 92.44 359 ILE B O 1
ATOM 7661 N N . GLY B 1 360 ? 8.805 -7.578 -21.547 1 92.94 360 GLY B N 1
ATOM 7662 C CA . GLY B 1 360 ? 9 -6.145 -21.406 1 92.94 360 GLY B CA 1
ATOM 7663 C C . GLY B 1 360 ? 7.816 -5.332 -21.891 1 92.94 360 GLY B C 1
ATOM 7664 O O . GLY B 1 360 ? 7.441 -4.34 -21.266 1 92.94 360 GLY B O 1
ATOM 7665 N N . ALA B 1 361 ? 7.238 -5.766 -22.969 1 94.69 361 ALA B N 1
ATOM 7666 C CA . ALA B 1 361 ? 6.066 -5.078 -23.5 1 94.69 361 ALA B CA 1
ATOM 7667 C C . ALA B 1 361 ? 4.887 -5.176 -22.547 1 94.69 361 ALA B C 1
ATOM 7669 O O . ALA B 1 361 ? 4.117 -4.223 -22.391 1 94.69 361 ALA B O 1
ATOM 7670 N N . THR B 1 362 ? 4.781 -6.355 -21.969 1 94.56 362 THR B N 1
ATOM 7671 C CA . THR B 1 362 ? 3.719 -6.539 -20.984 1 94.56 362 THR B CA 1
ATOM 7672 C C . THR B 1 362 ? 3.908 -5.594 -19.797 1 94.56 362 THR B C 1
ATOM 7674 O O . THR B 1 362 ? 2.953 -4.957 -19.344 1 94.56 362 THR B O 1
ATOM 7677 N N . CYS B 1 363 ? 5.07 -5.48 -19.328 1 93.31 363 CYS B N 1
ATOM 7678 C CA . CYS B 1 363 ? 5.383 -4.574 -18.234 1 93.31 363 CYS B CA 1
ATOM 7679 C C . CYS B 1 363 ? 5.125 -3.127 -18.625 1 93.31 363 CYS B C 1
ATOM 7681 O O . CYS B 1 363 ? 4.539 -2.361 -17.859 1 93.31 363 CYS B O 1
ATOM 7683 N N . LEU B 1 364 ? 5.57 -2.773 -19.797 1 95.69 364 LEU B N 1
ATOM 7684 C CA . LEU B 1 364 ? 5.359 -1.419 -20.297 1 95.69 364 LEU B CA 1
ATOM 7685 C C . LEU B 1 364 ? 3.873 -1.095 -20.375 1 95.69 364 LEU B C 1
ATOM 7687 O O . LEU B 1 364 ? 3.449 -0.002 -20 1 95.69 364 LEU B O 1
ATOM 7691 N N . LEU B 1 365 ? 3.135 -2.039 -20.859 1 96.88 365 LEU B N 1
ATOM 7692 C CA . LEU B 1 365 ? 1.691 -1.857 -20.969 1 96.88 365 LEU B CA 1
ATOM 7693 C C . LEU B 1 365 ? 1.065 -1.57 -19.609 1 96.88 365 LEU B C 1
ATOM 7695 O O . LEU B 1 365 ? 0.326 -0.595 -19.453 1 96.88 365 LEU B O 1
ATOM 7699 N N . LEU B 1 366 ? 1.39 -2.402 -18.656 1 95.56 366 LEU B N 1
ATOM 7700 C CA . LEU B 1 366 ? 0.818 -2.24 -17.328 1 95.56 366 LEU B CA 1
ATOM 7701 C C . LEU B 1 366 ? 1.311 -0.95 -16.688 1 95.56 366 LEU B C 1
ATOM 7703 O O . LEU B 1 366 ? 0.561 -0.288 -15.961 1 95.56 366 LEU B O 1
ATOM 7707 N N . PHE B 1 367 ? 2.537 -0.564 -16.938 1 93.56 367 PHE B N 1
ATOM 7708 C CA . PHE B 1 367 ? 3.08 0.683 -16.422 1 93.56 367 PHE B CA 1
ATOM 7709 C C . PHE B 1 367 ? 2.348 1.883 -17 1 93.56 367 PHE B C 1
ATOM 7711 O O . PHE B 1 367 ? 2.047 2.844 -16.297 1 93.56 367 PHE B O 1
ATOM 7718 N N . CYS B 1 368 ? 2.07 1.79 -18.219 1 94.25 368 CYS B N 1
ATOM 7719 C CA . CYS B 1 368 ? 1.354 2.883 -18.875 1 94.25 368 CYS B CA 1
ATOM 7720 C C . CYS B 1 368 ? -0.074 2.982 -18.344 1 94.25 368 CYS B C 1
ATOM 7722 O O . CYS B 1 368 ? -0.593 4.086 -18.156 1 94.25 368 CYS B O 1
ATOM 7724 N N . ILE B 1 369 ? -0.679 1.879 -18.141 1 94.31 369 ILE B N 1
ATOM 7725 C CA . ILE B 1 369 ? -2.025 1.875 -17.578 1 94.31 369 ILE B CA 1
ATOM 7726 C C . ILE B 1 369 ? -2.008 2.512 -16.188 1 94.31 369 ILE B C 1
ATOM 7728 O O . ILE B 1 369 ? -2.9 3.289 -15.844 1 94.31 369 ILE B O 1
ATOM 7732 N N . LYS B 1 370 ? -1.031 2.221 -15.43 1 91.69 370 LYS B N 1
ATOM 7733 C CA . LYS B 1 370 ? -0.857 2.848 -14.125 1 91.69 370 LYS B CA 1
ATOM 7734 C C . LYS B 1 370 ? -0.738 4.363 -14.25 1 91.69 370 LYS B C 1
ATOM 7736 O O . LYS B 1 370 ? -1.364 5.105 -13.492 1 91.69 370 LYS B O 1
ATOM 7741 N N . LEU B 1 371 ? 0.02 4.812 -15.203 1 89 371 LEU B N 1
ATOM 7742 C CA . LEU B 1 371 ? 0.219 6.246 -15.383 1 89 371 LEU B CA 1
ATOM 7743 C C . LEU B 1 371 ? -1.079 6.926 -15.805 1 89 371 LEU B C 1
ATOM 7745 O O . LEU B 1 371 ? -1.357 8.055 -15.391 1 89 371 LEU B O 1
ATOM 7749 N N . LEU B 1 372 ? -1.779 6.246 -16.578 1 88.62 372 LEU B N 1
ATOM 7750 C CA . LEU B 1 372 ? -3.047 6.805 -17.031 1 88.62 372 LEU B CA 1
ATOM 7751 C C . LEU B 1 372 ? -4.023 6.953 -15.859 1 88.62 372 LEU B C 1
ATOM 7753 O O . LEU B 1 372 ? -4.816 7.895 -15.828 1 88.62 372 LEU B O 1
ATOM 7757 N N . TYR B 1 373 ? -3.939 6.059 -14.93 1 85.75 373 TYR B N 1
ATOM 7758 C CA . TYR B 1 373 ? -4.82 6.109 -13.773 1 85.75 373 TYR B CA 1
ATOM 7759 C C . TYR B 1 373 ? -4.344 7.156 -12.766 1 85.75 373 TYR B C 1
ATOM 7761 O O . TYR B 1 373 ? -5.148 7.914 -12.227 1 85.75 373 TYR B O 1
ATOM 7769 N N . CYS B 1 374 ? -2.982 7.219 -12.352 1 65.25 374 CYS B N 1
ATOM 7770 C CA . CYS B 1 374 ? -2.4 8.062 -11.312 1 65.25 374 CYS B CA 1
ATOM 7771 C C . CYS B 1 374 ? -2.502 9.531 -11.688 1 65.25 374 CYS B C 1
ATOM 7773 O O . CYS B 1 374 ? -2.547 10.398 -10.812 1 65.25 374 CYS B O 1
ATOM 7775 N N . ASP B 1 375 ? -2.475 9.906 -12.82 1 54.94 375 ASP B N 1
ATOM 7776 C CA . ASP B 1 375 ? -2.568 11.289 -13.266 1 54.94 375 ASP B CA 1
ATOM 7777 C C . ASP B 1 375 ? -3.838 11.953 -12.734 1 54.94 375 ASP B C 1
ATOM 7779 O O . ASP B 1 375 ? -3.844 13.156 -12.453 1 54.94 375 ASP B O 1
ATOM 7783 N N . ASP B 1 376 ? -4.781 11.273 -12.344 1 50.03 376 ASP B N 1
ATOM 7784 C CA . ASP B 1 376 ? -6.055 11.82 -11.891 1 50.03 376 ASP B CA 1
ATOM 7785 C C . ASP B 1 376 ? -6.121 11.875 -10.367 1 50.03 376 ASP B C 1
ATOM 7787 O O . ASP B 1 376 ? -6.98 12.562 -9.805 1 50.03 376 ASP B O 1
ATOM 7791 N N . ALA B 1 377 ? -5.266 11.133 -9.773 1 49.41 377 ALA B N 1
ATOM 7792 C CA . ALA B 1 377 ? -5.297 11.102 -8.312 1 49.41 377 ALA B CA 1
ATOM 7793 C C . ALA B 1 377 ? -4.953 12.469 -7.727 1 49.41 377 ALA B C 1
ATOM 7795 O O . ALA B 1 377 ? -5.293 12.766 -6.578 1 49.41 377 ALA B O 1
ATOM 7796 N N . ASN B 1 378 ? -4.492 13.359 -8.641 1 52.75 378 ASN B N 1
ATOM 7797 C CA . ASN B 1 378 ? -4.055 14.656 -8.125 1 52.75 378 ASN B CA 1
ATOM 7798 C C . ASN B 1 378 ? -5.094 15.742 -8.383 1 52.75 378 ASN B C 1
ATOM 7800 O O . ASN B 1 378 ? -4.762 16.922 -8.43 1 52.75 378 ASN B O 1
ATOM 7804 N N . THR B 1 379 ? -6.293 15.266 -8.586 1 58.59 379 THR B N 1
ATOM 7805 C CA . THR B 1 379 ? -7.375 16.234 -8.695 1 58.59 379 THR B CA 1
ATOM 7806 C C . THR B 1 379 ? -7.652 16.891 -7.348 1 58.59 379 THR B C 1
ATOM 7808 O O . THR B 1 379 ? -7.547 16.25 -6.301 1 58.59 379 THR B O 1
ATOM 7811 N N . LEU B 1 380 ? -7.836 18.172 -7.531 1 61.44 380 LEU B N 1
ATOM 7812 C CA . LEU B 1 380 ? -8.219 18.891 -6.316 1 61.44 380 LEU B CA 1
ATOM 7813 C C . LEU B 1 380 ? -9.438 18.234 -5.668 1 61.44 380 LEU B C 1
ATOM 7815 O O . LEU B 1 380 ? -10.328 17.734 -6.363 1 61.44 380 LEU B O 1
ATOM 7819 N N . ALA B 1 381 ? -9.383 18.156 -4.457 1 63.12 381 ALA B N 1
ATOM 7820 C CA . ALA B 1 381 ? -10.453 17.516 -3.691 1 63.12 381 ALA B CA 1
ATOM 7821 C C . ALA B 1 381 ? -11.812 18.109 -4.051 1 63.12 381 ALA B C 1
ATOM 7823 O O . ALA B 1 381 ? -12.797 17.375 -4.172 1 63.12 381 ALA B O 1
ATOM 7824 N N . SER B 1 382 ? -11.844 19.422 -4.355 1 63.56 382 SER B N 1
ATOM 7825 C CA . SER B 1 382 ? -13.109 20.094 -4.621 1 63.56 382 SER B CA 1
ATOM 7826 C C . SER B 1 382 ? -13.68 19.672 -5.973 1 63.56 382 SER B C 1
ATOM 7828 O O . SER B 1 382 ? -14.898 19.734 -6.184 1 63.56 382 SER B O 1
ATOM 7830 N N . ASP B 1 383 ? -12.859 19.203 -6.777 1 70.56 383 ASP B N 1
ATOM 7831 C CA . ASP B 1 383 ? -13.297 18.891 -8.133 1 70.56 383 ASP B CA 1
ATOM 7832 C C . ASP B 1 383 ? -13.484 17.375 -8.305 1 70.56 383 ASP B C 1
ATOM 7834 O O . ASP B 1 383 ? -13.914 16.922 -9.367 1 70.56 383 ASP B O 1
ATOM 7838 N N . HIS B 1 384 ? -13.312 16.734 -7.266 1 76.56 384 HIS B N 1
ATOM 7839 C CA . HIS B 1 384 ? -13.391 15.289 -7.375 1 76.56 384 HIS B CA 1
ATOM 7840 C C . HIS B 1 384 ? -14.844 14.812 -7.371 1 76.56 384 HIS B C 1
ATOM 7842 O O . HIS B 1 384 ? -15.68 15.367 -6.656 1 76.56 384 HIS B O 1
ATOM 7848 N N . ALA B 1 385 ? -15.156 13.875 -8.078 1 76.38 385 ALA B N 1
ATOM 7849 C CA . ALA B 1 385 ? -16.5 13.352 -8.297 1 76.38 385 ALA B CA 1
ATOM 7850 C C . ALA B 1 385 ? -17.156 12.945 -6.977 1 76.38 385 ALA B C 1
ATOM 7852 O O . ALA B 1 385 ? -18.375 13.047 -6.824 1 76.38 385 ALA B O 1
ATOM 7853 N N . LEU B 1 386 ? -16.375 12.531 -6.012 1 74.94 386 LEU B N 1
ATOM 7854 C CA . LEU B 1 386 ? -16.906 12.047 -4.738 1 74.94 386 LEU B CA 1
ATOM 7855 C C . LEU B 1 386 ? -17.516 13.188 -3.926 1 74.94 386 LEU B C 1
ATOM 7857 O O . LEU B 1 386 ? -18.312 12.945 -3.02 1 74.94 386 LEU B O 1
ATOM 7861 N N . LEU B 1 387 ? -17.109 14.398 -4.34 1 72.38 387 LEU B N 1
ATOM 7862 C CA . LEU B 1 387 ? -17.547 15.523 -3.527 1 72.38 387 LEU B CA 1
ATOM 7863 C C . LEU B 1 387 ? -18.547 16.391 -4.293 1 72.38 387 LEU B C 1
ATOM 7865 O O . LEU B 1 387 ? -19.094 17.344 -3.738 1 72.38 387 LEU B O 1
ATOM 7869 N N . VAL B 1 388 ? -18.781 16.109 -5.52 1 71.88 388 VAL B N 1
ATOM 7870 C CA . VAL B 1 388 ? -19.688 16.922 -6.324 1 71.88 388 VAL B CA 1
ATOM 7871 C C . VAL B 1 388 ? -21.125 16.656 -5.895 1 71.88 388 VAL B C 1
ATOM 7873 O O . VAL B 1 388 ? -21.828 17.578 -5.453 1 71.88 388 VAL B O 1
ATOM 7876 N N . ASN B 1 389 ? -21.609 15.523 -6.102 1 71.88 389 ASN B N 1
ATOM 7877 C CA . ASN B 1 389 ? -22.922 15.094 -5.676 1 71.88 389 AS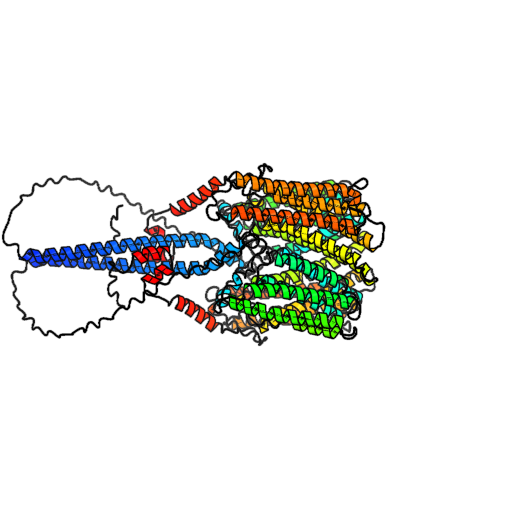N B CA 1
ATOM 7878 C C . ASN B 1 389 ? -22.984 13.578 -5.469 1 71.88 389 ASN B C 1
ATOM 7880 O O . ASN B 1 389 ? -22.031 12.867 -5.801 1 71.88 389 ASN B O 1
ATOM 7884 N N . ARG B 1 390 ? -24.078 13.125 -5.02 1 75.56 390 ARG B N 1
ATOM 7885 C CA . ARG B 1 390 ? -24.219 11.719 -4.668 1 75.56 390 ARG B CA 1
ATOM 7886 C C . ARG B 1 390 ? -24.297 10.852 -5.918 1 75.56 390 ARG B C 1
ATOM 7888 O O . ARG B 1 390 ? -23.766 9.734 -5.934 1 75.56 390 ARG B O 1
ATOM 7895 N N . THR B 1 391 ? -24.938 11.336 -6.875 1 78 391 THR B N 1
ATOM 7896 C CA . THR B 1 391 ? -25.062 10.562 -8.109 1 78 391 THR B CA 1
ATOM 7897 C C . THR B 1 391 ? -23.719 10.43 -8.812 1 78 391 THR B C 1
ATOM 7899 O O . THR B 1 391 ? -23.391 9.359 -9.328 1 78 391 THR B O 1
ATOM 7902 N N . ALA B 1 392 ? -22.984 11.477 -8.766 1 80.12 392 ALA B N 1
ATOM 7903 C CA . ALA B 1 392 ? -21.641 11.422 -9.352 1 80.12 392 ALA B CA 1
ATOM 7904 C C . ALA B 1 392 ? -20.75 10.445 -8.602 1 80.12 392 ALA B C 1
ATOM 7906 O O . ALA B 1 392 ? -19.984 9.703 -9.203 1 80.12 392 ALA B O 1
ATOM 7907 N N . ALA B 1 393 ? -20.906 10.43 -7.352 1 80.88 393 ALA B N 1
ATOM 7908 C CA . ALA B 1 393 ? -20.125 9.523 -6.523 1 80.88 393 ALA B CA 1
ATOM 7909 C C . ALA B 1 393 ? -20.484 8.07 -6.801 1 80.88 393 ALA B C 1
ATOM 7911 O O . ALA B 1 393 ? -19.609 7.195 -6.824 1 80.88 393 ALA B O 1
ATOM 7912 N N . TRP B 1 394 ? -21.734 7.852 -7.023 1 82.88 394 TRP B N 1
ATOM 7913 C CA . TRP B 1 394 ? -22.203 6.5 -7.309 1 82.88 394 TRP B CA 1
ATOM 7914 C C . TRP B 1 394 ? -21.641 6 -8.633 1 82.88 394 TRP B C 1
ATOM 7916 O O . TRP B 1 394 ? -21.141 4.875 -8.719 1 82.88 394 TRP B O 1
ATOM 7926 N N . PHE B 1 395 ? -21.688 6.785 -9.594 1 84.56 395 PHE B N 1
ATOM 7927 C CA . PHE B 1 395 ? -21.172 6.402 -10.906 1 84.56 395 PHE B CA 1
ATOM 7928 C C . PHE B 1 395 ? -19.656 6.246 -10.867 1 84.56 395 PHE B C 1
ATOM 7930 O O . PHE B 1 395 ? -19.094 5.383 -11.547 1 84.56 395 PHE B O 1
ATOM 7937 N N . PHE B 1 396 ? -19.062 7.109 -10.094 1 85.88 396 PHE B N 1
ATOM 7938 C CA . PHE B 1 396 ? -17.609 6.98 -9.914 1 85.88 396 PHE B CA 1
ATOM 7939 C C . PHE B 1 396 ? -17.266 5.629 -9.312 1 85.88 396 PHE B C 1
ATOM 7941 O O . PHE B 1 396 ? -16.312 4.977 -9.758 1 85.88 396 PHE B O 1
ATOM 7948 N N . ASN B 1 397 ? -18.109 5.195 -8.414 1 86.94 397 ASN B N 1
ATOM 7949 C CA . ASN B 1 397 ? -17.891 3.904 -7.77 1 86.94 397 ASN B CA 1
ATOM 7950 C C . ASN B 1 397 ? -18.125 2.748 -8.734 1 86.94 397 ASN B C 1
ATOM 7952 O O . ASN B 1 397 ? -17.375 1.769 -8.734 1 86.94 397 ASN B O 1
ATOM 7956 N N . ILE B 1 398 ? -19.109 2.865 -9.5 1 88.69 398 ILE B N 1
ATOM 7957 C CA . ILE B 1 398 ? -19.375 1.84 -10.5 1 88.69 398 ILE B CA 1
ATOM 7958 C C . ILE B 1 398 ? -18.266 1.814 -11.539 1 88.69 398 ILE B C 1
ATOM 7960 O O . ILE B 1 398 ? -17.891 0.748 -12.039 1 88.69 398 ILE B O 1
ATOM 7964 N N . GLY B 1 399 ? -17.844 2.953 -11.852 1 91.44 399 GLY B N 1
ATOM 7965 C CA . GLY B 1 399 ? -16.703 3.027 -12.75 1 91.44 399 GLY B CA 1
ATOM 7966 C C . GLY B 1 399 ? -15.469 2.32 -12.203 1 91.44 399 GLY B C 1
ATOM 7967 O O . GLY B 1 399 ? -14.734 1.683 -12.961 1 91.44 399 GLY B O 1
ATOM 7968 N N . GLN B 1 400 ? -15.352 2.408 -10.945 1 92.88 400 GLN B N 1
ATOM 7969 C CA . GLN B 1 400 ? -14.219 1.729 -10.312 1 92.88 400 GLN B CA 1
ATOM 7970 C C . GLN B 1 400 ? -14.383 0.214 -10.383 1 92.88 400 GLN B C 1
ATOM 7972 O O . GLN B 1 400 ? -13.414 -0.513 -10.594 1 92.88 400 GLN B O 1
ATOM 7977 N N . PHE B 1 401 ? -15.523 -0.24 -10.18 1 95.19 401 PHE B N 1
ATOM 7978 C CA . PHE B 1 401 ? -15.805 -1.663 -10.344 1 95.19 401 PHE B CA 1
ATOM 7979 C C . PHE B 1 401 ? -15.438 -2.125 -11.75 1 95.19 401 PHE B C 1
ATOM 7981 O O . PHE B 1 401 ? -14.758 -3.143 -11.922 1 95.19 401 PHE B O 1
ATOM 7988 N N . ALA B 1 402 ? -15.906 -1.361 -12.672 1 96.56 402 ALA B N 1
ATOM 7989 C CA . ALA B 1 402 ? -15.648 -1.7 -14.062 1 96.56 402 ALA B CA 1
ATOM 7990 C C . ALA B 1 402 ? -14.156 -1.716 -14.367 1 96.56 402 ALA B C 1
ATOM 7992 O O . ALA B 1 402 ? -13.672 -2.586 -15.094 1 96.56 402 ALA B O 1
ATOM 7993 N N . LEU B 1 403 ? -13.477 -0.827 -13.812 1 97.19 403 LEU B N 1
ATOM 7994 C CA . LEU B 1 403 ? -12.039 -0.744 -14.039 1 97.19 403 LEU B CA 1
ATOM 7995 C C . LEU B 1 403 ? -11.328 -1.97 -13.469 1 97.19 403 LEU B C 1
ATOM 7997 O O . LEU B 1 403 ? -10.5 -2.58 -14.141 1 97.19 403 LEU B O 1
ATOM 8001 N N . LEU B 1 404 ? -11.672 -2.346 -12.273 1 98.12 404 LEU B N 1
ATOM 8002 C CA . LEU B 1 404 ? -11.031 -3.486 -11.625 1 98.12 404 LEU B CA 1
ATOM 8003 C C . LEU B 1 404 ? -11.375 -4.781 -12.352 1 98.12 404 LEU B C 1
ATOM 8005 O O . LEU B 1 404 ? -10.5 -5.621 -12.57 1 98.12 404 LEU B O 1
ATOM 8009 N N . PHE B 1 405 ? -12.578 -4.922 -12.711 1 98.06 405 PHE B N 1
ATOM 8010 C CA . PHE B 1 405 ? -13.008 -6.141 -13.391 1 98.06 405 PHE B CA 1
ATOM 8011 C C . PHE B 1 405 ? -12.359 -6.246 -14.766 1 98.06 405 PHE B C 1
ATOM 8013 O O . PHE B 1 405 ? -11.891 -7.316 -15.156 1 98.06 405 PHE B O 1
ATOM 8020 N N . SER B 1 406 ? -12.352 -5.141 -15.539 1 98.06 406 SER B N 1
ATOM 8021 C CA . SER B 1 406 ? -11.727 -5.137 -16.859 1 98.06 406 SER B CA 1
ATOM 8022 C C . SER B 1 406 ? -10.234 -5.441 -16.766 1 98.06 406 SER B C 1
ATOM 8024 O O . SER B 1 406 ? -9.68 -6.129 -17.625 1 98.06 406 SER B O 1
ATOM 8026 N N . THR B 1 407 ? -9.641 -4.934 -15.75 1 97.88 407 THR B N 1
ATOM 8027 C CA . THR B 1 407 ? -8.227 -5.215 -15.539 1 97.88 407 THR B CA 1
ATOM 8028 C C . THR B 1 407 ? -8 -6.699 -15.258 1 97.88 407 THR B C 1
ATOM 8030 O O . THR B 1 407 ? -7.027 -7.285 -15.734 1 97.88 407 THR B O 1
ATOM 8033 N N . THR B 1 408 ? -8.898 -7.246 -14.508 1 97.94 408 THR B N 1
ATOM 8034 C CA . THR B 1 408 ? -8.812 -8.672 -14.219 1 97.94 408 THR B CA 1
ATOM 8035 C C . THR B 1 408 ? -8.969 -9.492 -15.5 1 97.94 408 THR B C 1
ATOM 8037 O O . THR B 1 408 ? -8.258 -10.477 -15.703 1 97.94 408 THR B O 1
ATOM 8040 N N . ILE B 1 409 ? -9.852 -9.062 -16.375 1 97.69 409 ILE B N 1
ATOM 8041 C CA . ILE B 1 409 ? -10.047 -9.719 -17.656 1 97.69 409 ILE B CA 1
ATOM 8042 C C . ILE B 1 409 ? -8.781 -9.617 -18.5 1 97.69 409 ILE B C 1
ATOM 8044 O O . ILE B 1 409 ? -8.312 -10.609 -19.047 1 97.69 409 ILE B O 1
ATOM 8048 N N . MET B 1 410 ? -8.25 -8.461 -18.578 1 97.56 410 MET B N 1
ATOM 8049 C CA . MET B 1 410 ? -7.02 -8.242 -19.328 1 97.56 410 MET B CA 1
ATOM 8050 C C . MET B 1 410 ? -5.887 -9.102 -18.781 1 97.56 410 MET B C 1
ATOM 8052 O O . MET B 1 410 ? -5.129 -9.703 -19.531 1 97.56 410 MET B O 1
ATOM 8056 N N . GLY B 1 411 ? -5.785 -9.102 -17.438 1 96.88 411 GLY B N 1
ATOM 8057 C CA . GLY B 1 411 ? -4.77 -9.93 -16.797 1 96.88 411 GLY B CA 1
ATOM 8058 C C . GLY B 1 411 ? -4.906 -11.406 -17.141 1 96.88 411 GLY B C 1
ATOM 8059 O O . GLY B 1 411 ? -3.91 -12.094 -17.359 1 96.88 411 GLY B O 1
ATOM 8060 N N . SER B 1 412 ? -6.117 -11.875 -17.188 1 96.06 412 SER B N 1
ATOM 8061 C CA . SER B 1 412 ? -6.375 -13.258 -17.562 1 96.06 412 SER B CA 1
ATOM 8062 C C . SER B 1 412 ? -5.93 -13.531 -19 1 96.06 412 SER B C 1
ATOM 8064 O O . SER B 1 412 ? -5.355 -14.578 -19.281 1 96.06 412 SER B O 1
ATOM 8066 N N . GLY B 1 413 ? -6.258 -12.586 -19.812 1 95.88 413 GLY B N 1
ATOM 8067 C CA . GLY B 1 413 ? -5.805 -12.703 -21.188 1 95.88 413 GLY B CA 1
ATOM 8068 C C . GLY B 1 413 ? -4.297 -12.703 -21.328 1 95.88 413 GLY B C 1
ATOM 8069 O O . GLY B 1 413 ? -3.738 -13.477 -22.109 1 95.88 413 GLY B O 1
ATOM 8070 N N . LEU B 1 414 ? -3.607 -11.867 -20.594 1 96.06 414 LEU B N 1
ATOM 8071 C CA . LEU B 1 414 ? -2.15 -11.789 -20.625 1 96.06 414 LEU B CA 1
ATOM 8072 C C . LEU B 1 414 ? -1.524 -13.094 -20.141 1 96.06 414 LEU B C 1
ATOM 8074 O O . LEU B 1 414 ? -0.524 -13.555 -20.703 1 96.06 414 LEU B O 1
ATOM 8078 N N . ASN B 1 415 ? -2.1 -13.664 -19.141 1 93.94 415 ASN B N 1
ATOM 8079 C CA . ASN B 1 415 ? -1.617 -14.953 -18.656 1 93.94 415 ASN B CA 1
ATOM 8080 C C . ASN B 1 415 ? -1.752 -16.047 -19.703 1 93.94 415 ASN B C 1
ATOM 8082 O O . ASN B 1 415 ? -0.814 -16.812 -19.938 1 93.94 415 ASN B O 1
ATOM 8086 N N . LEU B 1 416 ? -2.914 -16.062 -20.328 1 93.25 416 LEU B N 1
ATOM 8087 C CA . LEU B 1 416 ? -3.168 -17.047 -21.375 1 93.25 416 LEU B CA 1
ATOM 8088 C C . LEU B 1 416 ? -2.252 -16.828 -22.578 1 93.25 416 LEU B C 1
ATOM 8090 O O . LEU B 1 416 ? -1.72 -17.797 -23.141 1 93.25 416 LEU B O 1
ATOM 8094 N N . LEU B 1 417 ? -2.072 -15.625 -22.922 1 93.25 417 LEU B N 1
ATOM 8095 C CA . LEU B 1 417 ? -1.223 -15.281 -24.062 1 93.25 417 LEU B CA 1
ATOM 8096 C C . LEU B 1 417 ? 0.235 -15.625 -23.781 1 93.25 417 LEU B C 1
ATOM 8098 O O . LEU B 1 417 ? 0.94 -16.141 -24.641 1 93.25 417 LEU B O 1
ATOM 8102 N N . THR B 1 418 ? 0.708 -15.312 -22.578 1 92.88 418 THR B N 1
ATOM 8103 C CA . THR B 1 418 ? 2.078 -15.625 -22.188 1 92.88 418 THR B CA 1
ATOM 8104 C C . THR B 1 418 ? 2.32 -17.125 -22.203 1 92.88 418 THR B C 1
ATOM 8106 O O . THR B 1 418 ? 3.338 -17.594 -22.719 1 92.88 418 THR B O 1
ATOM 8109 N N . HIS B 1 419 ? 1.407 -17.844 -21.672 1 91.56 419 HIS B N 1
ATOM 8110 C CA . HIS B 1 419 ? 1.534 -19.297 -21.656 1 91.56 419 HIS B CA 1
ATOM 8111 C C . HIS B 1 419 ? 1.571 -19.844 -23.078 1 91.56 419 HIS B C 1
ATOM 8113 O O . HIS B 1 419 ? 2.416 -20.688 -23.391 1 91.56 419 HIS B O 1
ATOM 8119 N N . SER B 1 420 ? 0.651 -19.391 -23.906 1 90.12 420 SER B N 1
ATOM 8120 C CA . SER B 1 420 ? 0.567 -19.891 -25.281 1 90.12 420 SER B CA 1
ATOM 8121 C C . SER B 1 420 ? 1.805 -19.516 -26.078 1 90.12 420 SER B C 1
ATOM 8123 O O . SER B 1 420 ? 2.309 -20.328 -26.875 1 90.12 420 SER B O 1
ATOM 8125 N N . TYR B 1 421 ? 2.26 -18.312 -25.938 1 90.5 421 TYR B N 1
ATOM 8126 C CA . TYR B 1 421 ? 3.436 -17.828 -26.656 1 90.5 421 TYR B CA 1
ATOM 8127 C C . TYR B 1 421 ? 4.68 -18.625 -26.266 1 90.5 421 TYR B C 1
ATOM 8129 O O . TYR B 1 421 ? 5.43 -19.078 -27.125 1 90.5 421 TYR B O 1
ATOM 8137 N N . LEU B 1 422 ? 4.914 -18.859 -25 1 90 422 LEU B N 1
ATOM 8138 C CA . LEU B 1 422 ? 6.129 -19.516 -24.531 1 90 422 LEU B CA 1
ATOM 8139 C C . LEU B 1 422 ? 6.051 -21.031 -24.734 1 90 422 LEU B C 1
ATOM 8141 O O . LEU B 1 422 ? 7.078 -21.688 -24.906 1 90 422 LEU B O 1
ATOM 8145 N N . ALA B 1 423 ? 4.836 -21.562 -24.703 1 87.12 423 ALA B N 1
ATOM 8146 C CA . ALA B 1 423 ? 4.648 -22.984 -24.984 1 87.12 423 ALA B CA 1
ATOM 8147 C C . ALA B 1 423 ? 4.723 -23.266 -26.469 1 87.12 423 ALA B C 1
ATOM 8149 O O . ALA B 1 423 ? 4.617 -24.422 -26.891 1 87.12 423 ALA B O 1
ATOM 8150 N N . ALA B 1 424 ? 5.023 -22.219 -27.25 1 77.38 424 ALA B N 1
ATOM 8151 C CA . ALA B 1 424 ? 5.102 -22.344 -28.703 1 77.38 424 ALA B CA 1
ATOM 8152 C C . ALA B 1 424 ? 3.842 -23 -29.266 1 77.38 424 ALA B C 1
ATOM 8154 O O . ALA B 1 424 ? 3.918 -23.812 -30.188 1 77.38 424 ALA B O 1
ATOM 8155 N N . ALA B 1 425 ? 2.809 -22.719 -28.547 1 69.88 425 ALA B N 1
ATOM 8156 C CA . ALA B 1 425 ? 1.525 -23.203 -29.062 1 69.88 425 ALA B CA 1
ATOM 8157 C C . ALA B 1 425 ? 1.033 -22.328 -30.219 1 69.88 425 ALA B C 1
ATOM 8159 O O . ALA B 1 425 ? 1.781 -21.5 -30.734 1 69.88 425 ALA B O 1
ATOM 8160 N N . ALA B 1 426 ? -0.196 -22.469 -30.594 1 67.19 426 ALA B N 1
ATOM 8161 C CA . ALA B 1 426 ? -0.778 -21.672 -31.672 1 67.19 426 ALA B CA 1
ATOM 8162 C C . ALA B 1 426 ? -0.614 -20.172 -31.406 1 67.19 426 ALA B C 1
ATOM 8164 O O . ALA B 1 426 ? -0.838 -19.719 -30.281 1 67.19 426 ALA B O 1
ATOM 8165 N N . ALA B 1 427 ? -0.056 -19.547 -32.375 1 69.94 427 ALA B N 1
ATOM 8166 C CA . ALA B 1 427 ? 0.133 -18.109 -32.281 1 69.94 427 ALA B CA 1
ATOM 8167 C C . ALA B 1 427 ? -1.208 -17.375 -32.219 1 69.94 427 ALA B C 1
ATOM 8169 O O . ALA B 1 427 ? -2.104 -17.641 -33 1 69.94 427 ALA B O 1
ATOM 8170 N N . LEU B 1 428 ? -1.41 -16.578 -31.219 1 68.56 428 LEU B N 1
ATOM 8171 C CA . LEU B 1 428 ? -2.555 -15.695 -31 1 68.56 428 LEU B CA 1
ATOM 8172 C C . LEU B 1 428 ? -3.846 -16.5 -30.891 1 68.56 428 LEU B C 1
ATOM 8174 O O . LEU B 1 428 ? -4.781 -16.281 -31.672 1 68.56 428 LEU B O 1
ATOM 8178 N N . PRO B 1 429 ? -3.885 -17.422 -29.938 1 76.44 429 PRO B N 1
ATOM 8179 C CA . PRO B 1 429 ? -5.164 -18.109 -29.781 1 76.44 429 PRO B CA 1
ATOM 8180 C C . PRO B 1 429 ? -6.336 -17.156 -29.578 1 76.44 429 PRO B C 1
ATOM 8182 O O . PRO B 1 429 ? -6.18 -16.109 -28.969 1 76.44 429 PRO B O 1
ATOM 8185 N N . GLY B 1 430 ? -7.477 -17.516 -30.203 1 79.81 430 GLY B N 1
ATOM 8186 C CA . GLY B 1 430 ? -8.672 -16.688 -30.219 1 79.81 430 GLY B CA 1
ATOM 8187 C C . GLY B 1 430 ? -9.07 -16.172 -28.844 1 79.81 430 GLY B C 1
ATOM 8188 O O . GLY B 1 430 ? -9.227 -14.969 -28.656 1 79.81 430 GLY B O 1
ATOM 8189 N N . PRO B 1 431 ? -9.094 -17.062 -27.859 1 87.19 431 PRO B N 1
ATOM 8190 C CA . PRO B 1 431 ? -9.547 -16.609 -26.531 1 87.19 431 PRO B CA 1
ATOM 8191 C C . PRO B 1 431 ? -8.555 -15.656 -25.859 1 87.19 431 PRO B C 1
ATOM 8193 O O . PRO B 1 431 ? -8.969 -14.68 -25.234 1 87.19 431 PRO B O 1
ATOM 8196 N N . ALA B 1 432 ? -7.277 -15.961 -26.016 1 91.19 432 ALA B N 1
ATOM 8197 C CA . ALA B 1 432 ? -6.262 -15.109 -25.406 1 91.19 432 ALA B CA 1
ATOM 8198 C C . ALA B 1 432 ? -6.273 -13.711 -26.016 1 91.19 432 ALA B C 1
ATOM 8200 O O . ALA B 1 432 ? -6.25 -12.711 -25.297 1 91.19 432 ALA B O 1
ATOM 8201 N N . LYS B 1 433 ? -6.387 -13.672 -27.312 1 90.5 433 LYS B N 1
ATOM 8202 C CA . LYS B 1 433 ? -6.418 -12.406 -28.031 1 90.5 433 LYS B CA 1
ATOM 8203 C C . LYS B 1 433 ? -7.656 -11.594 -27.672 1 90.5 433 LYS B C 1
ATOM 8205 O O . LYS B 1 433 ? -7.566 -10.391 -27.422 1 90.5 433 LYS B O 1
ATOM 8210 N N . SER B 1 434 ? -8.758 -12.266 -27.609 1 92.38 434 SER B N 1
ATOM 8211 C CA . SER B 1 434 ? -10.008 -11.578 -27.312 1 92.38 434 SER B CA 1
ATOM 8212 C C . SER B 1 434 ? -10 -11.008 -25.891 1 92.38 434 SER B C 1
ATOM 8214 O O . SER B 1 434 ? -10.453 -9.883 -25.672 1 92.38 434 SER B O 1
ATOM 8216 N N . LEU B 1 435 ? -9.469 -11.758 -25 1 95.25 435 LEU B N 1
ATOM 8217 C CA . LEU B 1 435 ? -9.438 -11.312 -23.609 1 95.25 435 LEU B CA 1
ATOM 8218 C C . LEU B 1 435 ? -8.461 -10.156 -23.438 1 95.25 435 LEU B C 1
ATOM 8220 O O . LEU B 1 435 ? -8.758 -9.188 -22.734 1 95.25 435 LEU B O 1
ATOM 8224 N N . VAL B 1 436 ? -7.289 -10.195 -24.078 1 95.38 436 VAL B N 1
ATOM 8225 C CA . VAL B 1 436 ? -6.281 -9.148 -23.922 1 95.38 436 VAL B CA 1
ATOM 8226 C C . VAL B 1 436 ? -6.754 -7.863 -24.594 1 95.38 436 VAL B C 1
ATOM 8228 O O . VAL B 1 436 ? -6.758 -6.797 -23.969 1 95.38 436 VAL B O 1
ATOM 8231 N N . CYS B 1 437 ? -7.195 -7.969 -25.797 1 94.44 437 CYS B N 1
ATOM 8232 C CA . CYS B 1 437 ? -7.617 -6.793 -26.562 1 94.44 437 CYS B CA 1
ATOM 8233 C C . CYS B 1 437 ? -8.922 -6.23 -26.016 1 94.44 437 CYS B C 1
ATOM 8235 O O . CYS B 1 437 ? -9.055 -5.016 -25.844 1 94.44 437 CYS B O 1
ATOM 8237 N N . GLY B 1 438 ? -9.836 -7.148 -25.797 1 95.19 438 GLY B N 1
ATOM 8238 C CA . GLY B 1 438 ? -11.086 -6.699 -25.203 1 95.19 438 GLY B CA 1
ATOM 8239 C C . GLY B 1 438 ? -10.906 -6.109 -23.812 1 95.19 438 GLY B C 1
ATOM 8240 O O . GLY B 1 438 ? -11.523 -5.098 -23.484 1 95.19 438 GLY B O 1
ATOM 8241 N N . GLY B 1 439 ? -10.078 -6.832 -23.016 1 97.12 439 GLY B N 1
ATOM 8242 C CA . GLY B 1 439 ? -9.781 -6.305 -21.688 1 97.12 439 GLY B CA 1
ATOM 8243 C C . GLY B 1 439 ? -9.086 -4.953 -21.734 1 97.12 439 GLY B C 1
ATOM 8244 O O . GLY B 1 439 ? -9.422 -4.059 -20.953 1 97.12 439 GLY B O 1
ATOM 8245 N N . PHE B 1 440 ? -8.148 -4.73 -22.625 1 97.69 440 PHE B N 1
ATOM 8246 C CA . PHE B 1 440 ? -7.438 -3.469 -22.766 1 97.69 440 PHE B CA 1
ATOM 8247 C C . PHE B 1 440 ? -8.391 -2.346 -23.156 1 97.69 440 PHE B C 1
ATOM 8249 O O . PHE B 1 440 ? -8.336 -1.255 -22.594 1 97.69 440 PHE B O 1
ATOM 8256 N N . ALA B 1 441 ? -9.227 -2.613 -24.031 1 97.5 441 ALA B N 1
ATOM 8257 C CA . ALA B 1 441 ? -10.211 -1.623 -24.453 1 97.5 441 ALA B CA 1
ATOM 8258 C C . ALA B 1 441 ? -11.125 -1.232 -23.297 1 97.5 441 ALA B C 1
ATOM 8260 O O . ALA B 1 441 ? -11.398 -0.048 -23.094 1 97.5 441 ALA B O 1
ATOM 8261 N N . ALA B 1 442 ? -11.586 -2.24 -22.594 1 97.31 442 ALA B N 1
ATOM 8262 C CA . ALA B 1 442 ? -12.477 -1.978 -21.469 1 97.31 442 ALA B CA 1
ATOM 8263 C C . ALA B 1 442 ? -11.766 -1.182 -20.375 1 97.31 442 ALA B C 1
ATOM 8265 O O . ALA B 1 442 ? -12.383 -0.347 -19.703 1 97.31 442 ALA B O 1
ATOM 8266 N N . VAL B 1 443 ? -10.492 -1.417 -20.156 1 97.75 443 VAL B N 1
ATOM 8267 C CA . VAL B 1 443 ? -9.711 -0.668 -19.172 1 97.75 443 VAL B CA 1
ATOM 8268 C C . VAL B 1 443 ? -9.633 0.8 -19.578 1 97.75 443 VAL B C 1
ATOM 8270 O O . VAL B 1 443 ? -9.828 1.694 -18.766 1 97.75 443 VAL B O 1
ATOM 8273 N N . LEU B 1 444 ? -9.414 1.027 -20.812 1 96.88 444 LEU B N 1
ATOM 8274 C CA . LEU B 1 444 ? -9.32 2.395 -21.312 1 96.88 444 LEU B CA 1
ATOM 8275 C C . LEU B 1 444 ? -10.656 3.119 -21.172 1 96.88 444 LEU B C 1
ATOM 8277 O O . LEU B 1 444 ? -10.695 4.262 -20.703 1 96.88 444 LEU B O 1
ATOM 8281 N N . LEU B 1 445 ? -11.672 2.428 -21.484 1 95.25 445 LEU B N 1
ATOM 8282 C CA . LEU B 1 445 ? -12.992 3.043 -21.406 1 95.25 445 LEU B CA 1
ATOM 8283 C C . LEU B 1 445 ? -13.398 3.311 -19.969 1 95.25 445 LEU B C 1
ATOM 8285 O O . LEU B 1 445 ? -14.008 4.34 -19.672 1 95.25 445 LEU B O 1
ATOM 8289 N N . SER B 1 446 ? -13.078 2.402 -19.156 1 95.06 446 SER B N 1
ATOM 8290 C CA . SER B 1 446 ? -13.375 2.604 -17.734 1 95.06 446 SER B CA 1
ATOM 8291 C C . SER B 1 446 ? -12.578 3.766 -17.156 1 95.06 446 SER B C 1
ATOM 8293 O O . SER B 1 446 ? -13.102 4.566 -16.391 1 95.06 446 SER B O 1
ATOM 8295 N N . THR B 1 447 ? -11.336 3.881 -17.547 1 92.31 447 THR B N 1
ATOM 8296 C CA . THR B 1 447 ? -10.5 4.98 -17.078 1 92.31 447 THR B CA 1
ATOM 8297 C C . THR B 1 447 ? -11.023 6.316 -17.594 1 92.31 447 THR B C 1
ATOM 8299 O O . THR B 1 447 ? -11.086 7.293 -16.844 1 92.31 447 THR B O 1
ATOM 8302 N N . ALA B 1 448 ? -11.375 6.309 -18.812 1 90.12 448 ALA B N 1
ATOM 8303 C CA . ALA B 1 448 ? -11.938 7.523 -19.391 1 90.12 448 ALA B CA 1
ATOM 8304 C C . ALA B 1 448 ? -13.234 7.922 -18.688 1 90.12 448 ALA B C 1
ATOM 8306 O O . ALA B 1 448 ? -13.477 9.102 -18.453 1 90.12 448 ALA B O 1
ATOM 8307 N N . PHE B 1 449 ? -14.008 6.93 -18.375 1 89.44 449 PHE B N 1
ATOM 8308 C CA . PHE B 1 449 ? -15.258 7.18 -17.672 1 89.44 449 PHE B CA 1
ATOM 8309 C C . PHE B 1 449 ? -15 7.789 -16.297 1 89.44 449 PHE B C 1
ATOM 8311 O O . PHE B 1 449 ? -15.609 8.797 -15.938 1 89.44 449 PHE B O 1
ATOM 8318 N N . ILE B 1 450 ? -14.117 7.289 -15.555 1 88.31 450 ILE B N 1
ATOM 8319 C CA . ILE B 1 450 ? -13.781 7.766 -14.211 1 88.31 450 ILE B CA 1
ATOM 8320 C C . ILE B 1 450 ? -13.227 9.188 -14.289 1 88.31 450 ILE B C 1
ATOM 8322 O O . ILE B 1 450 ? -13.617 10.055 -13.508 1 88.31 450 ILE B O 1
ATOM 8326 N N . LYS B 1 451 ? -12.398 9.43 -15.242 1 83.62 451 LYS B N 1
ATOM 8327 C CA . LYS B 1 451 ? -11.773 10.75 -15.383 1 83.62 451 LYS B CA 1
ATOM 8328 C C . LYS B 1 451 ? -12.805 11.797 -15.805 1 83.62 451 LYS B C 1
ATOM 8330 O O . LYS B 1 451 ? -12.703 12.961 -15.414 1 83.62 451 LYS B O 1
ATOM 8335 N N . SER B 1 452 ? -13.742 11.344 -16.547 1 82.81 452 SER B N 1
ATOM 8336 C CA . SER B 1 452 ? -14.75 12.281 -17.047 1 82.81 452 SER B CA 1
ATOM 8337 C C . SER B 1 452 ? -15.727 12.672 -15.938 1 82.81 452 SER B C 1
ATOM 8339 O O . SER B 1 452 ? -16.453 13.664 -16.078 1 82.81 452 SER B O 1
ATOM 8341 N N . MET B 1 453 ? -15.695 11.961 -14.875 1 83 453 MET B N 1
ATOM 8342 C CA . MET B 1 453 ? -16.625 12.219 -13.789 1 83 453 MET B CA 1
ATOM 8343 C C . MET B 1 453 ? -16.125 13.336 -12.883 1 83 453 MET B C 1
ATOM 8345 O O . MET B 1 453 ? -16.844 13.797 -11.992 1 83 453 MET B O 1
ATOM 8349 N N . HIS B 1 454 ? -14.961 13.844 -13.086 1 79.31 454 HIS B N 1
ATOM 8350 C CA . HIS B 1 454 ? -14.43 14.938 -12.289 1 79.31 454 HIS B CA 1
ATOM 8351 C C . HIS B 1 454 ? -14.805 16.297 -12.883 1 79.31 454 HIS B C 1
ATOM 8353 O O . HIS B 1 454 ? -14.961 16.422 -14.102 1 79.31 454 HIS B O 1
ATOM 8359 N N . LEU B 1 455 ? -14.875 17.234 -11.969 1 76.5 455 LEU B N 1
ATOM 8360 C CA . LEU B 1 455 ? -15.109 18.594 -12.43 1 76.5 455 LEU B CA 1
ATOM 8361 C C . LEU B 1 455 ? -13.844 19.188 -13.047 1 76.5 455 LEU B C 1
ATOM 8363 O O . LEU B 1 455 ? -12.742 18.969 -12.539 1 76.5 455 LEU B O 1
ATOM 8367 N N . LYS B 1 456 ? -14.047 19.781 -14.18 1 75.44 456 LYS B N 1
ATOM 8368 C CA . LYS B 1 456 ? -12.914 20.422 -14.836 1 75.44 456 LYS B CA 1
ATOM 8369 C C . LYS B 1 456 ? -13.047 21.938 -14.797 1 75.44 456 LYS B C 1
ATOM 8371 O O . LYS B 1 456 ? -14.148 22.484 -14.945 1 75.44 456 LYS B O 1
ATOM 8376 N N . ARG B 1 457 ? -12.008 22.516 -14.562 1 72.25 457 ARG B N 1
ATOM 8377 C CA . ARG B 1 457 ? -11.977 23.969 -14.555 1 72.25 457 ARG B CA 1
ATOM 8378 C C . ARG B 1 457 ? -11.695 24.531 -15.945 1 72.25 457 ARG B C 1
ATOM 8380 O O . ARG B 1 457 ? -10.562 24.453 -16.438 1 72.25 457 ARG B O 1
ATOM 8387 N N . VAL B 1 458 ? -12.734 25.062 -16.531 1 74.75 458 VAL B N 1
ATOM 8388 C CA . VAL B 1 458 ? -12.633 25.578 -17.891 1 74.75 458 VAL B CA 1
ATOM 8389 C C . VAL B 1 458 ? -12.367 27.094 -17.844 1 74.75 458 VAL B C 1
ATOM 8391 O O . VAL B 1 458 ? -13.086 27.828 -17.172 1 74.75 458 VAL B O 1
ATOM 8394 N N . PRO B 1 459 ? -11.359 27.453 -18.594 1 75.44 459 PRO B N 1
ATOM 8395 C CA . PRO B 1 459 ? -11.062 28.891 -18.625 1 75.44 459 PRO B CA 1
ATOM 8396 C C . PRO B 1 459 ? -12.203 29.703 -19.219 1 75.44 459 PRO B C 1
ATOM 8398 O O . PRO B 1 459 ? -12.906 29.234 -20.125 1 75.44 459 PRO B O 1
ATOM 8401 N N . ILE B 1 460 ? -12.344 30.969 -18.812 1 75.88 460 ILE B N 1
ATOM 8402 C CA . ILE B 1 460 ? -13.422 31.844 -19.234 1 75.88 460 ILE B CA 1
ATOM 8403 C C . ILE B 1 460 ? -13.039 32.531 -20.562 1 75.88 460 ILE B C 1
ATOM 8405 O O . ILE B 1 460 ? -13.906 32.781 -21.391 1 75.88 460 ILE B O 1
ATOM 8409 N N . ILE B 1 461 ? -11.797 32.781 -20.781 1 79.31 461 ILE B N 1
ATOM 8410 C CA . ILE B 1 461 ? -11.328 33.406 -22 1 79.31 461 ILE B CA 1
ATOM 8411 C C . ILE B 1 461 ? -11.586 32.5 -23.203 1 79.31 461 ILE B C 1
ATOM 8413 O O . ILE B 1 461 ? -11.18 31.344 -23.188 1 79.31 461 ILE B O 1
ATOM 8417 N N . PRO B 1 462 ? -12.336 32.969 -24.203 1 83 462 PRO B N 1
ATOM 8418 C CA . PRO B 1 462 ? -12.789 32.125 -25.312 1 83 462 PRO B CA 1
ATOM 8419 C C . PRO B 1 462 ? -11.633 31.406 -26.016 1 83 462 PRO B C 1
ATOM 8421 O O . PRO B 1 462 ? -11.75 30.234 -26.375 1 83 462 PRO B O 1
ATOM 8424 N N . ALA B 1 463 ? -10.539 32.094 -26.266 1 83.44 463 ALA B N 1
ATOM 8425 C CA . ALA B 1 463 ? -9.406 31.453 -26.938 1 83.44 463 ALA B CA 1
ATOM 8426 C C . ALA B 1 463 ? -8.836 30.312 -26.109 1 83.44 463 ALA B C 1
ATOM 8428 O O . ALA B 1 463 ? -8.531 29.25 -26.641 1 83.44 463 ALA B O 1
ATOM 8429 N N . GLN B 1 464 ? -8.758 30.594 -24.859 1 82.06 464 GLN B N 1
ATOM 8430 C CA . GLN B 1 464 ? -8.234 29.578 -23.953 1 82.06 464 GLN B CA 1
ATOM 8431 C C . GLN B 1 464 ? -9.234 28.453 -23.75 1 82.06 464 GLN B C 1
ATOM 8433 O O . GLN B 1 464 ? -8.852 27.281 -23.625 1 82.06 464 GLN B O 1
ATOM 8438 N N . ARG B 1 465 ? -10.461 28.828 -23.828 1 82.69 465 ARG B N 1
ATOM 8439 C CA . ARG B 1 465 ? -11.516 27.812 -23.703 1 82.69 465 ARG B CA 1
ATOM 8440 C C . ARG B 1 465 ? -11.508 26.875 -24.906 1 82.69 465 ARG B C 1
ATOM 8442 O O . ARG B 1 465 ? -11.648 25.656 -24.75 1 82.69 465 ARG B O 1
ATOM 8449 N N . ALA B 1 466 ? -11.359 27.469 -26.016 1 85.56 466 ALA B N 1
ATOM 8450 C CA . ALA B 1 466 ? -11.32 26.656 -27.234 1 85.56 466 ALA B CA 1
ATOM 8451 C C . ALA B 1 466 ? -10.133 25.703 -27.219 1 85.56 466 ALA B C 1
ATOM 8453 O O . ALA B 1 466 ? -10.25 24.547 -27.641 1 85.56 466 ALA B O 1
ATOM 8454 N N . LEU B 1 467 ? -9.07 26.188 -26.766 1 84.5 467 LEU B N 1
ATOM 8455 C CA . LEU B 1 467 ? -7.879 25.344 -26.688 1 84.5 467 LEU B CA 1
ATOM 8456 C C . LEU B 1 467 ? -8.07 24.219 -25.672 1 84.5 467 LEU B C 1
ATOM 8458 O O . LEU B 1 467 ? -7.664 23.078 -25.922 1 84.5 467 LEU B O 1
ATOM 8462 N N . PHE B 1 468 ? -8.672 24.578 -24.6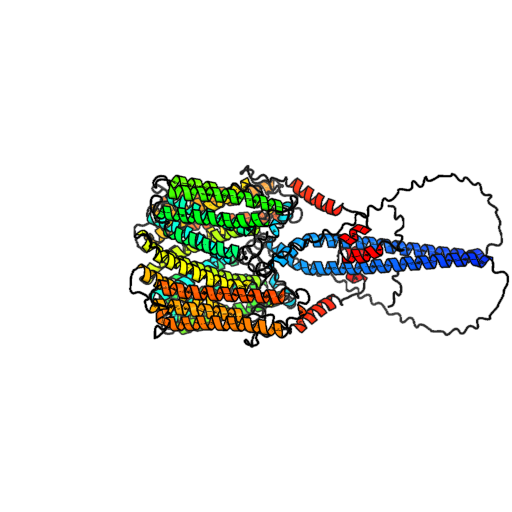09 1 82.5 468 PHE B N 1
ATOM 8463 C CA . PHE B 1 468 ? -8.93 23.578 -23.578 1 82.5 468 PHE B CA 1
ATOM 8464 C C . PHE B 1 468 ? -9.898 22.516 -24.078 1 82.5 468 PHE B C 1
ATOM 8466 O O . PHE B 1 468 ? -9.633 21.328 -23.953 1 82.5 468 PHE B O 1
ATOM 8473 N N . VAL B 1 469 ? -10.93 22.906 -24.641 1 82.62 469 VAL B N 1
ATOM 8474 C CA . VAL B 1 469 ? -11.945 21.984 -25.141 1 82.62 469 VAL B CA 1
ATOM 8475 C C . VAL B 1 469 ? -11.383 21.172 -26.297 1 82.62 469 VAL B C 1
ATOM 8477 O O . VAL B 1 469 ? -11.672 19.969 -26.406 1 82.62 469 VAL B O 1
ATOM 8480 N N . GLY B 1 470 ? -10.641 21.812 -27.078 1 84.75 470 GLY B N 1
ATOM 8481 C CA . GLY B 1 470 ? -10.008 21.094 -28.172 1 84.75 470 GLY B CA 1
ATOM 8482 C C . GLY B 1 470 ? -9.062 20.016 -27.703 1 84.75 470 GLY B C 1
ATOM 8483 O O . GLY B 1 470 ? -9.078 18.891 -28.234 1 84.75 470 GLY B O 1
ATOM 8484 N N . ALA B 1 471 ? -8.297 20.328 -26.734 1 85.5 471 ALA B N 1
ATOM 8485 C CA . ALA B 1 471 ? -7.352 19.344 -26.188 1 85.5 471 ALA B CA 1
ATOM 8486 C C . ALA B 1 471 ? -8.086 18.172 -25.562 1 85.5 471 ALA B C 1
ATOM 8488 O O . ALA B 1 471 ? -7.719 17.016 -25.766 1 85.5 471 ALA B O 1
ATOM 8489 N N . TYR B 1 472 ? -9.055 18.438 -24.859 1 83.5 472 TYR B N 1
ATOM 8490 C CA . TYR B 1 472 ? -9.828 17.375 -24.203 1 83.5 472 TYR B CA 1
ATOM 8491 C C . TYR B 1 472 ? -10.547 16.516 -25.234 1 83.5 472 TYR B C 1
ATOM 8493 O O . TYR B 1 472 ? -10.641 15.297 -25.078 1 83.5 472 TYR B O 1
ATOM 8501 N N . ALA B 1 473 ? -11.07 17.156 -26.234 1 86.06 473 ALA B N 1
ATOM 8502 C CA . ALA B 1 473 ? -11.766 16.422 -27.297 1 86.06 473 ALA B CA 1
ATOM 8503 C C . ALA B 1 473 ? -10.805 15.508 -28.047 1 86.06 473 ALA B C 1
ATOM 8505 O O . ALA B 1 473 ? -11.148 14.367 -28.375 1 86.06 473 ALA B O 1
ATOM 8506 N N . ILE B 1 474 ? -9.664 15.945 -28.281 1 89.38 474 ILE B N 1
ATOM 8507 C CA . ILE B 1 474 ? -8.664 15.133 -28.969 1 89.38 474 ILE B CA 1
ATOM 8508 C C . ILE B 1 474 ? -8.297 13.93 -28.109 1 89.38 474 ILE B C 1
ATOM 8510 O O . ILE B 1 474 ? -8.18 12.812 -28.609 1 89.38 474 ILE B O 1
ATOM 8514 N N . GLN B 1 475 ? -8.094 14.156 -26.875 1 89.56 475 GLN B N 1
ATOM 8515 C CA . GLN B 1 475 ? -7.766 13.055 -25.984 1 89.56 475 GLN B CA 1
ATOM 8516 C C . GLN B 1 475 ? -8.906 12.039 -25.922 1 89.56 475 GLN B C 1
ATOM 8518 O O . GLN B 1 475 ? -8.664 10.828 -25.938 1 89.56 475 GLN B O 1
ATOM 8523 N N . ALA B 1 476 ? -10.078 12.516 -25.844 1 88.81 476 ALA B N 1
ATOM 8524 C CA . ALA B 1 476 ? -11.234 11.625 -25.797 1 88.81 476 ALA B CA 1
ATOM 8525 C C . ALA B 1 476 ? -11.375 10.836 -27.094 1 88.81 476 ALA B C 1
ATOM 8527 O O . ALA B 1 476 ? -11.617 9.625 -27.062 1 88.81 476 ALA B O 1
ATOM 8528 N N . LEU B 1 477 ? -11.164 11.508 -28.156 1 92.62 477 LEU B N 1
ATOM 8529 C CA . LEU B 1 477 ? -11.266 10.852 -29.453 1 92.62 477 LEU B CA 1
ATOM 8530 C C . LEU B 1 477 ? -10.156 9.812 -29.625 1 92.62 477 LEU B C 1
ATOM 8532 O O . LEU B 1 477 ? -10.398 8.727 -30.156 1 92.62 477 LEU B O 1
ATOM 8536 N N . ALA B 1 478 ? -9.023 10.195 -29.203 1 94.81 478 ALA B N 1
ATOM 8537 C CA . ALA B 1 478 ? -7.914 9.25 -29.281 1 94.81 478 ALA B CA 1
ATOM 8538 C C . ALA B 1 478 ? -8.18 8.016 -28.422 1 94.81 478 ALA B C 1
ATOM 8540 O O . ALA B 1 478 ? -7.918 6.891 -28.844 1 94.81 478 ALA B O 1
ATOM 8541 N N . THR B 1 479 ? -8.664 8.211 -27.25 1 94.56 479 THR B N 1
ATOM 8542 C CA . THR B 1 479 ? -8.953 7.098 -26.359 1 94.56 479 THR B CA 1
ATOM 8543 C C . THR B 1 479 ? -10.039 6.199 -26.938 1 94.56 479 THR B C 1
ATOM 8545 O O . THR B 1 479 ? -9.906 4.973 -26.938 1 94.56 479 THR B O 1
ATOM 8548 N N . VAL B 1 480 ? -11.023 6.785 -27.531 1 94.62 480 VAL B N 1
ATOM 8549 C CA . VAL B 1 480 ? -12.117 6.016 -28.125 1 94.62 480 VAL B CA 1
ATOM 8550 C C . VAL B 1 480 ? -11.609 5.293 -29.375 1 94.62 480 VAL B C 1
ATOM 8552 O O . VAL B 1 480 ? -11.953 4.129 -29.609 1 94.62 480 VAL B O 1
ATOM 8555 N N . ALA B 1 481 ? -10.805 5.965 -30.078 1 95.5 481 ALA B N 1
ATOM 8556 C CA . ALA B 1 481 ? -10.25 5.344 -31.281 1 95.5 481 ALA B CA 1
ATOM 8557 C C . ALA B 1 481 ? -9.414 4.121 -30.922 1 95.5 481 ALA B C 1
ATOM 8559 O O . ALA B 1 481 ? -9.57 3.057 -31.531 1 95.5 481 ALA B O 1
ATOM 8560 N N . VAL B 1 482 ? -8.547 4.273 -30 1 95.5 482 VAL B N 1
ATOM 8561 C CA . VAL B 1 482 ? -7.691 3.164 -29.578 1 95.5 482 VAL B CA 1
ATOM 8562 C C . VAL B 1 482 ? -8.547 2.037 -29.016 1 95.5 482 VAL B C 1
ATOM 8564 O O . VAL B 1 482 ? -8.297 0.859 -29.281 1 95.5 482 VAL B O 1
ATOM 8567 N N . ALA B 1 483 ? -9.547 2.363 -28.219 1 95.88 483 ALA B N 1
ATOM 8568 C CA . ALA B 1 483 ? -10.438 1.354 -27.656 1 95.88 483 ALA B CA 1
ATOM 8569 C C . ALA B 1 483 ? -11.188 0.6 -28.734 1 95.88 483 ALA B C 1
ATOM 8571 O O . ALA B 1 483 ? -11.289 -0.628 -28.703 1 95.88 483 ALA B O 1
ATOM 8572 N N . VAL B 1 484 ? -11.68 1.325 -29.766 1 93.25 484 VAL B N 1
ATOM 8573 C CA . VAL B 1 484 ? -12.438 0.708 -30.844 1 93.25 484 VAL B CA 1
ATOM 8574 C C . VAL B 1 484 ? -11.523 -0.192 -31.672 1 93.25 484 VAL B C 1
ATOM 8576 O O . VAL B 1 484 ? -11.891 -1.318 -32 1 93.25 484 VAL B O 1
ATOM 8579 N N . ILE B 1 485 ? -10.336 0.267 -31.969 1 92.25 485 ILE B N 1
ATOM 8580 C CA . ILE B 1 485 ? -9.391 -0.547 -32.719 1 92.25 485 ILE B CA 1
ATOM 8581 C C . ILE B 1 485 ? -9.07 -1.819 -31.922 1 92.25 485 ILE B C 1
ATOM 8583 O O . ILE B 1 485 ? -9 -2.908 -32.5 1 92.25 485 ILE B O 1
ATOM 8587 N N . SER B 1 486 ? -8.891 -1.693 -30.641 1 93.12 486 SER B N 1
ATOM 8588 C CA . SER B 1 486 ? -8.586 -2.85 -29.797 1 93.12 486 SER B CA 1
ATOM 8589 C C . SER B 1 486 ? -9.75 -3.836 -29.781 1 93.12 486 SER B C 1
ATOM 8591 O O . SER B 1 486 ? -9.539 -5.051 -29.781 1 93.12 486 SER B O 1
ATOM 8593 N N . ILE B 1 487 ? -10.992 -3.336 -29.766 1 91.94 487 ILE B N 1
ATOM 8594 C CA . ILE B 1 487 ? -12.164 -4.203 -29.797 1 91.94 487 ILE B CA 1
ATOM 8595 C C . ILE B 1 487 ? -12.234 -4.934 -31.141 1 91.94 487 ILE B C 1
ATOM 8597 O O . ILE B 1 487 ? -12.547 -6.125 -31.188 1 91.94 487 ILE B O 1
ATOM 8601 N N . LEU B 1 488 ? -11.898 -4.242 -32.188 1 90.31 488 LEU B N 1
ATOM 8602 C CA . LEU B 1 488 ? -11.906 -4.855 -33.5 1 90.31 488 LEU B CA 1
ATOM 8603 C C . LEU B 1 488 ? -10.82 -5.922 -33.625 1 90.31 488 LEU B C 1
ATOM 8605 O O . LEU B 1 488 ? -11.016 -6.941 -34.281 1 90.31 488 LEU B O 1
ATOM 8609 N N . MET B 1 489 ? -9.719 -5.672 -32.969 1 88.75 489 MET B N 1
ATOM 8610 C CA . MET B 1 489 ? -8.656 -6.672 -32.938 1 88.75 489 MET B CA 1
ATOM 8611 C C . MET B 1 489 ? -9.094 -7.906 -32.156 1 88.75 489 MET B C 1
ATOM 8613 O O . MET B 1 489 ? -8.672 -9.023 -32.469 1 88.75 489 MET B O 1
ATOM 8617 N N . ALA B 1 490 ? -9.922 -7.734 -31.094 1 87.5 490 ALA B N 1
ATOM 8618 C CA . ALA B 1 490 ? -10.406 -8.844 -30.266 1 87.5 490 ALA B CA 1
ATOM 8619 C C . ALA B 1 490 ? -11.344 -9.742 -31.062 1 87.5 490 ALA B C 1
ATOM 8621 O O . ALA B 1 490 ? -11.328 -10.969 -30.891 1 87.5 490 ALA B O 1
ATOM 8622 N N . ILE B 1 491 ? -12.219 -9.242 -31.859 1 79.31 491 ILE B N 1
ATOM 8623 C CA . ILE B 1 491 ? -13.227 -9.992 -32.594 1 79.31 491 ILE B CA 1
ATOM 8624 C C . ILE B 1 491 ? -12.594 -10.617 -33.844 1 79.31 491 ILE B C 1
ATOM 8626 O O . ILE B 1 491 ? -13.031 -11.672 -34.281 1 79.31 491 ILE B O 1
ATOM 8630 N N . GLY B 1 492 ? -11.445 -10.727 -34.281 1 62.12 492 GLY B N 1
ATOM 8631 C CA . GLY B 1 492 ? -10.805 -11.633 -35.219 1 62.12 492 GLY B CA 1
ATOM 8632 C C . GLY B 1 492 ? -10.414 -10.969 -36.531 1 62.12 492 GLY B C 1
ATOM 8633 O O . GLY B 1 492 ? -9.281 -11.109 -36.969 1 62.12 492 GLY B O 1
ATOM 8634 N N . GLU B 1 493 ? -11.227 -11.445 -37.625 1 55.41 493 GLU B N 1
ATOM 8635 C CA . GLU B 1 493 ? -11.047 -12.289 -38.781 1 55.41 493 GLU B CA 1
ATOM 8636 C C . GLU B 1 493 ? -10.961 -11.445 -40.062 1 55.41 493 GLU B C 1
ATOM 8638 O O . GLU B 1 493 ? -10.914 -11.984 -41.156 1 55.41 493 GLU B O 1
ATOM 8643 N N . GLY B 1 494 ? -10.578 -10.109 -40.188 1 54.06 494 GLY B N 1
ATOM 8644 C CA . GLY B 1 494 ? -10.539 -9.664 -41.562 1 54.06 494 GLY B CA 1
ATOM 8645 C C . GLY B 1 494 ? -10.039 -8.234 -41.719 1 54.06 494 GLY B C 1
ATOM 8646 O O . GLY B 1 494 ? -10.078 -7.457 -40.75 1 54.06 494 GLY B O 1
ATOM 8647 N N . GLY B 1 495 ? -8.914 -7.941 -42.594 1 56.69 495 GLY B N 1
ATOM 8648 C CA . GLY B 1 495 ? -8.492 -6.734 -43.281 1 56.69 495 GLY B CA 1
ATOM 8649 C C . GLY B 1 495 ? -7.25 -6.102 -42.688 1 56.69 495 GLY B C 1
ATOM 8650 O O . GLY B 1 495 ? -6.344 -6.805 -42.25 1 56.69 495 GLY B O 1
ATOM 8651 N N . TYR B 1 496 ? -7.184 -4.848 -42.469 1 60.41 496 TYR B N 1
ATOM 8652 C CA . TYR B 1 496 ? -6.086 -3.967 -42.094 1 60.41 496 TYR B CA 1
ATOM 8653 C C . TYR B 1 496 ? -5.707 -4.184 -40.625 1 60.41 496 TYR B C 1
ATOM 8655 O O . TYR B 1 496 ? -4.559 -3.967 -40.25 1 60.41 496 TYR B O 1
ATOM 8663 N N . LEU B 1 497 ? -6.539 -4.863 -39.812 1 67.5 497 LEU B N 1
ATOM 8664 C CA . LEU B 1 497 ? -6.262 -5.027 -38.406 1 67.5 497 LEU B CA 1
ATOM 8665 C C . LEU B 1 497 ? -5.367 -6.242 -38.156 1 67.5 497 LEU B C 1
ATOM 8667 O O . LEU B 1 497 ? -4.645 -6.297 -37.156 1 67.5 497 LEU B O 1
ATOM 8671 N N . GLN B 1 498 ? -5.449 -7.078 -39.125 1 65.88 498 GLN B N 1
ATOM 8672 C CA . GLN B 1 498 ? -4.578 -8.25 -39.062 1 65.88 498 GLN B CA 1
ATOM 8673 C C . GLN B 1 498 ? -3.117 -7.852 -39.25 1 65.88 498 GLN B C 1
ATOM 8675 O O . GLN B 1 498 ? -2.217 -8.523 -38.75 1 65.88 498 GLN B O 1
ATOM 8680 N N . VAL B 1 499 ? -2.994 -6.734 -39.938 1 62.56 499 VAL B N 1
ATOM 8681 C CA . VAL B 1 499 ? -1.636 -6.246 -40.156 1 62.56 499 VAL B CA 1
ATOM 8682 C C . VAL B 1 499 ? -1.025 -5.797 -38.844 1 62.56 499 VAL B C 1
ATOM 8684 O O . VAL B 1 499 ? 0.185 -5.91 -38.625 1 62.56 499 VAL B O 1
ATOM 8687 N N . LEU B 1 500 ? -1.922 -5.484 -37.938 1 71.75 500 LEU B N 1
ATOM 8688 C CA . LEU B 1 500 ? -1.412 -4.992 -36.656 1 71.75 500 LEU B CA 1
ATOM 8689 C C . LEU B 1 500 ? -1.045 -6.148 -35.719 1 71.75 500 LEU B C 1
ATOM 8691 O O . LEU B 1 500 ? -0.317 -5.961 -34.75 1 71.75 500 LEU B O 1
ATOM 8695 N N . MET B 1 501 ? -1.57 -7.293 -36.219 1 75.25 501 MET B N 1
ATOM 8696 C CA . MET B 1 501 ? -1.364 -8.445 -35.344 1 75.25 501 MET B CA 1
ATOM 8697 C C . MET B 1 501 ? -0.811 -9.633 -36.125 1 75.25 501 MET B C 1
ATOM 8699 O O . MET B 1 501 ? -1.568 -10.375 -36.75 1 75.25 501 MET B O 1
ATOM 8703 N N . GLN B 1 502 ? 0.441 -9.781 -36.281 1 75.88 502 GLN B N 1
ATOM 8704 C CA . GLN B 1 502 ? 1.011 -10.93 -37 1 75.88 502 GLN B CA 1
ATOM 8705 C C . GLN B 1 502 ? 1.387 -12.039 -36 1 75.88 502 GLN B C 1
ATOM 8707 O O . GLN B 1 502 ? 1.104 -13.211 -36.25 1 75.88 502 GLN B O 1
ATOM 8712 N N . ASN B 1 503 ? 2.01 -11.633 -34.969 1 85.62 503 ASN B N 1
ATOM 8713 C CA . ASN B 1 503 ? 2.414 -12.57 -33.938 1 85.62 503 ASN B CA 1
ATOM 8714 C C . ASN B 1 503 ? 2.16 -12.008 -32.531 1 85.62 503 ASN B C 1
ATOM 8716 O O . ASN B 1 503 ? 1.714 -10.867 -32.406 1 85.62 503 ASN B O 1
ATOM 8720 N N . ASP B 1 504 ? 2.322 -12.852 -31.609 1 89.25 504 ASP B N 1
ATOM 8721 C CA . ASP B 1 504 ? 2.047 -12.5 -30.219 1 89.25 504 ASP B CA 1
ATOM 8722 C C . ASP B 1 504 ? 2.889 -11.305 -29.781 1 89.25 504 ASP B C 1
ATOM 8724 O O . ASP B 1 504 ? 2.402 -10.422 -29.078 1 89.25 504 ASP B O 1
ATOM 8728 N N . VAL B 1 505 ? 4.086 -11.195 -30.234 1 89.75 505 VAL B N 1
ATOM 8729 C CA . VAL B 1 505 ? 5 -10.125 -29.844 1 89.75 505 VAL B CA 1
ATOM 8730 C C . VAL B 1 505 ? 4.551 -8.812 -30.469 1 89.75 505 VAL B C 1
ATOM 8732 O O . VAL B 1 505 ? 4.543 -7.77 -29.812 1 89.75 505 VAL B O 1
ATOM 8735 N N . GLU B 1 506 ? 4.137 -8.844 -31.719 1 89.5 506 GLU B N 1
ATOM 8736 C CA . GLU B 1 506 ? 3.676 -7.637 -32.406 1 89.5 506 GLU B CA 1
ATOM 8737 C C . GLU B 1 506 ? 2.381 -7.113 -31.781 1 89.5 506 GLU B C 1
ATOM 8739 O O . GLU B 1 506 ? 2.193 -5.902 -31.656 1 89.5 506 GLU B O 1
ATOM 8744 N N . LEU B 1 507 ? 1.529 -8.031 -31.453 1 91.62 507 LEU B N 1
ATOM 8745 C CA . LEU B 1 507 ? 0.292 -7.629 -30.797 1 91.62 507 LEU B CA 1
ATOM 8746 C C . LEU B 1 507 ? 0.587 -6.848 -29.516 1 91.62 507 LEU B C 1
ATOM 8748 O O . LEU B 1 507 ? -0.002 -5.789 -29.281 1 91.62 507 LEU B O 1
ATOM 8752 N N . MET B 1 508 ? 1.502 -7.414 -28.719 1 93.69 508 MET B N 1
ATOM 8753 C CA . MET B 1 508 ? 1.825 -6.773 -27.453 1 93.69 508 MET B CA 1
ATOM 8754 C C . MET B 1 508 ? 2.473 -5.414 -27.672 1 93.69 508 MET B C 1
ATOM 8756 O O . MET B 1 508 ? 2.197 -4.461 -26.938 1 93.69 508 MET B O 1
ATOM 8760 N N . TRP B 1 509 ? 3.25 -5.234 -28.672 1 93 509 TRP B N 1
ATOM 8761 C CA . TRP B 1 509 ? 3.908 -3.963 -28.938 1 93 509 TRP B CA 1
ATOM 8762 C C . TRP B 1 509 ? 2.918 -2.945 -29.5 1 93 509 TRP B C 1
ATOM 8764 O O . TRP B 1 509 ? 3.039 -1.746 -29.234 1 93 509 TRP B O 1
ATOM 8774 N N . VAL B 1 510 ? 1.961 -3.434 -30.219 1 93.12 510 VAL B N 1
ATOM 8775 C CA . VAL B 1 510 ? 0.923 -2.535 -30.703 1 93.12 510 VAL B CA 1
ATOM 8776 C C . VAL B 1 510 ? 0.104 -1.998 -29.531 1 93.12 510 VAL B C 1
ATOM 8778 O O . VAL B 1 510 ? -0.129 -0.792 -29.438 1 93.12 510 VAL B O 1
ATOM 8781 N N . LEU B 1 511 ? -0.295 -2.932 -28.703 1 95.31 511 LEU B N 1
ATOM 8782 C CA . LEU B 1 511 ? -1.073 -2.498 -27.547 1 95.31 511 LEU B CA 1
ATOM 8783 C C . LEU B 1 511 ? -0.256 -1.567 -26.656 1 95.31 511 LEU B C 1
ATOM 8785 O O . LEU B 1 511 ? -0.767 -0.553 -26.188 1 95.31 511 LEU B O 1
ATOM 8789 N N . SER B 1 512 ? 0.985 -1.875 -26.438 1 95.75 512 SER B N 1
ATOM 8790 C CA . SER B 1 512 ? 1.86 -1.013 -25.641 1 95.75 512 SER B CA 1
ATOM 8791 C C . SER B 1 512 ? 2.057 0.34 -26.328 1 95.75 512 SER B C 1
ATOM 8793 O O . SER B 1 512 ? 2.1 1.374 -25.656 1 95.75 512 SER B O 1
ATOM 8795 N N . GLY B 1 513 ? 2.193 0.311 -27.625 1 95.06 513 GLY B N 1
ATOM 8796 C CA . GLY B 1 513 ? 2.301 1.557 -28.359 1 95.06 513 GLY B CA 1
ATOM 8797 C C . GLY B 1 513 ? 1.078 2.443 -28.219 1 95.06 513 GLY B C 1
ATOM 8798 O O . GLY B 1 513 ? 1.202 3.66 -28.062 1 95.06 513 GLY B O 1
ATOM 8799 N N . PHE B 1 514 ? -0.042 1.789 -28.25 1 95.81 514 PHE B N 1
ATOM 8800 C CA . PHE B 1 514 ? -1.281 2.525 -28.031 1 95.81 514 PHE B CA 1
ATOM 8801 C C . PHE B 1 514 ? -1.301 3.15 -26.641 1 95.81 514 PHE B C 1
ATOM 8803 O O . PHE B 1 514 ? -1.687 4.312 -26.484 1 95.81 514 PHE B O 1
ATOM 8810 N N . ALA B 1 515 ? -0.925 2.383 -25.688 1 96.38 515 ALA B N 1
ATOM 8811 C CA . ALA B 1 515 ? -0.915 2.885 -24.312 1 96.38 515 ALA B CA 1
ATOM 8812 C C . ALA B 1 515 ? 0.064 4.043 -24.156 1 96.38 515 ALA B C 1
ATOM 8814 O O . ALA B 1 515 ? -0.243 5.043 -23.5 1 96.38 515 ALA B O 1
ATOM 8815 N N . VAL B 1 516 ? 1.246 3.973 -24.75 1 95.75 516 VAL B N 1
ATOM 8816 C CA . VAL B 1 516 ? 2.246 5.035 -24.688 1 95.75 516 VAL B CA 1
ATOM 8817 C C . VAL B 1 516 ? 1.704 6.293 -25.359 1 95.75 516 VAL B C 1
ATOM 8819 O O . VAL B 1 516 ? 1.874 7.402 -24.844 1 95.75 516 VAL B O 1
ATOM 8822 N N . LEU B 1 517 ? 1.069 6.07 -26.422 1 95.81 517 LEU B N 1
ATOM 8823 C CA . LEU B 1 517 ? 0.474 7.195 -27.125 1 95.81 517 LEU B CA 1
ATOM 8824 C C . LEU B 1 517 ? -0.53 7.93 -26.25 1 95.81 517 LEU B C 1
ATOM 8826 O O . LEU B 1 517 ? -0.517 9.156 -26.172 1 95.81 517 LEU B O 1
ATOM 8830 N N . LEU B 1 518 ? -1.336 7.215 -25.609 1 95.31 518 LEU B N 1
ATOM 8831 C CA . LEU B 1 518 ? -2.354 7.828 -24.75 1 95.31 518 LEU B CA 1
ATOM 8832 C C . LEU B 1 518 ? -1.718 8.531 -23.562 1 95.31 518 LEU B C 1
ATOM 8834 O O . LEU B 1 518 ? -2.207 9.57 -23.125 1 95.31 518 LEU B O 1
ATOM 8838 N N . VAL B 1 519 ? -0.68 7.965 -23.031 1 91.5 519 VAL B N 1
ATOM 8839 C CA . VAL B 1 519 ? 0.029 8.609 -21.922 1 91.5 519 VAL B CA 1
ATOM 8840 C C . VAL B 1 519 ? 0.644 9.922 -22.406 1 91.5 519 VAL B C 1
ATOM 8842 O O . VAL B 1 519 ? 0.545 10.945 -21.734 1 91.5 519 VAL B O 1
ATOM 8845 N N . LEU B 1 520 ? 1.217 9.93 -23.562 1 90.19 520 LEU B N 1
ATOM 8846 C CA . LEU B 1 520 ? 1.815 11.141 -24.125 1 90.19 520 LEU B CA 1
ATOM 8847 C C . LEU B 1 520 ? 0.757 12.211 -24.344 1 90.19 520 LEU B C 1
ATOM 8849 O O . LEU B 1 520 ? 0.988 13.391 -24.062 1 90.19 520 LEU B O 1
ATOM 8853 N N . LEU B 1 521 ? -0.336 11.766 -24.797 1 90.44 521 LEU B N 1
ATOM 8854 C CA . LEU B 1 521 ? -1.423 12.719 -25.016 1 90.44 521 LEU B CA 1
ATOM 8855 C C . LEU B 1 521 ? -1.926 13.281 -23.688 1 90.44 521 LEU B C 1
ATOM 8857 O O . LEU B 1 521 ? -2.26 14.461 -23.594 1 90.44 521 LEU B O 1
ATOM 8861 N N . SER B 1 522 ? -2.023 12.445 -22.734 1 85.75 522 SER B N 1
ATOM 8862 C CA . SER B 1 522 ? -2.436 12.914 -21.422 1 85.75 522 SER B CA 1
ATOM 8863 C C . SER B 1 522 ? -1.446 13.922 -20.859 1 85.75 522 SER B C 1
ATOM 8865 O O . SER B 1 522 ? -1.846 14.914 -20.234 1 85.75 522 SER B O 1
ATOM 8867 N N . TRP B 1 523 ? -0.209 13.695 -21.078 1 82 523 TRP B N 1
ATOM 8868 C CA . TRP B 1 523 ? 0.816 14.617 -20.594 1 82 523 TRP B CA 1
ATOM 8869 C C . TRP B 1 523 ? 0.757 15.938 -21.359 1 82 523 TRP B C 1
ATOM 8871 O O . TRP B 1 523 ? 0.979 17 -20.781 1 82 523 TRP B O 1
ATOM 8881 N N . LEU B 1 524 ? 0.472 15.859 -22.578 1 82.69 524 LEU B N 1
ATOM 8882 C CA . LEU B 1 524 ? 0.343 17.078 -23.375 1 82.69 524 LEU B CA 1
ATOM 8883 C C . LEU B 1 524 ? -0.844 17.906 -22.906 1 82.69 524 LEU B C 1
ATOM 8885 O O . LEU B 1 524 ? -0.752 19.141 -22.828 1 82.69 524 LEU B O 1
ATOM 8889 N N . ASP B 1 525 ? -1.833 17.266 -22.609 1 79.19 525 ASP B N 1
ATOM 8890 C CA . ASP B 1 525 ? -3.014 17.953 -22.094 1 79.19 525 ASP B CA 1
ATOM 8891 C C . ASP B 1 525 ? -2.721 18.625 -20.75 1 79.19 525 ASP B C 1
ATOM 8893 O O . ASP B 1 525 ? -3.152 19.75 -20.516 1 79.19 525 ASP B O 1
ATOM 8897 N N . GLU B 1 526 ? -2.035 17.938 -20 1 75.94 526 GLU B N 1
ATOM 8898 C CA . GLU B 1 526 ? -1.671 18.5 -18.703 1 75.94 526 GLU B CA 1
ATOM 8899 C C . GLU B 1 526 ? -0.751 19.703 -18.859 1 75.94 526 GLU B C 1
ATOM 8901 O O . GLU B 1 526 ? -0.867 20.672 -18.109 1 75.94 526 GLU B O 1
ATOM 8906 N N . THR B 1 527 ? 0.119 19.609 -19.75 1 75.19 527 THR B N 1
ATOM 8907 C CA . THR B 1 527 ? 1.011 20.734 -20.031 1 75.19 527 THR B CA 1
ATOM 8908 C C . THR B 1 527 ? 0.224 21.938 -20.531 1 75.19 527 THR B C 1
ATOM 8910 O O . THR B 1 527 ? 0.524 23.078 -20.172 1 75.19 527 THR B O 1
ATOM 8913 N N . LEU B 1 528 ? -0.731 21.625 -21.266 1 78.31 528 LEU B N 1
ATOM 8914 C CA . LEU B 1 528 ? -1.575 22.688 -21.781 1 78.31 528 LEU B CA 1
ATOM 8915 C C . LEU B 1 528 ? -2.393 23.328 -20.656 1 78.31 528 LEU B C 1
ATOM 8917 O O . LEU B 1 528 ? -2.531 24.547 -20.594 1 78.31 528 LEU B O 1
ATOM 8921 N N . GLU B 1 529 ? -2.875 22.531 -19.828 1 76.12 529 GLU B N 1
ATOM 8922 C CA . GLU B 1 529 ? -3.639 23.047 -18.688 1 76.12 529 GLU B CA 1
ATOM 8923 C C . GLU B 1 529 ? -2.77 23.922 -17.781 1 76.12 529 GLU B C 1
ATOM 8925 O O . GLU B 1 529 ? -3.215 24.953 -17.297 1 76.12 529 GLU B O 1
ATOM 8930 N N . LEU B 1 530 ? -1.604 23.484 -17.594 1 71.56 530 LEU B N 1
ATOM 8931 C CA . LEU B 1 530 ? -0.677 24.25 -16.781 1 71.56 530 LEU B CA 1
ATOM 8932 C C . LEU B 1 530 ? -0.331 25.578 -17.438 1 71.56 530 LEU B C 1
ATOM 8934 O O . LEU B 1 530 ? -0.193 26.609 -16.766 1 71.56 530 LEU B O 1
ATOM 8938 N N . ALA B 1 531 ? -0.188 25.516 -18.688 1 73.5 531 ALA B N 1
ATOM 8939 C CA . ALA B 1 531 ? 0.126 26.734 -19.422 1 73.5 531 ALA B CA 1
ATOM 8940 C C . ALA B 1 531 ? -1.037 27.719 -19.375 1 73.5 531 ALA B C 1
ATOM 8942 O O . ALA B 1 531 ? -0.827 28.938 -19.328 1 73.5 531 ALA B O 1
ATOM 8943 N N . LEU B 1 532 ? -2.127 27.141 -19.312 1 73.06 532 LEU B N 1
ATOM 8944 C CA . LEU B 1 532 ? -3.314 27.984 -19.281 1 73.06 532 LEU B CA 1
ATOM 8945 C C . LEU B 1 532 ? -3.578 28.5 -17.875 1 73.06 532 LEU B C 1
ATOM 8947 O O . LEU B 1 532 ? -4.082 29.625 -17.703 1 73.06 532 LEU B O 1
ATOM 8951 N N . GLN B 1 533 ? -3.227 27.625 -16.781 1 62.03 533 GLN B N 1
ATOM 8952 C CA . GLN B 1 533 ? -3.459 28.016 -15.398 1 62.03 533 GLN B CA 1
ATOM 8953 C C . GLN B 1 533 ? -2.309 28.859 -14.859 1 62.03 533 GLN B C 1
ATOM 8955 O O . GLN B 1 533 ? -2.49 29.641 -13.922 1 62.03 533 GLN B O 1
ATOM 8960 N N . GLY B 1 534 ? -1.107 28.562 -14.914 1 55.69 534 GLY B N 1
ATOM 8961 C CA . GLY B 1 534 ? 0.084 29.203 -14.383 1 55.69 534 GLY B CA 1
ATOM 8962 C C . GLY B 1 534 ? 0.051 30.719 -14.492 1 55.69 534 GLY B C 1
ATOM 8963 O O . GLY B 1 534 ? 0.768 31.406 -13.773 1 55.69 534 GLY B O 1
ATOM 8964 N N . GLU B 1 535 ? -0.283 31.312 -15.586 1 47.25 535 GLU B N 1
ATOM 8965 C CA . GLU B 1 535 ? -0.076 32.75 -15.492 1 47.25 535 GLU B CA 1
ATOM 8966 C C . GLU B 1 535 ? -0.857 33.344 -14.328 1 47.25 535 GLU B C 1
ATOM 8968 O O . GLU B 1 535 ? -0.413 34.312 -13.711 1 47.25 535 GLU B O 1
ATOM 8973 N N . ASN B 1 536 ? -2.131 33.188 -14.078 1 39.44 536 ASN B N 1
ATOM 8974 C CA . ASN B 1 536 ? -2.988 33.906 -13.156 1 39.44 536 ASN B CA 1
ATOM 8975 C C . ASN B 1 536 ? -3.217 33.125 -11.859 1 39.44 536 ASN B C 1
ATOM 8977 O O . ASN B 1 536 ? -4.27 32.531 -11.68 1 39.44 536 ASN B O 1
ATOM 8981 N N . GLU B 1 537 ? -2.492 32.438 -11.289 1 42.94 537 GLU B N 1
ATOM 8982 C CA . GLU B 1 537 ? -2.617 31.641 -10.07 1 42.94 537 GLU B CA 1
ATOM 8983 C C . GLU B 1 537 ? -3.529 32.312 -9.055 1 42.94 537 GLU B C 1
ATOM 8985 O O . GLU B 1 537 ? -4.09 31.656 -8.18 1 42.94 537 GLU B O 1
ATOM 8990 N N . GLY B 1 538 ? -3.332 33.562 -8.711 1 38.69 538 GLY B N 1
ATOM 8991 C CA . GLY B 1 538 ? -4.059 34.344 -7.715 1 38.69 538 GLY B CA 1
ATOM 8992 C C . GLY B 1 538 ? -5.559 34.344 -7.941 1 38.69 538 GLY B C 1
ATOM 8993 O O . GLY B 1 538 ? -6.328 34.625 -7.02 1 38.69 538 GLY B O 1
ATOM 8994 N N . ASP B 1 539 ? -6.152 34.719 -9.117 1 38.75 539 ASP B N 1
ATOM 8995 C CA . ASP B 1 539 ? -7.551 35.125 -9.25 1 38.75 539 ASP B CA 1
ATOM 8996 C C . ASP B 1 539 ? -8.438 33.938 -9.594 1 38.75 539 ASP B C 1
ATOM 8998 O O . ASP B 1 539 ? -8.547 33.531 -10.758 1 38.75 539 ASP B O 1
ATOM 9002 N N . THR B 1 540 ? -8.508 32.844 -8.852 1 45.06 540 THR B N 1
ATOM 9003 C CA . THR B 1 540 ? -9.484 31.766 -8.805 1 45.06 540 THR B CA 1
ATOM 9004 C C . THR B 1 540 ? -10.766 32.156 -9.531 1 45.06 540 THR B C 1
ATOM 9006 O O . THR B 1 540 ? -11.633 31.328 -9.781 1 45.06 540 THR B O 1
ATOM 9009 N N . GLY B 1 541 ? -10.992 33.375 -9.656 1 46.84 541 GLY B N 1
ATOM 9010 C CA . GLY B 1 541 ? -12.242 33.906 -10.195 1 46.84 541 GLY B CA 1
ATOM 9011 C C . GLY B 1 541 ? -12.453 33.531 -11.656 1 46.84 541 GLY B C 1
ATOM 9012 O O . GLY B 1 541 ? -13.562 33.688 -12.18 1 46.84 541 GLY B O 1
ATOM 9013 N N . ASP B 1 542 ? -11.406 33.031 -12.32 1 55.78 542 ASP B N 1
ATOM 9014 C CA . ASP B 1 542 ? -11.555 33.094 -13.773 1 55.78 542 ASP B CA 1
ATOM 9015 C C . ASP B 1 542 ? -11.867 31.703 -14.336 1 55.78 542 ASP B C 1
ATOM 9017 O O . ASP B 1 542 ? -11.602 31.438 -15.508 1 55.78 542 ASP B O 1
ATOM 9021 N N . PHE B 1 543 ? -12.234 30.688 -13.516 1 61.66 543 PHE B N 1
ATOM 9022 C CA . PHE B 1 543 ? -12.547 29.375 -14.102 1 61.66 543 PHE B CA 1
ATOM 9023 C C . PHE B 1 543 ? -14 29.016 -13.852 1 61.66 543 PHE B C 1
ATOM 9025 O O . PHE B 1 543 ? -14.586 29.406 -12.844 1 61.66 543 PHE B O 1
ATOM 9032 N N . LEU B 1 544 ? -14.688 28.625 -14.938 1 55.28 544 LEU B N 1
ATOM 9033 C CA . LEU B 1 544 ? -16.016 28.031 -14.797 1 55.28 544 LEU B CA 1
ATOM 9034 C C . LEU B 1 544 ? -15.906 26.531 -14.492 1 55.28 544 LEU B C 1
ATOM 9036 O O . LEU B 1 544 ? -15.141 25.812 -15.141 1 55.28 544 LEU B O 1
ATOM 9040 N N . VAL B 1 545 ? -16.047 26.078 -13.336 1 57.09 545 VAL B N 1
ATOM 9041 C CA . VAL B 1 545 ? -15.953 24.688 -12.891 1 57.09 545 VAL B CA 1
ATOM 9042 C C . VAL B 1 545 ? -16.922 23.828 -13.695 1 57.09 545 VAL B C 1
ATOM 9044 O O . VAL B 1 545 ? -16.906 22.594 -13.578 1 57.09 545 VAL B O 1
ATOM 9047 N N . SER B 1 546 ? -18.031 24.328 -14.391 1 54.28 546 SER B N 1
ATOM 9048 C CA . SER B 1 546 ? -19.047 23.391 -14.852 1 54.28 546 SER B CA 1
ATOM 9049 C C . SER B 1 546 ? -18.469 22.406 -15.875 1 54.28 546 SER B C 1
ATOM 9051 O O . SER B 1 546 ? -17.828 22.828 -16.844 1 54.28 546 SER B O 1
ATOM 9053 N N . PRO B 1 547 ? -18.344 21.188 -15.469 1 52 547 PRO B N 1
ATOM 9054 C CA . PRO B 1 547 ? -17.844 20.156 -16.375 1 52 547 PRO B CA 1
ATOM 9055 C C . PRO B 1 547 ? -18.359 20.328 -17.797 1 52 547 PRO B C 1
ATOM 9057 O O . PRO B 1 547 ? -19.328 21.062 -18.031 1 52 547 PRO B O 1
ATOM 9060 N N . PHE B 1 548 ? -17.656 19.719 -18.891 1 51.97 548 PHE B N 1
ATOM 9061 C CA . PHE B 1 548 ? -18.031 19.672 -20.312 1 51.97 548 PHE B CA 1
ATOM 9062 C C . PHE B 1 548 ? -19.516 19.359 -20.469 1 51.97 548 PHE B C 1
ATOM 9064 O O . PHE B 1 548 ? -20.031 19.375 -21.578 1 51.97 548 PHE B O 1
ATOM 9071 N N . GLY B 1 549 ? -20.391 19.625 -19.438 1 50.62 549 GLY B N 1
ATOM 9072 C CA . GLY B 1 549 ? -21.828 19.438 -19.562 1 50.62 549 GLY B CA 1
ATOM 9073 C C . GLY B 1 549 ? -22.219 18.016 -19.938 1 50.62 549 GLY B C 1
ATOM 9074 O O . GLY B 1 549 ? -23.359 17.766 -20.312 1 50.62 549 GLY B O 1
ATOM 9075 N N . PHE B 1 550 ? -21.188 17.109 -20.078 1 55.5 550 PHE B N 1
ATOM 9076 C CA . PHE B 1 550 ? -21.625 15.836 -20.641 1 55.5 550 PHE B CA 1
ATOM 9077 C C . PHE B 1 550 ? -22.375 15.008 -19.594 1 55.5 550 PHE B C 1
ATOM 9079 O O . PHE B 1 550 ? -23.375 14.359 -19.922 1 55.5 550 PHE B O 1
ATOM 9086 N N . TRP B 1 551 ? -21.922 15.141 -18.344 1 63.91 551 TRP B N 1
ATOM 9087 C CA . TRP B 1 551 ? -22.609 14.32 -17.359 1 63.91 551 TRP B CA 1
ATOM 9088 C C . TRP B 1 551 ? -23.594 15.164 -16.547 1 63.91 551 TRP B C 1
ATOM 9090 O O . TRP B 1 551 ? -23.203 16.109 -15.859 1 63.91 551 TRP B O 1
ATOM 9100 N N . TRP B 1 552 ? -24.812 14.961 -16.766 1 60.44 552 TRP B N 1
ATOM 9101 C CA . TRP B 1 552 ? -25.906 15.695 -16.109 1 60.44 552 TRP B CA 1
ATOM 9102 C C . TRP B 1 552 ? -25.75 15.672 -14.602 1 60.44 552 TRP B C 1
ATOM 9104 O O . TRP B 1 552 ? -26.219 16.578 -13.906 1 60.44 552 TRP B O 1
ATOM 9114 N N . CYS B 1 553 ? -25.062 14.672 -14.156 1 62.44 553 CYS B N 1
ATOM 9115 C CA . CYS B 1 553 ? -25 14.469 -12.711 1 62.44 553 CYS B CA 1
ATOM 9116 C C . CYS B 1 553 ? -23.891 15.328 -12.102 1 62.44 553 CYS B C 1
ATOM 9118 O O . CYS B 1 553 ? -23.766 15.398 -10.875 1 62.44 553 CYS B O 1
ATOM 9120 N N . LEU B 1 554 ? -23.156 16 -12.898 1 65.19 554 LEU B N 1
ATOM 9121 C CA . LEU B 1 554 ? -22.031 16.75 -12.367 1 65.19 554 LEU B CA 1
ATOM 9122 C C . LEU B 1 554 ? -22.438 18.172 -11.992 1 65.19 554 LEU B C 1
ATOM 9124 O O . LEU B 1 554 ? -21.844 19.141 -12.477 1 65.19 554 LEU B O 1
ATOM 9128 N N . THR B 1 555 ? -23.562 18.406 -11.508 1 64.75 555 THR B N 1
ATOM 9129 C CA . THR B 1 555 ? -23.953 19.703 -10.977 1 64.75 555 THR B CA 1
ATOM 9130 C C . THR B 1 555 ? -23.797 19.734 -9.461 1 64.75 555 THR B C 1
ATOM 9132 O O . THR B 1 555 ? -24.406 18.938 -8.75 1 64.75 555 THR B O 1
ATOM 9135 N N . PRO B 1 556 ? -22.75 20.547 -9.07 1 60.78 556 PRO B N 1
ATOM 9136 C CA . PRO B 1 556 ? -22.562 20.562 -7.621 1 60.78 556 PRO B CA 1
ATOM 9137 C C . PRO B 1 556 ? -23.859 20.906 -6.875 1 60.78 556 PRO B C 1
ATOM 9139 O O . PRO B 1 556 ? -24.688 21.672 -7.383 1 60.78 556 PRO B O 1
ATOM 9142 N N . GLU B 1 557 ? -24.219 20.109 -5.953 1 57.97 557 GLU B N 1
ATOM 9143 C CA . GLU B 1 557 ? -25.438 20.359 -5.176 1 57.97 557 GLU B CA 1
ATOM 9144 C C . GLU B 1 557 ? -25.438 21.766 -4.602 1 57.97 557 GLU B C 1
ATOM 9146 O O . GLU B 1 557 ? -26.5 22.375 -4.426 1 57.97 557 GLU B O 1
ATOM 9151 N N . VAL B 1 558 ? -24.25 22.281 -4.102 1 51.47 558 VAL B N 1
ATOM 9152 C CA . VAL B 1 558 ? -24.234 23.625 -3.549 1 51.47 558 VAL B CA 1
ATOM 9153 C C . VAL B 1 558 ? -23.641 24.594 -4.57 1 51.47 558 VAL B C 1
ATOM 9155 O O . VAL B 1 558 ? -22.594 24.297 -5.168 1 51.47 558 VAL B O 1
ATOM 9158 N N . ASP B 1 559 ? -24.391 25.453 -5.09 1 48.41 559 ASP B N 1
ATOM 9159 C CA . ASP B 1 559 ? -23.969 26.484 -6.043 1 48.41 559 ASP B CA 1
ATOM 9160 C C . ASP B 1 559 ? -22.609 27.062 -5.668 1 48.41 559 ASP B C 1
ATOM 9162 O O . ASP B 1 559 ? -22.422 27.547 -4.551 1 48.41 559 ASP B O 1
ATOM 9166 N N . PRO B 1 560 ? -21.688 26.734 -6.398 1 45 560 PRO B N 1
ATOM 9167 C CA . PRO B 1 560 ? -20.344 27.219 -6.062 1 45 560 PRO B CA 1
ATOM 9168 C C . PRO B 1 560 ? -20.344 28.688 -5.633 1 45 560 PRO B C 1
ATOM 9170 O O . PRO B 1 560 ? -19.547 29.078 -4.777 1 45 560 PRO B O 1
ATOM 9173 N N . GLU B 1 561 ? -21.109 29.5 -6.254 1 45.84 561 GLU B N 1
ATOM 9174 C CA . GLU B 1 561 ? -21.219 30.906 -5.84 1 45.84 561 GLU B CA 1
ATOM 9175 C C . GLU B 1 561 ? -21.734 31.016 -4.406 1 45.84 561 GLU B C 1
ATOM 9177 O O . GLU B 1 561 ? -21.266 31.859 -3.641 1 45.84 561 GLU B O 1
ATOM 9182 N N . GLU B 1 562 ? -22.578 30.188 -4.117 1 49.31 562 GLU B N 1
ATOM 9183 C CA . GLU B 1 562 ? -23.125 30.25 -2.77 1 49.31 562 GLU B CA 1
ATOM 9184 C C . GLU B 1 562 ? -22.125 29.734 -1.74 1 49.31 562 GLU B C 1
ATOM 9186 O O . GLU B 1 562 ? -22.062 30.25 -0.622 1 49.31 562 GLU B O 1
ATOM 9191 N N . MET B 1 563 ? -21.422 28.859 -2.16 1 45.41 563 MET B N 1
ATOM 9192 C CA . MET B 1 563 ? -20.359 28.359 -1.299 1 45.41 563 MET B CA 1
ATOM 9193 C C . MET B 1 563 ? -19.297 29.438 -1.079 1 45.41 563 MET B C 1
ATOM 9195 O O . MET B 1 563 ? -18.812 29.609 0.038 1 45.41 563 MET B O 1
ATOM 9199 N N . LEU B 1 564 ? -18.938 30.062 -2.1 1 45.97 564 LEU B N 1
ATOM 9200 C CA . LEU B 1 564 ? -18.016 31.188 -1.998 1 45.97 564 LEU B CA 1
ATOM 9201 C C . LEU B 1 564 ? -18.641 32.344 -1.193 1 45.97 564 LEU B C 1
ATOM 9203 O O . LEU B 1 564 ? -17.953 32.969 -0.396 1 45.97 564 LEU B O 1
ATOM 9207 N N . VAL B 1 565 ? -19.891 32.625 -1.415 1 47.5 565 VAL B N 1
ATOM 9208 C CA . VAL B 1 565 ? -20.594 33.656 -0.666 1 47.5 565 VAL B CA 1
ATOM 9209 C C . VAL B 1 565 ? -20.734 33.219 0.793 1 47.5 565 VAL B C 1
ATOM 9211 O O . VAL B 1 565 ? -20.531 34.031 1.704 1 47.5 565 VAL B O 1
ATOM 9214 N N . GLU B 1 566 ? -21 32.031 1 1 45.75 566 GLU B N 1
ATOM 9215 C CA . GLU B 1 566 ? -21.125 31.562 2.375 1 45.75 566 GLU B CA 1
ATOM 9216 C C . GLU B 1 566 ? -19.766 31.516 3.066 1 45.75 566 GLU B C 1
ATOM 9218 O O . GLU B 1 566 ? -19.641 31.875 4.242 1 45.75 566 GLU B O 1
ATOM 9223 N N . GLU B 1 567 ? -18.844 31.078 2.355 1 44.03 567 GLU B N 1
ATOM 9224 C CA . GLU B 1 567 ? -17.484 31.188 2.885 1 44.03 567 GLU B CA 1
ATOM 9225 C C . GLU B 1 567 ? -17.094 32.656 3.119 1 44.03 567 GLU B C 1
ATOM 9227 O O . GLU B 1 567 ? -16.484 32.969 4.141 1 44.03 567 GLU B O 1
ATOM 9232 N N . ALA B 1 568 ? -17.422 33.438 2.184 1 44.34 568 ALA B N 1
ATOM 9233 C CA . ALA B 1 568 ? -17.219 34.875 2.336 1 44.34 568 ALA B CA 1
ATOM 9234 C C . ALA B 1 568 ? -18.109 35.438 3.443 1 44.34 568 ALA B C 1
ATOM 9236 O O . ALA B 1 568 ? -17.672 36.25 4.246 1 44.34 568 ALA B O 1
ATOM 9237 N N . GLN B 1 569 ? -19.344 35 3.527 1 46.44 569 GLN B N 1
ATOM 9238 C CA . GLN B 1 569 ? -20.234 35.438 4.59 1 46.44 569 GLN B CA 1
ATOM 9239 C C . GLN B 1 569 ? -19.844 34.812 5.93 1 46.44 569 GLN B C 1
ATOM 9241 O O . GLN B 1 569 ? -19.875 35.5 6.961 1 46.44 569 GLN B O 1
ATOM 9246 N N . ALA B 1 570 ? -19.578 33.594 5.945 1 43 570 ALA B N 1
ATOM 9247 C CA . ALA B 1 570 ? -19.062 32.969 7.16 1 43 570 ALA B CA 1
ATOM 9248 C C . ALA B 1 570 ? -17.75 33.594 7.594 1 43 570 ALA B C 1
ATOM 9250 O O . ALA B 1 570 ? -17.531 33.844 8.781 1 43 570 ALA B O 1
ATOM 9251 N N . ALA B 1 571 ? -16.906 33.781 6.68 1 39.31 571 ALA B N 1
ATOM 9252 C CA . ALA B 1 571 ? -15.711 34.594 6.926 1 39.31 571 ALA B CA 1
ATOM 9253 C C . ALA B 1 571 ? -16.094 36 7.336 1 39.31 571 ALA B C 1
ATOM 9255 O O . ALA B 1 571 ? -15.477 36.594 8.242 1 39.31 571 ALA B O 1
ATOM 9256 N N . GLN B 1 572 ? -17.062 36.531 6.648 1 41.69 572 GLN B N 1
ATOM 9257 C CA . GLN B 1 572 ? -17.578 37.844 7.012 1 41.69 572 GLN B CA 1
ATOM 9258 C C . GLN B 1 572 ? -18.359 37.781 8.32 1 41.69 572 GLN B C 1
ATOM 9260 O O . GLN B 1 572 ? -18.281 38.719 9.141 1 41.69 572 GLN B O 1
ATOM 9265 N N . THR B 1 573 ? -19.297 36.844 8.461 1 41.94 573 THR B N 1
ATOM 9266 C CA . THR B 1 573 ? -19.984 36.688 9.734 1 41.94 573 THR B CA 1
ATOM 9267 C C . THR B 1 573 ? -19 36.375 10.852 1 41.94 573 THR B C 1
ATOM 9269 O O . THR B 1 573 ? -19.156 36.844 11.984 1 41.94 573 THR B O 1
ATOM 9272 N N . LEU B 1 574 ? -18.141 35.406 10.523 1 37.12 574 LEU B N 1
ATOM 9273 C CA . LEU B 1 574 ? -17.031 35.25 11.469 1 37.12 574 LEU B CA 1
ATOM 9274 C C . LEU B 1 574 ? -16.266 36.562 11.633 1 37.12 574 LEU B C 1
ATOM 9276 O O . LEU B 1 574 ? -15.797 36.875 12.734 1 37.12 574 LEU B O 1
ATOM 9280 N N . SER B 1 575 ? -16.125 37.281 10.492 1 34.22 575 SER B N 1
ATOM 9281 C CA . SER B 1 575 ? -15.578 38.625 10.594 1 34.22 575 SER B CA 1
ATOM 9282 C C . SER B 1 575 ? -16.578 39.594 11.211 1 34.22 575 SER B C 1
ATOM 9284 O O . SER B 1 575 ? -16.203 40.5 11.938 1 34.22 575 SER B O 1
ATOM 9286 N N . ARG B 1 576 ? -17.844 39.562 10.852 1 40.19 576 ARG B N 1
ATOM 9287 C CA . ARG B 1 576 ? -18.828 40.531 11.359 1 40.19 576 ARG B CA 1
ATOM 9288 C C . ARG B 1 576 ? -19.234 40.188 12.789 1 40.19 576 ARG B C 1
ATOM 9290 O O . ARG B 1 576 ? -19.984 40.938 13.422 1 40.19 576 ARG B O 1
ATOM 9297 N N . ARG B 1 577 ? -19.266 38.906 13.203 1 39.19 577 ARG B N 1
ATOM 9298 C CA . ARG B 1 577 ? -19.594 38.875 14.633 1 39.19 577 ARG B CA 1
ATOM 9299 C C . ARG B 1 577 ? -18.578 39.688 15.438 1 39.19 577 ARG B C 1
ATOM 9301 O O . ARG B 1 577 ? -17.516 39.156 15.812 1 39.19 577 ARG B O 1
ATOM 9308 N N . HIS B 1 578 ? -18.391 40.781 15.07 1 30.45 578 HIS B N 1
ATOM 9309 C CA . HIS B 1 578 ? -17.859 41.844 15.906 1 30.45 578 HIS B CA 1
ATOM 9310 C C . HIS B 1 578 ? -18.609 41.969 17.234 1 30.45 578 HIS B C 1
ATOM 9312 O O . HIS B 1 578 ? -19.594 42.688 17.328 1 30.45 578 HIS B O 1
ATOM 9318 N N . PRO B 1 579 ? -18.984 40.844 18.016 1 33.03 579 PRO B N 1
ATOM 9319 C CA . PRO B 1 579 ? -19.562 41.375 19.25 1 33.03 579 PRO B CA 1
ATOM 9320 C C . PRO B 1 579 ? -18.781 42.562 19.797 1 33.03 579 PRO B C 1
ATOM 9322 O O . PRO B 1 579 ? -17.625 42.781 19.391 1 33.03 579 PRO B O 1
ATOM 9325 N N . SER B 1 580 ? -19.266 43.281 20.875 1 33.12 580 SER B N 1
ATOM 9326 C CA . SER B 1 580 ? -18.578 44.375 21.578 1 33.12 580 SER B CA 1
ATOM 9327 C C . SER B 1 580 ? -17.109 44.031 21.797 1 33.12 580 SER B C 1
ATOM 9329 O O . SER B 1 580 ? -16.719 42.875 21.812 1 33.12 580 SER B O 1
ATOM 9331 N N . SER B 1 581 ? -16.125 45.062 21.594 1 35.69 581 SER B N 1
ATOM 9332 C CA . SER B 1 581 ? -14.664 45.125 21.625 1 35.69 581 SER B CA 1
ATOM 9333 C C . SER B 1 581 ? -14.102 44.219 22.719 1 35.69 581 SER B C 1
ATOM 9335 O O . SER B 1 581 ? -13.078 43.562 22.5 1 35.69 581 SER B O 1
ATOM 9337 N N . GLY B 1 582 ? -14.586 44.344 23.938 1 38.31 582 GLY B N 1
ATOM 9338 C CA . GLY B 1 582 ? -14.125 43.625 25.125 1 38.31 582 GLY B CA 1
ATOM 9339 C C . GLY B 1 582 ? -14.328 42.125 25.062 1 38.31 582 GLY B C 1
ATOM 9340 O O . GLY B 1 582 ? -13.516 41.375 25.578 1 38.31 582 GLY B O 1
ATOM 9341 N N . ALA B 1 583 ? -15.469 41.625 24.609 1 42.53 583 ALA B N 1
ATOM 9342 C CA . ALA B 1 583 ? -15.859 40.219 24.547 1 42.53 583 ALA B CA 1
ATOM 9343 C C . ALA B 1 583 ? -15.086 39.5 23.469 1 42.53 583 ALA B C 1
ATOM 9345 O O . ALA B 1 583 ? -14.844 38.281 23.578 1 42.53 583 ALA B O 1
ATOM 9346 N N . ARG B 1 584 ? -14.68 40.188 22.578 1 44.75 584 ARG B N 1
ATOM 9347 C CA . ARG B 1 584 ? -13.984 39.625 21.422 1 44.75 584 ARG B CA 1
ATOM 9348 C C . ARG B 1 584 ? -12.578 39.188 21.797 1 44.75 584 ARG B C 1
ATOM 9350 O O . ARG B 1 584 ? -12.109 38.125 21.312 1 44.75 584 ARG B O 1
ATOM 9357 N N . LEU B 1 585 ? -12.031 39.969 22.609 1 42.22 585 LEU B N 1
ATOM 9358 C CA . LEU B 1 585 ? -10.648 39.656 22.953 1 42.22 585 LEU B CA 1
ATOM 9359 C C . LEU B 1 585 ? -10.586 38.344 23.75 1 42.22 585 LEU B C 1
ATOM 9361 O O . LEU B 1 585 ? -9.633 37.562 23.609 1 42.22 585 LEU B O 1
ATOM 9365 N N . SER B 1 586 ? -11.641 38.094 24.609 1 42.59 586 SER B N 1
ATOM 9366 C CA . SER B 1 586 ? -11.656 36.875 25.422 1 42.59 586 SER B CA 1
ATOM 9367 C C . SER B 1 586 ? -11.836 35.625 24.547 1 42.59 586 SER B C 1
ATOM 9369 O O . SER B 1 586 ? -11.375 34.531 24.891 1 42.59 586 SER B O 1
ATOM 9371 N N . GLU B 1 587 ? -12.539 35.75 23.578 1 44.19 587 GLU B N 1
ATOM 9372 C CA . GLU B 1 587 ? -12.828 34.625 22.719 1 44.19 587 GLU B CA 1
ATOM 9373 C C . GLU B 1 587 ? -11.609 34.219 21.875 1 44.19 587 GLU B C 1
ATOM 9375 O O . GLU B 1 587 ? -11.461 33.062 21.484 1 44.19 587 GLU B O 1
ATOM 9380 N N . PHE B 1 588 ? -10.773 35.219 21.625 1 41.81 588 PHE B N 1
ATOM 9381 C CA . PHE B 1 588 ? -9.695 35.031 20.672 1 41.81 588 PHE B CA 1
ATOM 9382 C C . PHE B 1 588 ? -8.523 34.312 21.328 1 41.81 588 PHE B C 1
ATOM 9384 O O . PHE B 1 588 ? -7.855 33.469 20.688 1 41.81 588 PHE B O 1
ATOM 9391 N N . SER B 1 589 ? -7.984 34.812 22.562 1 39.34 589 SER B N 1
ATOM 9392 C CA . SER B 1 589 ? -6.941 34.156 23.344 1 39.34 589 SER B CA 1
ATOM 9393 C C . SER B 1 589 ? -7.359 34.031 24.812 1 39.34 589 SER B C 1
ATOM 9395 O O . SER B 1 589 ? -7.746 35.031 25.438 1 39.34 589 SER B O 1
ATOM 9397 N N . PRO B 1 590 ? -7.707 32.781 25.203 1 41.78 590 PRO B N 1
ATOM 9398 C CA . PRO B 1 590 ? -7.945 32.719 26.656 1 41.78 590 PRO B CA 1
ATOM 9399 C C . PRO B 1 590 ? -6.992 33.594 27.453 1 41.78 590 PRO B C 1
ATOM 9401 O O . PRO B 1 590 ? -7.359 34.094 28.516 1 41.78 590 PRO B O 1
ATOM 9404 N N . LEU B 1 591 ? -5.824 33.719 27.016 1 37.28 591 LEU B N 1
ATOM 9405 C CA . LEU B 1 591 ? -4.875 34.531 27.75 1 37.28 591 LEU B CA 1
ATOM 9406 C C . LEU B 1 591 ? -5.297 36 27.719 1 37.28 591 LEU B C 1
ATOM 9408 O O . LEU B 1 591 ? -5.125 36.719 28.719 1 37.28 591 LEU B O 1
ATOM 9412 N N . LEU B 1 592 ? -5.793 36.375 26.625 1 41.72 592 LEU B N 1
ATOM 9413 C CA . LEU B 1 592 ? -6.277 37.75 26.562 1 41.72 592 LEU B CA 1
ATOM 9414 C C . LEU B 1 592 ? -7.59 37.906 27.312 1 41.72 592 LEU B C 1
ATOM 9416 O O . LEU B 1 592 ? -7.883 38.969 27.859 1 41.72 592 LEU B O 1
ATOM 9420 N N . GLY B 1 593 ? -8.383 36.844 27.312 1 36.31 593 GLY B N 1
ATOM 9421 C CA . GLY B 1 593 ? -9.586 36.906 28.125 1 36.31 593 GLY B CA 1
ATOM 9422 C C . GLY B 1 593 ? -9.312 37.281 29.578 1 36.31 593 GLY B C 1
ATOM 9423 O O . GLY B 1 593 ? -9.992 38.125 30.156 1 36.31 593 GLY B O 1
ATOM 9424 N N . GLU B 1 594 ? -8.336 36.531 30.109 1 38.5 594 GLU B N 1
ATOM 9425 C CA . GLU B 1 594 ? -8.008 36.844 31.5 1 38.5 594 GLU B CA 1
ATOM 9426 C C . GLU B 1 594 ? -7.402 38.219 31.625 1 38.5 594 GLU B C 1
ATOM 9428 O O . GLU B 1 594 ? -7.723 38.969 32.562 1 38.5 594 GLU B O 1
ATOM 9433 N N . SER B 1 595 ? -6.52 38.5 30.766 1 36.03 595 SER B N 1
ATOM 9434 C CA . SER B 1 595 ? -5.875 39.812 30.875 1 36.03 595 SER B CA 1
ATOM 9435 C C . SER B 1 595 ? -6.84 40.938 30.516 1 36.03 595 SER B C 1
ATOM 9437 O O . SER B 1 595 ? -6.852 41.969 31.156 1 36.03 595 SER B O 1
ATOM 9439 N N . VAL B 1 596 ? -7.578 40.656 29.469 1 38.59 596 VAL B N 1
ATOM 9440 C CA . VAL B 1 596 ? -8.516 41.688 29.094 1 38.59 596 VAL B CA 1
ATOM 9441 C C . VAL B 1 596 ? -9.742 41.656 30 1 38.59 596 VAL B C 1
ATOM 9443 O O . VAL B 1 596 ? -10.336 42.688 30.312 1 38.59 596 VAL B O 1
ATOM 9446 N N . ALA B 1 597 ? -10.156 40.5 30.375 1 36.38 597 ALA B N 1
ATOM 9447 C CA . ALA B 1 597 ? -11.219 40.5 31.375 1 36.38 597 ALA B CA 1
ATOM 9448 C C . ALA B 1 597 ? -10.828 41.375 32.562 1 36.38 597 ALA B C 1
ATOM 9450 O O . ALA B 1 597 ? -11.68 42.062 33.156 1 36.38 597 ALA B O 1
ATOM 9451 N N . ASN B 1 598 ? -9.57 41.219 33 1 33.69 598 ASN B N 1
ATOM 9452 C CA . ASN B 1 598 ? -9.125 42.188 34.031 1 33.69 598 ASN B CA 1
ATOM 9453 C C . ASN B 1 598 ? -8.992 43.594 33.469 1 33.69 598 ASN B C 1
ATOM 9455 O O . ASN B 1 598 ? -8.719 44.531 34.188 1 33.69 598 ASN B O 1
ATOM 9459 N N . MET B 1 599 ? -8.805 43.719 32.219 1 34.25 599 MET B N 1
ATOM 9460 C CA . MET B 1 599 ? -8.836 45.031 31.609 1 34.25 599 MET B CA 1
ATOM 9461 C C . MET B 1 599 ? -10.266 45.562 31.516 1 34.25 599 MET B C 1
ATOM 9463 O O . MET B 1 599 ? -10.492 46.688 31.078 1 34.25 599 MET B O 1
ATOM 9467 N N . LYS B 1 600 ? -11.234 44.656 31.453 1 34.47 600 LYS B N 1
ATOM 9468 C CA . LYS B 1 600 ? -12.562 45.25 31.516 1 34.47 600 LYS B CA 1
ATOM 9469 C C . LYS B 1 600 ? -12.609 46.375 32.562 1 34.47 600 LYS B C 1
ATOM 9471 O O . LYS B 1 600 ? -13.156 47.469 32.281 1 34.47 600 LYS B O 1
ATOM 9476 N N . LEU B 1 601 ? -13.141 45.906 33.781 1 30.23 601 LEU B N 1
ATOM 9477 C CA . LEU B 1 601 ? -13.922 46.688 34.719 1 30.23 601 LEU B CA 1
ATOM 9478 C C . LEU B 1 601 ? -13.125 47.906 35.188 1 30.23 601 LEU B C 1
ATOM 9480 O O . LEU B 1 601 ? -13.711 48.906 35.625 1 30.23 601 LEU B O 1
ATOM 9484 N N . SER B 1 602 ? -11.875 47.75 35.719 1 30.44 602 SER B N 1
ATOM 9485 C CA . SER B 1 602 ? -11.5 49 36.344 1 30.44 602 SER B CA 1
ATOM 9486 C C . SER B 1 602 ? -11.453 50.125 35.312 1 30.44 602 SER B C 1
ATOM 9488 O O . SER B 1 602 ? -12.156 51.125 35.438 1 30.44 602 SER B O 1
ATOM 9490 N N . THR B 1 603 ? -10.281 51.156 35.469 1 32.16 603 THR B N 1
ATOM 9491 C CA . THR B 1 603 ? -10.055 52.594 35.219 1 32.16 603 THR B CA 1
ATOM 9492 C C . THR B 1 603 ? -9.875 52.812 33.719 1 32.16 603 THR B C 1
ATOM 9494 O O . THR B 1 603 ? -9.617 53.969 33.281 1 32.16 603 THR B O 1
ATOM 9497 N N . VAL B 1 604 ? -9.492 51.875 32.906 1 32.5 604 VAL B N 1
ATOM 9498 C CA . VAL B 1 604 ? -9.266 52.469 31.609 1 32.5 604 VAL B CA 1
ATOM 9499 C C . VAL B 1 604 ? -10.602 52.812 30.953 1 32.5 604 VAL B C 1
ATOM 9501 O O . VAL B 1 604 ? -11.367 51.906 30.594 1 32.5 604 VAL B O 1
ATOM 9504 N N . ASP B 1 605 ? -11.406 53.844 31.453 1 30.81 605 ASP B N 1
ATOM 9505 C CA . ASP B 1 605 ? -12.461 54.594 30.781 1 30.81 605 ASP B CA 1
ATOM 9506 C C . ASP B 1 605 ? -12.148 54.75 29.297 1 30.81 605 ASP B C 1
ATOM 9508 O O . ASP B 1 605 ? -11.25 55.531 28.922 1 30.81 605 ASP B O 1
ATOM 9512 N N . LEU B 1 606 ? -12.172 53.625 28.609 1 32 606 LEU B N 1
ATOM 9513 C CA . LEU B 1 606 ? -12.164 53.906 27.172 1 32 606 LEU B CA 1
ATOM 9514 C C . LEU B 1 606 ? -13.266 54.906 26.812 1 32 606 LEU B C 1
ATOM 9516 O O . LEU B 1 606 ? -14.445 54.625 27 1 32 606 LEU B O 1
ATOM 9520 N N . GLY B 1 607 ? -13.359 56.094 27.312 1 29.36 607 GLY B N 1
ATOM 9521 C CA . GLY B 1 607 ? -14.32 57.125 26.922 1 29.36 607 GLY B CA 1
ATOM 9522 C C . GLY B 1 607 ? -15.078 56.75 25.656 1 29.36 607 GLY B C 1
ATOM 9523 O O . GLY B 1 607 ? -14.727 55.781 24.969 1 29.36 607 GLY B O 1
ATOM 9524 N N . SER B 1 608 ? -16.359 57.438 25.375 1 28.97 608 SER B N 1
ATOM 9525 C CA . SER B 1 608 ? -17.141 57.594 24.156 1 28.97 608 SER B CA 1
ATOM 9526 C C . SER B 1 608 ? -16.234 57.75 22.938 1 28.97 608 SER B C 1
ATOM 9528 O O . SER B 1 608 ? -15.758 58.844 22.641 1 28.97 608 SER B O 1
ATOM 9530 N N . LEU B 1 609 ? -15.102 57.062 22.844 1 25.47 609 LEU B N 1
ATOM 9531 C CA . LEU B 1 609 ? -14.586 57.156 21.469 1 25.47 609 LEU B CA 1
ATOM 9532 C C . LEU B 1 609 ? -15.688 56.906 20.453 1 25.47 609 LEU B C 1
ATOM 9534 O O . LEU B 1 609 ? -16.062 55.75 20.219 1 25.47 609 LEU B O 1
ATOM 9538 N N . GLN B 1 610 ? -16.891 57.562 20.516 1 23.8 610 GLN B N 1
ATOM 9539 C CA . GLN B 1 610 ? -17.812 57.875 19.422 1 23.8 610 GLN B CA 1
ATOM 9540 C C . GLN B 1 610 ? -17.062 58.062 18.109 1 23.8 610 GLN B C 1
ATOM 9542 O O . GLN B 1 610 ? -16.156 58.906 18.016 1 23.8 610 GLN B O 1
ATOM 9547 N N . TYR B 1 611 ? -17.016 57.031 17.234 1 22.77 611 TYR B N 1
ATOM 9548 C CA . TYR B 1 611 ? -17.062 57.375 15.812 1 22.77 611 TYR B CA 1
ATOM 9549 C C . TYR B 1 611 ? -18.344 58.125 15.477 1 22.77 611 TYR B C 1
ATOM 9551 O O . TYR B 1 611 ? -19.422 57.812 16.016 1 22.77 611 TYR B O 1
#

Solvent-accessible surface area (backbone atoms only — not comparable to full-atom values): 65146 Å² total; per-residue (Å²): 129,81,80,78,62,73,70,72,74,75,66,71,65,68,78,77,71,72,74,74,71,68,76,73,75,74,74,76,76,75,75,73,72,78,69,78,71,76,76,77,74,72,80,68,84,70,79,80,68,66,78,63,53,64,58,51,52,52,51,53,50,44,52,52,49,41,50,50,42,53,52,43,37,50,52,45,49,52,51,36,51,52,49,42,50,50,40,38,49,49,46,63,64,36,45,57,54,46,50,50,48,50,59,66,67,42,42,72,59,66,74,44,63,78,40,75,84,39,69,36,71,65,42,66,43,59,77,80,72,47,53,78,66,70,58,58,59,36,70,54,71,65,56,49,43,49,46,41,51,46,41,45,33,46,50,34,37,19,50,35,30,42,73,67,47,48,89,50,71,64,49,53,52,56,45,46,52,53,48,46,54,48,48,53,52,48,56,44,57,25,33,31,60,57,78,28,49,67,47,45,51,50,50,52,51,42,47,50,32,46,53,59,26,35,51,27,51,74,44,55,61,59,40,73,33,26,45,48,35,37,52,28,52,22,49,46,30,42,53,46,23,52,53,26,43,49,48,26,63,73,31,64,80,42,57,76,92,41,71,43,30,34,48,27,52,38,22,47,52,50,24,51,44,27,44,52,28,21,47,43,30,52,49,36,66,75,69,48,56,46,89,54,39,64,57,44,55,50,51,35,49,59,48,60,63,48,81,78,68,84,49,58,69,56,24,60,52,36,48,52,37,48,55,52,49,50,52,45,52,44,52,35,51,41,52,43,51,42,49,57,61,48,32,70,54,40,76,81,38,82,77,50,72,66,55,52,49,40,55,48,27,52,52,50,32,55,52,32,52,48,50,62,56,55,68,57,72,56,52,53,62,70,32,28,26,75,63,36,27,67,63,28,28,51,50,44,50,52,27,46,51,46,28,55,51,21,44,34,41,18,39,19,10,47,40,44,39,51,49,32,58,74,66,68,42,68,76,64,46,66,45,26,41,25,28,29,25,36,14,49,20,42,30,51,50,23,50,51,52,44,59,64,50,33,51,42,74,41,54,70,52,64,71,56,28,49,49,52,52,49,47,51,49,49,49,52,50,49,51,49,49,53,26,50,52,27,42,51,53,25,68,66,78,71,69,78,54,50,70,53,47,77,43,59,57,46,35,40,46,46,54,24,48,52,40,49,49,50,44,52,50,52,51,50,43,50,51,49,48,46,62,66,44,65,76,58,68,83,64,73,79,56,47,55,54,66,35,94,67,74,58,79,54,57,51,52,75,64,52,64,66,52,49,52,43,41,48,47,40,47,49,34,44,63,52,57,58,58,54,63,79,68,59,46,42,29,73,49,34,65,67,38,19,57,52,38,54,70,55,45,74,69,78,61,69,74,61,88,76,68,128,131,81,78,81,59,71,69,72,73,76,66,71,66,68,76,75,70,72,75,73,69,69,79,73,74,74,72,76,75,74,75,74,72,75,74,76,71,80,74,79,77,81,75,72,84,72,80,81,67,67,76,62,53,64,60,53,53,52,51,51,52,47,52,52,49,41,51,49,42,51,52,43,36,50,52,44,49,53,52,38,51,53,49,43,50,49,41,38,50,50,44,65,68,37,45,59,55,47,51,52,49,49,57,66,67,44,42,70,56,67,74,42,62,78,39,76,84,40,68,35,70,65,40,66,44,60,76,80,70,48,51,78,62,75,54,57,57,34,69,55,70,67,55,49,43,50,46,39,48,48,42,44,34,46,50,36,37,18,50,35,31,43,75,69,44,46,89,48,70,64,49,54,51,55,45,46,50,52,49,46,54,48,50,53,53,48,57,45,58,23,33,30,62,57,74,28,49,67,46,45,51,50,49,51,52,41,47,50,31,46,53,60,27,35,51,26,51,74,45,56,60,58,40,71,34,26,47,48,34,37,50,28,52,23,47,47,30,43,52,47,22,53,54,26,43,50,47,27,65,72,32,64,80,43,56,78,91,40,73,43,30,33,48,28,53,39,23,48,52,49,24,53,45,26,44,52,30,20,48,44,29,51,50,36,65,75,69,48,56,46,89,55,38,65,56,43,56,50,50,35,48,59,52,61,63,49,82,79,69,86,48,57,66,57,24,61,52,35,47,52,38,47,54,53,49,51,51,45,52,45,51,36,50,40,52,44,50,42,50,56,59,49,33,71,54,39,76,81,38,82,77,51,71,67,56,50,49,40,54,48,27,52,50,50,32,53,50,34,53,48,52,62,55,55,68,57,73,53,51,53,60,69,31,29,25,75,64,33,28,67,66,27,28,50,51,42,50,51,28,49,51,45,28,53,52,21,44,33,40,20,39,20,10,46,40,44,40,51,49,30,59,74,65,66,44,67,74,62,44,66,43,28,40,24,28,30,26,37,14,49,19,42,31,51,52,22,50,51,51,43,61,64,51,32,49,38,73,39,51,66,53,65,71,55,27,50,50,50,51,48,47,53,49,50,51,52,50,50,52,49,49,54,27,50,53,27,40,54,56,23,74,59,87,74,67,78,56,46,72,54,43,79,42,59,57,45,36,40,45,46,54,26,48,51,38,49,50,52,44,53,48,52,50,49,46,50,52,49,49,45,63,68,45,60,78,61,70,84,59,75,79,53,47,45,51,68,35,94,67,76,58,81,53,62,51,52,75,63,51,64,66,53,51,52,46,42,50,49,40,46,52,37,45,65,56,57,61,60,60,64,77,74,62,45,44,32,72,51,35,68,69,39,19,57,55,42,55,65,54,53,73,70,79,64,72,74,62,88,75,70,128

Foldseek 3Di:
DCQPPPPPPPPPPPPPPVCCVVVPVPPPPPPPVPPPPPDPDPPCPDDDCPVVVVVVVVVVVVVVVVVVVLVVVVVVLVVLVVVLVVLLVVCVVCVLVVVLVCVLPDDLCVQHQAHAWDWDSLQQPPLQVSQVQDQPPQADPLLLVLLLLLLLLLLLLLVLCLVVLHDDPLSLLSNLLSLLLNVLLLQSVQTTPQSHPLSSVLSVLLSVLSNQLSVLSNDDCLDVSVLSNLVSSLVSLVSSLVVLVSLLVVLVPPDPPHSSVLSNVVSVVSNVLSVVLSVLSVCCSPPNHSVCSSVSSVVSSVSSLPLPPPSTDGSLSNSLSSLLSSLVSSLVVLLVLLVVLLVVLCVVPPDDPLLVLQNVLSVLLSVLLNLLQVVQSPDRSCFAQCSQDSVLVSQLSVLSSQLSNLSSLLSSLSNSQSNCVSVVHDFPPLSSLLSNLLSLLSNLVSSVSNSLSTFDFAFPPPVLNVVLVVLVVVLVVLSNVSSVLSNVRSVVDDDPSVVQPVGSSSVSNSSSVSSVVSSVSVVVSVVSVCVSQVVPVDCPVGGPRPRVPPDVRRHRPDDVVVSVVVVVVVVVVVVVVCPDSLVSLCVSDVVCNVVSVVVPDDPPCSDCPPD/DPQPPPPPPPPPPPPPPVCCPVVPPPPCPPPPVPPCPPPDDPPCPDDDCPVVVVVVVVVVVVVVVVVVVLVVVVVVLVVLLVVLVVLLVVCVVCVLVVVLVCVLPDDLQVQHQAHAWDWDSLQQPPLLVSQVFDQPPQADPLLLVLLLLLLLLLLLLLVLCLVVLHDDPLSLLSNLLSLLLNVLLLQSVQTTPQSHPLSSVLSVLLSVLSNQLSVLSNDDCLDVSVLSNLVSSLVSLVSSLVVLVSLLVVLVPPDDPHSSVLSNVVSVVSNVLSVVLSVLSVCLSPPNHSVCSSVSSVVSSVSSLPLPPPSTDGSLSNSLSSLLSSLVSSLVVLLVLLVVLLVVLCVVPPDDPLLVLQNVLSVLLSVLLNLLQVVQSPDRSCFAQCSQDSVLVSQLSVLSSQLSNLSSLLSSLSNSLSNCVSVVHDFPDLSSLLSNLLSLLSNLVSSVSNSLSTFDWAFQPPVLNCVLVVLVVVLVVLSNVSSVLSNVRNVDDDDPSVVQPVGSSSVSNSSSVSSVVSSVSVVVSVVSVCVSQPPCVPPPVGTDRHRVCPDVSRHRPQPVVVSVVVVVVVVVVVVPPCPDSLVSQCVSDVVSVVVSVVVPDDDPCSDCPPD

InterPro domains:
  IPR010640 Low temperature requirement A [PF06772] (144-487)
  IPR010640 Low temperature requirement A [PTHR36840] (132-527)

pLDDT: mean 72.68, std 23.64, range [19.09, 98.12]